Protein 8WEX (pdb70)

Secondary structure (DSSP, 8-state):
-PPPP-B-SSSS-BTT----TTS--HHHHHHHHHHHH--HHHHHHHHHHHHHHH--SSSS--EEEE--SSHHHHHHHHHHHHTT---EEEEEEPPSSB-HHHHHHHHHHHTTT--EEEEE--HHHHHHHHHHHHHHHS-TTHHHHHHHHHHHHHHHHHTT--EEEESS--SSTT--B----TTS-EETTEEHHHHHHHH---TGGGGGGSPP-HHHHHHTT-EEEEHHHHS---HHHHHHHHHHHH-----SSPPTTSS-SSSS-SBTTHHHHHHHHHHHHS--HHHHHHHHHHHHTSS-HHHHHHHHHHHTT----TTHHHHHHHT---TTT-TTGGGG-SS-S--HHHHHHHHHTT--TTTEEEETTEEEESS-----/-PPPP-B-SSSS-BTT----TTS--HHHHHHHHHHHH--HHHHHHHHHHHHHHH--SSSS--EEEE--SSHHHHHHHHHHHHTT---EEEEEEPPSSB-HHHHHHHHHHHTTT--EEEEE--HHHHHHHHHHHHHHHS-TTHHHHHHHHHHHHHHHHHTT--EEEESS--SSTT-SB---HHHHHH---SSTTSEETTEEHHHHHHHH---SGGGGGGSPP-HHHHHHTT-EEEEHHHHS---HHHHHHHHHHHH-----SSPPTTSS-SSSS-SBTTHHHHHHHHHHHHS--HHHHHHHHHHHHTSS-HHHHHHHHHHHTT----TTHHHHHHHT---TTT-TTGGGG-SS-S--HHHHHHHHHTT--TTTEE----EESS------

Organism: NCBI:txid91891

Sequence (768 aa):
LPHKVEFCKSCVISNQRPFDDEGICDACRVAERKKSTINWEERDRQLRELCDRFRSKDGSYDCVVPGSGGKDSFYAAHILKYKYGMNPLTVTWAPHMYTPWGWRNFQSWIHAGFDNHLFTPNGRVHRLLTRLAVENLFHPFQPFMIGQKAYAPKMALLHKIKLVVYGENEAEYGNPIGDDDKSKIFLGGTSVQELKSDFGLNDNDLDAYLPADPQQIEEQQVEVHYLGYYLKWHPQSCYYYSVEHGGFEASPERTPGTYSKYNSIDDKIDDFHYYTTLTKFGIGRATYDASQEIRSGDITREEGVALVKRFDQEFPERFAEEIFKYLSINLKEFPIASQMFEQPIMDRAYFMALADTFRSPHLWKKDGEQWKLRHQVTNLLPHKVEFCKSCVISNQRPFDDEGICDACRVAERKKSTINWEERDRQLRELCDRFRSKDGSYDCVVPGSGGKDSFYAAHILKYKYGMNPLTVTWAPHMYTPWGWRNFQSWIHAGFDNHLFTPNGRVHRLLTRLAVENLFHPFQPFMIGQKAYAPKMALLHKIKLVVYGENEAEYGNPIGDESAKRDWKADDKSKIFLGGTSVQELKSDFGLNDNDLDAYLPADPQQIEEQQVEVHYLGYYLKWHPQSCYYYSVEHGGFEASPERTPGTYSKYNSIDDKIDDFHYYTTLTKFGIGRATYDASQEIRSGDITREEGVALVKRFDQEFPERFAEEIFKYLSINLKEFPIASQMFEQPIMDRAYFMALADTFRSPHLWKKDGWKLRHQVTNLE

Nearest PDB structures (foldseek):
  8wex-assembly1_A  TM=1.003E+00  e=3.859E-74  Legionella pneumophila
  8wex-assembly1_B  TM=9.937E-01  e=3.799E-70  Legionella pneumophila
  6jp9-assembly1_B  TM=6.383E-01  e=6.873E-03  Methanocaldococcus jannaschii DSM 2661
  2dpl-assembly1_A  TM=6.716E-01  e=2.228E-02  Pyrococcus horikoshii OT3
  6jp9-assembly2_D  TM=5.780E-01  e=1.054E-02  Methanocaldococcus jannaschii DSM 2661

InterPro domains:
  IPR020022 N-acetyl sugar amidotransferase [TIGR03573] (42-404)

Radius of gyration: 28.48 Å; Cα contacts (8 Å, |Δi|>4): 1458; chains: 2; bounding box: 73×85×75 Å

B-factor: mean 55.78, std 18.01, range [25.62, 130.68]

Structure (mmCIF, N/CA/C/O backbone):
data_8WEX
#
_entry.id   8WEX
#
_cell.length_a   74.722
_cell.length_b   74.722
_cell.length_c   319.678
_cell.angle_alpha   90.00
_cell.angle_beta   90.00
_cell.angle_gamma   120.00
#
_symmetry.space_group_name_H-M   'P 32 1 2'
#
loop_
_entity.id
_entity.type
_entity.pdbx_description
1 polymer 'N-acetyl sugar amidotransferase'
2 non-polymer 'ZINC ION'
3 water water
#
loop_
_atom_site.group_PDB
_atom_site.id
_atom_site.type_symbol
_atom_site.label_atom_id
_atom_site.label_alt_id
_atom_site.label_comp_id
_atom_site.label_asym_id
_atom_site.label_entity_id
_atom_site.label_seq_id
_atom_site.pdbx_PDB_ins_code
_atom_site.Cartn_x
_atom_site.Cartn_y
_atom_site.Cartn_z
_atom_site.occupancy
_atom_site.B_iso_or_equiv
_atom_site.auth_seq_id
_atom_site.auth_comp_id
_atom_site.auth_asym_id
_atom_site.auth_atom_id
_atom_site.pdbx_PDB_model_num
ATOM 1 N N . LEU A 1 45 ? 10.996 39.575 -18.159 1.00 75.39 37 LEU A N 1
ATOM 2 C CA . LEU A 1 45 ? 12.107 39.105 -17.273 1.00 75.19 37 LEU A CA 1
ATOM 3 C C . LEU A 1 45 ? 11.570 38.121 -16.237 1.00 68.87 37 LEU A C 1
ATOM 4 O O . LEU A 1 45 ? 10.612 38.416 -15.525 1.00 69.52 37 LEU A O 1
ATOM 9 N N . PRO A 1 46 ? 12.177 36.921 -16.125 1.00 65.98 38 PRO A N 1
ATOM 10 C CA . PRO A 1 46 ? 11.643 35.862 -15.271 1.00 65.42 38 PRO A CA 1
ATOM 11 C C . PRO A 1 46 ? 11.968 36.084 -13.794 1.00 62.60 38 PRO A C 1
ATOM 12 O O . PRO A 1 46 ? 12.943 36.747 -13.507 1.00 64.90 38 PRO A O 1
ATOM 16 N N . HIS A 1 47 ? 11.136 35.533 -12.913 1.00 69.16 39 HIS A N 1
ATOM 17 C CA . HIS A 1 47 ? 11.305 35.619 -11.440 1.00 70.93 39 HIS A CA 1
ATOM 18 C C . HIS A 1 47 ? 12.523 34.795 -11.024 1.00 68.18 39 HIS A C 1
ATOM 19 O O . HIS A 1 47 ? 12.762 33.712 -11.617 1.00 70.01 39 HIS A O 1
ATOM 26 N N . LYS A 1 48 ? 13.251 35.285 -10.028 1.00 67.04 40 LYS A N 1
ATOM 27 C CA . LYS A 1 48 ? 14.388 34.550 -9.429 1.00 66.50 40 LYS A CA 1
ATOM 28 C C . LYS A 1 48 ? 13.831 33.342 -8.685 1.00 64.17 40 LYS A C 1
ATOM 29 O O . LYS A 1 48 ? 12.813 33.479 -7.982 1.00 67.92 40 LYS A O 1
ATOM 35 N N . VAL A 1 49 ? 14.486 32.200 -8.850 1.00 62.82 41 VAL A N 1
ATOM 36 C CA . VAL A 1 49 ? 14.003 30.907 -8.295 1.00 67.68 41 VAL A CA 1
ATOM 37 C C . VAL A 1 49 ? 14.076 30.965 -6.764 1.00 69.22 41 VAL A C 1
ATOM 38 O O . VAL A 1 49 ? 15.150 31.244 -6.219 1.00 75.63 41 VAL A O 1
ATOM 42 N N . GLU A 1 50 ? 12.936 30.744 -6.114 1.00 71.82 42 GLU A N 1
ATOM 43 C CA . GLU A 1 50 ? 12.816 30.461 -4.666 1.00 73.01 42 GLU A CA 1
ATOM 44 C C . GLU A 1 50 ? 12.148 29.086 -4.540 1.00 65.54 42 GLU A C 1
ATOM 45 O O . GLU A 1 50 ? 11.210 28.804 -5.300 1.00 63.20 42 GLU A O 1
ATOM 51 N N . PHE A 1 51 ? 12.625 28.251 -3.624 1.00 61.32 43 PHE A N 1
ATOM 52 C CA . PHE A 1 51 ? 11.984 26.963 -3.267 1.00 53.77 43 PHE A CA 1
ATOM 53 C C . PHE A 1 51 ? 11.075 27.178 -2.061 1.00 55.94 43 PHE A C 1
ATOM 54 O O . PHE A 1 51 ? 11.411 27.958 -1.143 1.00 62.10 43 PHE A O 1
ATOM 62 N N . CYS A 1 52 ? 9.943 26.484 -2.072 1.00 57.77 44 CYS A N 1
ATOM 63 C CA . CYS A 1 52 ? 8.976 26.444 -0.948 1.00 58.89 44 CYS A CA 1
ATOM 64 C C . CYS A 1 52 ? 9.648 25.763 0.247 1.00 56.08 44 CYS A C 1
ATOM 65 O O . CYS A 1 52 ? 10.443 24.850 0.019 1.00 57.30 44 CYS A O 1
ATOM 68 N N . LYS A 1 53 ? 9.347 26.211 1.468 1.00 59.90 45 LYS A N 1
ATOM 69 C CA . LYS A 1 53 ? 10.044 25.766 2.708 1.00 62.11 45 LYS A CA 1
ATOM 70 C C . LYS A 1 53 ? 9.370 24.525 3.313 1.00 59.73 45 LYS A C 1
ATOM 71 O O . LYS A 1 53 ? 9.938 23.981 4.269 1.00 62.53 45 LYS A O 1
ATOM 73 N N . SER A 1 54 ? 8.248 24.058 2.757 1.00 60.60 46 SER A N 1
ATOM 74 C CA . SER A 1 54 ? 7.555 22.813 3.189 1.00 59.30 46 SER A CA 1
ATOM 75 C C . SER A 1 54 ? 7.856 21.666 2.215 1.00 56.84 46 SER A C 1
ATOM 76 O O . SER A 1 54 ? 8.356 20.612 2.689 1.00 48.07 46 SER A O 1
ATOM 79 N N . CYS A 1 55 ? 7.533 21.842 0.923 1.00 54.58 47 CYS A N 1
ATOM 80 C CA . CYS A 1 55 ? 7.843 20.838 -0.128 1.00 51.50 47 CYS A CA 1
ATOM 81 C C . CYS A 1 55 ? 9.157 21.226 -0.801 1.00 50.08 47 CYS A C 1
ATOM 82 O O . CYS A 1 55 ? 9.928 21.979 -0.189 1.00 46.84 47 CYS A O 1
ATOM 85 N N . VAL A 1 56 ? 9.448 20.674 -1.970 1.00 48.57 48 VAL A N 1
ATOM 86 C CA . VAL A 1 56 ? 10.753 20.915 -2.644 1.00 46.90 48 VAL A CA 1
ATOM 87 C C . VAL A 1 56 ? 10.487 21.541 -4.005 1.00 46.59 48 VAL A C 1
ATOM 88 O O . VAL A 1 56 ? 11.407 21.572 -4.843 1.00 45.62 48 VAL A O 1
ATOM 92 N N . ILE A 1 57 ? 9.277 22.052 -4.210 1.00 45.21 49 ILE A N 1
ATOM 93 C CA . ILE A 1 57 ? 8.941 22.672 -5.516 1.00 49.60 49 ILE A CA 1
ATOM 94 C C . ILE A 1 57 ? 9.421 24.119 -5.500 1.00 51.04 49 ILE A C 1
ATOM 95 O O . ILE A 1 57 ? 9.601 24.685 -4.411 1.00 48.97 49 ILE A O 1
ATOM 100 N N . SER A 1 58 ? 9.582 24.686 -6.692 1.00 52.00 50 SER A N 1
ATOM 101 C CA . SER A 1 58 ? 10.045 26.074 -6.891 1.00 50.10 50 SER A CA 1
ATOM 102 C C . SER A 1 58 ? 8.877 26.904 -7.385 1.00 46.84 50 SER A C 1
ATOM 103 O O . SER A 1 58 ? 7.836 26.334 -7.716 1.00 50.00 50 SER A O 1
ATOM 106 N N . ASN A 1 59 ? 9.091 28.209 -7.429 1.00 47.77 51 ASN A N 1
ATOM 107 C CA . ASN A 1 59 ? 8.117 29.222 -7.899 1.00 49.70 51 ASN A CA 1
ATOM 108 C C . ASN A 1 59 ? 8.164 29.315 -9.426 1.00 49.35 51 ASN A C 1
ATOM 109 O O . ASN A 1 59 ? 7.524 30.230 -9.952 1.00 53.73 51 ASN A O 1
ATOM 114 N N . GLN A 1 60 ? 8.886 28.428 -10.116 1.00 48.24 52 GLN A N 1
ATOM 115 C CA . GLN A 1 60 ? 8.974 28.462 -11.604 1.00 56.52 52 GLN A CA 1
ATOM 116 C C . GLN A 1 60 ? 7.782 27.708 -12.218 1.00 66.79 52 GLN A C 1
ATOM 117 O O . GLN A 1 60 ? 7.360 28.114 -13.325 1.00 69.00 52 GLN A O 1
ATOM 123 N N . ARG A 1 61 ? 7.249 26.685 -11.527 1.00 76.16 53 ARG A N 1
ATOM 124 C CA . ARG A 1 61 ? 6.107 25.850 -11.997 1.00 86.40 53 ARG A CA 1
ATOM 125 C C . ARG A 1 61 ? 4.994 26.765 -12.509 1.00 89.80 53 ARG A C 1
ATOM 126 O O . ARG A 1 61 ? 4.603 27.707 -11.825 1.00 89.50 53 ARG A O 1
ATOM 134 N N . PRO A 1 62 ? 4.458 26.515 -13.728 1.00 94.28 54 PRO A N 1
ATOM 135 C CA . PRO A 1 62 ? 3.352 27.311 -14.268 1.00 100.67 54 PRO A CA 1
ATOM 136 C C . PRO A 1 62 ? 2.042 27.156 -13.473 1.00 97.65 54 PRO A C 1
ATOM 137 O O . PRO A 1 62 ? 1.130 27.917 -13.739 1.00 97.07 54 PRO A O 1
ATOM 141 N N . PHE A 1 81 ? 4.564 32.253 -3.471 1.00 73.07 73 PHE A N 1
ATOM 142 C CA . PHE A 1 81 ? 4.571 31.687 -2.094 1.00 74.80 73 PHE A CA 1
ATOM 143 C C . PHE A 1 81 ? 4.039 32.713 -1.098 1.00 78.03 73 PHE A C 1
ATOM 144 O O . PHE A 1 81 ? 3.996 33.909 -1.431 1.00 80.67 73 PHE A O 1
ATOM 152 N N . ASP A 1 82 ? 3.664 32.249 0.095 1.00 82.34 74 ASP A N 1
ATOM 153 C CA . ASP A 1 82 ? 3.074 33.113 1.150 1.00 88.40 74 ASP A CA 1
ATOM 154 C C . ASP A 1 82 ? 4.209 33.752 1.964 1.00 94.57 74 ASP A C 1
ATOM 155 O O . ASP A 1 82 ? 5.379 33.727 1.509 1.00 87.31 74 ASP A O 1
ATOM 160 N N . ASP A 1 83 ? 3.865 34.281 3.138 1.00 100.79 75 ASP A N 1
ATOM 161 C CA . ASP A 1 83 ? 4.737 35.133 3.982 1.00 100.60 75 ASP A CA 1
ATOM 162 C C . ASP A 1 83 ? 5.600 34.267 4.904 1.00 95.91 75 ASP A C 1
ATOM 163 O O . ASP A 1 83 ? 6.413 34.842 5.633 1.00 92.62 75 ASP A O 1
ATOM 168 N N . GLU A 1 84 ? 5.416 32.945 4.883 1.00 91.19 76 GLU A N 1
ATOM 169 C CA . GLU A 1 84 ? 6.338 31.976 5.527 1.00 86.21 76 GLU A CA 1
ATOM 170 C C . GLU A 1 84 ? 7.052 31.151 4.448 1.00 81.18 76 GLU A C 1
ATOM 171 O O . GLU A 1 84 ? 7.667 30.131 4.812 1.00 79.27 76 GLU A O 1
ATOM 177 N N . GLY A 1 85 ? 6.988 31.583 3.181 1.00 73.58 77 GLY A N 1
ATOM 178 C CA . GLY A 1 85 ? 7.633 30.907 2.036 1.00 74.19 77 GLY A CA 1
ATOM 179 C C . GLY A 1 85 ? 7.096 29.503 1.818 1.00 72.67 77 GLY A C 1
ATOM 180 O O . GLY A 1 85 ? 7.920 28.572 1.687 1.00 66.99 77 GLY A O 1
ATOM 181 N N . ILE A 1 86 ? 5.764 29.355 1.782 1.00 69.20 78 ILE A N 1
ATOM 182 C CA . ILE A 1 86 ? 5.044 28.056 1.612 1.00 65.73 78 ILE A CA 1
ATOM 183 C C . ILE A 1 86 ? 4.134 28.178 0.390 1.00 62.67 78 ILE A C 1
ATOM 184 O O . ILE A 1 86 ? 3.301 29.092 0.375 1.00 64.67 78 ILE A O 1
ATOM 189 N N . CYS A 1 87 ? 4.331 27.303 -0.602 1.00 60.92 79 CYS A N 1
ATOM 190 C CA . CYS A 1 87 ? 3.437 27.156 -1.779 1.00 64.07 79 CYS A CA 1
ATOM 191 C C . CYS A 1 87 ? 1.999 26.998 -1.283 1.00 61.05 79 CYS A C 1
ATOM 192 O O . CYS A 1 87 ? 1.789 26.426 -0.198 1.00 58.01 79 CYS A O 1
ATOM 195 N N . ASP A 1 88 ? 1.051 27.530 -2.048 1.00 62.24 80 ASP A N 1
ATOM 196 C CA . ASP A 1 88 ? -0.402 27.365 -1.794 1.00 67.08 80 ASP A CA 1
ATOM 197 C C . ASP A 1 88 ? -0.746 25.882 -1.689 1.00 65.31 80 ASP A C 1
ATOM 198 O O . ASP A 1 88 ? -1.658 25.560 -0.925 1.00 64.28 80 ASP A O 1
ATOM 203 N N . ALA A 1 89 ? -0.037 25.008 -2.408 1.00 66.58 81 ALA A N 1
ATOM 204 C CA . ALA A 1 89 ? -0.343 23.555 -2.437 1.00 61.86 81 ALA A CA 1
ATOM 205 C C . ALA A 1 89 ? -0.105 22.945 -1.051 1.00 57.84 81 ALA A C 1
ATOM 206 O O . ALA A 1 89 ? -0.918 22.123 -0.642 1.00 62.89 81 ALA A O 1
ATOM 208 N N . CYS A 1 90 ? 0.975 23.313 -0.364 1.00 57.81 82 CYS A N 1
ATOM 209 C CA . CYS A 1 90 ? 1.293 22.802 0.996 1.00 62.57 82 CYS A CA 1
ATOM 210 C C . CYS A 1 90 ? 0.248 23.318 1.992 1.00 61.30 82 CYS A C 1
ATOM 211 O O . CYS A 1 90 ? -0.166 22.542 2.869 1.00 60.38 82 CYS A O 1
ATOM 214 N N . ARG A 1 91 ? -0.178 24.571 1.849 1.00 62.53 83 ARG A N 1
ATOM 215 C CA . ARG A 1 91 ? -1.156 25.189 2.776 1.00 71.66 83 ARG A CA 1
ATOM 216 C C . ARG A 1 91 ? -2.497 24.480 2.594 1.00 72.52 83 ARG A C 1
ATOM 217 O O . ARG A 1 91 ? -3.123 24.157 3.622 1.00 74.94 83 ARG A O 1
ATOM 225 N N . VAL A 1 92 ? -2.896 24.208 1.350 1.00 72.19 84 VAL A N 1
ATOM 226 C CA . VAL A 1 92 ? -4.195 23.528 1.069 1.00 71.23 84 VAL A CA 1
ATOM 227 C C . VAL A 1 92 ? -4.136 22.089 1.608 1.00 68.93 84 VAL A C 1
ATOM 228 O O . VAL A 1 92 ? -5.143 21.632 2.169 1.00 62.89 84 VAL A O 1
ATOM 232 N N . ALA A 1 93 ? -3.010 21.388 1.484 1.00 65.23 85 ALA A N 1
ATOM 233 C CA . ALA A 1 93 ? -2.856 20.025 2.043 1.00 63.66 85 ALA A CA 1
ATOM 234 C C . ALA A 1 93 ? -2.943 20.100 3.571 1.00 69.51 85 ALA A C 1
ATOM 235 O O . ALA A 1 93 ? -3.617 19.246 4.158 1.00 69.75 85 ALA A O 1
ATOM 237 N N . GLU A 1 94 ? -2.302 21.095 4.189 1.00 77.76 86 GLU A N 1
ATOM 238 C CA . GLU A 1 94 ? -2.315 21.308 5.659 1.00 83.84 86 GLU A CA 1
ATOM 239 C C . GLU A 1 94 ? -3.752 21.582 6.116 1.00 88.41 86 GLU A C 1
ATOM 240 O O . GLU A 1 94 ? -4.175 20.979 7.118 1.00 94.66 86 GLU A O 1
ATOM 246 N N . ARG A 1 95 ? -4.466 22.452 5.399 1.00 88.28 87 ARG A N 1
ATOM 247 C CA . ARG A 1 95 ? -5.875 22.817 5.704 1.00 88.02 87 ARG A CA 1
ATOM 248 C C . ARG A 1 95 ? -6.749 21.566 5.598 1.00 85.34 87 ARG A C 1
ATOM 249 O O . ARG A 1 95 ? -7.632 21.412 6.442 1.00 89.01 87 ARG A O 1
ATOM 257 N N . LYS A 1 96 ? -6.509 20.706 4.609 1.00 85.04 88 LYS A N 1
ATOM 258 C CA . LYS A 1 96 ? -7.316 19.478 4.394 1.00 84.53 88 LYS A CA 1
ATOM 259 C C . LYS A 1 96 ? -7.071 18.490 5.535 1.00 85.03 88 LYS A C 1
ATOM 260 O O . LYS A 1 96 ? -8.056 17.870 5.979 1.00 83.48 88 LYS A O 1
ATOM 266 N N . LYS A 1 97 ? -5.832 18.352 6.012 1.00 87.69 89 LYS A N 1
ATOM 267 C CA . LYS A 1 97 ? -5.521 17.307 7.026 1.00 89.46 89 LYS A CA 1
ATOM 268 C C . LYS A 1 97 ? -5.856 17.834 8.426 1.00 86.14 89 LYS A C 1
ATOM 269 O O . LYS A 1 97 ? -5.391 17.229 9.403 1.00 82.22 89 LYS A O 1
ATOM 275 N N . SER A 1 98 ? -6.627 18.916 8.522 1.00 85.84 90 SER A N 1
ATOM 276 C CA . SER A 1 98 ? -7.158 19.443 9.804 1.00 84.68 90 SER A CA 1
ATOM 277 C C . SER A 1 98 ? -8.673 19.617 9.691 1.00 84.35 90 SER A C 1
ATOM 278 O O . SER A 1 98 ? -9.401 19.047 10.514 1.00 95.61 90 SER A O 1
ATOM 281 N N . THR A 1 99 ? -9.118 20.372 8.689 1.00 79.82 91 THR A N 1
ATOM 282 C CA . THR A 1 99 ? -10.483 20.947 8.612 1.00 81.90 91 THR A CA 1
ATOM 283 C C . THR A 1 99 ? -11.483 19.917 8.081 1.00 81.83 91 THR A C 1
ATOM 284 O O . THR A 1 99 ? -12.693 20.174 8.219 1.00 82.34 91 THR A O 1
ATOM 288 N N . ILE A 1 100 ? -11.030 18.804 7.495 1.00 77.28 92 ILE A N 1
ATOM 289 C CA . ILE A 1 100 ? -11.934 17.924 6.697 1.00 70.89 92 ILE A CA 1
ATOM 290 C C . ILE A 1 100 ? -12.472 16.803 7.584 1.00 63.43 92 ILE A C 1
ATOM 291 O O . ILE A 1 100 ? -11.671 16.032 8.127 1.00 64.53 92 ILE A O 1
ATOM 296 N N . ASN A 1 101 ? -13.795 16.708 7.672 1.00 60.03 93 ASN A N 1
ATOM 297 C CA . ASN A 1 101 ? -14.496 15.564 8.294 1.00 67.14 93 ASN A CA 1
ATOM 298 C C . ASN A 1 101 ? -14.798 14.526 7.208 1.00 63.75 93 ASN A C 1
ATOM 299 O O . ASN A 1 101 ? -15.749 14.734 6.458 1.00 63.57 93 ASN A O 1
ATOM 304 N N . TRP A 1 102 ? -14.008 13.456 7.128 1.00 65.05 94 TRP A N 1
ATOM 305 C CA . TRP A 1 102 ? -14.067 12.489 6.000 1.00 65.24 94 TRP A CA 1
ATOM 306 C C . TRP A 1 102 ? -15.318 11.621 6.093 1.00 64.78 94 TRP A C 1
ATOM 307 O O . TRP A 1 102 ? -15.752 11.117 5.048 1.00 57.30 94 TRP A O 1
ATOM 318 N N . GLU A 1 103 ? -15.874 11.466 7.292 1.00 73.68 95 GLU A N 1
ATOM 319 C CA . GLU A 1 103 ? -17.154 10.738 7.518 1.00 74.31 95 GLU A CA 1
ATOM 320 C C . GLU A 1 103 ? -18.296 11.529 6.881 1.00 63.26 95 GLU A C 1
ATOM 321 O O . GLU A 1 103 ? -19.157 10.898 6.264 1.00 60.05 95 GLU A O 1
ATOM 327 N N . GLU A 1 104 ? -18.292 12.851 7.031 1.00 58.32 96 GLU A N 1
ATOM 328 C CA . GLU A 1 104 ? -19.321 13.741 6.449 1.00 66.47 96 GLU A CA 1
ATOM 329 C C . GLU A 1 104 ? -19.103 13.833 4.938 1.00 66.81 96 GLU A C 1
ATOM 330 O O . GLU A 1 104 ? -20.095 13.979 4.207 1.00 72.17 96 GLU A O 1
ATOM 336 N N . ARG A 1 105 ? -17.857 13.738 4.475 1.00 65.93 97 ARG A N 1
ATOM 337 C CA . ARG A 1 105 ? -17.556 13.720 3.019 1.00 64.53 97 ARG A CA 1
ATOM 338 C C . ARG A 1 105 ? -18.072 12.397 2.447 1.00 58.76 97 ARG A C 1
ATOM 339 O O . ARG A 1 105 ? -18.607 12.418 1.332 1.00 58.14 97 ARG A O 1
ATOM 347 N N . ASP A 1 106 ? -17.944 11.306 3.206 1.00 55.38 98 ASP A N 1
ATOM 348 C CA . ASP A 1 106 ? -18.457 9.974 2.803 1.00 60.91 98 ASP A CA 1
ATOM 349 C C . ASP A 1 106 ? -19.983 10.018 2.676 1.00 63.70 98 ASP A C 1
ATOM 350 O O . ASP A 1 106 ? -20.515 9.427 1.725 1.00 65.86 98 ASP A O 1
ATOM 355 N N . ARG A 1 107 ? -20.661 10.695 3.599 1.00 67.03 99 ARG A N 1
ATOM 356 C CA . ARG A 1 107 ? -22.138 10.863 3.580 1.00 70.48 99 ARG A CA 1
ATOM 357 C C . ARG A 1 107 ? -22.520 11.663 2.330 1.00 59.01 99 ARG A C 1
ATOM 358 O O . ARG A 1 107 ? -23.498 11.286 1.652 1.00 57.50 99 ARG A O 1
ATOM 366 N N . GLN A 1 108 ? -21.767 12.717 2.014 1.00 59.01 100 GLN A N 1
ATOM 367 C CA . GLN A 1 108 ? -22.054 13.568 0.829 1.00 62.63 100 GLN A CA 1
ATOM 368 C C . GLN A 1 108 ? -21.906 12.720 -0.437 1.00 62.85 100 GLN A C 1
ATOM 369 O O . GLN A 1 108 ? -22.728 12.882 -1.369 1.00 57.74 100 GLN A O 1
ATOM 375 N N . LEU A 1 109 ? -20.898 11.845 -0.469 1.00 60.96 101 LEU A N 1
ATOM 376 C CA . LEU A 1 109 ? -20.694 10.916 -1.610 1.00 57.54 101 LEU A CA 1
ATOM 377 C C . LEU A 1 109 ? -21.912 9.997 -1.718 1.00 59.77 101 LEU A C 1
ATOM 378 O O . LEU A 1 109 ? -22.392 9.786 -2.853 1.00 55.28 101 LEU A O 1
ATOM 383 N N . ARG A 1 110 ? -22.401 9.466 -0.590 1.00 65.34 102 ARG A N 1
ATOM 384 C CA . ARG A 1 110 ? -23.496 8.467 -0.623 1.00 66.57 102 ARG A CA 1
ATOM 385 C C . ARG A 1 110 ? -24.757 9.110 -1.184 1.00 63.42 102 ARG A C 1
ATOM 386 O O . ARG A 1 110 ? -25.516 8.365 -1.823 1.00 58.68 102 ARG A O 1
ATOM 394 N N . GLU A 1 111 ? -24.981 10.414 -1.000 1.00 68.54 103 GLU A N 1
ATOM 395 C CA . GLU A 1 111 ? -26.220 10.992 -1.584 1.00 78.85 103 GLU A CA 1
ATOM 396 C C . GLU A 1 111 ? -25.935 11.689 -2.906 1.00 69.93 103 GLU A C 1
ATOM 397 O O . GLU A 1 111 ? -26.923 11.920 -3.617 1.00 71.25 103 GLU A O 1
ATOM 403 N N . LEU A 1 112 ? -24.673 11.874 -3.299 1.00 70.01 104 LEU A N 1
ATOM 404 C CA . LEU A 1 112 ? -24.366 12.128 -4.733 1.00 65.43 104 LEU A CA 1
ATOM 405 C C . LEU A 1 112 ? -24.743 10.859 -5.513 1.00 59.82 104 LEU A C 1
ATOM 406 O O . LEU A 1 112 ? -25.464 10.956 -6.541 1.00 53.08 104 LEU A O 1
ATOM 411 N N . CYS A 1 113 ? -24.330 9.703 -4.995 1.00 59.80 105 CYS A N 1
ATOM 412 C CA . CYS A 1 113 ? -24.608 8.380 -5.613 1.00 61.56 105 CYS A CA 1
ATOM 413 C C . CYS A 1 113 ? -26.121 8.119 -5.625 1.00 59.54 105 CYS A C 1
ATOM 414 O O . CYS A 1 113 ? -26.640 7.727 -6.691 1.00 54.75 105 CYS A O 1
ATOM 417 N N . ASP A 1 114 ? -26.807 8.353 -4.501 1.00 63.06 106 ASP A N 1
ATOM 418 C CA . ASP A 1 114 ? -28.281 8.187 -4.407 1.00 63.19 106 ASP A CA 1
ATOM 419 C C . ASP A 1 114 ? -28.927 9.049 -5.487 1.00 59.96 106 ASP A C 1
ATOM 420 O O . ASP A 1 114 ? -29.836 8.541 -6.170 1.00 62.55 106 ASP A O 1
ATOM 425 N N . ARG A 1 115 ? -28.455 10.284 -5.657 1.00 60.53 107 ARG A N 1
ATOM 426 C CA . ARG A 1 115 ? -29.029 11.230 -6.649 1.00 61.16 107 ARG A CA 1
ATOM 427 C C . ARG A 1 115 ? -28.941 10.614 -8.051 1.00 63.94 107 ARG A C 1
ATOM 428 O O . ARG A 1 115 ? -29.902 10.782 -8.817 1.00 68.69 107 ARG A O 1
ATOM 436 N N . PHE A 1 116 ? -27.840 9.935 -8.394 1.00 63.32 108 PHE A N 1
ATOM 437 C CA . PHE A 1 116 ? -27.531 9.573 -9.805 1.00 61.93 108 PHE A CA 1
ATOM 438 C C . PHE A 1 116 ? -27.692 8.077 -10.083 1.00 54.94 108 PHE A C 1
ATOM 439 O O . PHE A 1 116 ? -27.861 7.744 -11.257 1.00 54.44 108 PHE A O 1
ATOM 447 N N . ARG A 1 117 ? -27.627 7.216 -9.074 1.00 53.11 109 ARG A N 1
ATOM 448 C CA . ARG A 1 117 ? -27.648 5.748 -9.300 1.00 57.97 109 ARG A CA 1
ATOM 449 C C . ARG A 1 117 ? -28.794 5.388 -10.259 1.00 63.38 109 ARG A C 1
ATOM 450 O O . ARG A 1 117 ? -29.927 5.883 -10.086 1.00 65.00 109 ARG A O 1
ATOM 458 N N . SER A 1 118 ? -28.491 4.557 -11.252 1.00 67.95 110 SER A N 1
ATOM 459 C CA . SER A 1 118 ? -29.439 4.101 -12.298 1.00 72.47 110 SER A CA 1
ATOM 460 C C . SER A 1 118 ? -30.092 2.795 -11.840 1.00 77.79 110 SER A C 1
ATOM 461 O O . SER A 1 118 ? -29.360 1.900 -11.375 1.00 77.35 110 SER A O 1
ATOM 464 N N . LYS A 1 119 ? -31.415 2.680 -11.973 1.00 85.71 111 LYS A N 1
ATOM 465 C CA . LYS A 1 119 ? -32.133 1.418 -11.650 1.00 90.63 111 LYS A CA 1
ATOM 466 C C . LYS A 1 119 ? -32.372 0.580 -12.910 1.00 86.21 111 LYS A C 1
ATOM 467 O O . LYS A 1 119 ? -32.412 -0.657 -12.757 1.00 86.57 111 LYS A O 1
ATOM 473 N N . ASP A 1 120 ? -32.510 1.204 -14.085 1.00 88.62 112 ASP A N 1
ATOM 474 C CA . ASP A 1 120 ? -32.947 0.508 -15.333 1.00 90.24 112 ASP A CA 1
ATOM 475 C C . ASP A 1 120 ? -31.798 -0.264 -16.003 1.00 87.03 112 ASP A C 1
ATOM 476 O O . ASP A 1 120 ? -32.007 -0.726 -17.135 1.00 83.81 112 ASP A O 1
ATOM 481 N N . GLY A 1 121 ? -30.627 -0.380 -15.368 1.00 92.07 113 GLY A N 1
ATOM 482 C CA . GLY A 1 121 ? -29.463 -1.092 -15.933 1.00 87.11 113 GLY A CA 1
ATOM 483 C C . GLY A 1 121 ? -28.739 -0.286 -17.004 1.00 81.29 113 GLY A C 1
ATOM 484 O O . GLY A 1 121 ? -27.963 -0.874 -17.758 1.00 88.64 113 GLY A O 1
ATOM 485 N N . SER A 1 122 ? -28.951 1.027 -17.075 1.00 71.52 114 SER A N 1
ATOM 486 C CA . SER A 1 122 ? -28.113 1.933 -17.900 1.00 66.95 114 SER A CA 1
ATOM 487 C C . SER A 1 122 ? -26.936 2.432 -17.055 1.00 62.29 114 SER A C 1
ATOM 488 O O . SER A 1 122 ? -26.991 2.324 -15.811 1.00 57.42 114 SER A O 1
ATOM 491 N N . TYR A 1 123 ? -25.893 2.953 -17.702 1.00 58.90 115 TYR A N 1
ATOM 492 C CA . TYR A 1 123 ? -24.761 3.599 -16.999 1.00 52.55 115 TYR A CA 1
ATOM 493 C C . TYR A 1 123 ? -25.307 4.800 -16.226 1.00 54.44 115 TYR A C 1
ATOM 494 O O . TYR A 1 123 ? -26.200 5.501 -16.765 1.00 57.53 115 TYR A O 1
ATOM 503 N N . ASP A 1 124 ? -24.798 5.025 -15.015 1.00 54.27 116 ASP A N 1
ATOM 504 C CA . ASP A 1 124 ? -25.185 6.200 -14.195 1.00 53.85 116 ASP A CA 1
ATOM 505 C C . ASP A 1 124 ? -23.998 7.138 -13.973 1.00 55.59 116 ASP A C 1
ATOM 506 O O . ASP A 1 124 ? -24.199 8.138 -13.277 1.00 59.95 116 ASP A O 1
ATOM 511 N N . CYS A 1 125 ? -22.823 6.863 -14.536 1.00 51.24 117 CYS A N 1
ATOM 512 C CA . CYS A 1 125 ? -21.648 7.744 -14.340 1.00 50.94 117 CYS A CA 1
ATOM 513 C C . CYS A 1 125 ? -20.536 7.382 -15.326 1.00 50.00 117 CYS A C 1
ATOM 514 O O . CYS A 1 125 ? -20.483 6.245 -15.832 1.00 48.11 117 CYS A O 1
ATOM 517 N N . VAL A 1 126 ? -19.719 8.378 -15.645 1.00 46.72 118 VAL A N 1
ATOM 518 C CA . VAL A 1 126 ? -18.540 8.205 -16.529 1.00 46.26 118 VAL A CA 1
ATOM 519 C C . VAL A 1 126 ? -17.292 8.384 -15.678 1.00 45.30 118 VAL A C 1
ATOM 520 O O . VAL A 1 126 ? -17.174 9.415 -15.026 1.00 46.78 118 VAL A O 1
ATOM 524 N N . VAL A 1 127 ? -16.404 7.398 -15.699 1.00 42.62 119 VAL A N 1
ATOM 525 C CA . VAL A 1 127 ? -15.097 7.472 -14.998 1.00 42.45 119 VAL A CA 1
ATOM 526 C C . VAL A 1 127 ? -13.996 7.484 -16.048 1.00 44.01 119 VAL A C 1
ATOM 527 O O . VAL A 1 127 ? -13.736 6.476 -16.715 1.00 39.85 119 VAL A O 1
ATOM 531 N N . PRO A 1 128 ? -13.342 8.648 -16.249 1.00 41.43 120 PRO A N 1
ATOM 532 C CA . PRO A 1 128 ? -12.268 8.758 -17.213 1.00 40.34 120 PRO A CA 1
ATOM 533 C C . PRO A 1 128 ? -10.963 8.314 -16.555 1.00 42.98 120 PRO A C 1
ATOM 534 O O . PRO A 1 128 ? -10.816 8.411 -15.353 1.00 42.84 120 PRO A O 1
ATOM 538 N N . GLY A 1 129 ? -10.033 7.863 -17.381 1.00 44.73 121 GLY A N 1
ATOM 539 C CA . GLY A 1 129 ? -8.716 7.449 -16.896 1.00 44.59 121 GLY A CA 1
ATOM 540 C C . GLY A 1 129 ? -8.056 6.525 -17.878 1.00 40.62 121 GLY A C 1
ATOM 541 O O . GLY A 1 129 ? -8.635 6.224 -18.921 1.00 38.85 121 GLY A O 1
ATOM 542 N N . SER A 1 130 ? -6.845 6.126 -17.547 1.00 46.80 122 SER A N 1
ATOM 543 C CA . SER A 1 130 ? -5.964 5.326 -18.420 1.00 47.29 122 SER A CA 1
ATOM 544 C C . SER A 1 130 ? -5.870 3.904 -17.884 1.00 42.50 122 SER A C 1
ATOM 545 O O . SER A 1 130 ? -5.177 3.121 -18.509 1.00 45.88 122 SER A O 1
ATOM 548 N N . GLY A 1 131 ? -6.518 3.596 -16.756 1.00 46.09 123 GLY A N 1
ATOM 549 C CA . GLY A 1 131 ? -6.278 2.348 -15.999 1.00 43.30 123 GLY A CA 1
ATOM 550 C C . GLY A 1 131 ? -5.099 2.461 -15.038 1.00 43.42 123 GLY A C 1
ATOM 551 O O . GLY A 1 131 ? -4.669 1.419 -14.491 1.00 43.10 123 GLY A O 1
ATOM 552 N N . GLY A 1 132 ? -4.565 3.667 -14.829 1.00 41.48 124 GLY A N 1
ATOM 553 C CA . GLY A 1 132 ? -3.641 3.933 -13.715 1.00 40.52 124 GLY A CA 1
ATOM 554 C C . GLY A 1 132 ? -4.320 3.703 -12.373 1.00 35.31 124 GLY A C 1
ATOM 555 O O . GLY A 1 132 ? -5.551 3.585 -12.332 1.00 35.21 124 GLY A O 1
ATOM 556 N N . LYS A 1 133 ? -3.544 3.674 -11.300 1.00 36.38 125 LYS A N 1
ATOM 557 C CA . LYS A 1 133 ? -4.024 3.359 -9.933 1.00 36.70 125 LYS A CA 1
ATOM 558 C C . LYS A 1 133 ? -5.217 4.251 -9.560 1.00 37.43 125 LYS A C 1
ATOM 559 O O . LYS A 1 133 ? -6.095 3.743 -8.878 1.00 42.92 125 LYS A O 1
ATOM 565 N N . ASP A 1 134 ? -5.254 5.518 -9.975 1.00 33.66 126 ASP A N 1
ATOM 566 C CA . ASP A 1 134 ? -6.280 6.481 -9.507 1.00 35.54 126 ASP A CA 1
ATOM 567 C C . ASP A 1 134 ? -7.613 6.150 -10.165 1.00 36.63 126 ASP A C 1
ATOM 568 O O . ASP A 1 134 ? -8.623 6.097 -9.450 1.00 38.43 126 ASP A O 1
ATOM 573 N N . SER A 1 135 ? -7.619 5.978 -11.482 1.00 33.54 127 SER A N 1
ATOM 574 C CA . SER A 1 135 ? -8.845 5.715 -12.255 1.00 29.97 127 SER A CA 1
ATOM 575 C C . SER A 1 135 ? -9.360 4.322 -11.889 1.00 34.05 127 SER A C 1
ATOM 576 O O . SER A 1 135 ? -10.608 4.110 -11.829 1.00 33.74 127 SER A O 1
ATOM 579 N N . PHE A 1 136 ? -8.443 3.399 -11.627 1.00 32.90 128 PHE A N 1
ATOM 580 C CA . PHE A 1 136 ? -8.808 2.045 -11.169 1.00 35.02 128 PHE A CA 1
ATOM 581 C C . PHE A 1 136 ? -9.561 2.182 -9.855 1.00 38.44 128 PHE A C 1
ATOM 582 O O . PHE A 1 136 ? -10.670 1.628 -9.738 1.00 35.17 128 PHE A O 1
ATOM 590 N N . TYR A 1 137 ? -8.953 2.874 -8.890 1.00 37.45 129 TYR A N 1
ATOM 591 C CA . TYR A 1 137 ? -9.565 3.072 -7.565 1.00 37.70 129 TYR A CA 1
ATOM 592 C C . TYR A 1 137 ? -10.938 3.697 -7.765 1.00 37.27 129 TYR A C 1
ATOM 593 O O . TYR A 1 137 ? -11.897 3.163 -7.224 1.00 35.56 129 TYR A O 1
ATOM 602 N N . ALA A 1 138 ? -11.025 4.789 -8.524 1.00 35.23 130 ALA A N 1
ATOM 603 C CA . ALA A 1 138 ? -12.284 5.548 -8.673 1.00 37.14 130 ALA A CA 1
ATOM 604 C C . ALA A 1 138 ? -13.384 4.600 -9.152 1.00 41.99 130 ALA A C 1
ATOM 605 O O . ALA A 1 138 ? -14.433 4.504 -8.483 1.00 40.79 130 ALA A O 1
ATOM 607 N N . ALA A 1 139 ? -13.174 3.932 -10.285 1.00 39.56 131 ALA A N 1
ATOM 608 C CA . ALA A 1 139 ? -14.229 3.118 -10.906 1.00 36.52 131 ALA A CA 1
ATOM 609 C C . ALA A 1 139 ? -14.530 1.941 -9.974 1.00 36.04 131 ALA A C 1
ATOM 610 O O . ALA A 1 139 ? -15.712 1.620 -9.761 1.00 39.12 131 ALA A O 1
ATOM 612 N N . HIS A 1 140 ? -13.503 1.305 -9.427 1.00 34.14 132 HIS A N 1
ATOM 613 C CA . HIS A 1 140 ? -13.670 0.074 -8.621 1.00 36.84 132 HIS A CA 1
ATOM 614 C C . HIS A 1 140 ? -14.464 0.390 -7.362 1.00 41.49 132 HIS A C 1
ATOM 615 O O . HIS A 1 140 ? -15.385 -0.395 -7.037 1.00 40.26 132 HIS A O 1
ATOM 622 N N . ILE A 1 141 ? -14.129 1.484 -6.682 1.00 38.81 133 ILE A N 1
ATOM 623 C CA . ILE A 1 141 ? -14.812 1.820 -5.405 1.00 42.16 133 ILE A CA 1
ATOM 624 C C . ILE A 1 141 ? -16.227 2.320 -5.721 1.00 44.43 133 ILE A C 1
ATOM 625 O O . ILE A 1 141 ? -17.119 2.015 -4.928 1.00 47.53 133 ILE A O 1
ATOM 630 N N . LEU A 1 142 ? -16.447 3.011 -6.837 1.00 41.46 134 LEU A N 1
ATOM 631 C CA . LEU A 1 142 ? -17.810 3.487 -7.167 1.00 44.90 134 LEU A CA 1
ATOM 632 C C . LEU A 1 142 ? -18.702 2.279 -7.475 1.00 47.34 134 LEU A C 1
ATOM 633 O O . LEU A 1 142 ? -19.853 2.273 -7.026 1.00 46.57 134 LEU A O 1
ATOM 638 N N . LYS A 1 143 ? -18.210 1.287 -8.203 1.00 47.07 135 LYS A N 1
ATOM 639 C CA . LYS A 1 143 ? -19.052 0.130 -8.600 1.00 48.99 135 LYS A CA 1
ATOM 640 C C . LYS A 1 143 ? -19.266 -0.792 -7.393 1.00 50.66 135 LYS A C 1
ATOM 641 O O . LYS A 1 143 ? -20.436 -1.061 -7.064 1.00 53.41 135 LYS A O 1
ATOM 647 N N . TYR A 1 144 ? -18.188 -1.246 -6.755 1.00 48.73 136 TYR A N 1
ATOM 648 C CA . TYR A 1 144 ? -18.215 -2.370 -5.788 1.00 47.74 136 TYR A CA 1
ATOM 649 C C . TYR A 1 144 ? -18.443 -1.892 -4.351 1.00 51.43 136 TYR A C 1
ATOM 650 O O . TYR A 1 144 ? -18.700 -2.759 -3.507 1.00 52.96 136 TYR A O 1
ATOM 659 N N . LYS A 1 145 ? -18.379 -0.592 -4.068 1.00 49.17 137 LYS A N 1
ATOM 660 C CA . LYS A 1 145 ? -18.643 -0.100 -2.693 1.00 50.59 137 LYS A CA 1
ATOM 661 C C . LYS A 1 145 ? -19.850 0.840 -2.679 1.00 50.82 137 LYS A C 1
ATOM 662 O O . LYS A 1 145 ? -20.642 0.745 -1.738 1.00 51.10 137 LYS A O 1
ATOM 668 N N . TYR A 1 146 ? -19.988 1.718 -3.670 1.00 47.03 138 TYR A N 1
ATOM 669 C CA . TYR A 1 146 ? -21.075 2.718 -3.697 1.00 45.15 138 TYR A CA 1
ATOM 670 C C . TYR A 1 146 ? -22.185 2.293 -4.662 1.00 43.95 138 TYR A C 1
ATOM 671 O O . TYR A 1 146 ? -23.104 3.085 -4.863 1.00 43.55 138 TYR A O 1
ATOM 680 N N . GLY A 1 147 ? -22.118 1.082 -5.222 1.00 46.80 139 GLY A N 1
ATOM 681 C CA . GLY A 1 147 ? -23.214 0.492 -6.017 1.00 46.86 139 GLY A CA 1
ATOM 682 C C . GLY A 1 147 ? -23.532 1.298 -7.264 1.00 49.82 139 GLY A C 1
ATOM 683 O O . GLY A 1 147 ? -24.724 1.404 -7.623 1.00 50.27 139 GLY A O 1
ATOM 684 N N . MET A 1 148 ? -22.512 1.846 -7.922 1.00 51.53 140 MET A N 1
ATOM 685 C CA . MET A 1 148 ? -22.685 2.617 -9.176 1.00 47.42 140 MET A CA 1
ATOM 686 C C . MET A 1 148 ? -22.461 1.680 -10.357 1.00 46.24 140 MET A C 1
ATOM 687 O O . MET A 1 148 ? -22.006 0.553 -10.148 1.00 47.98 140 MET A O 1
ATOM 692 N N . ASN A 1 149 ? -22.781 2.160 -11.556 1.00 48.63 141 ASN A N 1
ATOM 693 C CA . ASN A 1 149 ? -22.616 1.429 -12.841 1.00 50.03 141 ASN A CA 1
ATOM 694 C C . ASN A 1 149 ? -21.837 2.343 -13.770 1.00 46.13 141 ASN A C 1
ATOM 695 O O . ASN A 1 149 ? -22.396 2.921 -14.698 1.00 46.77 141 ASN A O 1
ATOM 700 N N . PRO A 1 150 ? -20.531 2.559 -13.501 1.00 44.10 142 PRO A N 1
ATOM 701 C CA . PRO A 1 150 ? -19.739 3.454 -14.325 1.00 43.00 142 PRO A CA 1
ATOM 702 C C . PRO A 1 150 ? -19.416 2.833 -15.684 1.00 42.98 142 PRO A C 1
ATOM 703 O O . PRO A 1 150 ? -19.089 1.641 -15.741 1.00 48.06 142 PRO A O 1
ATOM 707 N N . LEU A 1 151 ? -19.537 3.641 -16.735 1.00 40.19 143 LEU A N 1
ATOM 708 C CA . LEU A 1 151 ? -18.787 3.417 -17.992 1.00 40.25 143 LEU A CA 1
ATOM 709 C C . LEU A 1 151 ? -17.396 4.048 -17.849 1.00 42.00 143 LEU A C 1
ATOM 710 O O . LEU A 1 151 ? -17.319 5.218 -17.489 1.00 41.97 143 LEU A O 1
ATOM 715 N N . THR A 1 152 ? -16.335 3.279 -18.073 1.00 41.83 144 THR A N 1
ATOM 716 C CA . THR A 1 152 ? -14.978 3.852 -18.077 1.00 40.74 144 THR A CA 1
ATOM 717 C C . THR A 1 152 ? -14.683 4.355 -19.483 1.00 44.13 144 THR A C 1
ATOM 718 O O . THR A 1 152 ? -15.254 3.828 -20.460 1.00 44.67 144 THR A O 1
ATOM 722 N N . VAL A 1 153 ? -13.851 5.379 -19.540 1.00 44.43 145 VAL A N 1
ATOM 723 C CA . VAL A 1 153 ? -13.651 6.193 -20.758 1.00 48.06 145 VAL A CA 1
ATOM 724 C C . VAL A 1 153 ? -12.166 6.558 -20.791 1.00 46.59 145 VAL A C 1
ATOM 725 O O . VAL A 1 153 ? -11.632 6.957 -19.743 1.00 47.97 145 VAL A O 1
ATOM 729 N N . THR A 1 154 ? -11.509 6.375 -21.929 1.00 42.63 146 THR A N 1
ATOM 730 C CA . THR A 1 154 ? -10.048 6.588 -22.040 1.00 39.02 146 THR A CA 1
ATOM 731 C C . THR A 1 154 ? -9.753 7.403 -23.287 1.00 40.37 146 THR A C 1
ATOM 732 O O . THR A 1 154 ? -10.083 6.944 -24.392 1.00 39.47 146 THR A O 1
ATOM 736 N N . TRP A 1 155 ? -9.183 8.587 -23.088 1.00 42.48 147 TRP A N 1
ATOM 737 C CA . TRP A 1 155 ? -8.456 9.326 -24.144 1.00 41.02 147 TRP A CA 1
ATOM 738 C C . TRP A 1 155 ? -7.100 8.653 -24.272 1.00 38.44 147 TRP A C 1
ATOM 739 O O . TRP A 1 155 ? -6.407 8.550 -23.258 1.00 37.04 147 TRP A O 1
ATOM 750 N N . ALA A 1 156 ? -6.783 8.127 -25.446 1.00 37.71 148 ALA A N 1
ATOM 751 C CA . ALA A 1 156 ? -5.631 7.219 -25.613 1.00 39.04 148 ALA A CA 1
ATOM 752 C C . ALA A 1 156 ? -4.340 7.979 -25.346 1.00 37.60 148 ALA A C 1
ATOM 753 O O . ALA A 1 156 ? -4.189 9.145 -25.703 1.00 36.91 148 ALA A O 1
ATOM 755 N N . PRO A 1 157 ? -3.334 7.310 -24.768 1.00 36.53 149 PRO A N 1
ATOM 756 C CA . PRO A 1 157 ? -2.011 7.899 -24.658 1.00 37.84 149 PRO A CA 1
ATOM 757 C C . PRO A 1 157 ? -1.377 8.016 -26.047 1.00 39.93 149 PRO A C 1
ATOM 758 O O . PRO A 1 157 ? -1.880 7.442 -27.006 1.00 41.02 149 PRO A O 1
ATOM 762 N N . HIS A 1 158 ? -0.310 8.799 -26.132 1.00 39.07 150 HIS A N 1
ATOM 763 C CA . HIS A 1 158 ? 0.509 8.938 -27.358 1.00 40.46 150 HIS A CA 1
ATOM 764 C C . HIS A 1 158 ? 0.998 7.549 -27.761 1.00 42.02 150 HIS A C 1
ATOM 765 O O . HIS A 1 158 ? 0.744 7.118 -28.897 1.00 44.96 150 HIS A O 1
ATOM 772 N N . MET A 1 159 ? 1.686 6.889 -26.835 1.00 43.08 151 MET A N 1
ATOM 773 C CA . MET A 1 159 ? 2.331 5.584 -27.056 1.00 40.95 151 MET A CA 1
ATOM 774 C C . MET A 1 159 ? 2.186 4.791 -25.763 1.00 44.93 151 MET A C 1
ATOM 775 O O . MET A 1 159 ? 2.675 5.252 -24.705 1.00 44.92 151 MET A O 1
ATOM 780 N N . TYR A 1 160 ? 1.509 3.648 -25.841 1.00 44.12 152 TYR A N 1
ATOM 781 C CA . TYR A 1 160 ? 1.321 2.748 -24.688 1.00 38.53 152 TYR A CA 1
ATOM 782 C C . TYR A 1 160 ? 2.683 2.187 -24.291 1.00 39.14 152 TYR A C 1
ATOM 783 O O . TYR A 1 160 ? 3.437 1.682 -25.160 1.00 39.38 152 TYR A O 1
ATOM 792 N N . THR A 1 161 ? 2.975 2.242 -22.994 1.00 30.59 153 THR A N 1
ATOM 793 C CA . THR A 1 161 ? 3.982 1.362 -22.384 1.00 32.41 153 THR A CA 1
ATOM 794 C C . THR A 1 161 ? 3.383 -0.046 -22.331 1.00 34.24 153 THR A C 1
ATOM 795 O O . THR A 1 161 ? 2.166 -0.217 -22.319 1.00 31.76 153 THR A O 1
ATOM 799 N N . PRO A 1 162 ? 4.210 -1.111 -22.280 1.00 33.58 154 PRO A N 1
ATOM 800 C CA . PRO A 1 162 ? 3.685 -2.464 -22.110 1.00 31.82 154 PRO A CA 1
ATOM 801 C C . PRO A 1 162 ? 2.867 -2.626 -20.823 1.00 34.43 154 PRO A C 1
ATOM 802 O O . PRO A 1 162 ? 1.746 -3.114 -20.887 1.00 40.51 154 PRO A O 1
ATOM 806 N N . TRP A 1 163 ? 3.423 -2.217 -19.687 1.00 34.81 155 TRP A N 1
ATOM 807 C CA . TRP A 1 163 ? 2.716 -2.289 -18.381 1.00 34.52 155 TRP A CA 1
ATOM 808 C C . TRP A 1 163 ? 1.495 -1.377 -18.436 1.00 37.16 155 TRP A C 1
ATOM 809 O O . TRP A 1 163 ? 0.451 -1.754 -17.866 1.00 34.70 155 TRP A O 1
ATOM 820 N N . GLY A 1 164 ? 1.606 -0.224 -19.102 1.00 35.86 156 GLY A N 1
ATOM 821 C CA . GLY A 1 164 ? 0.460 0.696 -19.232 1.00 35.41 156 GLY A CA 1
ATOM 822 C C . GLY A 1 164 ? -0.699 -0.001 -19.916 1.00 34.31 156 GLY A C 1
ATOM 823 O O . GLY A 1 164 ? -1.828 0.080 -19.433 1.00 33.52 156 GLY A O 1
ATOM 824 N N . TRP A 1 165 ? -0.428 -0.678 -21.026 1.00 36.19 157 TRP A N 1
ATOM 825 C CA . TRP A 1 165 ? -1.485 -1.407 -21.764 1.00 36.61 157 TRP A CA 1
ATOM 826 C C . TRP A 1 165 ? -2.020 -2.538 -20.889 1.00 34.66 157 TRP A C 1
ATOM 827 O O . TRP A 1 165 ? -3.233 -2.721 -20.846 1.00 37.15 157 TRP A O 1
ATOM 838 N N . ARG A 1 166 ? -1.149 -3.288 -20.228 1.00 35.57 158 ARG A N 1
ATOM 839 C CA . ARG A 1 166 ? -1.624 -4.391 -19.358 1.00 36.55 158 ARG A CA 1
ATOM 840 C C . ARG A 1 166 ? -2.473 -3.823 -18.220 1.00 38.20 158 ARG A C 1
ATOM 841 O O . ARG A 1 166 ? -3.458 -4.484 -17.853 1.00 41.81 158 ARG A O 1
ATOM 849 N N . ASN A 1 167 ? -2.155 -2.632 -17.710 1.00 34.86 159 ASN A N 1
ATOM 850 C CA . ASN A 1 167 ? -2.950 -2.019 -16.609 1.00 32.63 159 ASN A CA 1
ATOM 851 C C . ASN A 1 167 ? -4.316 -1.578 -17.129 1.00 32.04 159 ASN A C 1
ATOM 852 O O . ASN A 1 167 ? -5.310 -1.689 -16.387 1.00 31.87 159 ASN A O 1
ATOM 857 N N . PHE A 1 168 ? -4.366 -1.058 -18.347 1.00 31.42 160 PHE A N 1
ATOM 858 C CA . PHE A 1 168 ? -5.629 -0.651 -19.003 1.00 32.16 160 PHE A CA 1
ATOM 859 C C . PHE A 1 168 ? -6.517 -1.904 -19.127 1.00 35.38 160 PHE A C 1
ATOM 860 O O . PHE A 1 168 ? -7.734 -1.874 -18.835 1.00 28.24 160 PHE A O 1
ATOM 868 N N . GLN A 1 169 ? -5.925 -3.013 -19.568 1.00 35.95 161 GLN A N 1
ATOM 869 C CA . GLN A 1 169 ? -6.656 -4.298 -19.694 1.00 38.67 161 GLN A CA 1
ATOM 870 C C . GLN A 1 169 ? -7.111 -4.771 -18.299 1.00 39.70 161 GLN A C 1
ATOM 871 O O . GLN A 1 169 ? -8.270 -5.186 -18.189 1.00 40.63 161 GLN A O 1
ATOM 877 N N . SER A 1 170 ? -6.250 -4.706 -17.278 1.00 38.58 162 SER A N 1
ATOM 878 C CA . SER A 1 170 ? -6.593 -5.110 -15.889 1.00 37.01 162 SER A CA 1
ATOM 879 C C . SER A 1 170 ? -7.762 -4.262 -15.390 1.00 37.74 162 SER A C 1
ATOM 880 O O . SER A 1 170 ? -8.607 -4.773 -14.657 1.00 37.34 162 SER A O 1
ATOM 883 N N . TRP A 1 171 ? -7.785 -2.988 -15.756 1.00 36.01 163 TRP A N 1
ATOM 884 C CA . TRP A 1 171 ? -8.915 -2.088 -15.443 1.00 36.93 163 TRP A CA 1
ATOM 885 C C . TRP A 1 171 ? -10.189 -2.718 -16.014 1.00 35.41 163 TRP A C 1
ATOM 886 O O . TRP A 1 171 ? -11.113 -2.993 -15.270 1.00 33.85 163 TRP A O 1
ATOM 897 N N . ILE A 1 172 ? -10.202 -2.975 -17.311 1.00 35.84 164 ILE A N 1
ATOM 898 C CA . ILE A 1 172 ? -11.390 -3.534 -17.999 1.00 35.73 164 ILE A CA 1
ATOM 899 C C . ILE A 1 172 ? -11.773 -4.851 -17.322 1.00 32.73 164 ILE A C 1
ATOM 900 O O . ILE A 1 172 ? -12.952 -5.082 -17.098 1.00 28.44 164 ILE A O 1
ATOM 905 N N . HIS A 1 173 ? -10.790 -5.662 -16.964 1.00 32.47 165 HIS A N 1
ATOM 906 C CA . HIS A 1 173 ? -11.021 -7.038 -16.481 1.00 34.91 165 HIS A CA 1
ATOM 907 C C . HIS A 1 173 ? -11.298 -7.041 -14.972 1.00 38.47 165 HIS A C 1
ATOM 908 O O . HIS A 1 173 ? -11.494 -8.140 -14.418 1.00 38.82 165 HIS A O 1
ATOM 915 N N . ALA A 1 174 ? -11.315 -5.880 -14.325 1.00 39.93 166 ALA A N 1
ATOM 916 C CA . ALA A 1 174 ? -11.792 -5.759 -12.933 1.00 39.83 166 ALA A CA 1
ATOM 917 C C . ALA A 1 174 ? -13.310 -5.564 -12.940 1.00 39.98 166 ALA A C 1
ATOM 918 O O . ALA A 1 174 ? -13.897 -5.578 -11.859 1.00 37.99 166 ALA A O 1
ATOM 920 N N . GLY A 1 175 ? -13.903 -5.324 -14.112 1.00 43.32 167 GLY A N 1
ATOM 921 C CA . GLY A 1 175 ? -15.366 -5.344 -14.282 1.00 43.29 167 GLY A CA 1
ATOM 922 C C . GLY A 1 175 ? -15.897 -4.044 -14.825 1.00 41.82 167 GLY A C 1
ATOM 923 O O . GLY A 1 175 ? -16.818 -3.482 -14.205 1.00 43.39 167 GLY A O 1
ATOM 924 N N . PHE A 1 176 ? -15.369 -3.584 -15.956 1.00 39.33 168 PHE A N 1
ATOM 925 C CA . PHE A 1 176 ? -15.784 -2.279 -16.518 1.00 36.71 168 PHE A CA 1
ATOM 926 C C . PHE A 1 176 ? -15.801 -2.333 -18.029 1.00 34.90 168 PHE A C 1
ATOM 927 O O . PHE A 1 176 ? -14.797 -2.772 -18.626 1.00 38.62 168 PHE A O 1
ATOM 935 N N . ASP A 1 177 ? -16.922 -1.902 -18.606 1.00 35.20 169 ASP A N 1
ATOM 936 C CA . ASP A 1 177 ? -16.986 -1.535 -20.038 1.00 36.74 169 ASP A CA 1
ATOM 937 C C . ASP A 1 177 ? -16.081 -0.309 -20.190 1.00 40.20 169 ASP A C 1
ATOM 938 O O . ASP A 1 177 ? -16.004 0.520 -19.235 1.00 41.02 169 ASP A O 1
ATOM 943 N N . ASN A 1 178 ? -15.393 -0.209 -21.319 1.00 35.74 170 ASN A N 1
ATOM 944 C CA . ASN A 1 178 ? -14.467 0.914 -21.551 1.00 35.95 170 ASN A CA 1
ATOM 945 C C . ASN A 1 178 ? -14.655 1.396 -22.974 1.00 38.14 170 ASN A C 1
ATOM 946 O O . ASN A 1 178 ? -14.677 0.549 -23.895 1.00 39.32 170 ASN A O 1
ATOM 951 N N . HIS A 1 179 ? -14.801 2.707 -23.132 1.00 37.00 171 HIS A N 1
ATOM 952 C CA . HIS A 1 179 ? -14.787 3.336 -24.465 1.00 34.76 171 HIS A CA 1
ATOM 953 C C . HIS A 1 179 ? -13.470 4.110 -24.608 1.00 37.69 171 HIS A C 1
ATOM 954 O O . HIS A 1 179 ? -13.248 5.096 -23.877 1.00 36.58 171 HIS A O 1
ATOM 961 N N . LEU A 1 180 ? -12.577 3.589 -25.445 1.00 37.57 172 LEU A N 1
ATOM 962 C CA . LEU A 1 180 ? -11.250 4.181 -25.722 1.00 36.61 172 LEU A CA 1
ATOM 963 C C . LEU A 1 180 ? -11.329 4.947 -27.039 1.00 38.12 172 LEU A C 1
ATOM 964 O O . LEU A 1 180 ? -11.667 4.357 -28.078 1.00 38.23 172 LEU A O 1
ATOM 969 N N . PHE A 1 181 ? -11.026 6.236 -26.985 1.00 36.90 173 PHE A N 1
ATOM 970 C CA . PHE A 1 181 ? -10.877 7.070 -28.189 1.00 36.58 173 PHE A CA 1
ATOM 971 C C . PHE A 1 181 ? -9.386 7.207 -28.473 1.00 36.31 173 PHE A C 1
ATOM 972 O O . PHE A 1 181 ? -8.649 7.683 -27.615 1.00 37.13 173 PHE A O 1
ATOM 980 N N . THR A 1 182 ? -8.949 6.782 -29.653 1.00 37.06 174 THR A N 1
ATOM 981 C CA . THR A 1 182 ? -7.559 7.003 -30.111 1.00 36.25 174 THR A CA 1
ATOM 982 C C . THR A 1 182 ? -7.637 7.952 -31.288 1.00 36.30 174 THR A C 1
ATOM 983 O O . THR A 1 182 ? -8.152 7.585 -32.338 1.00 39.23 174 THR A O 1
ATOM 987 N N . PRO A 1 183 ? -7.174 9.205 -31.137 1.00 33.92 175 PRO A N 1
ATOM 988 C CA . PRO A 1 183 ? -7.276 10.166 -32.221 1.00 33.81 175 PRO A CA 1
ATOM 989 C C . PRO A 1 183 ? -6.325 9.777 -33.344 1.00 32.93 175 PRO A C 1
ATOM 990 O O . PRO A 1 183 ? -5.343 9.086 -33.096 1.00 35.07 175 PRO A O 1
ATOM 994 N N . ASN A 1 184 ? -6.658 10.242 -34.543 1.00 32.60 176 ASN A N 1
ATOM 995 C CA . ASN A 1 184 ? -5.830 10.117 -35.759 1.00 32.95 176 ASN A CA 1
ATOM 996 C C . ASN A 1 184 ? -4.351 10.236 -35.377 1.00 33.92 176 ASN A C 1
ATOM 997 O O . ASN A 1 184 ? -3.924 11.323 -34.964 1.00 29.80 176 ASN A O 1
ATOM 1002 N N . GLY A 1 185 ? -3.602 9.147 -35.547 1.00 33.79 177 GLY A N 1
ATOM 1003 C CA . GLY A 1 185 ? -2.208 9.023 -35.098 1.00 34.87 177 GLY A CA 1
ATOM 1004 C C . GLY A 1 185 ? -1.277 9.983 -35.828 1.00 38.87 177 GLY A C 1
ATOM 1005 O O . GLY A 1 185 ? -0.298 10.441 -35.205 1.00 36.26 177 GLY A O 1
ATOM 1006 N N . ARG A 1 186 ? -1.530 10.245 -37.111 1.00 39.30 178 ARG A N 1
ATOM 1007 C CA . ARG A 1 186 ? -0.714 11.186 -37.908 1.00 38.23 178 ARG A CA 1
ATOM 1008 C C . ARG A 1 186 ? -0.947 12.594 -37.368 1.00 36.58 178 ARG A C 1
ATOM 1009 O O . ARG A 1 186 ? 0.024 13.268 -37.053 1.00 37.03 178 ARG A O 1
ATOM 1017 N N . VAL A 1 187 ? -2.203 13.007 -37.259 1.00 35.65 179 VAL A N 1
ATOM 1018 C CA . VAL A 1 187 ? -2.559 14.346 -36.713 1.00 36.85 179 VAL A CA 1
ATOM 1019 C C . VAL A 1 187 ? -1.936 14.486 -35.327 1.00 36.99 179 VAL A C 1
ATOM 1020 O O . VAL A 1 187 ? -1.380 15.539 -35.025 1.00 42.40 179 VAL A O 1
ATOM 1024 N N . HIS A 1 188 ? -2.000 13.452 -34.508 1.00 40.57 180 HIS A N 1
ATOM 1025 C CA . HIS A 1 188 ? -1.514 13.542 -33.115 1.00 41.61 180 HIS A CA 1
ATOM 1026 C C . HIS A 1 188 ? 0.002 13.750 -33.151 1.00 40.49 180 HIS A C 1
ATOM 1027 O O . HIS A 1 188 ? 0.503 14.596 -32.384 1.00 41.32 180 HIS A O 1
ATOM 1034 N N . ARG A 1 189 ? 0.712 13.003 -33.990 1.00 33.85 181 ARG A N 1
ATOM 1035 C CA . ARG A 1 189 ? 2.184 13.124 -34.074 1.00 35.92 181 ARG A CA 1
ATOM 1036 C C . ARG A 1 189 ? 2.524 14.548 -34.553 1.00 39.60 181 ARG A C 1
ATOM 1037 O O . ARG A 1 189 ? 3.436 15.177 -33.986 1.00 38.47 181 ARG A O 1
ATOM 1045 N N . LEU A 1 190 ? 1.822 15.052 -35.564 1.00 38.89 182 LEU A N 1
ATOM 1046 C CA . LEU A 1 190 ? 2.152 16.371 -36.153 1.00 40.58 182 LEU A CA 1
ATOM 1047 C C . LEU A 1 190 ? 1.944 17.456 -35.092 1.00 39.21 182 LEU A C 1
ATOM 1048 O O . LEU A 1 190 ? 2.850 18.295 -34.907 1.00 37.01 182 LEU A O 1
ATOM 1053 N N . LEU A 1 191 ? 0.806 17.424 -34.406 1.00 38.42 183 LEU A N 1
ATOM 1054 C CA . LEU A 1 191 ? 0.490 18.420 -33.358 1.00 37.03 183 LEU A CA 1
ATOM 1055 C C . LEU A 1 191 ? 1.479 18.300 -32.213 1.00 38.69 183 LEU A C 1
ATOM 1056 O O . LEU A 1 191 ? 1.890 19.353 -31.688 1.00 36.08 183 LEU A O 1
ATOM 1061 N N . THR A 1 192 ? 1.872 17.081 -31.854 1.00 38.36 184 THR A N 1
ATOM 1062 C CA . THR A 1 192 ? 2.827 16.885 -30.743 1.00 36.72 184 THR A CA 1
ATOM 1063 C C . THR A 1 192 ? 4.189 17.454 -31.161 1.00 36.18 184 THR A C 1
ATOM 1064 O O . THR A 1 192 ? 4.855 18.055 -30.326 1.00 36.06 184 THR A O 1
ATOM 1068 N N . ARG A 1 193 ? 4.617 17.222 -32.393 1.00 36.20 185 ARG A N 1
ATOM 1069 C CA . ARG A 1 193 ? 5.928 17.708 -32.890 1.00 38.99 185 ARG A CA 1
ATOM 1070 C C . ARG A 1 193 ? 5.903 19.236 -32.918 1.00 41.65 185 ARG A C 1
ATOM 1071 O O . ARG A 1 193 ? 6.889 19.849 -32.514 1.00 45.82 185 ARG A O 1
ATOM 1079 N N . LEU A 1 194 ? 4.807 19.818 -33.392 1.00 44.28 186 LEU A N 1
ATOM 1080 C CA . LEU A 1 194 ? 4.624 21.286 -33.414 1.00 42.35 186 LEU A CA 1
ATOM 1081 C C . LEU A 1 194 ? 4.704 21.812 -31.978 1.00 45.16 186 LEU A C 1
ATOM 1082 O O . LEU A 1 194 ? 5.430 22.804 -31.749 1.00 46.48 186 LEU A O 1
ATOM 1087 N N . ALA A 1 195 ? 4.004 21.176 -31.036 1.00 42.04 187 ALA A N 1
ATOM 1088 C CA . ALA A 1 195 ? 3.991 21.607 -29.619 1.00 39.68 187 ALA A CA 1
ATOM 1089 C C . ALA A 1 195 ? 5.402 21.501 -29.064 1.00 38.62 187 ALA A C 1
ATOM 1090 O O . ALA A 1 195 ? 5.771 22.328 -28.219 1.00 42.44 187 ALA A O 1
ATOM 1092 N N . VAL A 1 196 ? 6.178 20.519 -29.517 1.00 40.63 188 VAL A N 1
ATOM 1093 C CA . VAL A 1 196 ? 7.588 20.378 -29.060 1.00 37.94 188 VAL A CA 1
ATOM 1094 C C . VAL A 1 196 ? 8.424 21.524 -29.644 1.00 44.20 188 VAL A C 1
ATOM 1095 O O . VAL A 1 196 ? 9.167 22.150 -28.877 1.00 43.81 188 VAL A O 1
ATOM 1099 N N . GLU A 1 197 ? 8.293 21.791 -30.947 1.00 46.20 189 GLU A N 1
ATOM 1100 C CA . GLU A 1 197 ? 9.051 22.863 -31.645 1.00 46.48 189 GLU A CA 1
ATOM 1101 C C . GLU A 1 197 ? 8.696 24.246 -31.061 1.00 42.60 189 GLU A C 1
ATOM 1102 O O . GLU A 1 197 ? 9.601 25.013 -30.767 1.00 48.54 189 GLU A O 1
ATOM 1108 N N . ASN A 1 198 ? 7.415 24.554 -30.910 1.00 40.71 190 ASN A N 1
ATOM 1109 C CA . ASN A 1 198 ? 6.937 25.929 -30.609 1.00 39.84 190 ASN A CA 1
ATOM 1110 C C . ASN A 1 198 ? 6.957 26.184 -29.093 1.00 45.30 190 ASN A C 1
ATOM 1111 O O . ASN A 1 198 ? 7.378 27.290 -28.718 1.00 46.93 190 ASN A O 1
ATOM 1116 N N . LEU A 1 199 ? 6.545 25.215 -28.258 1.00 40.97 191 LEU A N 1
ATOM 1117 C CA . LEU A 1 199 ? 6.333 25.428 -26.805 1.00 37.48 191 LEU A CA 1
ATOM 1118 C C . LEU A 1 199 ? 7.273 24.584 -25.951 1.00 38.27 191 LEU A C 1
ATOM 1119 O O . LEU A 1 199 ? 7.264 24.799 -24.717 1.00 42.77 191 LEU A O 1
ATOM 1124 N N . PHE A 1 200 ? 8.012 23.642 -26.539 1.00 41.01 192 PHE A N 1
ATOM 1125 C CA . PHE A 1 200 ? 8.685 22.532 -25.810 1.00 37.34 192 PHE A CA 1
ATOM 1126 C C . PHE A 1 200 ? 7.696 21.888 -24.829 1.00 37.39 192 PHE A C 1
ATOM 1127 O O . PHE A 1 200 ? 7.990 21.681 -23.643 1.00 35.97 192 PHE A O 1
ATOM 1135 N N . HIS A 1 201 ? 6.509 21.566 -25.329 1.00 38.43 193 HIS A N 1
ATOM 1136 C CA . HIS A 1 201 ? 5.381 21.089 -24.497 1.00 39.72 193 HIS A CA 1
ATOM 1137 C C . HIS A 1 201 ? 4.610 20.022 -25.265 1.00 38.61 193 HIS A C 1
ATOM 1138 O O . HIS A 1 201 ? 3.524 20.287 -25.789 1.00 38.01 193 HIS A O 1
ATOM 1145 N N . PRO A 1 202 ? 5.135 18.782 -25.355 1.00 38.20 194 PRO A N 1
ATOM 1146 C CA . PRO A 1 202 ? 4.540 17.772 -26.228 1.00 38.15 194 PRO A CA 1
ATOM 1147 C C . PRO A 1 202 ? 3.060 17.550 -25.923 1.00 37.63 194 PRO A C 1
ATOM 1148 O O . PRO A 1 202 ? 2.300 17.488 -26.866 1.00 42.39 194 PRO A O 1
ATOM 1152 N N . PHE A 1 203 ? 2.688 17.543 -24.643 1.00 38.96 195 PHE A N 1
ATOM 1153 C CA . PHE A 1 203 ? 1.325 17.167 -24.182 1.00 40.85 195 PHE A CA 1
ATOM 1154 C C . PHE A 1 203 ? 0.282 18.258 -24.462 1.00 42.22 195 PHE A C 1
ATOM 1155 O O . PHE A 1 203 ? -0.873 17.993 -24.153 1.00 50.05 195 PHE A O 1
ATOM 1163 N N . GLN A 1 204 ? 0.624 19.422 -24.999 1.00 39.33 196 GLN A N 1
ATOM 1164 C CA . GLN A 1 204 ? -0.332 20.567 -24.989 1.00 43.34 196 GLN A CA 1
ATOM 1165 C C . GLN A 1 204 ? -1.607 20.229 -25.762 1.00 42.64 196 GLN A C 1
ATOM 1166 O O . GLN A 1 204 ? -2.699 20.393 -25.226 1.00 44.52 196 GLN A O 1
ATOM 1172 N N . PRO A 1 205 ? -1.539 19.738 -27.020 1.00 43.03 197 PRO A N 1
ATOM 1173 C CA . PRO A 1 205 ? -2.746 19.376 -27.755 1.00 44.47 197 PRO A CA 1
ATOM 1174 C C . PRO A 1 205 ? -3.420 18.149 -27.123 1.00 41.69 197 PRO A C 1
ATOM 1175 O O . PRO A 1 205 ? -4.622 18.137 -27.017 1.00 46.58 197 PRO A O 1
ATOM 1179 N N . PHE A 1 206 ? -2.635 17.165 -26.688 1.00 40.81 198 PHE A N 1
ATOM 1180 C CA . PHE A 1 206 ? -3.153 15.988 -25.939 1.00 44.49 198 PHE A CA 1
ATOM 1181 C C . PHE A 1 206 ? -4.044 16.440 -24.769 1.00 46.21 198 PHE A C 1
ATOM 1182 O O . PHE A 1 206 ? -5.163 15.931 -24.636 1.00 44.19 198 PHE A O 1
ATOM 1190 N N . MET A 1 207 ? -3.568 17.385 -23.958 1.00 46.88 199 MET A N 1
ATOM 1191 C CA . MET A 1 207 ? -4.300 17.887 -22.767 1.00 50.95 199 MET A CA 1
ATOM 1192 C C . MET A 1 207 ? -5.597 18.589 -23.186 1.00 48.47 199 MET A C 1
ATOM 1193 O O . MET A 1 207 ? -6.614 18.388 -22.487 1.00 43.47 199 MET A O 1
ATOM 1198 N N . ILE A 1 208 ? -5.600 19.334 -24.291 1.00 50.62 200 ILE A N 1
ATOM 1199 C CA . ILE A 1 208 ? -6.857 19.959 -24.815 1.00 51.42 200 ILE A CA 1
ATOM 1200 C C . ILE A 1 208 ? -7.888 18.856 -25.106 1.00 52.13 200 ILE A C 1
ATOM 1201 O O . ILE A 1 208 ? -9.054 18.987 -24.683 1.00 53.04 200 ILE A O 1
ATOM 1206 N N . GLY A 1 209 ? -7.485 17.819 -25.831 1.00 49.56 201 GLY A N 1
ATOM 1207 C CA . GLY A 1 209 ? -8.387 16.718 -26.201 1.00 53.48 201 GLY A CA 1
ATOM 1208 C C . GLY A 1 209 ? -8.843 15.967 -24.966 1.00 50.87 201 GLY A C 1
ATOM 1209 O O . GLY A 1 209 ? -10.064 15.730 -24.826 1.00 54.16 201 GLY A O 1
ATOM 1210 N N . GLN A 1 210 ? -7.899 15.642 -24.083 1.00 48.48 202 GLN A N 1
ATOM 1211 C CA . GLN A 1 210 ? -8.179 14.873 -22.848 1.00 50.16 202 GLN A CA 1
ATOM 1212 C C . GLN A 1 210 ? -9.242 15.605 -22.021 1.00 51.99 202 GLN A C 1
ATOM 1213 O O . GLN A 1 210 ? -10.250 14.969 -21.659 1.00 55.71 202 GLN A O 1
ATOM 1219 N N . LYS A 1 211 ? -9.057 16.896 -21.771 1.00 52.55 203 LYS A N 1
ATOM 1220 C CA . LYS A 1 211 ? -9.978 17.695 -20.924 1.00 56.38 203 LYS A CA 1
ATOM 1221 C C . LYS A 1 211 ? -11.381 17.722 -21.540 1.00 53.55 203 LYS A C 1
ATOM 1222 O O . LYS A 1 211 ? -12.358 17.698 -20.773 1.00 52.92 203 LYS A O 1
ATOM 1228 N N . ALA A 1 212 ? -11.489 17.748 -22.867 1.00 52.21 204 ALA A N 1
ATOM 1229 C CA . ALA A 1 212 ? -12.791 17.780 -23.566 1.00 49.38 204 ALA A CA 1
ATOM 1230 C C . ALA A 1 212 ? -13.475 16.403 -23.500 1.00 51.14 204 ALA A C 1
ATOM 1231 O O . ALA A 1 212 ? -14.740 16.362 -23.483 1.00 48.70 204 ALA A O 1
ATOM 1233 N N . TYR A 1 213 ? -12.699 15.311 -23.444 1.00 47.35 205 TYR A N 1
ATOM 1234 C CA . TYR A 1 213 ? -13.195 13.956 -23.796 1.00 44.52 205 TYR A CA 1
ATOM 1235 C C . TYR A 1 213 ? -14.358 13.526 -22.896 1.00 44.38 205 TYR A C 1
ATOM 1236 O O . TYR A 1 213 ? -15.443 13.179 -23.405 1.00 45.20 205 TYR A O 1
ATOM 1245 N N . ALA A 1 214 ? -14.152 13.514 -21.588 1.00 44.40 206 ALA A N 1
ATOM 1246 C CA . ALA A 1 214 ? -15.116 12.904 -20.642 1.00 45.87 206 ALA A CA 1
ATOM 1247 C C . ALA A 1 214 ? -16.470 13.611 -20.726 1.00 45.37 206 ALA A C 1
ATOM 1248 O O . ALA A 1 214 ? -17.491 12.940 -20.847 1.00 43.48 206 ALA A O 1
ATOM 1250 N N . PRO A 1 215 ? -16.557 14.961 -20.680 1.00 44.61 207 PRO A N 1
ATOM 1251 C CA . PRO A 1 215 ? -17.838 15.628 -20.885 1.00 47.14 207 PRO A CA 1
ATOM 1252 C C . PRO A 1 215 ? -18.523 15.228 -22.197 1.00 44.42 207 PRO A C 1
ATOM 1253 O O . PRO A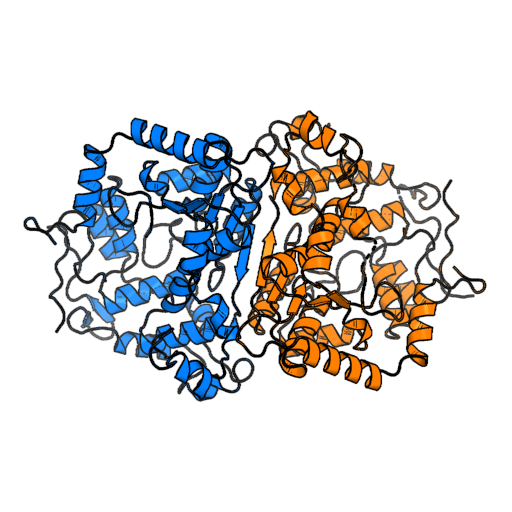 1 215 ? -19.711 14.947 -22.158 1.00 48.53 207 PRO A O 1
ATOM 1257 N N . LYS A 1 216 ? -17.775 15.193 -23.308 1.00 45.97 208 LYS A N 1
ATOM 1258 C CA . LYS A 1 216 ? -18.318 14.773 -24.629 1.00 45.69 208 LYS A CA 1
ATOM 1259 C C . LYS A 1 216 ? -18.855 13.337 -24.535 1.00 44.84 208 LYS A C 1
ATOM 1260 O O . LYS A 1 216 ? -19.935 13.095 -25.076 1.00 45.74 208 LYS A O 1
ATOM 1266 N N . MET A 1 217 ? -18.143 12.432 -23.856 1.00 47.60 209 MET A N 1
ATOM 1267 C CA . MET A 1 217 ? -18.570 11.012 -23.716 1.00 48.19 209 MET A CA 1
ATOM 1268 C C . MET A 1 217 ? -19.863 10.939 -22.893 1.00 50.64 209 MET A C 1
ATOM 1269 O O . MET A 1 217 ? -20.779 10.156 -23.263 1.00 50.61 209 MET A O 1
ATOM 1274 N N . ALA A 1 218 ? -19.957 11.724 -21.825 1.00 46.51 210 ALA A N 1
ATOM 1275 C CA . ALA A 1 218 ? -21.193 11.826 -21.022 1.00 47.44 210 ALA A CA 1
ATOM 1276 C C . ALA A 1 218 ? -22.346 12.296 -21.920 1.00 50.39 210 ALA A C 1
ATOM 1277 O O . ALA A 1 218 ? -23.462 11.755 -21.799 1.00 56.32 210 ALA A O 1
ATOM 1279 N N . LEU A 1 219 ? -22.098 13.250 -22.815 1.00 51.19 211 LEU A N 1
ATOM 1280 C CA . LEU A 1 219 ? -23.152 13.735 -23.745 1.00 51.91 211 LEU A CA 1
ATOM 1281 C C . LEU A 1 219 ? -23.542 12.616 -24.712 1.00 53.36 211 LEU A C 1
ATOM 1282 O O . LEU A 1 219 ? -24.745 12.448 -24.948 1.00 50.58 211 LEU A O 1
ATOM 1287 N N . LEU A 1 220 ? -22.566 11.877 -25.243 1.00 57.61 212 LEU A N 1
ATOM 1288 C CA . LEU A 1 220 ? -22.809 10.838 -26.279 1.00 60.35 212 LEU A CA 1
ATOM 1289 C C . LEU A 1 220 ? -23.637 9.694 -25.694 1.00 56.36 212 LEU A C 1
ATOM 1290 O O . LEU A 1 220 ? -24.632 9.305 -26.317 1.00 63.98 212 LEU A O 1
ATOM 1295 N N . HIS A 1 221 ? -23.221 9.145 -24.557 1.00 56.49 213 HIS A N 1
ATOM 1296 C CA . HIS A 1 221 ? -23.913 8.001 -23.912 1.00 56.18 213 HIS A CA 1
ATOM 1297 C C . HIS A 1 221 ? -25.092 8.491 -23.071 1.00 56.59 213 HIS A C 1
ATOM 1298 O O . HIS A 1 221 ? -25.746 7.627 -22.451 1.00 55.73 213 HIS A O 1
ATOM 1305 N N . LYS A 1 222 ? -25.365 9.801 -23.065 1.00 57.09 214 LYS A N 1
ATOM 1306 C CA . LYS A 1 222 ? -26.478 10.428 -22.296 1.00 61.59 214 LYS A CA 1
ATOM 1307 C C . LYS A 1 222 ? -26.343 10.037 -20.822 1.00 57.87 214 LYS A C 1
ATOM 1308 O O . LYS A 1 222 ? -27.320 9.543 -20.212 1.00 51.78 214 LYS A O 1
ATOM 1314 N N . ILE A 1 223 ? -25.144 10.223 -20.281 1.00 55.26 215 ILE A N 1
ATOM 1315 C CA . ILE A 1 223 ? -24.852 10.023 -18.834 1.00 52.53 215 ILE A CA 1
ATOM 1316 C C . ILE A 1 223 ? -24.660 11.406 -18.220 1.00 49.47 215 ILE A C 1
ATOM 1317 O O . ILE A 1 223 ? -24.043 12.258 -18.870 1.00 49.25 215 ILE A O 1
ATOM 1322 N N . LYS A 1 224 ? -25.162 11.612 -17.011 1.00 49.35 216 LYS A N 1
ATOM 1323 C CA . LYS A 1 224 ? -25.175 12.956 -16.398 1.00 55.68 216 LYS A CA 1
ATOM 1324 C C . LYS A 1 224 ? -23.955 13.150 -15.494 1.00 52.03 216 LYS A C 1
ATOM 1325 O O . LYS A 1 224 ? -23.474 14.281 -15.404 1.00 59.79 216 LYS A O 1
ATOM 1331 N N . LEU A 1 225 ? -23.481 12.103 -14.832 1.00 49.82 217 LEU A N 1
ATOM 1332 C CA . LEU A 1 225 ? -22.431 12.253 -13.791 1.00 53.28 217 LEU A CA 1
ATOM 1333 C C . LEU A 1 225 ? -21.067 11.860 -14.358 1.00 50.43 217 LEU A C 1
ATOM 1334 O O . LEU A 1 225 ? -20.940 10.779 -14.957 1.00 49.83 217 LEU A O 1
ATOM 1339 N N . VAL A 1 226 ? -20.089 12.741 -14.205 1.00 48.45 218 VAL A N 1
ATOM 1340 C CA . VAL A 1 226 ? -18.672 12.453 -14.542 1.00 47.45 218 VAL A CA 1
ATOM 1341 C C . VAL A 1 226 ? -17.896 12.533 -13.241 1.00 46.01 218 VAL A C 1
ATOM 1342 O O . VAL A 1 226 ? -18.000 13.573 -12.567 1.00 54.32 218 VAL A O 1
ATOM 1346 N N . VAL A 1 227 ? -17.169 11.468 -12.903 1.00 43.44 219 VAL A N 1
ATOM 1347 C CA . VAL A 1 227 ? -16.331 11.430 -11.678 1.00 43.68 219 VAL A CA 1
ATOM 1348 C C . VAL A 1 227 ? -14.874 11.258 -12.088 1.00 43.02 219 VAL A C 1
ATOM 1349 O O . VAL A 1 227 ? -14.513 10.174 -12.589 1.00 40.88 219 VAL A O 1
ATOM 1353 N N . TYR A 1 228 ? -14.065 12.290 -11.864 1.00 45.75 220 TYR A N 1
ATOM 1354 C CA . TYR A 1 228 ? -12.587 12.216 -11.992 1.00 44.59 220 TYR A CA 1
ATOM 1355 C C . TYR A 1 228 ? -12.008 11.648 -10.700 1.00 40.89 220 TYR A C 1
ATOM 1356 O O . TYR A 1 228 ? -12.363 12.109 -9.615 1.00 47.01 220 TYR A O 1
ATOM 1365 N N . GLY A 1 229 ? -11.113 10.674 -10.824 1.00 47.65 221 GLY A N 1
ATOM 1366 C CA . GLY A 1 229 ? -10.378 10.097 -9.687 1.00 49.33 221 GLY A CA 1
ATOM 1367 C C . GLY A 1 229 ? -9.209 10.977 -9.304 1.00 50.32 221 GLY A C 1
ATOM 1368 O O . GLY A 1 229 ? -8.077 10.522 -9.445 1.00 51.09 221 GLY A O 1
ATOM 1369 N N . GLU A 1 230 ? -9.476 12.197 -8.838 1.00 52.44 222 GLU A N 1
ATOM 1370 C CA . GLU A 1 230 ? -8.426 13.148 -8.389 1.00 52.78 222 GLU A CA 1
ATOM 1371 C C . GLU A 1 230 ? -9.042 14.157 -7.422 1.00 50.61 222 GLU A C 1
ATOM 1372 O O . GLU A 1 230 ? -10.293 14.214 -7.306 1.00 50.09 222 GLU A O 1
ATOM 1378 N N . ASN A 1 231 ? -8.190 14.950 -6.781 1.00 49.02 223 ASN A N 1
ATOM 1379 C CA . ASN A 1 231 ? -8.625 16.031 -5.864 1.00 51.39 223 ASN A CA 1
ATOM 1380 C C . ASN A 1 231 ? -9.323 17.119 -6.675 1.00 52.11 223 ASN A C 1
ATOM 1381 O O . ASN A 1 231 ? -9.038 17.254 -7.892 1.00 52.94 223 ASN A O 1
ATOM 1386 N N . GLU A 1 232 ? -10.194 17.876 -6.012 1.00 52.31 224 GLU A N 1
ATOM 1387 C CA . GLU A 1 232 ? -10.978 18.958 -6.665 1.00 59.95 224 GLU A CA 1
ATOM 1388 C C . GLU A 1 232 ? -10.009 20.016 -7.220 1.00 61.09 224 GLU A C 1
ATOM 1389 O O . GLU A 1 232 ? -8.912 20.193 -6.645 1.00 54.45 224 GLU A O 1
ATOM 1395 N N . ALA A 1 233 ? -10.390 20.658 -8.325 1.00 66.28 225 ALA A N 1
ATOM 1396 C CA . ALA A 1 233 ? -9.621 21.744 -8.976 1.00 77.20 225 ALA A CA 1
ATOM 1397 C C . ALA A 1 233 ? -9.639 22.993 -8.082 1.00 77.38 225 ALA A C 1
ATOM 1398 O O . ALA A 1 233 ? -8.555 23.517 -7.785 1.00 72.30 225 ALA A O 1
ATOM 1400 N N . GLU A 1 234 ? -10.831 23.463 -7.693 1.00 82.69 226 GLU A N 1
ATOM 1401 C CA . GLU A 1 234 ? -11.011 24.544 -6.687 1.00 89.38 226 GLU A CA 1
ATOM 1402 C C . GLU A 1 234 ? -11.303 23.909 -5.321 1.00 89.73 226 GLU A C 1
ATOM 1403 O O . GLU A 1 234 ? -12.375 23.287 -5.168 1.00 90.43 226 GLU A O 1
ATOM 1409 N N . TYR A 1 235 ? -10.387 24.080 -4.368 1.00 84.86 227 TYR A N 1
ATOM 1410 C CA . TYR A 1 235 ? -10.537 23.603 -2.974 1.00 85.14 227 TYR A CA 1
ATOM 1411 C C . TYR A 1 235 ? -11.929 23.956 -2.444 1.00 83.11 227 TYR A C 1
ATOM 1412 O O . TYR A 1 235 ? -12.331 25.134 -2.538 1.00 87.52 227 TYR A O 1
ATOM 1421 N N . GLY A 1 236 ? -12.644 22.958 -1.920 1.00 78.86 228 GLY A N 1
ATOM 1422 C CA . GLY A 1 236 ? -13.898 23.151 -1.169 1.00 78.66 228 GLY A CA 1
ATOM 1423 C C . GLY A 1 236 ? -15.133 22.817 -1.981 1.00 77.73 228 GLY A C 1
ATOM 1424 O O . GLY A 1 236 ? -16.169 22.543 -1.342 1.00 76.40 228 GLY A O 1
ATOM 1425 N N . ASN A 1 237 ? -15.062 22.865 -3.320 1.00 78.48 229 ASN A N 1
ATOM 1426 C CA . ASN A 1 237 ? -16.213 22.543 -4.208 1.00 83.51 229 ASN A CA 1
ATOM 1427 C C . ASN A 1 237 ? -15.849 21.330 -5.064 1.00 82.31 229 ASN A C 1
ATOM 1428 O O . ASN A 1 237 ? -14.786 21.278 -5.682 1.00 77.44 229 ASN A O 1
ATOM 1433 N N . PRO A 1 238 ? -16.729 20.302 -5.127 1.00 81.11 230 PRO A N 1
ATOM 1434 C CA . PRO A 1 238 ? -16.431 19.089 -5.880 1.00 80.84 230 PRO A CA 1
ATOM 1435 C C . PRO A 1 238 ? -16.771 19.186 -7.371 1.00 78.82 230 PRO A C 1
ATOM 1436 O O . PRO A 1 238 ? -16.561 18.225 -8.058 1.00 78.96 230 PRO A O 1
ATOM 1440 N N . ILE A 1 239 ? -17.269 20.329 -7.837 1.00 78.23 231 ILE A N 1
ATOM 1441 C CA . ILE A 1 239 ? -17.770 20.482 -9.232 1.00 79.90 231 ILE A CA 1
ATOM 1442 C C . ILE A 1 239 ? -16.741 21.259 -10.069 1.00 85.01 231 ILE A C 1
ATOM 1443 O O . ILE A 1 239 ? -15.942 22.025 -9.484 1.00 96.35 231 ILE A O 1
ATOM 1448 N N . GLY A 1 240 ? -16.724 21.015 -11.385 1.00 83.43 232 GLY A N 1
ATOM 1449 C CA . GLY A 1 240 ? -15.961 21.806 -12.370 1.00 85.65 232 GLY A CA 1
ATOM 1450 C C . GLY A 1 240 ? -16.892 22.660 -13.214 1.00 86.18 232 GLY A C 1
ATOM 1451 O O . GLY A 1 240 ? -17.916 22.117 -13.654 1.00 92.27 232 GLY A O 1
ATOM 1452 N N . ASP A 1 241 ? -16.555 23.942 -13.407 1.00 87.60 233 ASP A N 1
ATOM 1453 C CA . ASP A 1 241 ? -17.448 24.989 -13.976 1.00 86.52 233 ASP A CA 1
ATOM 1454 C C . ASP A 1 241 ? -16.681 25.799 -15.026 1.00 79.89 233 ASP A C 1
ATOM 1455 O O . ASP A 1 241 ? -16.873 25.496 -16.206 1.00 78.09 233 ASP A O 1
ATOM 1457 N N . ASP A 1 255 ? -14.665 31.784 -35.007 1.00 108.12 247 ASP A N 1
ATOM 1458 C CA . ASP A 1 255 ? -14.979 32.030 -36.442 1.00 106.11 247 ASP A CA 1
ATOM 1459 C C . ASP A 1 255 ? -13.712 32.431 -37.209 1.00 112.10 247 ASP A C 1
ATOM 1460 O O . ASP A 1 255 ? -13.637 32.077 -38.402 1.00 117.83 247 ASP A O 1
ATOM 1462 N N . ASP A 1 256 ? -12.768 33.136 -36.568 1.00 106.87 248 ASP A N 1
ATOM 1463 C CA . ASP A 1 256 ? -11.492 33.577 -37.195 1.00 106.86 248 ASP A CA 1
ATOM 1464 C C . ASP A 1 256 ? -10.401 32.574 -36.822 1.00 114.98 248 ASP A C 1
ATOM 1465 O O . ASP A 1 256 ? -9.988 32.589 -35.649 1.00 112.38 248 ASP A O 1
ATOM 1467 N N . LYS A 1 257 ? -9.979 31.750 -37.791 1.00 122.85 249 LYS A N 1
ATOM 1468 C CA . LYS A 1 257 ? -9.099 30.565 -37.598 1.00 120.73 249 LYS A CA 1
ATOM 1469 C C . LYS A 1 257 ? -7.715 30.987 -37.079 1.00 123.27 249 LYS A C 1
ATOM 1470 O O . LYS A 1 257 ? -7.059 30.119 -36.460 1.00 119.51 249 LYS A O 1
ATOM 1472 N N . SER A 1 258 ? -7.304 32.255 -37.263 1.00 116.43 250 SER A N 1
ATOM 1473 C CA . SER A 1 258 ? -6.008 32.801 -36.766 1.00 106.55 250 SER A CA 1
ATOM 1474 C C . SER A 1 258 ? -6.138 33.302 -35.319 1.00 103.73 250 SER A C 1
ATOM 1475 O O . SER A 1 258 ? -5.216 33.990 -34.876 1.00 98.44 250 SER A O 1
ATOM 1477 N N . LYS A 1 259 ? -7.239 32.969 -34.629 1.00 107.03 251 LYS A N 1
ATOM 1478 C CA . LYS A 1 259 ? -7.475 33.276 -33.194 1.00 106.83 251 LYS A CA 1
ATOM 1479 C C . LYS A 1 259 ? -7.182 32.034 -32.342 1.00 109.63 251 LYS A C 1
ATOM 1480 O O . LYS A 1 259 ? -6.703 32.227 -31.207 1.00 120.59 251 LYS A O 1
ATOM 1482 N N . ILE A 1 260 ? -7.450 30.820 -32.849 1.00 103.75 252 ILE A N 1
ATOM 1483 C CA . ILE A 1 260 ? -7.370 29.546 -32.063 1.00 95.15 252 ILE A CA 1
ATOM 1484 C C . ILE A 1 260 ? -6.042 28.851 -32.373 1.00 88.49 252 ILE A C 1
ATOM 1485 O O . ILE A 1 260 ? -5.600 28.900 -33.534 1.00 88.63 252 ILE A O 1
ATOM 1490 N N . PHE A 1 261 ? -5.442 28.240 -31.350 1.00 82.03 253 PHE A N 1
ATOM 1491 C CA . PHE A 1 261 ? -4.060 27.700 -31.379 1.00 76.42 253 PHE A CA 1
ATOM 1492 C C . PHE A 1 261 ? -4.057 26.263 -30.859 1.00 69.26 253 PHE A C 1
ATOM 1493 O O . PHE A 1 261 ? -4.886 25.901 -30.027 1.00 64.57 253 PHE A O 1
ATOM 1501 N N . LEU A 1 262 ? -3.115 25.485 -31.379 1.00 62.33 254 LEU A N 1
ATOM 1502 C CA . LEU A 1 262 ? -2.893 24.061 -31.053 1.00 55.33 254 LEU A CA 1
ATOM 1503 C C . LEU A 1 262 ? -1.439 23.733 -31.376 1.00 51.15 254 LEU A C 1
ATOM 1504 O O . LEU A 1 262 ? -1.035 23.862 -32.550 1.00 46.37 254 LEU A O 1
ATOM 1509 N N . GLY A 1 263 ? -0.678 23.340 -30.366 1.00 48.48 255 GLY A N 1
ATOM 1510 C CA . GLY A 1 263 ? 0.767 23.120 -30.501 1.00 55.00 255 GLY A CA 1
ATOM 1511 C C . GLY A 1 263 ? 1.488 24.385 -30.938 1.00 59.37 255 GLY A C 1
ATOM 1512 O O . GLY A 1 263 ? 2.482 24.258 -31.672 1.00 63.44 255 GLY A O 1
ATOM 1513 N N . GLY A 1 264 ? 1.023 25.558 -30.496 1.00 55.00 256 GLY A N 1
ATOM 1514 C CA . GLY A 1 264 ? 1.639 26.856 -30.834 1.00 59.29 256 GLY A CA 1
ATOM 1515 C C . GLY A 1 264 ? 1.421 27.231 -32.293 1.00 57.43 256 GLY A C 1
ATOM 1516 O O . GLY A 1 264 ? 2.174 28.078 -32.820 1.00 53.39 256 GLY A O 1
ATOM 1517 N N . THR A 1 265 ? 0.428 26.626 -32.934 1.00 52.04 257 THR A N 1
ATOM 1518 C CA . THR A 1 265 ? 0.116 26.863 -34.358 1.00 52.11 257 THR A CA 1
ATOM 1519 C C . THR A 1 265 ? -1.376 27.125 -34.476 1.00 51.45 257 THR A C 1
ATOM 1520 O O . THR A 1 265 ? -2.165 26.392 -33.866 1.00 47.49 257 THR A O 1
ATOM 1524 N N . SER A 1 266 ? -1.741 28.145 -35.240 1.00 58.87 258 SER A N 1
ATOM 1525 C CA . SER A 1 266 ? -3.154 28.532 -35.443 1.00 58.54 258 SER A CA 1
ATOM 1526 C C . SER A 1 266 ? -3.824 27.460 -36.298 1.00 59.64 258 SER A C 1
ATOM 1527 O O . SER A 1 266 ? -3.139 26.827 -37.123 1.00 55.93 258 SER A O 1
ATOM 1530 N N . VAL A 1 267 ? -5.120 27.267 -36.087 1.00 63.17 259 VAL A N 1
ATOM 1531 C CA . VAL A 1 267 ? -5.955 26.372 -36.926 1.00 65.82 259 VAL A CA 1
ATOM 1532 C C . VAL A 1 267 ? -5.783 26.815 -38.380 1.00 72.14 259 VAL A C 1
ATOM 1533 O O . VAL A 1 267 ? -5.606 25.930 -39.244 1.00 75.17 259 VAL A O 1
ATOM 1537 N N . GLN A 1 268 ? -5.807 28.129 -38.628 1.00 75.16 260 GLN A N 1
ATOM 1538 C CA . GLN A 1 268 ? -5.676 28.713 -39.990 1.00 74.91 260 GLN A CA 1
ATOM 1539 C C . GLN A 1 268 ? -4.412 28.156 -40.653 1.00 73.20 260 GLN A C 1
ATOM 1540 O O . GLN A 1 268 ? -4.534 27.670 -41.796 1.00 68.00 260 GLN A O 1
ATOM 1546 N N . GLU A 1 269 ? -3.270 28.196 -39.954 1.00 68.16 261 GLU A N 1
ATOM 1547 C CA . GLU A 1 269 ? -1.962 27.750 -40.501 1.00 64.62 261 GLU A CA 1
ATOM 1548 C C . GLU A 1 269 ? -1.899 26.212 -40.527 1.00 61.14 261 GLU A C 1
ATOM 1549 O O . GLU A 1 269 ? -1.231 25.658 -41.418 1.00 53.26 261 GLU A O 1
ATOM 1555 N N . LEU A 1 270 ? -2.559 25.524 -39.593 1.00 56.23 262 LEU A N 1
ATOM 1556 C CA . LEU A 1 270 ? -2.612 24.042 -39.623 1.00 56.16 262 LEU A CA 1
ATOM 1557 C C . LEU A 1 270 ? -3.232 23.600 -40.954 1.00 56.76 262 LEU A C 1
ATOM 1558 O O . LEU A 1 270 ? -2.639 22.747 -41.645 1.00 48.44 262 LEU A O 1
ATOM 1563 N N . LYS A 1 271 ? -4.360 24.206 -41.324 1.00 59.71 263 LYS A N 1
ATOM 1564 C CA . LYS A 1 271 ? -5.093 23.862 -42.566 1.00 62.55 263 LYS A CA 1
ATOM 1565 C C . LYS A 1 271 ? -4.341 24.413 -43.782 1.00 64.67 263 LYS A C 1
ATOM 1566 O O . LYS A 1 271 ? -4.069 23.633 -44.731 1.00 65.01 263 LYS A O 1
ATOM 1572 N N . SER A 1 272 ? -4.016 25.704 -43.750 1.00 67.19 264 SER A N 1
ATOM 1573 C CA . SER A 1 272 ? -3.282 26.419 -44.823 1.00 66.79 264 SER A CA 1
ATOM 1574 C C . SER A 1 272 ? -2.005 25.656 -45.205 1.00 62.60 264 SER A C 1
ATOM 1575 O O . SER A 1 272 ? -1.840 25.372 -46.391 1.00 65.31 264 SER A O 1
ATOM 1578 N N . ASP A 1 273 ? -1.130 25.351 -44.245 1.00 59.92 265 ASP A N 1
ATOM 1579 C CA . ASP A 1 273 ? 0.285 25.007 -44.543 1.00 64.88 265 ASP A CA 1
ATOM 1580 C C . ASP A 1 273 ? 0.645 23.579 -44.129 1.00 61.22 265 ASP A C 1
ATOM 1581 O O . ASP A 1 273 ? 1.684 23.109 -44.607 1.00 59.97 265 ASP A O 1
ATOM 1586 N N . PHE A 1 274 ? -0.131 22.920 -43.266 1.00 54.82 266 PHE A N 1
ATOM 1587 C CA . PHE A 1 274 ? 0.244 21.590 -42.711 1.00 54.21 266 PHE A CA 1
ATOM 1588 C C . PHE A 1 274 ? -0.699 20.490 -43.207 1.00 55.62 266 PHE A C 1
ATOM 1589 O O . PHE A 1 274 ? -0.496 19.348 -42.825 1.00 56.60 266 PHE A O 1
ATOM 1597 N N . GLY A 1 275 ? -1.679 20.809 -44.050 1.00 64.37 267 GLY A N 1
ATOM 1598 C CA . GLY A 1 275 ? -2.470 19.790 -44.766 1.00 65.49 267 GLY A CA 1
ATOM 1599 C C . GLY A 1 275 ? -3.552 19.188 -43.889 1.00 66.82 267 GLY A C 1
ATOM 1600 O O . GLY A 1 275 ? -3.939 18.035 -44.144 1.00 68.51 267 GLY A O 1
ATOM 1601 N N . LEU A 1 276 ? -4.032 19.933 -42.895 1.00 64.86 268 LEU A N 1
ATOM 1602 C CA . LEU A 1 276 ? -5.134 19.473 -42.014 1.00 62.55 268 LEU A CA 1
ATOM 1603 C C . LEU A 1 276 ? -6.450 20.074 -42.495 1.00 63.58 268 LEU A C 1
ATOM 1604 O O . LEU A 1 276 ? -6.425 21.121 -43.160 1.00 68.21 268 LEU A O 1
ATOM 1609 N N . ASN A 1 277 ? -7.550 19.408 -42.154 1.00 60.01 269 ASN A N 1
ATOM 1610 C CA . ASN A 1 277 ? -8.929 19.891 -42.397 1.00 57.97 269 ASN A CA 1
ATOM 1611 C C . ASN A 1 277 ? -9.627 19.965 -41.044 1.00 54.46 269 ASN A C 1
ATOM 1612 O O . ASN A 1 277 ? -8.994 19.617 -40.033 1.00 49.32 269 ASN A O 1
ATOM 1617 N N . ASP A 1 278 ? -10.882 20.402 -41.039 1.00 59.03 270 ASP A N 1
ATOM 1618 C CA . ASP A 1 278 ? -11.663 20.626 -39.797 1.00 56.09 270 ASP A CA 1
ATOM 1619 C C . ASP A 1 278 ? -11.942 19.284 -39.128 1.00 54.93 270 ASP A C 1
ATOM 1620 O O . ASP A 1 278 ? -11.992 19.261 -37.889 1.00 53.86 270 ASP A O 1
ATOM 1625 N N . ASN A 1 279 ? -12.122 18.220 -39.915 1.00 53.59 271 ASN A N 1
ATOM 1626 C CA . ASN A 1 279 ? -12.410 16.862 -39.386 1.00 56.87 271 ASN A CA 1
ATOM 1627 C C . ASN A 1 279 ? -11.203 16.383 -38.570 1.00 54.28 271 ASN A C 1
ATOM 1628 O O . ASN A 1 279 ? -11.436 15.837 -37.474 1.00 56.23 271 ASN A O 1
ATOM 1633 N N . ASP A 1 280 ? -9.974 16.601 -39.058 1.00 50.09 272 ASP A N 1
ATOM 1634 C CA . ASP A 1 280 ? -8.729 16.196 -38.352 1.00 51.51 272 ASP A CA 1
ATOM 1635 C C . ASP A 1 280 ? -8.687 16.804 -36.938 1.00 50.19 272 ASP A C 1
ATOM 1636 O O . ASP A 1 280 ? -8.041 16.206 -36.040 1.00 51.29 272 ASP A O 1
ATOM 1641 N N . LEU A 1 281 ? -9.346 17.944 -36.716 1.00 48.16 273 LEU A N 1
ATOM 1642 C CA . LEU A 1 281 ? -9.242 18.670 -35.420 1.00 51.52 273 LEU A CA 1
ATOM 1643 C C . LEU A 1 281 ? -10.540 18.540 -34.621 1.00 51.14 273 LEU A C 1
ATOM 1644 O O . LEU A 1 281 ? -10.602 19.069 -33.498 1.00 52.77 273 LEU A O 1
ATOM 1649 N N . ASP A 1 282 ? -11.531 17.835 -35.164 1.00 51.03 274 ASP A N 1
ATOM 1650 C CA . ASP A 1 282 ? -12.869 17.718 -34.537 1.00 51.10 274 ASP A CA 1
ATOM 1651 C C . ASP A 1 282 ? -12.700 17.088 -33.159 1.00 51.44 274 ASP A C 1
ATOM 1652 O O . ASP A 1 282 ? -13.404 17.498 -32.232 1.00 49.80 274 ASP A O 1
ATOM 1657 N N . ALA A 1 283 ? -11.790 16.125 -33.028 1.00 53.18 275 ALA A N 1
ATOM 1658 C CA . ALA A 1 283 ? -11.624 15.327 -31.795 1.00 56.55 275 ALA A CA 1
ATOM 1659 C C . ALA A 1 283 ? -11.139 16.223 -30.648 1.00 53.23 275 ALA A C 1
ATOM 1660 O O . ALA A 1 283 ? -11.348 15.839 -29.487 1.00 49.42 275 ALA A O 1
ATOM 1662 N N . TYR A 1 284 ? -10.518 17.365 -30.955 1.00 52.60 276 TYR A N 1
ATOM 1663 C CA . TYR A 1 284 ? -9.904 18.263 -29.944 1.00 52.25 276 TYR A CA 1
ATOM 1664 C C . TYR A 1 284 ? -10.857 19.374 -29.509 1.00 56.92 276 TYR A C 1
ATOM 1665 O O . TYR A 1 284 ? -10.508 20.065 -28.536 1.00 59.84 276 TYR A O 1
ATOM 1674 N N . LEU A 1 285 ? -12.013 19.516 -30.161 1.00 59.78 277 LEU A N 1
ATOM 1675 C CA . LEU A 1 285 ? -12.982 20.590 -29.839 1.00 61.62 277 LEU A CA 1
ATOM 1676 C C . LEU A 1 285 ? -13.567 20.345 -28.455 1.00 60.58 277 LEU A C 1
ATOM 1677 O O . LEU A 1 285 ? -13.768 19.206 -28.051 1.00 57.79 277 LEU A O 1
ATOM 1682 N N . PRO A 1 286 ? -13.859 21.419 -27.693 1.00 58.97 278 PRO A N 1
ATOM 1683 C CA . PRO A 1 286 ? -14.438 21.271 -26.364 1.00 54.03 278 PRO A CA 1
ATOM 1684 C C . PRO A 1 286 ? -15.882 20.772 -26.469 1.00 48.64 278 PRO A C 1
ATOM 1685 O O . PRO A 1 286 ? -16.463 20.819 -27.548 1.00 44.47 278 PRO A O 1
ATOM 1689 N N . ALA A 1 287 ? -16.408 20.280 -25.350 1.00 48.52 279 ALA A N 1
ATOM 1690 C CA . ALA A 1 287 ? -17.826 19.910 -25.219 1.00 51.29 279 ALA A CA 1
ATOM 1691 C C . ALA A 1 287 ? -18.674 21.167 -25.440 1.00 56.78 279 ALA A C 1
ATOM 1692 O O . ALA A 1 287 ? -18.269 22.258 -24.974 1.00 54.37 279 ALA A O 1
ATOM 1694 N N . ASP A 1 288 ? -19.778 21.021 -26.166 1.00 59.38 280 ASP A N 1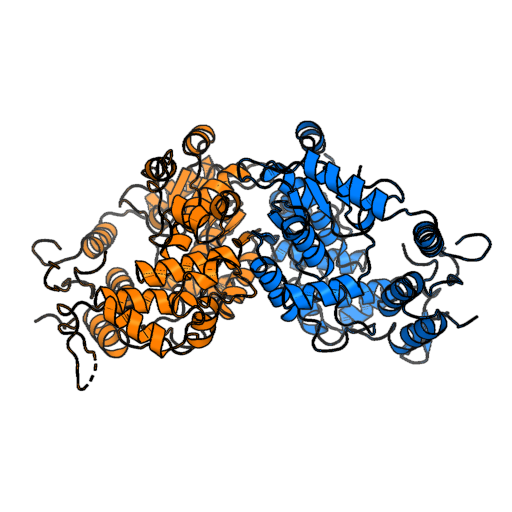
ATOM 1695 C CA . ASP A 1 288 ? -20.740 22.117 -26.430 1.00 66.92 280 ASP A CA 1
ATOM 1696 C C . ASP A 1 288 ? -21.392 22.543 -25.113 1.00 69.40 280 ASP A C 1
ATOM 1697 O O . ASP A 1 288 ? -22.189 21.798 -24.544 1.00 67.96 280 ASP A O 1
ATOM 1702 N N . PRO A 1 289 ? -21.095 23.757 -24.591 1.00 72.19 281 PRO A N 1
ATOM 1703 C CA . PRO A 1 289 ? -21.588 24.159 -23.273 1.00 75.29 281 PRO A CA 1
ATOM 1704 C C . PRO A 1 289 ? -23.122 24.222 -23.196 1.00 75.96 281 PRO A C 1
ATOM 1705 O O . PRO A 1 289 ? -23.652 23.943 -22.133 1.00 72.41 281 PRO A O 1
ATOM 1709 N N . GLN A 1 290 ? -23.791 24.571 -24.302 1.00 78.53 282 GLN A N 1
ATOM 1710 C CA . GLN A 1 290 ? -25.278 24.608 -24.360 1.00 81.91 282 GLN A CA 1
ATOM 1711 C C . GLN A 1 290 ? -25.802 23.186 -24.112 1.00 74.78 282 GLN A C 1
ATOM 1712 O O . GLN A 1 290 ? -26.718 23.032 -23.286 1.00 72.01 282 GLN A O 1
ATOM 1718 N N . GLN A 1 291 ? -25.200 22.181 -24.752 1.00 74.51 283 GLN A N 1
ATOM 1719 C CA . GLN A 1 291 ? -25.611 20.757 -24.622 1.00 69.27 283 GLN A CA 1
ATOM 1720 C C . GLN A 1 291 ? -25.315 20.272 -23.200 1.00 61.00 283 GLN A C 1
ATOM 1721 O O . GLN A 1 291 ? -26.131 19.506 -22.653 1.00 56.14 283 GLN A O 1
ATOM 1727 N N . ILE A 1 292 ? -24.194 20.700 -22.623 1.00 59.36 284 ILE A N 1
ATOM 1728 C CA . ILE A 1 292 ? -23.798 20.290 -21.245 1.00 66.73 284 ILE A CA 1
ATOM 1729 C C . ILE A 1 292 ? -24.858 20.796 -20.263 1.00 75.32 284 ILE A C 1
ATOM 1730 O O . ILE A 1 292 ? -25.341 19.980 -19.444 1.00 71.32 284 ILE A O 1
ATOM 1735 N N . GLU A 1 293 ? -25.184 22.089 -20.336 1.00 78.29 285 GLU A N 1
ATOM 1736 C CA . GLU A 1 293 ? -26.207 22.734 -19.479 1.00 76.11 285 GLU A CA 1
ATOM 1737 C C . GLU A 1 293 ? -27.557 22.044 -19.706 1.00 70.71 285 GLU A C 1
ATOM 1738 O O . GLU A 1 293 ? -28.203 21.691 -18.706 1.00 68.66 285 GLU A O 1
ATOM 1744 N N . GLU A 1 294 ? -27.944 21.836 -20.968 1.00 72.12 286 GLU A N 1
ATOM 1745 C CA . GLU A 1 294 ? -29.256 21.232 -21.340 1.00 75.14 286 GLU A CA 1
ATOM 1746 C C . GLU A 1 294 ? -29.382 19.817 -20.755 1.00 75.14 286 GLU A C 1
ATOM 1747 O O . GLU A 1 294 ? -30.500 19.466 -20.321 1.00 74.06 286 GLU A O 1
ATOM 1753 N N . GLN A 1 295 ? -28.293 19.032 -20.740 1.00 71.03 287 GLN A N 1
ATOM 1754 C CA . GLN A 1 295 ? -28.330 17.602 -20.333 1.00 67.20 287 GLN A CA 1
ATOM 1755 C C . GLN A 1 295 ? -27.899 17.445 -18.876 1.00 67.10 287 GLN A C 1
ATOM 1756 O O . GLN A 1 295 ? -27.827 16.293 -18.430 1.00 69.54 287 GLN A O 1
ATOM 1762 N N . GLN A 1 296 ? -27.645 18.550 -18.167 1.00 73.26 288 GLN A N 1
ATOM 1763 C CA . GLN A 1 296 ? -27.363 18.572 -16.702 1.00 73.37 288 GLN A CA 1
ATOM 1764 C C . GLN A 1 296 ? -26.154 17.680 -16.401 1.00 66.73 288 GLN A C 1
ATOM 1765 O O . GLN A 1 296 ? -26.188 16.913 -15.408 1.00 64.82 288 GLN A O 1
ATOM 1771 N N . VAL A 1 297 ? -25.120 17.770 -17.232 1.00 67.26 289 VAL A N 1
ATOM 1772 C CA . VAL A 1 297 ? -23.864 16.994 -17.040 1.00 61.47 289 VAL A CA 1
ATOM 1773 C C . VAL A 1 297 ? -23.084 17.658 -15.910 1.00 59.03 289 VAL A C 1
ATOM 1774 O O . VAL A 1 297 ? -22.785 18.865 -16.010 1.00 62.52 289 VAL A O 1
ATOM 1778 N N . GLU A 1 298 ? -22.787 16.894 -14.867 1.00 58.43 290 GLU A N 1
ATOM 1779 C CA . GLU A 1 298 ? -22.052 17.390 -13.683 1.00 59.92 290 GLU A CA 1
ATOM 1780 C C . GLU A 1 298 ? -20.722 16.666 -13.621 1.00 54.22 290 GLU A C 1
ATOM 1781 O O . GLU A 1 298 ? -20.732 15.429 -13.636 1.00 58.64 290 GLU A O 1
ATOM 1787 N N . VAL A 1 299 ? -19.637 17.424 -13.535 1.00 54.79 291 VAL A N 1
ATOM 1788 C CA . VAL A 1 299 ? -18.285 16.870 -13.266 1.00 49.98 291 VAL A CA 1
ATOM 1789 C C . VAL A 1 299 ? -18.033 16.960 -11.769 1.00 51.93 291 VAL A C 1
ATOM 1790 O O . VAL A 1 299 ? -18.076 18.087 -11.240 1.00 55.36 291 VAL A O 1
ATOM 1794 N N . HIS A 1 300 ? -17.807 15.813 -11.129 1.00 50.95 292 HIS A N 1
ATOM 1795 C CA . HIS A 1 300 ? -17.421 15.716 -9.704 1.00 49.61 292 HIS A CA 1
ATOM 1796 C C . HIS A 1 300 ? -16.003 15.163 -9.593 1.00 51.61 292 HIS A C 1
ATOM 1797 O O . HIS A 1 300 ? -15.572 14.397 -10.468 1.00 57.53 292 HIS A O 1
ATOM 1804 N N . TYR A 1 301 ? -15.301 15.560 -8.542 1.00 48.07 293 TYR A N 1
ATOM 1805 C CA . TYR A 1 301 ? -13.936 15.082 -8.236 1.00 49.19 293 TYR A CA 1
ATOM 1806 C C . TYR A 1 301 ? -13.980 14.204 -6.994 1.00 47.89 293 TYR A C 1
ATOM 1807 O O . TYR A 1 301 ? -14.386 14.676 -5.932 1.00 47.65 293 TYR A O 1
ATOM 1816 N N . LEU A 1 302 ? -13.567 12.950 -7.136 1.00 45.72 294 LEU A N 1
ATOM 1817 C CA . LEU A 1 302 ? -13.763 11.948 -6.070 1.00 44.39 294 LEU A CA 1
ATOM 1818 C C . LEU A 1 302 ? -12.874 12.280 -4.868 1.00 43.33 294 LEU A C 1
ATOM 1819 O O . LEU A 1 302 ? -13.203 11.841 -3.761 1.00 42.12 294 LEU A O 1
ATOM 1824 N N . GLY A 1 303 ? -11.780 13.013 -5.086 1.00 44.42 295 GLY A N 1
ATOM 1825 C CA . GLY A 1 303 ? -10.851 13.442 -4.022 1.00 44.11 295 GLY A CA 1
ATOM 1826 C C . GLY A 1 303 ? -11.506 14.392 -3.041 1.00 43.44 295 GLY A C 1
ATOM 1827 O O . GLY A 1 303 ? -11.087 14.432 -1.873 1.00 45.87 295 GLY A O 1
ATOM 1828 N N . TYR A 1 304 ? -12.527 15.117 -3.476 1.00 47.96 296 TYR A N 1
ATOM 1829 C CA . TYR A 1 304 ? -13.358 15.917 -2.553 1.00 53.76 296 TYR A CA 1
ATOM 1830 C C . TYR A 1 304 ? -14.011 14.986 -1.528 1.00 54.01 296 TYR A C 1
ATOM 1831 O O . TYR A 1 304 ? -14.039 15.326 -0.339 1.00 55.66 296 TYR A O 1
ATOM 1840 N N . TYR A 1 305 ? -14.524 13.840 -1.973 1.00 51.70 297 TYR A N 1
ATOM 1841 C CA . TYR A 1 305 ? -15.376 12.955 -1.141 1.00 48.69 297 TYR A CA 1
ATOM 1842 C C . TYR A 1 305 ? -14.544 11.927 -0.383 1.00 49.33 297 TYR A C 1
ATOM 1843 O O . TYR A 1 305 ? -15.007 11.495 0.692 1.00 52.08 297 TYR A O 1
ATOM 1852 N N . LEU A 1 306 ? -13.400 11.522 -0.932 1.00 47.63 298 LEU A N 1
ATOM 1853 C CA . LEU A 1 306 ? -12.548 10.465 -0.329 1.00 47.90 298 LEU A CA 1
ATOM 1854 C C . LEU A 1 306 ? -11.132 10.987 -0.191 1.00 47.42 298 LEU A C 1
ATOM 1855 O O . LEU A 1 306 ? -10.696 11.698 -1.101 1.00 48.94 298 LEU A O 1
ATOM 1860 N N . LYS A 1 307 ? -10.475 10.626 0.910 1.00 53.80 299 LYS A N 1
ATOM 1861 C CA . LYS A 1 307 ? -9.072 10.988 1.203 1.00 55.62 299 LYS A CA 1
ATOM 1862 C C . LYS A 1 307 ? -8.176 10.332 0.147 1.00 57.27 299 LYS A C 1
ATOM 1863 O O . LYS A 1 307 ? -7.984 9.104 0.189 1.00 56.07 299 LYS A O 1
ATOM 1869 N N . TRP A 1 308 ? -7.665 11.131 -0.783 1.00 50.18 300 TRP A N 1
ATOM 1870 C CA . TRP A 1 308 ? -6.911 10.622 -1.949 1.00 50.61 300 TRP A CA 1
ATOM 1871 C C . TRP A 1 308 ? -5.442 10.478 -1.576 1.00 46.94 300 TRP A C 1
ATOM 1872 O O . TRP A 1 308 ? -4.808 11.489 -1.275 1.00 56.49 300 TRP A O 1
ATOM 1883 N N . HIS A 1 309 ? -4.940 9.254 -1.584 1.00 44.40 301 HIS A N 1
ATOM 1884 C CA . HIS A 1 309 ? -3.553 8.907 -1.184 1.00 42.81 301 HIS A CA 1
ATOM 1885 C C . HIS A 1 309 ? -2.953 8.017 -2.262 1.00 43.40 301 HIS A C 1
ATOM 1886 O O . HIS A 1 309 ? -3.303 6.846 -2.384 1.00 44.56 301 HIS A O 1
ATOM 1893 N N . PRO A 1 310 ? -2.042 8.540 -3.105 1.00 50.85 302 PRO A N 1
ATOM 1894 C CA . PRO A 1 310 ? -1.606 7.783 -4.279 1.00 49.58 302 PRO A CA 1
ATOM 1895 C C . PRO A 1 310 ? -1.178 6.344 -3.937 1.00 49.30 302 PRO A C 1
ATOM 1896 O O . PRO A 1 310 ? -1.509 5.415 -4.656 1.00 50.45 302 PRO A O 1
ATOM 1900 N N . GLN A 1 311 ? -0.424 6.169 -2.857 1.00 47.16 303 GLN A N 1
ATOM 1901 C CA . GLN A 1 311 ? 0.169 4.852 -2.548 1.00 47.85 303 GLN A CA 1
ATOM 1902 C C . GLN A 1 311 ? -0.949 3.892 -2.135 1.00 44.70 303 GLN A C 1
ATOM 1903 O O . GLN A 1 311 ? -0.866 2.702 -2.499 1.00 42.69 303 GLN A O 1
ATOM 1909 N N . SER A 1 312 ? -1.976 4.396 -1.451 1.00 37.88 304 SER A N 1
ATOM 1910 C CA . SER A 1 312 ? -3.194 3.614 -1.113 1.00 40.01 304 SER A CA 1
ATOM 1911 C C . SER A 1 312 ? -3.842 3.100 -2.406 1.00 37.66 304 SER A C 1
ATOM 1912 O O . SER A 1 312 ? -4.141 1.886 -2.511 1.00 36.20 304 SER A O 1
ATOM 1915 N N . CYS A 1 313 ? -4.014 3.978 -3.386 1.00 38.58 305 CYS A N 1
ATOM 1916 C CA . CYS A 1 313 ? -4.625 3.607 -4.683 1.00 37.43 305 CYS A CA 1
ATOM 1917 C C . CYS A 1 313 ? -3.794 2.519 -5.358 1.00 36.59 305 CYS A C 1
ATOM 1918 O O . CYS A 1 313 ? -4.385 1.564 -5.887 1.00 36.88 305 CYS A O 1
ATOM 1921 N N . TYR A 1 314 ? -2.471 2.630 -5.296 1.00 37.47 306 TYR A N 1
ATOM 1922 C CA . TYR A 1 314 ? -1.570 1.604 -5.860 1.00 36.75 306 TYR A CA 1
ATOM 1923 C C . TYR A 1 314 ? -1.876 0.251 -5.230 1.00 35.48 306 TYR A C 1
ATOM 1924 O O . TYR A 1 314 ? -2.110 -0.711 -5.970 1.00 38.24 306 TYR A O 1
ATOM 1933 N N . TYR A 1 315 ? -1.791 0.141 -3.910 1.00 37.88 307 TYR A N 1
ATOM 1934 C CA . TYR A 1 315 ? -1.885 -1.189 -3.243 1.00 39.88 307 TYR A CA 1
ATOM 1935 C C . TYR A 1 315 ? -3.311 -1.736 -3.389 1.00 37.50 307 TYR A C 1
ATOM 1936 O O . TYR A 1 315 ? -3.444 -2.950 -3.551 1.00 35.78 307 TYR A O 1
ATOM 1945 N N . TYR A 1 316 ? -4.315 -0.857 -3.404 1.00 33.00 308 TYR A N 1
ATOM 1946 C CA . TYR A 1 316 ? -5.722 -1.229 -3.661 1.00 34.81 308 TYR A CA 1
ATOM 1947 C C . TYR A 1 316 ? -5.826 -1.823 -5.071 1.00 36.95 308 TYR A C 1
ATOM 1948 O O . TYR A 1 316 ? -6.470 -2.869 -5.237 1.00 34.52 308 TYR A O 1
ATOM 1957 N N . SER A 1 317 ? -5.214 -1.170 -6.062 1.00 38.28 309 SER A N 1
ATOM 1958 C CA . SER A 1 317 ? -5.290 -1.579 -7.485 1.00 34.50 309 SER A CA 1
ATOM 1959 C C . SER A 1 317 ? -4.520 -2.880 -7.671 1.00 34.98 309 SER A C 1
ATOM 1960 O O . SER A 1 317 ? -4.928 -3.689 -8.488 1.00 37.37 309 SER A O 1
ATOM 1963 N N . VAL A 1 318 ? -3.450 -3.089 -6.919 1.00 35.76 310 VAL A N 1
ATOM 1964 C CA . VAL A 1 318 ? -2.712 -4.378 -6.987 1.00 36.61 310 VAL A CA 1
ATOM 1965 C C . VAL A 1 318 ? -3.626 -5.469 -6.434 1.00 38.73 310 VAL A C 1
ATOM 1966 O O . VAL A 1 318 ? -3.730 -6.521 -7.059 1.00 43.03 310 VAL A O 1
ATOM 1970 N N . GLU A 1 319 ? -4.294 -5.202 -5.320 1.00 44.30 311 GLU A N 1
ATOM 1971 C CA . GLU A 1 319 ? -5.092 -6.227 -4.608 1.00 48.24 311 GLU A CA 1
ATOM 1972 C C . GLU A 1 319 ? -6.288 -6.607 -5.484 1.00 44.98 311 GLU A C 1
ATOM 1973 O O . GLU A 1 319 ? -6.517 -7.794 -5.679 1.00 41.47 311 GLU A O 1
ATOM 1979 N N . HIS A 1 320 ? -7.029 -5.624 -5.983 1.00 44.20 312 HIS A N 1
ATOM 1980 C CA . HIS A 1 320 ? -8.354 -5.855 -6.614 1.00 44.09 312 HIS A CA 1
ATOM 1981 C C . HIS A 1 320 ? -8.253 -5.981 -8.135 1.00 41.47 312 HIS A C 1
ATOM 1982 O O . HIS A 1 320 ? -9.274 -6.327 -8.721 1.00 40.05 312 HIS A O 1
ATOM 1989 N N . GLY A 1 321 ? -7.117 -5.646 -8.765 1.00 45.98 313 GLY A N 1
ATOM 1990 C CA . GLY A 1 321 ? -7.029 -5.563 -10.242 1.00 42.19 313 GLY A CA 1
ATOM 1991 C C . GLY A 1 321 ? -5.813 -6.254 -10.830 1.00 42.65 313 GLY A C 1
ATOM 1992 O O . GLY A 1 321 ? -5.802 -6.481 -12.059 1.00 50.54 313 GLY A O 1
ATOM 1993 N N . GLY A 1 322 ? -4.810 -6.576 -10.020 1.00 39.52 314 GLY A N 1
ATOM 1994 C CA . GLY A 1 322 ? -3.498 -6.997 -10.540 1.00 38.43 314 GLY A CA 1
ATOM 1995 C C . GLY A 1 322 ? -2.756 -5.855 -11.225 1.00 39.21 314 GLY A C 1
ATOM 1996 O O . GLY A 1 322 ? -2.030 -6.120 -12.201 1.00 40.67 314 GLY A O 1
ATOM 1997 N N . PHE A 1 323 ? -2.905 -4.622 -10.737 1.00 36.85 315 PHE A N 1
ATOM 1998 C CA . PHE A 1 323 ? -2.142 -3.452 -11.234 1.00 36.35 315 PHE A CA 1
ATOM 1999 C C . PHE A 1 323 ? -0.638 -3.757 -11.196 1.00 37.94 315 PHE A C 1
ATOM 2000 O O . PHE A 1 323 ? -0.104 -4.246 -10.174 1.00 32.10 315 PHE A O 1
ATOM 2008 N N . GLU A 1 324 ? 0.041 -3.425 -12.287 1.00 37.30 316 GLU A N 1
ATOM 2009 C CA . GLU A 1 324 ? 1.476 -3.714 -12.490 1.00 37.42 316 GLU A CA 1
ATOM 2010 C C . GLU A 1 324 ? 2.242 -2.394 -12.488 1.00 41.97 316 GLU A C 1
ATOM 2011 O O . GLU A 1 324 ? 1.999 -1.529 -13.382 1.00 40.80 316 GLU A O 1
ATOM 2017 N N . ALA A 1 325 ? 3.125 -2.234 -11.512 1.00 42.32 317 ALA A N 1
ATOM 2018 C CA . ALA A 1 325 ? 4.080 -1.109 -11.458 1.00 42.43 317 ALA A CA 1
ATOM 2019 C C . ALA A 1 325 ? 5.057 -1.249 -12.625 1.00 42.35 317 ALA A C 1
ATOM 2020 O O . ALA A 1 325 ? 5.242 -2.385 -13.119 1.00 43.07 317 ALA A O 1
ATOM 2022 N N . SER A 1 326 ? 5.658 -0.132 -13.030 1.00 40.97 318 SER A N 1
ATOM 2023 C CA . SER A 1 326 ? 6.855 -0.137 -13.907 1.00 43.52 318 SER A CA 1
ATOM 2024 C C . SER A 1 326 ? 7.830 -1.187 -13.387 1.00 38.63 318 SER A C 1
ATOM 2025 O O . SER A 1 326 ? 8.114 -1.249 -12.205 1.00 41.47 318 SER A O 1
ATOM 2028 N N . PRO A 1 327 ? 8.378 -2.051 -14.249 1.00 40.97 319 PRO A N 1
ATOM 2029 C CA . PRO A 1 327 ? 9.359 -3.042 -13.813 1.00 49.04 319 PRO A CA 1
ATOM 2030 C C . PRO A 1 327 ? 10.668 -2.403 -13.329 1.00 46.84 319 PRO A C 1
ATOM 2031 O O . PRO A 1 327 ? 11.326 -2.968 -12.504 1.00 53.32 319 PRO A O 1
ATOM 2035 N N . GLU A 1 328 ? 11.006 -1.239 -13.867 1.00 52.75 320 GLU A N 1
ATOM 2036 C CA . GLU A 1 328 ? 12.231 -0.483 -13.501 1.00 55.15 320 GLU A CA 1
ATOM 2037 C C . GLU A 1 328 ? 11.814 0.886 -12.972 1.00 49.90 320 GLU A C 1
ATOM 2038 O O . GLU A 1 328 ? 10.669 1.324 -13.231 1.00 45.78 320 GLU A O 1
ATOM 2044 N N . ARG A 1 329 ? 12.727 1.539 -12.274 1.00 48.24 321 ARG A N 1
ATOM 2045 C CA . ARG A 1 329 ? 12.510 2.904 -11.763 1.00 43.31 321 ARG A CA 1
ATOM 2046 C C . ARG A 1 329 ? 12.203 3.818 -12.941 1.00 42.02 321 ARG A C 1
ATOM 2047 O O . ARG A 1 329 ? 12.912 3.742 -13.941 1.00 43.48 321 ARG A O 1
ATOM 2055 N N . THR A 1 330 ? 11.173 4.649 -12.817 1.00 42.17 322 THR A N 1
ATOM 2056 C CA . THR A 1 330 ? 10.804 5.663 -13.826 1.00 40.75 322 THR A CA 1
ATOM 2057 C C . THR A 1 330 ? 11.931 6.691 -13.940 1.00 46.21 322 THR A C 1
ATOM 2058 O O . THR A 1 330 ? 12.340 7.289 -12.940 1.00 49.69 322 THR A O 1
ATOM 2062 N N . PRO A 1 331 ? 12.459 6.955 -15.159 1.00 47.37 323 PRO A N 1
ATOM 2063 C CA . PRO A 1 331 ? 13.553 7.914 -15.319 1.00 44.01 323 PRO A CA 1
ATOM 2064 C C . PRO A 1 331 ? 13.168 9.283 -14.752 1.00 42.95 323 PRO A C 1
ATOM 2065 O O . PRO A 1 331 ? 11.998 9.664 -14.843 1.00 40.53 323 PRO A O 1
ATOM 2069 N N . GLY A 1 332 ? 14.147 9.979 -14.179 1.00 43.87 324 GLY A N 1
ATOM 2070 C CA . GLY A 1 332 ? 13.957 11.361 -13.704 1.00 45.17 324 GLY A CA 1
ATOM 2071 C C . GLY A 1 332 ? 13.343 11.395 -12.316 1.00 45.23 324 GLY A C 1
ATOM 2072 O O . GLY A 1 332 ? 13.140 12.513 -11.754 1.00 43.28 324 GLY A O 1
ATOM 2073 N N . THR A 1 333 ? 13.055 10.226 -11.750 1.00 41.73 325 THR A N 1
ATOM 2074 C CA . THR A 1 333 ? 12.401 10.158 -10.425 1.00 42.02 325 THR A CA 1
ATOM 2075 C C . THR A 1 333 ? 12.754 8.842 -9.746 1.00 39.75 325 THR A C 1
ATOM 2076 O O . THR A 1 333 ? 13.617 8.109 -10.261 1.00 38.88 325 THR A O 1
ATOM 2080 N N . TYR A 1 334 ? 12.107 8.585 -8.617 1.00 39.04 326 TYR A N 1
ATOM 2081 C CA . TYR A 1 334 ? 12.326 7.370 -7.794 1.00 44.24 326 TYR A CA 1
ATOM 2082 C C . TYR A 1 334 ? 11.087 6.465 -7.824 1.00 43.35 326 TYR A C 1
ATOM 2083 O O . TYR A 1 334 ? 11.199 5.309 -7.399 1.00 42.01 326 TYR A O 1
ATOM 2092 N N . SER A 1 335 ? 9.935 6.980 -8.252 1.00 46.20 327 SER A N 1
ATOM 2093 C CA . SER A 1 335 ? 8.640 6.251 -8.208 1.00 50.05 327 SER A CA 1
ATOM 2094 C C . SER A 1 335 ? 8.576 5.183 -9.311 1.00 51.49 327 SER A C 1
ATOM 2095 O O . SER A 1 335 ? 9.419 5.195 -10.262 1.00 49.67 327 SER A O 1
ATOM 2098 N N . LYS A 1 336 ? 7.578 4.308 -9.206 1.00 52.90 328 LYS A N 1
ATOM 2099 C CA . LYS A 1 336 ? 7.383 3.182 -10.154 1.00 46.33 328 LYS A CA 1
ATOM 2100 C C . LYS A 1 336 ? 5.923 3.041 -10.600 1.00 43.34 328 LYS A C 1
ATOM 2101 O O . LYS A 1 336 ? 5.687 2.238 -11.517 1.00 37.86 328 LYS A O 1
ATOM 2107 N N . TYR A 1 337 ? 4.977 3.799 -10.034 1.00 43.59 329 TYR A N 1
ATOM 2108 C CA . TYR A 1 337 ? 3.536 3.622 -10.348 1.00 42.75 329 TYR A CA 1
ATOM 2109 C C . TYR A 1 337 ? 2.801 4.948 -10.481 1.00 42.91 329 TYR A C 1
ATOM 2110 O O . TYR A 1 337 ? 1.533 4.940 -10.451 1.00 44.89 329 TYR A O 1
ATOM 2119 N N . ASN A 1 338 ? 3.522 6.051 -10.678 1.00 42.19 330 ASN A N 1
ATOM 2120 C CA . ASN A 1 338 ? 2.871 7.346 -11.006 1.00 47.65 330 ASN A CA 1
ATOM 2121 C C . ASN A 1 338 ? 2.972 7.581 -12.516 1.00 49.90 330 ASN A C 1
ATOM 2122 O O . ASN A 1 338 ? 4.112 7.715 -13.016 1.00 46.14 330 ASN A O 1
ATOM 2127 N N . SER A 1 339 ? 1.821 7.619 -13.199 1.00 48.10 331 SER A N 1
ATOM 2128 C CA . SER A 1 339 ? 1.687 7.999 -14.628 1.00 46.50 331 SER A CA 1
ATOM 2129 C C . SER A 1 339 ? 2.681 7.167 -15.454 1.00 47.34 331 SER A C 1
ATOM 2130 O O . SER A 1 339 ? 3.760 7.684 -15.843 1.00 42.92 331 SER A O 1
ATOM 2133 N N . ILE A 1 340 ? 2.361 5.889 -15.665 1.00 46.15 332 ILE A N 1
ATOM 2134 C CA . ILE A 1 340 ? 3.315 4.904 -16.252 1.00 41.57 332 ILE A CA 1
ATOM 2135 C C . ILE A 1 340 ? 2.728 4.311 -17.535 1.00 39.97 332 ILE A C 1
ATOM 2136 O O . ILE A 1 340 ? 3.231 3.258 -17.961 1.00 38.30 332 ILE A O 1
ATOM 2141 N N . ASP A 1 341 ? 1.737 4.968 -18.137 1.00 37.31 333 ASP A N 1
ATOM 2142 C CA . ASP A 1 341 ? 1.006 4.382 -19.287 1.00 43.62 333 ASP A CA 1
ATOM 2143 C C . ASP A 1 341 ? 1.479 4.952 -20.624 1.00 41.27 333 ASP A C 1
ATOM 2144 O O . ASP A 1 341 ? 1.249 4.277 -21.642 1.00 40.70 333 ASP A O 1
ATOM 2149 N N . ASP A 1 342 ? 2.060 6.153 -20.631 1.00 40.58 334 ASP A N 1
ATOM 2150 C CA . ASP A 1 342 ? 2.456 6.894 -21.856 1.00 39.06 334 ASP A CA 1
ATOM 2151 C C . ASP A 1 342 ? 3.979 7.063 -21.896 1.00 40.70 334 ASP A C 1
ATOM 2152 O O . ASP A 1 342 ? 4.550 7.592 -20.945 1.00 40.55 334 ASP A O 1
ATOM 2157 N N . LYS A 1 343 ? 4.623 6.625 -22.972 1.00 37.17 335 LYS A N 1
ATOM 2158 C CA . LYS A 1 343 ? 6.092 6.736 -23.105 1.00 41.42 335 LYS A CA 1
ATOM 2159 C C . LYS A 1 343 ? 6.494 8.208 -23.167 1.00 39.65 335 LYS A C 1
ATOM 2160 O O . LYS A 1 343 ? 7.537 8.544 -22.639 1.00 44.15 335 LYS A O 1
ATOM 2166 N N . ILE A 1 344 ? 5.664 9.039 -23.778 1.00 41.79 336 ILE A N 1
ATOM 2167 C CA . ILE A 1 344 ? 5.939 10.489 -23.940 1.00 44.33 336 ILE A CA 1
ATOM 2168 C C . ILE A 1 344 ? 5.943 11.177 -22.567 1.00 44.66 336 ILE A C 1
ATOM 2169 O O . ILE A 1 344 ? 6.508 12.268 -22.484 1.00 40.25 336 ILE A O 1
ATOM 2174 N N . ASP A 1 345 ? 5.361 10.573 -21.527 1.00 46.51 337 ASP A N 1
ATOM 2175 C CA . ASP A 1 345 ? 5.435 11.094 -20.131 1.00 46.90 337 ASP A CA 1
ATOM 2176 C C . ASP A 1 345 ? 6.900 11.422 -19.804 1.00 45.57 337 ASP A C 1
ATOM 2177 O O . ASP A 1 345 ? 7.154 12.471 -19.208 1.00 44.71 337 ASP A O 1
ATOM 2182 N N . ASP A 1 346 ? 7.831 10.547 -20.176 1.00 41.67 338 ASP A N 1
ATOM 2183 C CA . ASP A 1 346 ? 9.285 10.783 -20.006 1.00 45.77 338 ASP A CA 1
ATOM 2184 C C . ASP A 1 346 ? 9.656 12.180 -20.522 1.00 44.08 338 ASP A C 1
ATOM 2185 O O . ASP A 1 346 ? 10.184 12.990 -19.759 1.00 43.03 338 ASP A O 1
ATOM 2190 N N . PHE A 1 347 ? 9.351 12.470 -21.777 1.00 44.74 339 PHE A N 1
ATOM 2191 C CA . PHE A 1 347 ? 9.770 13.739 -22.418 1.00 42.30 339 PHE A CA 1
ATOM 2192 C C . PHE A 1 347 ? 8.998 14.908 -21.826 1.00 41.49 339 PHE A C 1
ATOM 2193 O O . PHE A 1 347 ? 9.534 16.013 -21.807 1.00 42.06 339 PHE A O 1
ATOM 2201 N N . HIS A 1 348 ? 7.782 14.678 -21.347 1.00 38.47 340 HIS A N 1
ATOM 2202 C CA . HIS A 1 348 ? 7.017 15.749 -20.665 1.00 39.61 340 HIS A CA 1
ATOM 2203 C C . HIS A 1 348 ? 7.829 16.269 -19.483 1.00 38.33 340 HIS A C 1
ATOM 2204 O O . HIS A 1 348 ? 8.008 17.493 -19.383 1.00 35.73 340 HIS A O 1
ATOM 2211 N N . TYR A 1 349 ? 8.319 15.376 -18.629 1.00 37.77 341 TYR A N 1
ATOM 2212 C CA . TYR A 1 349 ? 9.042 15.800 -17.410 1.00 44.09 341 TYR A CA 1
ATOM 2213 C C . TYR A 1 349 ? 10.413 16.364 -17.789 1.00 47.75 341 TYR A C 1
ATOM 2214 O O . TYR A 1 349 ? 10.957 17.196 -17.018 1.00 50.54 341 TYR A O 1
ATOM 2223 N N . TYR A 1 350 ? 10.967 15.959 -18.927 1.00 43.96 342 TYR A N 1
ATOM 2224 C CA . TYR A 1 350 ? 12.256 16.530 -19.374 1.00 48.35 342 TYR A CA 1
ATOM 2225 C C . TYR A 1 350 ? 12.036 17.988 -19.782 1.00 44.41 342 TYR A C 1
ATOM 2226 O O . TYR A 1 350 ? 12.843 18.844 -19.433 1.00 46.13 342 TYR A O 1
ATOM 2235 N N . THR A 1 351 ? 10.938 18.272 -20.465 1.00 43.51 343 THR A N 1
ATOM 2236 C CA . THR A 1 351 ? 10.665 19.634 -20.964 1.00 45.35 343 THR A CA 1
ATOM 2237 C C . THR A 1 351 ? 10.450 20.570 -19.776 1.00 47.56 343 THR A C 1
ATOM 2238 O O . THR A 1 351 ? 11.095 21.641 -19.756 1.00 52.37 343 THR A O 1
ATOM 2242 N N . THR A 1 352 ? 9.608 20.189 -18.813 1.00 46.12 344 THR A N 1
ATOM 2243 C CA . THR A 1 352 ? 9.372 20.993 -17.573 1.00 47.50 344 THR A CA 1
ATOM 2244 C C . THR A 1 352 ? 10.708 21.236 -16.858 1.00 39.69 344 THR A C 1
ATOM 2245 O O . THR A 1 352 ? 10.955 22.349 -16.431 1.00 40.83 344 THR A O 1
ATOM 2249 N N . LEU A 1 353 ? 11.560 20.229 -16.744 1.00 40.12 345 LEU A N 1
ATOM 2250 C CA . LEU A 1 353 ? 12.894 20.414 -16.128 1.00 42.73 345 LEU A CA 1
ATOM 2251 C C . LEU A 1 353 ? 13.660 21.471 -16.936 1.00 47.90 345 LEU A C 1
ATOM 2252 O O . LEU A 1 353 ? 14.057 22.500 -16.327 1.00 49.42 345 LEU A O 1
ATOM 2257 N N . THR A 1 354 ? 13.790 21.271 -18.252 1.00 44.15 346 THR A N 1
ATOM 2258 C CA . THR A 1 354 ? 14.501 22.197 -19.162 1.00 43.43 346 THR A CA 1
ATOM 2259 C C . THR A 1 354 ? 13.960 23.620 -18.989 1.00 43.30 346 THR A C 1
ATOM 2260 O O . THR A 1 354 ? 14.789 24.545 -18.935 1.00 42.21 346 THR A O 1
ATOM 2264 N N . LYS A 1 355 ? 12.643 23.793 -18.905 1.00 43.19 347 LYS A N 1
ATOM 2265 C CA . LYS A 1 355 ? 12.049 25.152 -18.925 1.00 45.02 347 LYS A CA 1
ATOM 2266 C C . LYS A 1 355 ? 12.008 25.756 -17.523 1.00 44.68 347 LYS A C 1
ATOM 2267 O O . LYS A 1 355 ? 12.020 26.997 -17.460 1.00 50.77 347 LYS A O 1
ATOM 2273 N N . PHE A 1 356 ? 11.914 24.947 -16.460 1.00 43.60 348 PHE A N 1
ATOM 2274 C CA . PHE A 1 356 ? 11.570 25.442 -15.097 1.00 40.74 348 PHE A CA 1
ATOM 2275 C C . PHE A 1 356 ? 12.497 24.900 -14.017 1.00 38.15 348 PHE A C 1
ATOM 2276 O O . PHE A 1 356 ? 12.259 25.232 -12.856 1.00 45.57 348 PHE A O 1
ATOM 2284 N N . GLY A 1 357 ? 13.502 24.110 -14.368 1.00 40.16 349 GLY A N 1
ATOM 2285 C CA . GLY A 1 357 ? 14.510 23.643 -13.406 1.00 43.56 349 GLY A CA 1
ATOM 2286 C C . GLY A 1 357 ? 13.978 22.573 -12.473 1.00 49.06 349 GLY A C 1
ATOM 2287 O O . GLY A 1 357 ? 14.767 22.101 -11.639 1.00 61.02 349 GLY A O 1
ATOM 2288 N N . ILE A 1 358 ? 12.717 22.172 -12.611 1.00 51.57 350 ILE A N 1
ATOM 2289 C CA . ILE A 1 358 ? 12.090 21.141 -11.735 1.00 56.58 350 ILE A CA 1
ATOM 2290 C C . ILE A 1 358 ? 11.631 19.978 -12.612 1.00 54.15 350 ILE A C 1
ATOM 2291 O O . ILE A 1 358 ? 10.824 20.188 -13.548 1.00 56.15 350 ILE A O 1
ATOM 2296 N N . GLY A 1 359 ? 12.164 18.797 -12.323 1.00 49.48 351 GLY A N 1
ATOM 2297 C CA . GLY A 1 359 ? 11.802 17.561 -13.027 1.00 50.39 351 GLY A CA 1
ATOM 2298 C C . GLY A 1 359 ? 10.796 16.740 -12.242 1.00 48.89 351 GLY A C 1
ATOM 2299 O O . GLY A 1 359 ? 10.088 17.280 -11.356 1.00 44.64 351 GLY A O 1
ATOM 2300 N N . ARG A 1 360 ? 10.768 15.448 -12.543 1.00 48.90 352 ARG A N 1
ATOM 2301 C CA . ARG A 1 360 ? 9.706 14.523 -12.100 1.00 47.88 352 ARG A CA 1
ATOM 2302 C C . ARG A 1 360 ? 9.877 14.227 -10.607 1.00 44.16 352 ARG A C 1
ATOM 2303 O O . ARG A 1 360 ? 8.875 14.175 -9.893 1.00 47.14 352 ARG A O 1
ATOM 2311 N N . ALA A 1 361 ? 11.105 14.000 -10.159 1.00 40.99 353 ALA A N 1
ATOM 2312 C CA . ALA A 1 361 ? 11.381 13.717 -8.738 1.00 38.28 353 ALA A CA 1
ATOM 2313 C C . ALA A 1 361 ? 10.880 14.883 -7.884 1.00 39.26 353 ALA A C 1
ATOM 2314 O O . ALA A 1 361 ? 10.381 14.628 -6.793 1.00 37.52 353 ALA A O 1
ATOM 2316 N N . THR A 1 362 ? 10.958 16.119 -8.362 1.00 41.08 354 THR A N 1
ATOM 2317 C CA . THR A 1 362 ? 10.445 17.278 -7.590 1.00 40.09 354 THR A CA 1
ATOM 2318 C C . THR A 1 362 ? 8.941 17.119 -7.359 1.00 38.26 354 THR A C 1
ATOM 2319 O O . THR A 1 362 ? 8.484 17.292 -6.216 1.00 39.01 354 THR A O 1
ATOM 2323 N N . TYR A 1 363 ? 8.177 16.829 -8.400 1.00 40.93 355 TYR A N 1
ATOM 2324 C CA . TYR A 1 363 ? 6.702 16.681 -8.276 1.00 45.79 355 TYR A CA 1
ATOM 2325 C C . TYR A 1 363 ? 6.340 15.488 -7.391 1.00 42.50 355 TYR A C 1
ATOM 2326 O O . TYR A 1 363 ? 5.463 15.647 -6.521 1.00 41.31 355 TYR A O 1
ATOM 2335 N N . ASP A 1 364 ? 7.020 14.357 -7.589 1.00 41.88 356 ASP A N 1
ATOM 2336 C CA . ASP A 1 364 ? 6.755 13.114 -6.822 1.00 43.32 356 ASP A CA 1
ATOM 2337 C C . ASP A 1 364 ? 7.073 13.351 -5.345 1.00 42.79 356 ASP A C 1
ATOM 2338 O O . ASP A 1 364 ? 6.214 13.052 -4.491 1.00 44.72 356 ASP A O 1
ATOM 2343 N N . ALA A 1 365 ? 8.261 13.875 -5.061 1.00 41.77 357 ALA A N 1
ATOM 2344 C CA . ALA A 1 365 ? 8.732 14.115 -3.679 1.00 42.09 357 ALA A CA 1
ATOM 2345 C C . ALA A 1 365 ? 7.838 15.160 -2.998 1.00 42.37 357 ALA A C 1
ATOM 2346 O O . ALA A 1 365 ? 7.512 14.973 -1.821 1.00 40.15 357 ALA A O 1
ATOM 2348 N N . SER A 1 366 ? 7.444 16.223 -3.699 1.00 44.18 358 SER A N 1
ATOM 2349 C CA . SER A 1 366 ? 6.558 17.265 -3.123 1.00 48.57 358 SER A CA 1
ATOM 2350 C C . SER A 1 366 ? 5.213 16.643 -2.713 1.00 54.04 358 SER A C 1
ATOM 2351 O O . SER A 1 366 ? 4.719 16.939 -1.617 1.00 53.20 358 SER A O 1
ATOM 2354 N N . GLN A 1 367 ? 4.637 15.802 -3.567 1.00 61.26 359 GLN A N 1
ATOM 2355 C CA . GLN A 1 367 ? 3.360 15.101 -3.268 1.00 61.49 359 GLN A CA 1
ATOM 2356 C C . GLN A 1 367 ? 3.557 14.238 -2.015 1.00 57.59 359 GLN A C 1
ATOM 2357 O O . GLN A 1 367 ? 2.708 14.311 -1.098 1.00 57.81 359 GLN A O 1
ATOM 2363 N N . GLU A 1 368 ? 4.653 13.483 -1.953 1.00 53.41 360 GLU A N 1
ATOM 2364 C CA . GLU A 1 368 ? 4.915 12.545 -0.830 1.00 55.99 360 GLU A CA 1
ATOM 2365 C C . GLU A 1 368 ? 5.218 13.313 0.463 1.00 60.90 360 GLU A C 1
ATOM 2366 O O . GLU A 1 368 ? 4.954 12.749 1.537 1.00 68.55 360 GLU A O 1
ATOM 2372 N N . ILE A 1 369 ? 5.750 14.538 0.374 1.00 60.39 361 ILE A N 1
ATOM 2373 C CA . ILE A 1 369 ? 6.041 15.382 1.567 1.00 54.82 361 ILE A CA 1
ATOM 2374 C C . ILE A 1 369 ? 4.703 15.843 2.150 1.00 59.94 361 ILE A C 1
ATOM 2375 O O . ILE A 1 369 ? 4.528 15.758 3.376 1.00 58.73 361 ILE A O 1
ATOM 2380 N N . ARG A 1 370 ? 3.789 16.314 1.306 1.00 56.07 362 ARG A N 1
ATOM 2381 C CA . ARG A 1 370 ? 2.468 16.788 1.781 1.00 58.07 362 ARG A CA 1
ATOM 2382 C C . ARG A 1 370 ? 1.684 15.621 2.392 1.00 61.08 362 ARG A C 1
ATOM 2383 O O . ARG A 1 370 ? 1.038 15.823 3.437 1.00 60.13 362 ARG A O 1
ATOM 2391 N N . SER A 1 371 ? 1.736 14.439 1.773 1.00 61.83 363 SER A N 1
ATOM 2392 C CA . SER A 1 371 ? 1.017 13.236 2.265 1.00 62.88 363 SER A CA 1
ATOM 2393 C C . SER A 1 371 ? 1.579 12.804 3.631 1.00 57.46 363 SER A C 1
ATOM 2394 O O . SER A 1 371 ? 0.875 12.097 4.353 1.00 59.35 363 SER A O 1
ATOM 2397 N N . GLY A 1 372 ? 2.804 13.202 3.964 1.00 53.01 364 GLY A N 1
ATOM 2398 C CA . GLY A 1 372 ? 3.478 12.839 5.223 1.00 50.22 364 GLY A CA 1
ATOM 2399 C C . GLY A 1 372 ? 4.351 11.605 5.092 1.00 47.99 364 GLY A C 1
ATOM 2400 O O . GLY A 1 372 ? 4.851 11.135 6.133 1.00 48.89 364 GLY A O 1
ATOM 2401 N N . ASP A 1 373 ? 4.585 11.102 3.879 1.00 47.78 365 ASP A N 1
ATOM 2402 C CA . ASP A 1 373 ? 5.271 9.795 3.687 1.00 53.32 365 ASP A CA 1
ATOM 2403 C C . ASP A 1 373 ? 6.786 9.996 3.726 1.00 49.84 365 ASP A C 1
ATOM 2404 O O . ASP A 1 373 ? 7.493 9.055 4.099 1.00 55.95 365 ASP A O 1
ATOM 2409 N N . ILE A 1 374 ? 7.268 11.176 3.340 1.00 49.19 366 ILE A N 1
ATOM 2410 C CA . ILE A 1 374 ? 8.716 11.525 3.413 1.00 48.06 366 ILE A CA 1
ATOM 2411 C C . ILE A 1 374 ? 8.825 12.918 4.021 1.00 47.32 366 ILE A C 1
ATOM 2412 O O . ILE A 1 374 ? 7.852 13.685 3.984 1.00 55.53 366 ILE A O 1
ATOM 2417 N N . THR A 1 375 ? 9.987 13.207 4.575 1.00 50.74 367 THR A N 1
ATOM 2418 C CA . THR A 1 375 ? 10.360 14.548 5.062 1.00 50.70 367 THR A CA 1
ATOM 2419 C C . THR A 1 375 ? 10.964 15.342 3.908 1.00 53.44 367 THR A C 1
ATOM 2420 O O . THR A 1 375 ? 11.414 14.733 2.911 1.00 53.54 367 THR A O 1
ATOM 2424 N N . ARG A 1 376 ? 10.971 16.662 4.062 1.00 54.90 368 ARG A N 1
ATOM 2425 C CA . ARG A 1 376 ? 11.546 17.600 3.075 1.00 48.83 368 ARG A CA 1
ATOM 2426 C C . ARG A 1 376 ? 12.984 17.182 2.767 1.00 50.41 368 ARG A C 1
ATOM 2427 O O . ARG A 1 376 ? 13.395 17.314 1.619 1.00 48.70 368 ARG A O 1
ATOM 2435 N N . GLU A 1 377 ? 13.703 16.649 3.747 1.00 52.14 369 GLU A N 1
ATOM 2436 C CA . GLU A 1 377 ? 15.139 16.307 3.600 1.00 55.01 369 GLU A CA 1
ATOM 2437 C C . GLU A 1 377 ? 15.282 15.092 2.688 1.00 56.27 369 GLU A C 1
ATOM 2438 O O . GLU A 1 377 ? 16.232 15.090 1.880 1.00 56.94 369 GLU A O 1
ATOM 2444 N N . GLU A 1 378 ? 14.407 14.088 2.819 1.00 51.45 370 GLU A N 1
ATOM 2445 C CA . GLU A 1 378 ? 14.407 12.914 1.906 1.00 51.15 370 GLU A CA 1
ATOM 2446 C C . GLU A 1 378 ? 14.031 13.411 0.506 1.00 43.27 370 GLU A C 1
ATOM 2447 O O . GLU A 1 378 ? 14.663 12.968 -0.457 1.00 47.21 370 GLU A O 1
ATOM 2453 N N . GLY A 1 379 ? 13.055 14.311 0.421 1.00 40.99 371 GLY A N 1
ATOM 2454 C CA . GLY A 1 379 ? 12.661 14.961 -0.841 1.00 48.06 371 GLY A CA 1
ATOM 2455 C C . GLY A 1 379 ? 13.860 15.603 -1.533 1.00 49.00 371 GLY A C 1
ATOM 2456 O O . GLY A 1 379 ? 14.081 15.311 -2.732 1.00 40.92 371 GLY A O 1
ATOM 2457 N N . VAL A 1 380 ? 14.620 16.415 -0.789 1.00 50.00 372 VAL A N 1
ATOM 2458 C CA . VAL A 1 380 ? 15.827 17.151 -1.275 1.00 46.69 372 VAL A CA 1
ATOM 2459 C C . VAL A 1 380 ? 16.841 16.144 -1.807 1.00 47.26 372 VAL A C 1
ATOM 2460 O O . VAL A 1 380 ? 17.393 16.401 -2.889 1.00 49.21 372 VAL A O 1
ATOM 2464 N N . ALA A 1 381 ? 17.083 15.053 -1.080 1.00 46.65 373 ALA A N 1
ATOM 2465 C CA . ALA A 1 381 ? 18.049 14.008 -1.492 1.00 45.75 373 ALA A CA 1
ATOM 2466 C C . ALA A 1 381 ? 17.584 13.358 -2.798 1.00 49.06 373 ALA A C 1
ATOM 2467 O O . ALA A 1 381 ? 18.439 13.076 -3.678 1.00 46.00 373 ALA A O 1
ATOM 2469 N N . LEU A 1 382 ? 16.278 13.103 -2.925 1.00 48.21 374 LEU A N 1
ATOM 2470 C CA . LEU A 1 382 ? 15.726 12.401 -4.111 1.00 45.76 374 LEU A CA 1
ATOM 2471 C C . LEU A 1 382 ? 15.815 13.355 -5.315 1.00 45.48 374 LEU A C 1
ATOM 2472 O O . LEU A 1 382 ? 16.238 12.907 -6.402 1.00 44.56 374 LEU A O 1
ATOM 2477 N N . VAL A 1 383 ? 15.427 14.616 -5.138 1.00 44.74 375 VAL A N 1
ATOM 2478 C CA . VAL A 1 383 ? 15.518 15.649 -6.211 1.00 42.99 375 VAL A CA 1
ATOM 2479 C C . VAL A 1 383 ? 16.980 15.742 -6.658 1.00 47.50 375 VAL A C 1
ATOM 2480 O O . VAL A 1 383 ? 17.243 15.727 -7.875 1.00 49.44 375 VAL A O 1
ATOM 2484 N N . LYS A 1 384 ? 17.917 15.772 -5.719 1.00 50.60 376 LYS A N 1
ATOM 2485 C CA . LYS A 1 384 ? 19.343 15.966 -6.067 1.00 54.56 376 LYS A CA 1
ATOM 2486 C C . LYS A 1 384 ? 19.822 14.769 -6.887 1.00 53.37 376 LYS A C 1
ATOM 2487 O O . LYS A 1 384 ? 20.602 14.983 -7.848 1.00 51.20 376 LYS A O 1
ATOM 2493 N N . ARG A 1 385 ? 19.386 13.560 -6.539 1.00 45.68 377 ARG A N 1
ATOM 2494 C CA . ARG A 1 385 ? 19.918 12.366 -7.231 1.00 43.37 377 ARG A CA 1
ATOM 2495 C C . ARG A 1 385 ? 19.188 12.129 -8.557 1.00 41.79 377 ARG A C 1
ATOM 2496 O O . ARG A 1 385 ? 19.837 11.624 -9.465 1.00 45.82 377 ARG A O 1
ATOM 2504 N N . PHE A 1 386 ? 17.899 12.450 -8.693 1.00 43.74 378 PHE A N 1
ATOM 2505 C CA . PHE A 1 386 ? 17.099 11.926 -9.837 1.00 43.33 378 PHE A CA 1
ATOM 2506 C C . PHE A 1 386 ? 16.613 13.016 -10.792 1.00 43.72 378 PHE A C 1
ATOM 2507 O O . PHE A 1 386 ? 16.367 12.685 -11.965 1.00 46.98 378 PHE A O 1
ATOM 2515 N N . ASP A 1 387 ? 16.441 14.250 -10.337 1.00 44.77 379 ASP A N 1
ATOM 2516 C CA . ASP A 1 387 ? 15.626 15.239 -11.093 1.00 47.39 379 ASP A CA 1
ATOM 2517 C C . ASP A 1 387 ? 16.214 15.449 -12.498 1.00 49.40 379 ASP A C 1
ATOM 2518 O O . ASP A 1 387 ? 15.419 15.665 -13.438 1.00 48.82 379 ASP A O 1
ATOM 2523 N N . GLN A 1 388 ? 17.543 15.388 -12.646 1.00 52.60 380 GLN A N 1
ATOM 2524 C CA . GLN A 1 388 ? 18.247 15.848 -13.873 1.00 55.35 380 GLN A CA 1
ATOM 2525 C C . GLN A 1 388 ? 18.579 14.672 -14.787 1.00 56.64 380 GLN A C 1
ATOM 2526 O O . GLN A 1 388 ? 19.299 14.885 -15.786 1.00 58.51 380 GLN A O 1
ATOM 2532 N N . GLU A 1 389 ? 18.059 13.490 -14.474 1.00 55.50 381 GLU A N 1
ATOM 2533 C CA . GLU A 1 389 ? 18.250 12.295 -15.316 1.00 53.68 381 GLU A CA 1
ATOM 2534 C C . GLU A 1 389 ? 17.518 12.520 -16.641 1.00 52.94 381 GLU A C 1
ATOM 2535 O O . GLU A 1 389 ? 16.353 12.968 -16.614 1.00 47.77 381 GLU A O 1
ATOM 2541 N N . PHE A 1 390 ? 18.189 12.251 -17.759 1.00 50.06 382 PHE A N 1
ATOM 2542 C CA . PHE A 1 390 ? 17.556 12.220 -19.097 1.00 52.21 382 PHE A CA 1
ATOM 2543 C C . PHE A 1 390 ? 16.901 10.856 -19.309 1.00 46.89 382 PHE A C 1
ATOM 2544 O O . PHE A 1 390 ? 17.507 9.825 -19.020 1.00 49.01 382 PHE A O 1
ATOM 2552 N N . PRO A 1 391 ? 15.653 10.808 -19.829 1.00 46.01 383 PRO A N 1
ATOM 2553 C CA . PRO A 1 391 ? 14.953 9.534 -20.058 1.00 47.59 383 PRO A CA 1
ATOM 2554 C C . PRO A 1 391 ? 15.334 8.796 -21.355 1.00 46.21 383 PRO A C 1
ATOM 2555 O O . PRO A 1 391 ? 14.700 9.013 -22.370 1.00 47.12 383 PRO A O 1
ATOM 2559 N N . GLU A 1 392 ? 16.322 7.903 -21.267 1.00 43.58 384 GLU A N 1
ATOM 2560 C CA . GLU A 1 392 ? 16.949 7.221 -22.425 1.00 43.24 384 GLU A CA 1
ATOM 2561 C C . GLU A 1 392 ? 16.094 6.059 -22.940 1.00 43.71 384 GLU A C 1
ATOM 2562 O O . GL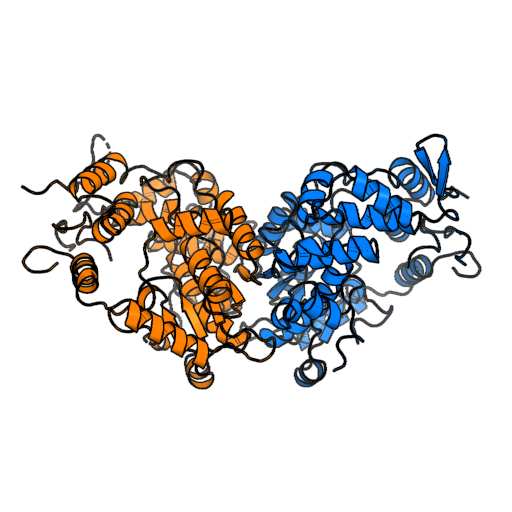U A 1 392 ? 16.204 5.746 -24.140 1.00 41.44 384 GLU A O 1
ATOM 2568 N N . ARG A 1 393 ? 15.293 5.416 -22.089 1.00 44.86 385 ARG A N 1
ATOM 2569 C CA . ARG A 1 393 ? 14.645 4.118 -22.445 1.00 45.84 385 ARG A CA 1
ATOM 2570 C C . ARG A 1 393 ? 13.827 4.254 -23.744 1.00 40.80 385 ARG A C 1
ATOM 2571 O O . ARG A 1 393 ? 13.952 3.376 -24.582 1.00 40.00 385 ARG A O 1
ATOM 2579 N N . PHE A 1 394 ? 13.045 5.318 -23.910 1.00 41.78 386 PHE A N 1
ATOM 2580 C CA . PHE A 1 394 ? 12.100 5.482 -25.042 1.00 44.85 386 PHE A CA 1
ATOM 2581 C C . PHE A 1 394 ? 12.529 6.594 -26.004 1.00 43.66 386 PHE A C 1
ATOM 2582 O O . PHE A 1 394 ? 11.789 6.842 -26.988 1.00 39.79 386 PHE A O 1
ATOM 2590 N N . ALA A 1 395 ? 13.680 7.221 -25.764 1.00 43.25 387 ALA A N 1
ATOM 2591 C CA . ALA A 1 395 ? 14.146 8.394 -26.531 1.00 41.25 387 ALA A CA 1
ATOM 2592 C C . ALA A 1 395 ? 14.023 8.124 -28.038 1.00 41.43 387 ALA A C 1
ATOM 2593 O O . ALA A 1 395 ? 13.428 8.968 -28.755 1.00 45.98 387 ALA A O 1
ATOM 2595 N N . GLU A 1 396 ? 14.537 6.997 -28.518 1.00 41.95 388 GLU A N 1
ATOM 2596 C CA . GLU A 1 396 ? 14.625 6.725 -29.976 1.00 44.11 388 GLU A CA 1
ATOM 2597 C C . GLU A 1 396 ? 13.219 6.519 -30.549 1.00 46.77 388 GLU A C 1
ATOM 2598 O O . GLU A 1 396 ? 12.943 7.071 -31.624 1.00 46.69 388 GLU A O 1
ATOM 2604 N N . GLU A 1 397 ? 12.362 5.755 -29.874 1.00 48.46 389 GLU A N 1
ATOM 2605 C CA . GLU A 1 397 ? 10.956 5.549 -30.322 1.00 49.18 389 GLU A CA 1
ATOM 2606 C C . GLU A 1 397 ? 10.258 6.908 -30.384 1.00 41.21 389 GLU A C 1
ATOM 2607 O O . GLU A 1 397 ? 9.477 7.143 -31.314 1.00 39.90 389 GLU A O 1
ATOM 2613 N N . ILE A 1 398 ? 10.504 7.763 -29.399 1.00 38.06 390 ILE A N 1
ATOM 2614 C CA . ILE A 1 398 ? 9.839 9.088 -29.335 1.00 37.04 390 ILE A CA 1
ATOM 2615 C C . ILE A 1 398 ? 10.333 9.962 -30.489 1.00 37.32 390 ILE A C 1
ATOM 2616 O O . ILE A 1 398 ? 9.511 10.624 -31.112 1.00 40.98 390 ILE A O 1
ATOM 2621 N N . PHE A 1 399 ? 11.634 9.974 -30.769 1.00 41.75 391 PHE A N 1
ATOM 2622 C CA . PHE A 1 399 ? 12.210 10.732 -31.913 1.00 38.73 391 PHE A CA 1
ATOM 2623 C C . PHE A 1 399 ? 11.524 10.287 -33.204 1.00 40.40 391 PHE A C 1
ATOM 2624 O O . PHE A 1 399 ? 11.172 11.155 -34.017 1.00 33.73 391 PHE A O 1
ATOM 2632 N N . LYS A 1 400 ? 11.308 8.978 -33.368 1.00 41.08 392 LYS A N 1
ATOM 2633 C CA . LYS A 1 400 ? 10.603 8.441 -34.555 1.00 42.14 392 LYS A CA 1
ATOM 2634 C C . LYS A 1 400 ? 9.152 8.929 -34.529 1.00 40.63 392 LYS A C 1
ATOM 2635 O O . LYS A 1 400 ? 8.614 9.291 -35.591 1.00 36.74 392 LYS A O 1
ATOM 2641 N N . TYR A 1 401 ? 8.527 8.934 -33.358 1.00 36.80 393 TYR A N 1
ATOM 2642 C CA . TYR A 1 401 ? 7.122 9.365 -33.192 1.00 35.68 393 TYR A CA 1
ATOM 2643 C C . TYR A 1 401 ? 7.007 10.828 -33.615 1.00 37.67 393 TYR A C 1
ATOM 2644 O O . TYR A 1 401 ? 5.999 11.205 -34.221 1.00 40.44 393 TYR A O 1
ATOM 2653 N N . LEU A 1 402 ? 8.003 11.645 -33.269 1.00 38.21 394 LEU A N 1
ATOM 2654 C CA . LEU A 1 402 ? 7.985 13.100 -33.570 1.00 39.06 394 LEU A CA 1
ATOM 2655 C C . LEU A 1 402 ? 8.417 13.359 -35.018 1.00 37.95 394 LEU A C 1
ATOM 2656 O O . LEU A 1 402 ? 8.313 14.515 -35.456 1.00 40.60 394 LEU A O 1
ATOM 2661 N N . SER A 1 403 ? 8.886 12.343 -35.731 1.00 35.99 395 SER A N 1
ATOM 2662 C CA . SER A 1 403 ? 9.441 12.499 -37.094 1.00 38.69 395 SER A CA 1
ATOM 2663 C C . SER A 1 403 ? 8.299 12.607 -38.088 1.00 40.78 395 SER A C 1
ATOM 2664 O O . SER A 1 403 ? 7.393 11.789 -38.038 1.00 46.24 395 SER A O 1
ATOM 2667 N N . ILE A 1 404 ? 8.342 13.634 -38.922 1.00 41.97 396 ILE A N 1
ATOM 2668 C CA . ILE A 1 404 ? 7.257 13.947 -39.892 1.00 42.31 396 ILE A CA 1
ATOM 2669 C C . ILE A 1 404 ? 7.770 13.608 -41.288 1.00 39.66 396 ILE A C 1
ATOM 2670 O O . ILE A 1 404 ? 8.261 14.515 -41.983 1.00 37.54 396 ILE A O 1
ATOM 2675 N N . ASN A 1 405 ? 7.670 12.334 -41.662 1.00 40.77 397 ASN A N 1
ATOM 2676 C CA . ASN A 1 405 ? 8.230 11.806 -42.934 1.00 39.28 397 ASN A CA 1
ATOM 2677 C C . ASN A 1 405 ? 7.312 12.174 -44.102 1.00 37.45 397 ASN A C 1
ATOM 2678 O O . ASN A 1 405 ? 6.122 12.517 -43.887 1.00 41.77 397 ASN A O 1
ATOM 2683 N N . LEU A 1 406 ? 7.846 12.101 -45.314 1.00 39.91 398 LEU A N 1
ATOM 2684 C CA . LEU A 1 406 ? 7.120 12.501 -46.556 1.00 44.07 398 LEU A CA 1
ATOM 2685 C C . LEU A 1 406 ? 6.002 11.514 -46.887 1.00 41.38 398 LEU A C 1
ATOM 2686 O O . LEU A 1 406 ? 4.961 11.953 -47.401 1.00 38.65 398 LEU A O 1
ATOM 2691 N N . LYS A 1 407 ? 6.214 10.227 -46.619 1.00 46.75 399 LYS A N 1
ATOM 2692 C CA . LYS A 1 407 ? 5.185 9.186 -46.875 1.00 46.89 399 LYS A CA 1
ATOM 2693 C C . LYS A 1 407 ? 3.893 9.538 -46.126 1.00 45.30 399 LYS A C 1
ATOM 2694 O O . LYS A 1 407 ? 2.828 9.555 -46.762 1.00 42.04 399 LYS A O 1
ATOM 2700 N N . GLU A 1 408 ? 3.976 9.827 -44.824 1.00 42.57 400 GLU A N 1
ATOM 2701 C CA . GLU A 1 408 ? 2.763 9.959 -43.983 1.00 43.75 400 GLU A CA 1
ATOM 2702 C C . GLU A 1 408 ? 2.245 11.396 -44.025 1.00 41.82 400 GLU A C 1
ATOM 2703 O O . GLU A 1 408 ? 1.019 11.600 -43.832 1.00 45.75 400 GLU A O 1
ATOM 2709 N N . PHE A 1 409 ? 3.127 12.358 -44.271 1.00 41.52 401 PHE A N 1
ATOM 2710 C CA . PHE A 1 409 ? 2.778 13.800 -44.265 1.00 42.67 401 PHE A CA 1
ATOM 2711 C C . PHE A 1 409 ? 3.303 14.462 -45.536 1.00 45.50 401 PHE A C 1
ATOM 2712 O O . PHE A 1 409 ? 4.236 15.252 -45.475 1.00 50.22 401 PHE A O 1
ATOM 2720 N N . PRO A 1 410 ? 2.735 14.176 -46.726 1.00 45.12 402 PRO A N 1
ATOM 2721 C CA . PRO A 1 410 ? 3.272 14.713 -47.974 1.00 47.93 402 PRO A CA 1
ATOM 2722 C C . PRO A 1 410 ? 3.374 16.242 -47.952 1.00 46.13 402 PRO A C 1
ATOM 2723 O O . PRO A 1 410 ? 4.360 16.756 -48.464 1.00 44.24 402 PRO A O 1
ATOM 2727 N N . ILE A 1 411 ? 2.398 16.920 -47.334 1.00 50.11 403 ILE A N 1
ATOM 2728 C CA . ILE A 1 411 ? 2.399 18.411 -47.208 1.00 51.88 403 ILE A CA 1
ATOM 2729 C C . ILE A 1 411 ? 3.242 18.838 -45.992 1.00 50.02 403 ILE A C 1
ATOM 2730 O O . ILE A 1 411 ? 4.241 19.542 -46.178 1.00 41.35 403 ILE A O 1
ATOM 2735 N N . ALA A 1 412 ? 2.870 18.409 -44.785 1.00 47.23 404 ALA A N 1
ATOM 2736 C CA . ALA A 1 412 ? 3.431 18.966 -43.534 1.00 43.52 404 ALA A CA 1
ATOM 2737 C C . ALA A 1 412 ? 4.935 18.715 -43.463 1.00 45.27 404 ALA A C 1
ATOM 2738 O O . ALA A 1 412 ? 5.629 19.534 -42.850 1.00 47.74 404 ALA A O 1
ATOM 2740 N N . SER A 1 413 ? 5.435 17.622 -44.038 1.00 42.93 405 SER A N 1
ATOM 2741 C CA . SER A 1 413 ? 6.861 17.243 -43.903 1.00 41.37 405 SER A CA 1
ATOM 2742 C C . SER A 1 413 ? 7.754 18.377 -44.419 1.00 45.15 405 SER A C 1
ATOM 2743 O O . SER A 1 413 ? 8.821 18.619 -43.834 1.00 46.92 405 SER A O 1
ATOM 2746 N N . GLN A 1 414 ? 7.338 19.039 -45.492 1.00 48.59 406 GLN A N 1
ATOM 2747 C CA . GLN A 1 414 ? 8.152 20.078 -46.171 1.00 52.47 406 GLN A CA 1
ATOM 2748 C C . GLN A 1 414 ? 8.274 21.331 -45.294 1.00 45.98 406 GLN A C 1
ATOM 2749 O O . GLN A 1 414 ? 9.241 22.063 -45.490 1.00 50.79 406 GLN A O 1
ATOM 2755 N N . MET A 1 415 ? 7.355 21.551 -44.358 1.00 43.56 407 MET A N 1
ATOM 2756 C CA . MET A 1 415 ? 7.378 22.725 -43.444 1.00 46.36 407 MET A CA 1
ATOM 2757 C C . MET A 1 415 ? 8.541 22.632 -42.446 1.00 44.75 407 MET A C 1
ATOM 2758 O O . MET A 1 415 ? 8.879 23.671 -41.877 1.00 52.92 407 MET A O 1
ATOM 2763 N N . PHE A 1 416 ? 9.129 21.459 -42.218 1.00 41.95 408 PHE A N 1
ATOM 2764 C CA . PHE A 1 416 ? 10.166 21.266 -41.178 1.00 42.13 408 PHE A CA 1
ATOM 2765 C C . PHE A 1 416 ? 11.547 21.242 -41.818 1.00 42.89 408 PHE A C 1
ATOM 2766 O O . PHE A 1 416 ? 11.762 20.527 -42.805 1.00 45.94 408 PHE A O 1
ATOM 2774 N N . GLU A 1 417 ? 12.475 21.980 -41.221 1.00 46.45 409 GLU A N 1
ATOM 2775 C CA . GLU A 1 417 ? 13.880 22.057 -41.688 1.00 43.65 409 GLU A CA 1
ATOM 2776 C C . GLU A 1 417 ? 14.514 20.672 -41.537 1.00 43.13 409 GLU A C 1
ATOM 2777 O O . GLU A 1 417 ? 15.259 20.256 -42.452 1.00 41.41 409 GLU A O 1
ATOM 2783 N N . GLN A 1 418 ? 14.275 20.007 -40.403 1.00 42.93 410 GLN A N 1
ATOM 2784 C CA . GLN A 1 418 ? 14.690 18.595 -40.181 1.00 41.80 410 GLN A CA 1
ATOM 2785 C C . GLN A 1 418 ? 13.451 17.774 -39.846 1.00 43.41 410 GLN A C 1
ATOM 2786 O O . GLN A 1 418 ? 13.095 17.622 -38.686 1.00 40.31 410 GLN A O 1
ATOM 2792 N N . PRO A 1 419 ? 12.745 17.220 -40.852 1.00 44.11 411 PRO A N 1
ATOM 2793 C CA . PRO A 1 419 ? 11.465 16.567 -40.594 1.00 42.98 411 PRO A CA 1
ATOM 2794 C C . PRO A 1 419 ? 11.664 15.337 -39.690 1.00 40.39 411 PRO A C 1
ATOM 2795 O O . PRO A 1 419 ? 10.828 15.083 -38.878 1.00 33.03 411 PRO A O 1
ATOM 2799 N N . ILE A 1 420 ? 12.763 14.606 -39.888 1.00 42.99 412 ILE A N 1
ATOM 2800 C CA . ILE A 1 420 ? 13.086 13.365 -39.142 1.00 41.83 412 ILE A CA 1
ATOM 2801 C C . ILE A 1 420 ? 13.917 13.772 -37.941 1.00 46.81 412 ILE A C 1
ATOM 2802 O O . ILE A 1 420 ? 15.070 14.190 -38.133 1.00 42.79 412 ILE A O 1
ATOM 2807 N N . MET A 1 421 ? 13.356 13.614 -36.744 1.00 48.82 413 MET A N 1
ATOM 2808 C CA . MET A 1 421 ? 14.055 14.003 -35.510 1.00 47.21 413 MET A CA 1
ATOM 2809 C C . MET A 1 421 ? 15.096 12.946 -35.138 1.00 49.03 413 MET A C 1
ATOM 2810 O O . MET A 1 421 ? 14.852 11.752 -35.341 1.00 54.46 413 MET A O 1
ATOM 2815 N N . ASP A 1 422 ? 16.233 13.408 -34.637 1.00 45.39 414 ASP A N 1
ATOM 2816 C CA . ASP A 1 422 ? 17.284 12.568 -34.026 1.00 48.11 414 ASP A CA 1
ATOM 2817 C C . ASP A 1 422 ? 17.620 13.178 -32.669 1.00 46.06 414 ASP A C 1
ATOM 2818 O O . ASP A 1 422 ? 16.986 14.172 -32.279 1.00 46.30 414 ASP A O 1
ATOM 2823 N N . ARG A 1 423 ? 18.617 12.623 -31.993 1.00 48.47 415 ARG A N 1
ATOM 2824 C CA . ARG A 1 423 ? 19.007 13.087 -30.643 1.00 51.79 415 ARG A CA 1
ATOM 2825 C C . ARG A 1 423 ? 19.593 14.504 -30.717 1.00 51.74 415 ARG A C 1
ATOM 2826 O O . ARG A 1 423 ? 19.201 15.364 -29.894 1.00 50.73 415 ARG A O 1
ATOM 2834 N N . ALA A 1 424 ? 20.501 14.751 -31.660 1.00 46.54 416 ALA A N 1
ATOM 2835 C CA . ALA A 1 424 ? 21.233 16.037 -31.741 1.00 49.78 416 ALA A CA 1
ATOM 2836 C C . ALA A 1 424 ? 20.234 17.180 -31.927 1.00 45.88 416 ALA A C 1
ATOM 2837 O O . ALA A 1 424 ? 20.394 18.225 -31.281 1.00 54.32 416 ALA A O 1
ATOM 2839 N N . TYR A 1 425 ? 19.226 16.986 -32.768 1.00 48.64 417 TYR A N 1
ATOM 2840 C CA . TYR A 1 425 ? 18.223 18.039 -33.066 1.00 46.86 417 TYR A CA 1
ATOM 2841 C C . TYR A 1 425 ? 17.384 18.293 -31.818 1.00 48.89 417 TYR A C 1
ATOM 2842 O O . TYR A 1 425 ? 17.092 19.474 -31.532 1.00 47.49 417 TYR A O 1
ATOM 2851 N N . PHE A 1 426 ? 17.013 17.230 -31.100 1.00 47.79 418 PHE A N 1
ATOM 2852 C CA . PHE A 1 426 ? 16.197 17.342 -29.865 1.00 46.98 418 PHE A CA 1
ATOM 2853 C C . PHE A 1 426 ? 16.990 18.107 -28.797 1.00 47.46 418 PHE A C 1
ATOM 2854 O O . PHE A 1 426 ? 16.435 19.015 -28.169 1.00 40.60 418 PHE A O 1
ATOM 2862 N N . MET A 1 427 ? 18.260 17.752 -28.604 1.00 48.29 419 MET A N 1
ATOM 2863 C CA . MET A 1 427 ? 19.136 18.423 -27.612 1.00 52.14 419 MET A CA 1
ATOM 2864 C C . MET A 1 427 ? 19.315 19.904 -27.989 1.00 52.68 419 MET A C 1
ATOM 2865 O O . MET A 1 427 ? 19.214 20.739 -27.074 1.00 50.21 419 MET A O 1
ATOM 2870 N N . ALA A 1 428 ? 19.536 20.225 -29.272 1.00 47.80 420 ALA A N 1
ATOM 2871 C CA . ALA A 1 428 ? 19.681 21.619 -29.751 1.00 48.75 420 ALA A CA 1
ATOM 2872 C C . ALA A 1 428 ? 18.383 22.379 -29.476 1.00 48.91 420 ALA A C 1
ATOM 2873 O O . ALA A 1 428 ? 18.464 23.500 -28.951 1.00 49.63 420 ALA A O 1
ATOM 2875 N N . LEU A 1 429 ? 17.235 21.781 -29.798 1.00 51.72 421 LEU A N 1
ATOM 2876 C CA . LEU A 1 429 ? 15.912 22.412 -29.561 1.00 52.23 421 LEU A CA 1
ATOM 2877 C C . LEU A 1 429 ? 15.738 22.651 -28.059 1.00 53.48 421 LEU A C 1
ATOM 2878 O O . LEU A 1 429 ? 15.223 23.712 -27.693 1.00 55.70 421 LEU A O 1
ATOM 2883 N N . ALA A 1 430 ? 16.159 21.707 -27.219 1.00 54.03 422 ALA A N 1
ATOM 2884 C CA . ALA A 1 430 ? 16.067 21.826 -25.750 1.00 51.64 422 ALA A CA 1
ATOM 2885 C C . ALA A 1 430 ? 16.887 23.043 -25.315 1.00 51.59 422 ALA A C 1
ATOM 2886 O O . ALA A 1 430 ? 16.360 23.872 -24.575 1.00 50.19 422 ALA A O 1
ATOM 2888 N N . ASP A 1 431 ? 18.120 23.161 -25.797 1.00 53.32 423 ASP A N 1
ATOM 2889 C CA . ASP A 1 431 ? 19.009 24.313 -25.489 1.00 57.60 423 ASP A CA 1
ATOM 2890 C C . ASP A 1 431 ? 18.261 25.624 -25.735 1.00 52.50 423 ASP A C 1
ATOM 2891 O O . ASP A 1 431 ? 18.377 26.531 -24.882 1.00 57.67 423 ASP A O 1
ATOM 2896 N N . THR A 1 432 ? 17.473 25.714 -26.803 1.00 52.87 424 THR A N 1
ATOM 2897 C CA . THR A 1 432 ? 16.765 26.968 -27.175 1.00 50.94 424 THR A CA 1
ATOM 2898 C C . THR A 1 432 ? 15.672 27.295 -26.156 1.00 48.29 424 THR A C 1
ATOM 2899 O O . THR A 1 432 ? 15.074 28.369 -26.283 1.00 54.29 424 THR A O 1
ATOM 2903 N N . PHE A 1 433 ? 15.365 26.386 -25.230 1.00 49.20 425 PHE A N 1
ATOM 2904 C CA . PHE A 1 433 ? 14.344 26.598 -24.175 1.00 49.46 425 PHE A CA 1
ATOM 2905 C C . PHE A 1 433 ? 14.990 26.658 -22.786 1.00 50.70 425 PHE A C 1
ATOM 2906 O O . PHE A 1 433 ? 14.270 26.953 -21.813 1.00 49.01 425 PHE A O 1
ATOM 2914 N N . ARG A 1 434 ? 16.293 26.384 -22.700 1.00 55.00 426 ARG A N 1
ATOM 2915 C CA . ARG A 1 434 ? 17.058 26.372 -21.428 1.00 58.20 426 ARG A CA 1
ATOM 2916 C C . ARG A 1 434 ? 17.430 27.813 -21.050 1.00 63.25 426 ARG A C 1
ATOM 2917 O O . ARG A 1 434 ? 18.444 28.322 -21.578 1.00 70.71 426 ARG A O 1
ATOM 2925 N N . SER A 1 435 ? 16.672 28.454 -20.160 1.00 62.80 427 SER A N 1
ATOM 2926 C CA . SER A 1 435 ? 16.885 29.885 -19.817 1.00 60.84 427 SER A CA 1
ATOM 2927 C C . SER A 1 435 ? 18.101 30.020 -18.907 1.00 55.52 427 SER A C 1
ATOM 2928 O O . SER A 1 435 ? 18.270 29.240 -17.973 1.00 52.88 427 SER A O 1
ATOM 2931 N N . PRO A 1 436 ? 18.963 31.040 -19.135 1.00 52.90 428 PRO A N 1
ATOM 2932 C CA . PRO A 1 436 ? 20.188 31.203 -18.360 1.00 50.82 428 PRO A CA 1
ATOM 2933 C C . PRO A 1 436 ? 19.946 31.688 -16.928 1.00 46.34 428 PRO A C 1
ATOM 2934 O O . PRO A 1 436 ? 20.897 31.736 -16.191 1.00 48.54 428 PRO A O 1
ATOM 2938 N N . HIS A 1 437 ? 18.708 32.021 -16.555 1.00 46.98 429 HIS A N 1
ATOM 2939 C CA . HIS A 1 437 ? 18.378 32.335 -15.140 1.00 48.31 429 HIS A CA 1
ATOM 2940 C C . HIS A 1 437 ? 18.163 31.046 -14.337 1.00 46.86 429 HIS A C 1
ATOM 2941 O O . HIS A 1 437 ? 18.022 31.157 -13.105 1.00 49.37 429 HIS A O 1
ATOM 2948 N N . LEU A 1 438 ? 18.178 29.873 -14.983 1.00 47.35 430 LEU A N 1
ATOM 2949 C CA . LEU A 1 438 ? 18.035 28.557 -14.292 1.00 45.99 430 LEU A CA 1
ATOM 2950 C C . LEU A 1 438 ? 19.201 27.618 -14.574 1.00 44.39 430 LEU A C 1
ATOM 2951 O O . LEU A 1 438 ? 19.416 26.725 -13.742 1.00 47.53 430 LEU A O 1
ATOM 2956 N N . TRP A 1 439 ? 19.916 27.790 -15.682 1.00 47.38 431 TRP A N 1
ATOM 2957 C CA . TRP A 1 439 ? 20.980 26.845 -16.112 1.00 49.91 431 TRP A CA 1
ATOM 2958 C C . TRP A 1 439 ? 22.306 27.569 -16.357 1.00 51.55 431 TRP A C 1
ATOM 2959 O O . TRP A 1 439 ? 22.293 28.636 -16.988 1.00 53.50 431 TRP A O 1
ATOM 2970 N N . LYS A 1 440 ? 23.398 26.990 -15.872 1.00 53.69 432 LYS A N 1
ATOM 2971 C CA . LYS A 1 440 ? 24.789 27.447 -16.114 1.00 55.99 432 LYS A CA 1
ATOM 2972 C C . LYS A 1 440 ? 25.560 26.261 -16.688 1.00 63.04 432 LYS A C 1
ATOM 2973 O O . LYS A 1 440 ? 25.310 25.123 -16.240 1.00 68.46 432 LYS A O 1
ATOM 2975 N N . LYS A 1 441 ? 26.451 26.503 -17.646 1.00 64.36 433 LYS A N 1
ATOM 2976 C CA . LYS A 1 441 ? 27.296 25.421 -18.216 1.00 67.62 433 LYS A CA 1
ATOM 2977 C C . LYS A 1 441 ? 28.485 25.178 -17.271 1.00 72.65 433 LYS A C 1
ATOM 2978 O O . LYS A 1 441 ? 28.877 26.096 -16.524 1.00 65.40 433 LYS A O 1
ATOM 2980 N N . ASP A 1 442 ? 28.978 23.940 -17.274 1.00 86.72 434 ASP A N 1
ATOM 2981 C CA . ASP A 1 442 ? 30.205 23.468 -16.579 1.00 88.69 434 ASP A CA 1
ATOM 2982 C C . ASP A 1 442 ? 30.916 22.524 -17.551 1.00 91.73 434 ASP A C 1
ATOM 2983 O O . ASP A 1 442 ? 30.623 21.309 -17.512 1.00 94.93 434 ASP A O 1
ATOM 2985 N N . GLY A 1 443 ? 31.762 23.076 -18.429 1.00 93.87 435 GLY A N 1
ATOM 2986 C CA . GLY A 1 443 ? 32.340 22.346 -19.572 1.00 91.99 435 GLY A CA 1
ATOM 2987 C C . GLY A 1 443 ? 31.251 22.041 -20.582 1.00 94.67 435 GLY A C 1
ATOM 2988 O O . GLY A 1 443 ? 30.623 23.001 -21.049 1.00 109.39 435 GLY A O 1
ATOM 2989 N N . GLU A 1 444 ? 30.969 20.761 -20.840 1.00 97.76 436 GLU A N 1
ATOM 2990 C CA . GLU A 1 444 ? 29.901 20.327 -21.784 1.00 105.85 436 GLU A CA 1
ATOM 2991 C C . GLU A 1 444 ? 28.665 19.835 -21.015 1.00 107.69 436 GLU A C 1
ATOM 2992 O O . GLU A 1 444 ? 27.742 19.320 -21.683 1.00 110.98 436 GLU A O 1
ATOM 2994 N N . GLN A 1 445 ? 28.620 20.007 -19.686 1.00 104.22 437 GLN A N 1
ATOM 2995 C CA . GLN A 1 445 ? 27.496 19.539 -18.828 1.00 99.17 437 GLN A CA 1
ATOM 2996 C C . GLN A 1 445 ? 26.730 20.754 -18.304 1.00 92.35 437 GLN A C 1
ATOM 2997 O O . GLN A 1 445 ? 27.337 21.550 -17.572 1.00 88.22 437 GLN A O 1
ATOM 2999 N N . TRP A 1 446 ? 25.450 20.884 -18.661 1.00 87.73 438 TRP A N 1
ATOM 3000 C CA . TRP A 1 446 ? 24.552 21.884 -18.030 1.00 82.81 438 TRP A CA 1
ATOM 3001 C C . TRP A 1 446 ? 24.332 21.496 -16.570 1.00 82.12 438 TRP A C 1
ATOM 3002 O O . TRP A 1 446 ? 24.134 20.295 -16.311 1.00 96.41 438 TRP A O 1
ATOM 3013 N N . LYS A 1 447 ? 24.382 22.474 -15.661 1.00 74.76 439 LYS A N 1
ATOM 3014 C CA . LYS A 1 447 ? 23.997 22.298 -14.242 1.00 68.09 439 LYS A CA 1
ATOM 3015 C C . LYS A 1 447 ? 22.978 23.373 -13.857 1.00 63.63 439 LYS A C 1
ATOM 3016 O O . LYS A 1 447 ? 22.997 24.460 -14.442 1.00 52.30 439 LYS A O 1
ATOM 3022 N N . LEU A 1 448 ? 22.114 23.063 -12.899 1.00 65.23 440 LEU A N 1
ATOM 3023 C CA . LEU A 1 448 ? 21.120 24.037 -12.397 1.00 64.23 440 LEU A CA 1
ATOM 3024 C C . LEU A 1 448 ? 21.877 25.099 -11.619 1.00 63.32 440 LEU A C 1
ATOM 3025 O O . LEU A 1 448 ? 22.745 24.732 -10.817 1.00 61.90 440 LEU A O 1
ATOM 3030 N N . ARG A 1 449 ? 21.556 26.359 -11.878 1.00 55.66 441 ARG A N 1
ATOM 3031 C CA . ARG A 1 449 ? 22.087 27.490 -11.086 1.00 57.04 441 ARG A CA 1
ATOM 3032 C C . ARG A 1 449 ? 21.677 27.299 -9.627 1.00 61.50 441 ARG A C 1
ATOM 3033 O O . ARG A 1 449 ? 22.525 27.503 -8.742 1.00 63.71 441 ARG A O 1
ATOM 3041 N N . HIS A 1 450 ? 20.420 26.923 -9.400 1.00 64.90 442 HIS A N 1
ATOM 3042 C CA . HIS A 1 450 ? 19.823 26.796 -8.049 1.00 64.72 442 HIS A CA 1
ATOM 3043 C C . HIS A 1 450 ? 19.077 25.467 -7.949 1.00 60.32 442 HIS A C 1
ATOM 3044 O O . HIS A 1 450 ? 18.029 25.291 -8.617 1.00 63.14 442 HIS A O 1
ATOM 3051 N N . GLN A 1 451 ? 19.625 24.566 -7.145 1.00 54.60 443 GLN A N 1
ATOM 3052 C CA . GLN A 1 451 ? 18.960 23.311 -6.736 1.00 53.94 443 GLN A CA 1
ATOM 3053 C C . GLN A 1 451 ? 18.305 23.535 -5.377 1.00 51.13 443 GLN A C 1
ATOM 3054 O O . GLN A 1 451 ? 18.822 24.335 -4.582 1.00 50.95 443 GLN A O 1
ATOM 3060 N N . VAL A 1 452 ? 17.220 22.824 -5.109 1.00 50.24 444 VAL A N 1
ATOM 3061 C CA . VAL A 1 452 ? 16.588 22.845 -3.764 1.00 48.63 444 VAL A CA 1
ATOM 3062 C C . VAL A 1 452 ? 17.657 22.431 -2.744 1.00 46.71 444 VAL A C 1
ATOM 3063 O O . VAL A 1 452 ? 18.584 21.678 -3.109 1.00 44.52 444 VAL A O 1
ATOM 3067 N N . THR A 1 453 ? 17.560 22.982 -1.537 1.00 48.60 445 THR A N 1
ATOM 3068 C CA . THR A 1 453 ? 18.523 22.770 -0.426 1.00 54.16 445 THR A CA 1
ATOM 3069 C C . THR A 1 453 ? 17.743 22.537 0.865 1.00 54.37 445 THR A C 1
ATOM 3070 O O . THR A 1 453 ? 16.594 23.017 0.965 1.00 54.49 445 THR A O 1
ATOM 3074 N N . ASN A 1 454 ? 18.375 21.864 1.821 1.00 59.85 446 ASN A N 1
ATOM 3075 C CA . ASN A 1 454 ? 17.713 21.353 3.050 1.00 66.90 446 ASN A CA 1
ATOM 3076 C C . ASN A 1 454 ? 17.151 22.485 3.919 1.00 75.06 446 ASN A C 1
ATOM 3077 O O . ASN A 1 454 ? 16.073 22.263 4.535 1.00 83.30 446 ASN A O 1
ATOM 3082 N N . LEU A 1 455 ? 17.812 23.644 3.969 1.00 69.84 447 LEU A N 1
ATOM 3083 C CA . LEU A 1 455 ? 17.323 24.829 4.732 1.00 78.82 447 LEU A CA 1
ATOM 3084 C C . LEU A 1 455 ? 17.148 24.465 6.215 1.00 68.94 447 LEU A C 1
ATOM 3085 O O . LEU A 1 455 ? 18.124 24.102 6.852 1.00 63.43 447 LEU A O 1
ATOM 3090 N N . LEU B 1 45 ? -31.128 -36.385 -36.200 1.00 64.63 37 LEU B N 1
ATOM 3091 C CA . LEU B 1 45 ? -30.099 -37.157 -36.969 1.00 71.61 37 LEU B CA 1
ATOM 3092 C C . LEU B 1 45 ? -29.414 -36.246 -37.986 1.00 64.86 37 LEU B C 1
ATOM 3093 O O . LEU B 1 45 ? -30.062 -35.601 -38.806 1.00 72.52 37 LEU B O 1
ATOM 3098 N N . PRO B 1 46 ? -28.066 -36.203 -37.985 1.00 65.87 38 PRO B N 1
ATOM 3099 C CA . PRO B 1 46 ? -27.327 -35.309 -38.870 1.00 66.96 38 PRO B CA 1
ATOM 3100 C C . PRO B 1 46 ? -27.233 -35.830 -40.306 1.00 64.52 38 PRO B C 1
ATOM 3101 O O . PRO B 1 46 ? -27.329 -37.018 -40.512 1.00 69.10 38 PRO B O 1
ATOM 3105 N N . HIS B 1 47 ? -27.043 -34.916 -41.252 1.00 66.96 39 HIS B N 1
ATOM 3106 C CA . HIS B 1 47 ? -26.866 -35.230 -42.692 1.00 64.82 39 HIS B CA 1
ATOM 3107 C C . HIS B 1 47 ? -25.505 -35.884 -42.897 1.00 60.34 39 HIS B C 1
ATOM 3108 O O . HIS B 1 47 ? -24.548 -35.481 -42.211 1.00 51.80 39 HIS B O 1
ATOM 3115 N N . LYS B 1 48 ? -25.440 -36.844 -43.815 1.00 57.79 40 LYS B N 1
ATOM 3116 C CA . LYS B 1 48 ? -24.176 -37.499 -44.218 1.00 62.01 40 LYS B CA 1
ATOM 3117 C C . LYS B 1 48 ? -23.297 -36.469 -44.920 1.00 54.07 40 LYS B C 1
ATOM 3118 O O . LYS B 1 48 ? -23.811 -35.738 -45.768 1.00 52.04 40 LYS B O 1
ATOM 3124 N N . VAL B 1 49 ? -22.015 -36.444 -44.562 1.00 57.15 41 VAL B N 1
ATOM 3125 C CA . VAL B 1 49 ? -21.041 -35.428 -45.045 1.00 56.75 41 VAL B CA 1
ATOM 3126 C C . VAL B 1 49 ? -20.856 -35.595 -46.556 1.00 57.50 41 VAL B C 1
ATOM 3127 O O . VAL B 1 49 ? -20.501 -36.695 -46.998 1.00 61.44 41 VAL B O 1
ATOM 3131 N N . GLU B 1 50 ? -21.116 -34.529 -47.306 1.00 60.81 42 GLU B N 1
ATOM 3132 C CA . GLU B 1 50 ? -20.794 -34.419 -48.747 1.00 62.93 42 GLU B CA 1
ATOM 3133 C C . GLU B 1 50 ? -19.933 -33.167 -48.928 1.00 63.77 42 GLU B C 1
ATOM 3134 O O . GLU B 1 50 ? -20.218 -32.154 -48.269 1.00 59.03 42 GLU B O 1
ATOM 3140 N N . PHE B 1 51 ? -18.888 -33.250 -49.745 1.00 62.77 43 PHE B N 1
ATOM 3141 C CA . PHE B 1 51 ? -18.024 -32.100 -50.089 1.00 55.50 43 PHE B CA 1
ATOM 3142 C C . PHE B 1 51 ? -18.486 -31.481 -51.406 1.00 60.01 43 PHE B C 1
ATOM 3143 O O . PHE B 1 51 ? -18.867 -32.208 -52.346 1.00 69.15 43 PHE B O 1
ATOM 3151 N N . CYS B 1 52 ? -18.452 -30.154 -51.458 1.00 61.80 44 CYS B N 1
ATOM 3152 C CA . CYS B 1 52 ? -18.721 -29.348 -52.671 1.00 62.09 44 CYS B CA 1
ATOM 3153 C C . CYS B 1 52 ? -17.617 -29.647 -53.685 1.00 61.33 44 CYS B C 1
ATOM 3154 O O . CYS B 1 52 ? -16.464 -29.830 -53.265 1.00 62.47 44 CYS B O 1
ATOM 3157 N N . LYS B 1 53 ? -17.975 -29.708 -54.970 1.00 65.72 45 LYS B N 1
ATOM 3158 C CA . LYS B 1 53 ? -17.069 -30.188 -56.049 1.00 72.13 45 LYS B CA 1
ATOM 3159 C C . LYS B 1 53 ? -16.295 -29.021 -56.676 1.00 67.32 45 LYS B C 1
ATOM 3160 O O . LYS B 1 53 ? -15.454 -29.289 -57.545 1.00 69.48 45 LYS B O 1
ATOM 3166 N N . SER B 1 54 ? -16.523 -27.785 -56.234 1.00 61.60 46 SER B N 1
ATOM 3167 C CA . SER B 1 54 ? -15.770 -26.584 -56.690 1.00 63.45 46 SER B CA 1
ATOM 3168 C C . SER B 1 54 ? -14.762 -26.145 -55.618 1.00 59.80 46 SER B C 1
ATOM 3169 O O . SER B 1 54 ? -13.569 -26.007 -55.963 1.00 56.08 46 SER B O 1
ATOM 3172 N N . CYS B 1 55 ? -15.224 -25.896 -54.384 1.00 58.33 47 CYS B N 1
ATOM 3173 C CA . CYS B 1 55 ? -14.351 -25.559 -53.226 1.00 54.62 47 CYS B CA 1
ATOM 3174 C C . CYS B 1 55 ? -14.080 -26.815 -52.402 1.00 53.20 47 CYS B C 1
ATOM 3175 O O . CYS B 1 55 ? -14.257 -27.916 -52.940 1.00 63.96 47 CYS B O 1
ATOM 3178 N N . VAL B 1 56 ? -13.653 -26.668 -51.154 1.00 50.09 48 VAL B N 1
ATOM 3179 C CA . VAL B 1 56 ? -13.291 -27.828 -50.295 1.00 48.06 48 VAL B CA 1
ATOM 3180 C C . VAL B 1 56 ? -14.194 -27.844 -49.066 1.00 51.32 48 VAL B C 1
ATOM 3181 O O . VAL B 1 56 ? -13.884 -28.579 -48.105 1.00 53.26 48 VAL B O 1
ATOM 3185 N N . ILE B 1 57 ? -15.298 -27.111 -49.112 1.00 49.33 49 ILE B N 1
ATOM 3186 C CA . ILE B 1 57 ? -16.230 -27.040 -47.959 1.00 53.07 49 ILE B CA 1
ATOM 3187 C C . ILE B 1 57 ? -17.141 -28.263 -47.965 1.00 56.21 49 ILE B C 1
ATOM 3188 O O . ILE B 1 57 ? -17.340 -28.862 -49.037 1.00 61.96 49 ILE B O 1
ATOM 3193 N N . SER B 1 58 ? -17.708 -28.575 -46.804 1.00 54.22 50 SER B N 1
ATOM 3194 C CA . SER B 1 58 ? -18.674 -29.676 -46.617 1.00 51.20 50 SER B CA 1
ATOM 3195 C C . SER B 1 58 ? -20.044 -29.074 -46.353 1.00 52.96 50 SER B C 1
ATOM 3196 O O . SER B 1 58 ? -20.137 -27.864 -46.157 1.00 48.32 50 SER B O 1
ATOM 3199 N N . ASN B 1 59 ? -21.056 -29.932 -46.345 1.00 55.28 51 ASN B N 1
ATOM 3200 C CA . ASN B 1 59 ? -22.468 -29.567 -46.093 1.00 55.08 51 ASN B CA 1
ATOM 3201 C C . ASN B 1 59 ? -22.723 -29.526 -44.584 1.00 56.31 51 ASN B C 1
ATOM 3202 O O . ASN B 1 59 ? -23.903 -29.424 -44.219 1.00 60.50 51 ASN B O 1
ATOM 3207 N N . GLN B 1 60 ? -21.694 -29.628 -43.734 1.00 53.55 52 GLN B N 1
ATOM 3208 C CA . GLN B 1 60 ? -21.910 -29.648 -42.256 1.00 59.75 52 GLN B CA 1
ATOM 3209 C C . GLN B 1 60 ? -22.007 -28.218 -41.704 1.00 67.07 52 GLN B C 1
ATOM 3210 O O . GLN B 1 60 ? -22.748 -28.013 -40.716 1.00 67.77 52 GLN B O 1
ATOM 3216 N N . ARG B 1 61 ? -21.282 -27.282 -42.321 1.00 78.16 53 ARG B N 1
ATOM 3217 C CA . ARG B 1 61 ? -21.186 -25.852 -41.922 1.00 88.67 53 ARG B CA 1
ATOM 3218 C C . ARG B 1 61 ? -22.575 -25.297 -41.598 1.00 90.50 53 ARG B C 1
ATOM 3219 O O . ARG B 1 61 ? -23.509 -25.456 -42.381 1.00 86.87 53 ARG B O 1
ATOM 3227 N N . PRO B 1 62 ? -22.747 -24.645 -40.424 1.00 97.58 54 PRO B N 1
ATOM 3228 C CA . PRO B 1 62 ? -24.049 -24.121 -39.985 1.00 98.75 54 PRO B CA 1
ATOM 3229 C C . PRO B 1 62 ? -24.614 -22.972 -40.839 1.00 90.66 54 PRO B C 1
ATOM 3230 O O . PRO B 1 62 ? -23.829 -22.168 -41.303 1.00 89.61 54 PRO B O 1
ATOM 3234 N N . PHE B 1 81 ? -26.313 -28.103 -51.227 1.00 80.46 73 PHE B N 1
ATOM 3235 C CA . PHE B 1 81 ? -25.638 -28.045 -52.553 1.00 82.96 73 PHE B CA 1
ATOM 3236 C C . PHE B 1 81 ? -26.670 -28.229 -53.672 1.00 88.54 73 PHE B C 1
ATOM 3237 O O . PHE B 1 81 ? -27.773 -28.748 -53.415 1.00 93.27 73 PHE B O 1
ATOM 3245 N N . ASP B 1 82 ? -26.307 -27.817 -54.888 1.00 89.43 74 ASP B N 1
ATOM 3246 C CA . ASP B 1 82 ? -27.180 -27.911 -56.086 1.00 85.41 74 ASP B CA 1
ATOM 3247 C C . ASP B 1 82 ? -27.006 -29.303 -56.711 1.00 88.11 74 ASP B C 1
ATOM 3248 O O . ASP B 1 82 ? -2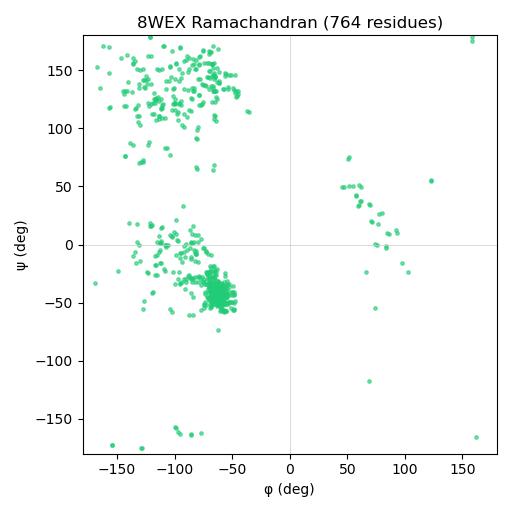6.467 -30.204 -56.033 1.00 82.30 74 ASP B O 1
ATOM 3253 N N . ASP B 1 83 ? -27.432 -29.467 -57.966 1.00 92.57 75 ASP B N 1
ATOM 3254 C CA . ASP B 1 83 ? -27.546 -30.789 -58.638 1.00 94.52 75 ASP B CA 1
ATOM 3255 C C . ASP B 1 83 ? -26.239 -31.134 -59.352 1.00 92.71 75 ASP B C 1
ATOM 3256 O O . ASP B 1 83 ? -26.184 -32.215 -59.957 1.00 100.76 75 ASP B O 1
ATOM 3261 N N . GLU B 1 84 ? -25.230 -30.264 -59.278 1.00 90.67 76 GLU B N 1
ATOM 3262 C CA . GLU B 1 84 ? -23.833 -30.614 -59.642 1.00 89.70 76 GLU B CA 1
ATOM 3263 C C . GLU B 1 84 ? -22.954 -30.630 -58.387 1.00 89.16 76 GLU B C 1
ATOM 3264 O O . GLU B 1 84 ? -21.712 -30.651 -58.553 1.00 84.02 76 GLU B O 1
ATOM 3270 N N . GLY B 1 85 ? -23.569 -30.647 -57.194 1.00 89.19 77 GLY B N 1
ATOM 3271 C CA . GLY B 1 85 ? -22.867 -30.678 -55.895 1.00 90.92 77 GLY B CA 1
ATOM 3272 C C . GLY B 1 85 ? -21.973 -29.463 -55.699 1.00 87.96 77 GLY B C 1
ATOM 3273 O O . GLY B 1 85 ? -20.772 -29.673 -55.388 1.00 82.45 77 GLY B O 1
ATOM 3274 N N . ILE B 1 86 ? -22.531 -28.257 -55.892 1.00 83.35 78 ILE B N 1
ATOM 3275 C CA . ILE B 1 86 ? -21.821 -26.951 -55.720 1.00 76.61 78 ILE B CA 1
ATOM 3276 C C . ILE B 1 86 ? -22.578 -26.115 -54.687 1.00 74.05 78 ILE B C 1
ATOM 3277 O O . ILE B 1 86 ? -23.778 -25.835 -54.918 1.00 68.03 78 ILE B O 1
ATOM 3282 N N . CYS B 1 87 ? -21.894 -25.780 -53.585 1.00 69.15 79 CYS B N 1
ATOM 3283 C CA . CYS B 1 87 ? -22.343 -24.793 -52.568 1.00 67.79 79 CYS B CA 1
ATOM 3284 C C . CYS B 1 87 ? -22.817 -23.513 -53.268 1.00 64.83 79 CYS B C 1
ATOM 3285 O O . CYS B 1 87 ? -22.269 -23.145 -54.333 1.00 57.38 79 CYS B O 1
ATOM 3288 N N . ASP B 1 88 ? -23.823 -22.878 -52.678 1.00 64.34 80 ASP B N 1
ATOM 3289 C CA . ASP B 1 88 ? -24.306 -21.523 -53.049 1.00 70.75 80 ASP B CA 1
ATOM 3290 C C . ASP B 1 88 ? -23.131 -20.543 -53.149 1.00 65.93 80 ASP B C 1
ATOM 3291 O O . ASP B 1 88 ? -23.192 -19.644 -54.000 1.00 63.87 80 ASP B O 1
ATOM 3296 N N . ALA B 1 89 ? -22.115 -20.686 -52.297 1.00 66.97 81 ALA B N 1
ATOM 3297 C CA . ALA B 1 89 ? -20.992 -19.726 -52.218 1.00 65.38 81 ALA B CA 1
ATOM 3298 C C . ALA B 1 89 ? -20.198 -19.751 -53.528 1.00 65.51 81 ALA B C 1
ATOM 3299 O O . ALA B 1 89 ? -19.824 -18.661 -53.989 1.00 72.34 81 ALA B O 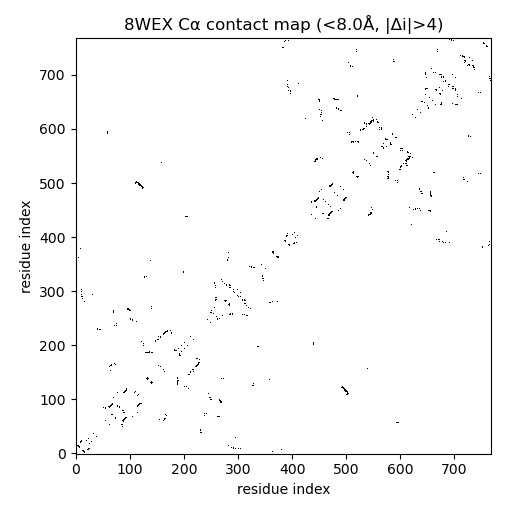1
ATOM 3301 N N . CYS B 1 90 ? -19.926 -20.932 -54.091 1.00 65.59 82 CYS B N 1
ATOM 3302 C CA . CYS B 1 90 ? -19.170 -21.063 -55.367 1.00 66.03 82 CYS B CA 1
ATOM 3303 C C . CYS B 1 90 ? -20.003 -20.481 -56.516 1.00 67.78 82 CYS B C 1
ATOM 3304 O O . CYS B 1 90 ? -19.419 -19.800 -57.390 1.00 73.38 82 CYS B O 1
ATOM 3307 N N . ARG B 1 91 ? -21.317 -20.707 -56.495 1.00 69.00 83 ARG B N 1
ATOM 3308 C CA . ARG B 1 91 ? -22.232 -20.227 -57.560 1.00 74.15 83 ARG B CA 1
ATOM 3309 C C . ARG B 1 91 ? -22.249 -18.697 -57.520 1.00 76.96 83 ARG B C 1
ATOM 3310 O O . ARG B 1 91 ? -22.119 -18.089 -58.609 1.00 76.87 83 ARG B O 1
ATOM 3318 N N . VAL B 1 92 ? -22.348 -18.101 -56.324 1.00 75.25 84 VAL B N 1
ATOM 3319 C CA . VAL B 1 92 ? -22.381 -16.612 -56.178 1.00 73.35 84 VAL B CA 1
ATOM 3320 C C . VAL B 1 92 ? -21.050 -16.041 -56.686 1.00 68.55 84 VAL B C 1
ATOM 3321 O O . VAL B 1 92 ? -21.099 -15.053 -57.442 1.00 61.28 84 VAL B O 1
ATOM 3325 N N . ALA B 1 93 ? -19.914 -16.645 -56.328 1.00 67.39 85 ALA B N 1
ATOM 3326 C CA . ALA B 1 93 ? -18.586 -16.138 -56.741 1.00 72.10 85 ALA B CA 1
ATOM 3327 C C . ALA B 1 93 ? -18.477 -16.220 -58.268 1.00 76.32 85 ALA B C 1
ATOM 3328 O O . ALA B 1 93 ? -18.057 -15.223 -58.889 1.00 82.96 85 ALA B O 1
ATOM 3330 N N . GLU B 1 94 ? -18.859 -17.357 -58.850 1.00 86.33 86 GLU B N 1
ATOM 3331 C CA . GLU B 1 94 ? -18.694 -17.580 -60.309 1.00 92.90 86 GLU B CA 1
ATOM 3332 C C . GLU B 1 94 ? -19.653 -16.646 -61.054 1.00 92.12 86 GLU B C 1
ATOM 3333 O O . GLU B 1 94 ? -19.220 -16.049 -62.065 1.00 96.08 86 GLU B O 1
ATOM 3339 N N . ARG B 1 95 ? -20.883 -16.491 -60.554 1.00 83.79 87 ARG B N 1
ATOM 3340 C CA . ARG B 1 95 ? -21.905 -15.610 -61.169 1.00 86.40 87 ARG B CA 1
ATOM 3341 C C . ARG B 1 95 ? -21.413 -14.158 -61.137 1.00 88.72 87 ARG B C 1
ATOM 3342 O O . ARG B 1 95 ? -21.620 -13.422 -62.125 1.00 86.79 87 ARG B O 1
ATOM 3350 N N . LYS B 1 96 ? -20.772 -13.761 -60.039 1.00 88.71 88 LYS B N 1
ATOM 3351 C CA . LYS B 1 96 ? -20.278 -12.373 -59.863 1.00 84.92 88 LYS B CA 1
ATOM 3352 C C . LYS B 1 96 ? -19.114 -12.135 -60.821 1.00 85.34 88 LYS B C 1
ATOM 3353 O O . LYS B 1 96 ? -18.987 -11.005 -61.289 1.00 84.43 88 LYS B O 1
ATOM 3359 N N . LYS B 1 97 ? -18.321 -13.167 -61.121 1.00 85.13 89 LYS B N 1
ATOM 3360 C CA . LYS B 1 97 ? -17.114 -13.037 -61.977 1.00 89.84 89 LYS B CA 1
ATOM 3361 C C . LYS B 1 97 ? -17.496 -12.935 -63.459 1.00 84.19 89 LYS B C 1
ATOM 3362 O O . LYS B 1 97 ? -16.581 -12.905 -64.290 1.00 82.80 89 LYS B O 1
ATOM 3368 N N . SER B 1 98 ? -18.790 -12.868 -63.782 1.00 86.07 90 SER B N 1
ATOM 3369 C CA . SER B 1 98 ? -19.284 -12.642 -65.163 1.00 87.69 90 SER B CA 1
ATOM 3370 C C . SER B 1 98 ? -20.247 -11.458 -65.186 1.00 87.44 90 SER B C 1
ATOM 3371 O O . SER B 1 98 ? -20.043 -10.567 -66.025 1.00 99.39 90 SER B O 1
ATOM 3374 N N . THR B 1 99 ? -21.222 -11.437 -64.277 1.00 81.29 91 THR B N 1
ATOM 3375 C CA . THR B 1 99 ? -22.391 -10.528 -64.341 1.00 85.33 91 THR B CA 1
ATOM 3376 C C . THR B 1 99 ? -22.047 -9.112 -63.855 1.00 82.53 91 THR B C 1
ATOM 3377 O O . THR B 1 99 ? -22.850 -8.202 -64.121 1.00 90.45 91 THR B O 1
ATOM 3381 N N . ILE B 1 100 ? -20.922 -8.911 -63.169 1.00 73.29 92 ILE B N 1
ATOM 3382 C CA . ILE B 1 100 ? -20.673 -7.638 -62.432 1.00 74.00 92 ILE B CA 1
ATOM 3383 C C . ILE B 1 100 ? -19.843 -6.697 -63.305 1.00 67.51 92 ILE B C 1
ATOM 3384 O O . ILE B 1 100 ? -18.716 -7.061 -63.678 1.00 61.43 92 ILE B O 1
ATOM 3389 N N . ASN B 1 101 ? -20.379 -5.509 -63.571 1.00 67.51 93 ASN B N 1
ATOM 3390 C CA . ASN B 1 101 ? -19.618 -4.394 -64.190 1.00 72.79 93 ASN B CA 1
ATOM 3391 C C . ASN B 1 101 ? -19.056 -3.517 -63.064 1.00 69.15 93 ASN B C 1
ATOM 3392 O O . ASN B 1 101 ? -19.820 -2.720 -62.483 1.00 66.43 93 ASN B O 1
ATOM 3397 N N . TRP B 1 102 ? -17.762 -3.654 -62.771 1.00 63.01 94 TRP B N 1
ATOM 3398 C CA . TRP B 1 102 ? -17.121 -3.001 -61.601 1.00 61.86 94 TRP B CA 1
ATOM 3399 C C . TRP B 1 102 ? -16.994 -1.501 -61.836 1.00 60.36 94 TRP B C 1
ATOM 3400 O O . TRP B 1 102 ? -16.906 -0.790 -60.834 1.00 55.37 94 TRP B O 1
ATOM 3411 N N . GLU B 1 103 ? -16.985 -1.053 -63.096 1.00 65.87 95 GLU B N 1
ATOM 3412 C CA . GLU B 1 103 ? -16.906 0.388 -63.445 1.00 66.32 95 GLU B CA 1
ATOM 3413 C C . GLU B 1 103 ? -18.202 1.090 -63.025 1.00 63.09 95 GLU B C 1
ATOM 3414 O O . GLU B 1 103 ? -18.109 2.202 -62.478 1.00 62.72 95 GLU B O 1
ATOM 3420 N N . GLU B 1 104 ? -19.358 0.474 -63.287 1.00 65.99 96 GLU B N 1
ATOM 3421 C CA . GLU B 1 104 ? -20.683 1.066 -62.949 1.00 72.13 96 GLU B CA 1
ATOM 3422 C C . GLU B 1 104 ? -20.882 0.902 -61.429 1.00 65.68 96 GLU B C 1
ATOM 3423 O O . GLU B 1 104 ? -21.547 1.767 -60.816 1.00 62.60 96 GLU B O 1
ATOM 3429 N N . ARG B 1 105 ? -20.278 -0.115 -60.807 1.00 61.12 97 ARG B N 1
ATOM 3430 C CA . ARG B 1 105 ? -20.327 -0.242 -59.327 1.00 59.98 97 ARG B CA 1
ATOM 3431 C C . ARG B 1 105 ? -19.448 0.844 -58.704 1.00 57.93 97 ARG B C 1
ATOM 3432 O O . ARG B 1 105 ? -19.826 1.374 -57.651 1.00 57.67 97 ARG B O 1
ATOM 3440 N N . ASP B 1 106 ? -18.337 1.186 -59.348 1.00 55.92 98 ASP B N 1
ATOM 3441 C CA . ASP B 1 106 ? -17.440 2.279 -58.897 1.00 57.92 98 ASP B CA 1
ATOM 3442 C C . ASP B 1 106 ? -18.205 3.604 -58.944 1.00 59.61 98 ASP B C 1
ATOM 3443 O O . ASP B 1 106 ? -18.038 4.411 -58.006 1.00 52.10 98 ASP B O 1
ATOM 3448 N N . ARG B 1 107 ? -18.998 3.831 -59.999 1.00 63.27 99 ARG B N 1
ATOM 3449 C CA . ARG B 1 107 ? -19.789 5.082 -60.130 1.00 67.14 99 ARG B CA 1
ATOM 3450 C C . ARG B 1 107 ? -20.857 5.100 -59.027 1.00 60.12 99 ARG B C 1
ATOM 3451 O O . ARG B 1 107 ? -21.087 6.177 -58.454 1.00 60.98 99 ARG B O 1
ATOM 3459 N N . GLN B 1 108 ? -21.464 3.959 -58.708 1.00 55.40 100 GLN B N 1
ATOM 3460 C CA . GLN B 1 108 ? -22.476 3.879 -57.620 1.00 54.56 100 GLN B CA 1
ATOM 3461 C C . GLN B 1 108 ? -21.822 4.235 -56.284 1.00 53.91 100 GLN B C 1
ATOM 3462 O O . GLN B 1 108 ? -22.452 4.926 -55.476 1.00 48.24 100 GLN B O 1
ATOM 3468 N N . LEU B 1 109 ? -20.588 3.791 -56.061 1.00 59.14 101 LEU B N 1
ATOM 3469 C CA . LEU B 1 109 ? -19.834 4.169 -54.837 1.00 55.45 101 LEU B CA 1
ATOM 3470 C C . LEU B 1 109 ? -19.600 5.688 -54.845 1.00 57.40 101 LEU B C 1
ATOM 3471 O O . LEU B 1 109 ? -19.803 6.325 -53.801 1.00 56.32 101 LEU B O 1
ATOM 3476 N N . ARG B 1 110 ? -19.214 6.264 -55.981 1.00 59.50 102 ARG B N 1
ATOM 3477 C CA . ARG B 1 110 ? -18.876 7.712 -56.043 1.00 58.12 102 ARG B CA 1
ATOM 3478 C C . ARG B 1 110 ? -20.136 8.529 -55.775 1.00 56.23 102 ARG B C 1
ATOM 3479 O O . ARG B 1 110 ? -20.017 9.600 -55.168 1.00 61.18 102 ARG B O 1
ATOM 3487 N N . GLU B 1 111 ? -21.302 8.021 -56.170 1.00 59.94 103 GLU B N 1
ATOM 3488 C CA . GLU B 1 111 ? -22.590 8.735 -55.986 1.00 61.22 103 GLU B CA 1
ATOM 3489 C C . GLU B 1 111 ? -23.062 8.545 -54.547 1.00 60.13 103 GLU B C 1
ATOM 3490 O O . GLU B 1 111 ? -23.761 9.426 -54.037 1.00 70.19 103 GLU B O 1
ATOM 3496 N N . LEU B 1 112 ? -22.762 7.402 -53.937 1.00 61.24 104 LEU B N 1
ATOM 3497 C CA . LEU B 1 112 ? -23.101 7.184 -52.512 1.00 57.90 104 LEU B CA 1
ATOM 3498 C C . LEU B 1 112 ? -22.240 8.117 -51.667 1.00 57.38 104 LEU B C 1
ATOM 3499 O O . LEU B 1 112 ? -22.770 8.725 -50.725 1.00 53.62 104 LEU B O 1
ATOM 3504 N N . CYS B 1 113 ? -20.955 8.240 -51.993 1.00 57.00 105 CYS B N 1
ATOM 3505 C CA . CYS B 1 113 ? -20.015 9.135 -51.267 1.00 58.44 105 CYS B CA 1
ATOM 3506 C C . CYS B 1 113 ? -20.470 10.589 -51.436 1.00 62.85 105 CYS B C 1
ATOM 3507 O O . CYS B 1 113 ? -20.545 11.299 -50.409 1.00 59.63 105 CYS B O 1
ATOM 3510 N N . ASP B 1 114 ? -20.794 11.013 -52.664 1.00 66.69 106 ASP B N 1
ATOM 3511 C CA . ASP B 1 114 ? -21.341 12.374 -52.928 1.00 64.16 106 ASP B CA 1
ATOM 3512 C C . ASP B 1 114 ? -22.578 12.576 -52.038 1.00 62.17 106 ASP B C 1
ATOM 3513 O O . ASP B 1 114 ? -22.713 13.649 -51.431 1.00 66.90 106 ASP B O 1
ATOM 3518 N N . ARG B 1 115 ? -23.434 11.564 -51.931 1.00 55.25 107 ARG B N 1
ATOM 3519 C CA . ARG B 1 115 ? -24.680 11.643 -51.128 1.00 62.29 107 ARG B CA 1
ATOM 3520 C C . ARG B 1 115 ? -24.346 11.949 -49.660 1.00 62.37 107 ARG B C 1
ATOM 3521 O O . ARG B 1 115 ? -25.094 12.716 -49.054 1.00 65.79 107 ARG B O 1
ATOM 3529 N N . PHE B 1 116 ? -23.287 11.363 -49.098 1.00 60.64 108 PHE B N 1
ATOM 3530 C CA . PHE B 1 116 ? -23.048 11.364 -47.627 1.00 57.83 108 PHE B CA 1
ATOM 3531 C C . PHE B 1 116 ? -21.864 12.253 -47.233 1.00 59.41 108 PHE B C 1
ATOM 3532 O O . PHE B 1 116 ? -21.795 12.645 -46.055 1.00 56.76 108 PHE B O 1
ATOM 3540 N N . ARG B 1 117 ? -20.950 12.559 -48.153 1.00 60.79 109 ARG B N 1
ATOM 3541 C CA . ARG B 1 117 ? -19.723 13.320 -47.810 1.00 61.92 109 ARG B CA 1
ATOM 3542 C C . ARG B 1 117 ? -20.115 14.559 -46.999 1.00 61.47 109 ARG B C 1
ATOM 3543 O O . ARG B 1 117 ? -21.086 15.246 -47.377 1.00 65.42 109 ARG B O 1
ATOM 3551 N N . SER B 1 118 ? -19.380 14.821 -45.920 1.00 61.65 110 SER B N 1
ATOM 3552 C CA . SER B 1 118 ? -19.597 15.948 -44.983 1.00 63.81 110 SER B CA 1
ATOM 3553 C C . SER B 1 118 ? -18.838 17.178 -45.488 1.00 69.30 110 SER B C 1
ATOM 3554 O O . SER B 1 118 ? -17.644 17.046 -45.837 1.00 75.20 110 SER B O 1
ATOM 3557 N N . LYS B 1 119 ? -19.504 18.332 -45.513 1.00 75.00 111 LYS B N 1
ATOM 3558 C CA . LYS B 1 119 ? -18.913 19.608 -46.000 1.00 80.19 111 LYS B CA 1
ATOM 3559 C C . LYS B 1 119 ? -18.255 20.350 -44.834 1.00 78.88 111 LYS B C 1
ATOM 3560 O O . LYS B 1 119 ? -17.264 21.044 -45.066 1.00 80.08 111 LYS B O 1
ATOM 3566 N N . ASP B 1 120 ? -18.801 20.199 -43.625 1.00 79.61 112 ASP B N 1
ATOM 3567 C CA . ASP B 1 120 ? -18.231 20.702 -42.350 1.00 79.66 112 ASP B CA 1
ATOM 3568 C C . ASP B 1 120 ? -17.084 19.774 -41.935 1.00 87.15 112 ASP B C 1
ATOM 3569 O O . ASP B 1 120 ? -16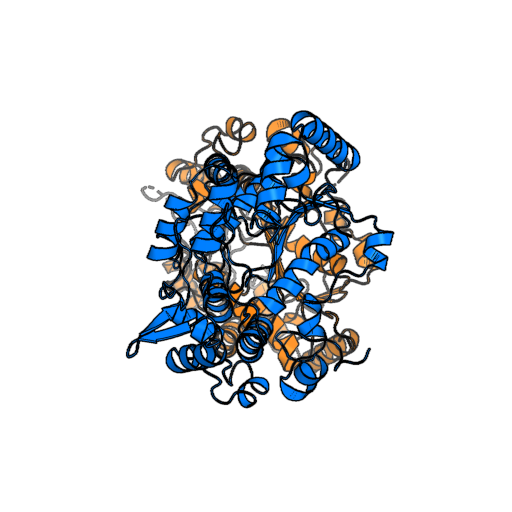.581 19.023 -42.804 1.00 96.85 112 ASP B O 1
ATOM 3574 N N . GLY B 1 121 ? -16.677 19.824 -40.664 1.00 80.72 113 GLY B N 1
ATOM 3575 C CA . GLY B 1 121 ? -15.571 19.003 -40.138 1.00 73.98 113 GLY B CA 1
ATOM 3576 C C . GLY B 1 121 ? -16.072 17.768 -39.419 1.00 69.86 113 GLY B C 1
ATOM 3577 O O . GLY B 1 121 ? -15.319 17.240 -38.572 1.00 71.62 113 GLY B O 1
ATOM 3578 N N . SER B 1 122 ? -17.298 17.325 -39.696 1.00 60.10 114 SER B N 1
ATOM 3579 C CA . SER B 1 122 ? -17.892 16.165 -38.984 1.00 60.00 114 SER B CA 1
ATOM 3580 C C . SER B 1 122 ? -17.595 14.874 -39.756 1.00 47.83 114 SER B C 1
ATOM 3581 O O . SER B 1 122 ? -17.301 14.920 -40.965 1.00 40.51 114 SER B O 1
ATOM 3584 N N . TYR B 1 123 ? -17.658 13.753 -39.055 1.00 45.67 115 TYR B N 1
ATOM 3585 C CA . TYR B 1 123 ? -17.561 12.409 -39.671 1.00 47.71 115 TYR B CA 1
ATOM 3586 C C . TYR B 1 123 ? -18.747 12.247 -40.603 1.00 49.93 115 TYR B C 1
ATOM 3587 O O . TYR B 1 123 ? -19.852 12.660 -40.229 1.00 59.57 115 TYR B O 1
ATOM 3596 N N . ASP B 1 124 ? -18.521 11.647 -41.766 1.00 51.87 116 ASP B N 1
ATOM 3597 C CA . ASP B 1 124 ? -19.602 11.325 -42.734 1.00 52.16 116 ASP B CA 1
ATOM 3598 C C . ASP B 1 124 ? -19.762 9.804 -42.869 1.00 46.77 116 ASP B C 1
ATOM 3599 O O . ASP B 1 124 ? -20.519 9.353 -43.726 1.00 45.60 116 ASP B O 1
ATOM 3604 N N . CYS B 1 125 ? -19.080 9.018 -42.054 1.00 47.19 117 CYS B N 1
ATOM 3605 C CA . CYS B 1 125 ? -18.839 7.588 -42.370 1.00 52.81 117 CYS B CA 1
ATOM 3606 C C . CYS B 1 125 ? -18.377 6.845 -41.108 1.00 47.17 117 CYS B C 1
ATOM 3607 O O . CYS B 1 125 ? -17.545 7.391 -40.373 1.00 48.12 117 CYS B O 1
ATOM 3610 N N . VAL B 1 126 ? -18.924 5.665 -40.840 1.00 43.27 118 VAL B N 1
ATOM 3611 C CA . VAL B 1 126 ? -18.416 4.785 -39.757 1.00 43.44 118 VAL B CA 1
ATOM 3612 C C . VAL B 1 126 ? -17.841 3.536 -40.411 1.00 41.99 118 VAL B C 1
ATOM 3613 O O . VAL B 1 126 ? -18.584 2.861 -41.131 1.00 40.37 118 VAL B O 1
ATOM 3617 N N . VAL B 1 127 ? -16.576 3.240 -40.150 1.00 41.92 119 VAL B N 1
ATOM 3618 C CA . VAL B 1 127 ? -15.916 2.010 -40.673 1.00 42.31 119 VAL B CA 1
ATOM 3619 C C . VAL B 1 127 ? -15.549 1.143 -39.485 1.00 42.54 119 VAL B C 1
ATOM 3620 O O . VAL B 1 127 ? -14.634 1.462 -38.728 1.00 40.60 119 VAL B O 1
ATOM 3624 N N . PRO B 1 128 ? -16.278 0.023 -39.284 1.00 43.92 120 PRO B N 1
ATOM 3625 C CA . PRO B 1 128 ? -15.973 -0.902 -38.209 1.00 41.85 120 PRO B CA 1
ATOM 3626 C C . PRO B 1 128 ? -14.862 -1.841 -38.660 1.00 39.12 120 PRO B C 1
ATOM 3627 O O . PRO B 1 128 ? -14.667 -2.018 -39.819 1.00 36.86 120 PRO B O 1
ATOM 3631 N N . GLY B 1 129 ? -14.134 -2.377 -37.697 1.00 37.70 121 GLY B N 1
ATOM 3632 C CA . GLY B 1 129 ? -13.038 -3.294 -37.997 1.00 35.78 121 GLY B CA 1
ATOM 3633 C C . GLY B 1 129 ? -12.050 -3.353 -36.864 1.00 35.50 121 GLY B C 1
ATOM 3634 O O . GLY B 1 129 ? -12.210 -2.624 -35.897 1.00 36.43 121 GLY B O 1
ATOM 3635 N N . SER B 1 130 ? -11.069 -4.235 -36.993 1.00 37.02 122 SER B N 1
ATOM 3636 C CA . SER B 1 130 ? -10.069 -4.515 -35.950 1.00 39.18 122 SER B CA 1
ATOM 3637 C C . SER B 1 130 ? -8.716 -3.938 -36.359 1.00 37.44 122 SER B C 1
ATOM 3638 O O . SER B 1 130 ? -7.765 -4.130 -35.606 1.00 42.19 122 SER B O 1
ATOM 3641 N N . GLY B 1 131 ? -8.632 -3.312 -37.534 1.00 37.17 123 GLY B N 1
ATOM 3642 C CA . GLY B 1 131 ? -7.352 -2.949 -38.164 1.00 36.55 123 GLY B CA 1
ATOM 3643 C C . GLY B 1 131 ? -6.763 -4.068 -38.997 1.00 34.12 123 GLY B C 1
ATOM 3644 O O . GLY B 1 131 ? -5.610 -3.935 -39.416 1.00 35.05 123 GLY B O 1
ATOM 3645 N N . GLY B 1 132 ? -7.512 -5.141 -39.230 1.00 31.93 124 GLY B N 1
ATOM 3646 C CA . GLY B 1 132 ? -7.085 -6.182 -40.179 1.00 33.02 124 GLY B CA 1
ATOM 3647 C C . GLY B 1 132 ? -7.067 -5.627 -41.594 1.00 32.62 124 GLY B C 1
ATOM 3648 O O . GLY B 1 132 ? -7.570 -4.508 -41.809 1.00 32.68 124 GLY B O 1
ATOM 3649 N N . LYS B 1 133 ? -6.522 -6.388 -42.530 1.00 33.90 125 LYS B N 1
ATOM 3650 C CA . LYS B 1 133 ? -6.279 -5.936 -43.927 1.00 38.43 125 LYS B CA 1
ATOM 3651 C C . LYS B 1 133 ? -7.573 -5.399 -44.560 1.00 37.83 125 LYS B C 1
ATOM 3652 O O . LYS B 1 133 ? -7.475 -4.452 -45.343 1.00 35.49 125 LYS B O 1
ATOM 3658 N N . ASP B 1 134 ? -8.732 -5.978 -44.240 1.00 35.76 126 ASP B N 1
ATOM 3659 C CA . ASP B 1 134 ? -10.009 -5.617 -44.905 1.00 36.71 126 ASP B CA 1
ATOM 3660 C C . ASP B 1 134 ? -10.448 -4.236 -44.422 1.00 33.30 126 ASP B C 1
ATOM 3661 O O . ASP B 1 134 ? -10.744 -3.378 -45.266 1.00 35.59 126 ASP B O 1
ATOM 3666 N N . SER B 1 135 ? -10.512 -4.042 -43.107 1.00 32.35 127 SER B N 1
ATOM 3667 C CA . SER B 1 135 ? -10.995 -2.774 -42.506 1.00 31.78 127 SER B CA 1
ATOM 3668 C C . SER B 1 135 ? -9.993 -1.660 -42.838 1.00 32.25 127 SER B C 1
ATOM 3669 O O . SER B 1 135 ? -10.409 -0.504 -43.046 1.00 35.81 127 SER B O 1
ATOM 3672 N N . PHE B 1 136 ? -8.713 -2.014 -42.928 1.00 32.27 128 PHE B N 1
ATOM 3673 C CA . PHE B 1 136 ? -7.659 -1.060 -43.312 1.00 31.94 128 PHE B CA 1
ATOM 3674 C C . PHE B 1 136 ? -7.947 -0.588 -44.731 1.00 35.45 128 PHE B C 1
ATOM 3675 O O . PHE B 1 136 ? -7.983 0.636 -44.959 1.00 31.74 128 PHE B O 1
ATOM 3683 N N . TYR B 1 137 ? -8.117 -1.525 -45.661 1.00 36.53 129 TYR B N 1
ATOM 3684 C CA . TYR B 1 137 ? -8.406 -1.168 -47.068 1.00 38.84 129 TYR B CA 1
ATOM 3685 C C . TYR B 1 137 ? -9.665 -0.290 -47.095 1.00 38.96 129 TYR B C 1
ATOM 3686 O O . TYR B 1 137 ? -9.626 0.780 -47.716 1.00 37.91 129 TYR B O 1
ATOM 3695 N N . ALA B 1 138 ? -10.737 -0.707 -46.425 1.00 36.31 130 ALA B N 1
ATOM 3696 C CA . ALA B 1 138 ? -12.021 0.024 -46.483 1.00 42.64 130 ALA B CA 1
ATOM 3697 C C . ALA B 1 138 ? -11.793 1.489 -46.065 1.00 43.65 130 ALA B C 1
ATOM 3698 O O . ALA B 1 138 ? -12.124 2.401 -46.829 1.00 44.33 130 ALA B O 1
ATOM 3700 N N . ALA B 1 139 ? -11.261 1.712 -44.873 1.00 41.33 131 ALA B N 1
ATOM 3701 C CA . ALA B 1 139 ? -11.129 3.072 -44.325 1.00 42.55 131 ALA B CA 1
ATOM 3702 C C . ALA B 1 139 ? -10.132 3.860 -45.182 1.00 40.66 131 ALA B C 1
ATOM 3703 O O . ALA B 1 139 ? -10.412 5.017 -45.524 1.00 39.44 131 ALA B O 1
ATOM 3705 N N . HIS B 1 140 ? -9.002 3.252 -45.528 1.00 35.12 132 HIS B N 1
ATOM 3706 C CA . HIS B 1 140 ? -7.928 3.948 -46.277 1.00 36.88 132 HIS B CA 1
ATOM 3707 C C . HIS B 1 140 ? -8.432 4.377 -47.660 1.00 42.11 132 HIS B C 1
ATOM 3708 O O . HIS B 1 140 ? -8.136 5.536 -48.059 1.00 37.64 132 HIS B O 1
ATOM 3715 N N . ILE B 1 141 ? -9.154 3.498 -48.373 1.00 38.03 133 ILE B N 1
ATOM 3716 C CA . ILE B 1 141 ? -9.622 3.843 -49.743 1.00 40.22 133 ILE B CA 1
ATOM 3717 C C . ILE B 1 141 ? -10.767 4.855 -49.632 1.00 38.86 133 ILE B C 1
ATOM 3718 O O . ILE B 1 141 ? -10.852 5.727 -50.490 1.00 38.20 133 ILE B O 1
ATOM 3723 N N . LEU B 1 142 ? -11.596 4.780 -48.601 1.00 41.20 134 LEU B N 1
ATOM 3724 C CA . LEU B 1 142 ? -12.731 5.735 -48.480 1.00 45.12 134 LEU B CA 1
ATOM 3725 C C . LEU B 1 142 ? -12.179 7.133 -48.181 1.00 45.21 134 LEU B C 1
ATOM 3726 O O . LEU B 1 142 ? -12.691 8.101 -48.749 1.00 44.62 134 LEU B O 1
ATOM 3731 N N . LYS B 1 143 ? -11.134 7.234 -47.361 1.00 44.70 135 LYS B N 1
ATOM 3732 C CA . LYS B 1 143 ? -10.589 8.553 -46.977 1.00 43.20 135 LYS B CA 1
ATOM 3733 C C . LYS B 1 143 ? -9.757 9.109 -48.138 1.00 45.68 135 LYS B C 1
ATOM 3734 O O . LYS B 1 143 ? -10.050 10.236 -48.577 1.00 47.58 135 LYS B O 1
ATOM 3740 N N . TYR B 1 144 ? -8.747 8.369 -48.592 1.00 38.83 136 TYR B N 1
ATOM 3741 C CA . TYR B 1 144 ? -7.670 8.893 -49.468 1.00 41.12 136 TYR B CA 1
ATOM 3742 C C . TYR B 1 144 ? -7.999 8.717 -50.953 1.00 42.05 136 TYR B C 1
ATOM 3743 O O . TYR B 1 144 ? -7.208 9.196 -51.765 1.00 44.10 136 TYR B O 1
ATOM 3752 N N . LYS B 1 145 ? -9.086 8.038 -51.312 1.00 45.12 137 LYS B N 1
ATOM 3753 C CA . LYS B 1 145 ? -9.490 7.923 -52.734 1.00 46.98 137 LYS B CA 1
ATOM 3754 C C . LYS B 1 145 ? -10.876 8.524 -52.938 1.00 46.54 137 LYS B C 1
ATOM 3755 O O . LYS B 1 145 ? -11.052 9.204 -53.946 1.00 47.47 137 LYS B O 1
ATOM 3761 N N . TYR B 1 146 ? -11.825 8.292 -52.038 1.00 44.83 138 TYR B N 1
ATOM 3762 C CA . TYR B 1 146 ? -13.219 8.769 -52.220 1.00 45.45 138 TYR B CA 1
ATOM 3763 C C . TYR B 1 146 ? -13.501 10.006 -51.371 1.00 43.04 138 TYR B C 1
ATOM 3764 O O . TYR B 1 146 ? -14.648 10.435 -51.359 1.00 43.00 138 TYR B O 1
ATOM 3773 N N . GLY B 1 147 ? -12.483 10.575 -50.723 1.00 47.44 139 GLY B N 1
ATOM 3774 C CA . GLY B 1 147 ? -12.596 11.863 -50.008 1.00 49.68 139 GLY B CA 1
ATOM 3775 C C . GLY B 1 147 ? -13.605 11.823 -48.878 1.00 47.86 139 GLY B C 1
ATOM 3776 O O . GLY B 1 147 ? -14.297 12.830 -48.666 1.00 49.87 139 GLY B O 1
ATOM 3777 N N . MET B 1 148 ? -13.681 10.706 -48.157 1.00 49.30 140 MET B N 1
ATOM 3778 C CA . MET B 1 148 ? -14.608 10.556 -47.013 1.00 49.33 140 MET B CA 1
ATOM 3779 C C . MET B 1 148 ? -13.845 10.883 -45.736 1.00 45.01 140 MET B C 1
ATOM 3780 O O . MET B 1 148 ? -12.616 11.022 -45.795 1.00 46.81 140 MET B O 1
ATOM 3785 N N . ASN B 1 149 ? -14.579 11.012 -44.637 1.00 47.24 141 ASN B N 1
ATOM 3786 C CA . ASN B 1 149 ? -14.046 11.312 -43.286 1.00 49.82 141 ASN B CA 1
ATOM 3787 C C . ASN B 1 149 ? -14.590 10.247 -42.348 1.00 48.33 141 ASN B C 1
ATOM 3788 O O . ASN B 1 149 ? -15.512 10.495 -41.573 1.00 57.24 141 ASN B O 1
ATOM 3793 N N . PRO B 1 150 ? -14.078 9.006 -42.436 1.00 46.78 142 PRO B N 1
ATOM 3794 C CA . PRO B 1 150 ? -14.568 7.942 -41.570 1.00 42.85 142 PRO B CA 1
ATOM 3795 C C . PRO B 1 150 ? -14.038 8.097 -40.142 1.00 43.75 142 PRO B C 1
ATOM 3796 O O . PRO B 1 150 ? -12.872 8.429 -39.940 1.00 48.93 142 PRO B O 1
ATOM 3800 N N . LEU B 1 151 ? -14.924 7.875 -39.185 1.00 40.28 143 LEU B N 1
ATOM 3801 C CA . LEU B 1 151 ? -14.549 7.428 -37.826 1.00 39.59 143 LEU B CA 1
ATOM 3802 C C . LEU B 1 151 ? -14.452 5.903 -37.857 1.00 36.68 143 LEU B C 1
ATOM 3803 O O . LEU B 1 151 ? -15.383 5.253 -38.313 1.00 34.00 143 LEU B O 1
ATOM 3808 N N . THR B 1 152 ? -13.328 5.348 -37.434 1.00 36.63 144 THR B N 1
ATOM 3809 C CA . THR B 1 152 ? -13.206 3.885 -37.316 1.00 33.82 144 THR B CA 1
ATOM 3810 C C . THR B 1 152 ? -13.681 3.508 -35.925 1.00 35.78 144 THR B C 1
ATOM 3811 O O . THR B 1 152 ? -13.598 4.342 -34.998 1.00 35.16 144 THR B O 1
ATOM 3815 N N . VAL B 1 153 ? -14.246 2.320 -35.822 1.00 34.69 145 VAL B N 1
ATOM 3816 C CA . VAL B 1 153 ? -14.839 1.824 -34.555 1.00 33.55 145 VAL B CA 1
ATOM 3817 C C . VAL B 1 153 ? -14.486 0.348 -34.453 1.00 33.84 145 VAL B C 1
ATOM 3818 O O . VAL B 1 153 ? -14.464 -0.356 -35.483 1.00 33.33 145 VAL B O 1
ATOM 3822 N N . THR B 1 154 ? -14.142 -0.078 -33.251 1.00 32.76 146 THR B N 1
ATOM 3823 C CA . THR B 1 154 ? -13.660 -1.445 -32.992 1.00 32.46 146 THR B CA 1
ATOM 3824 C C . THR B 1 154 ? -14.414 -2.011 -31.794 1.00 35.06 146 THR B C 1
ATOM 3825 O O . THR B 1 154 ? -14.356 -1.419 -30.691 1.00 37.84 146 THR B O 1
ATOM 3829 N N . TRP B 1 155 ? -15.119 -3.116 -32.025 1.00 38.49 147 TRP B N 1
ATOM 3830 C CA . TRP B 1 155 ? -15.564 -4.020 -30.946 1.00 39.07 147 TRP B CA 1
ATOM 3831 C C . TRP B 1 155 ? -14.340 -4.854 -30.589 1.00 35.21 147 TRP B C 1
ATOM 3832 O O . TRP B 1 155 ? -13.789 -5.478 -31.477 1.00 34.69 147 TRP B O 1
ATOM 3843 N N . ALA B 1 156 ? -13.895 -4.790 -29.348 1.00 34.25 148 ALA B N 1
ATOM 3844 C CA . ALA B 1 156 ? -12.571 -5.289 -28.943 1.00 36.30 148 ALA B CA 1
ATOM 3845 C C . ALA B 1 156 ? -12.537 -6.800 -29.099 1.00 37.76 148 ALA B C 1
ATOM 3846 O O . ALA B 1 156 ? -13.507 -7.500 -28.840 1.00 36.72 148 ALA B O 1
ATOM 3848 N N . PRO B 1 157 ? -11.373 -7.358 -29.461 1.00 39.39 149 PRO B N 1
ATOM 3849 C CA . PRO B 1 157 ? -11.213 -8.803 -29.431 1.00 39.69 149 PRO B CA 1
ATOM 3850 C C . PRO B 1 157 ? -11.205 -9.290 -27.973 1.00 40.96 149 PRO B C 1
ATOM 3851 O O . PRO B 1 157 ? -11.093 -8.501 -27.051 1.00 39.58 149 PRO B O 1
ATOM 3855 N N . HIS B 1 158 ? -11.366 -10.593 -27.799 1.00 44.30 150 HIS B N 1
ATOM 3856 C CA . HIS B 1 158 ? -11.258 -11.264 -26.487 1.00 43.01 150 HIS B CA 1
ATOM 3857 C C . HIS B 1 158 ? -9.867 -10.966 -25.936 1.00 44.13 150 HIS B C 1
ATOM 3858 O O . HIS B 1 158 ? -9.765 -10.416 -24.822 1.00 43.85 150 HIS B O 1
ATOM 3865 N N . MET B 1 159 ? -8.844 -11.323 -26.706 1.00 41.59 151 MET B N 1
ATOM 3866 C CA . MET B 1 159 ? -7.431 -11.184 -26.305 1.00 43.19 151 MET B CA 1
ATOM 3867 C C . MET B 1 159 ? -6.637 -10.763 -27.545 1.00 44.53 151 MET B C 1
ATOM 3868 O O . MET B 1 159 ? -6.657 -11.488 -28.543 1.00 43.98 151 MET B O 1
ATOM 3873 N N . TYR B 1 160 ? -6.011 -9.593 -27.488 1.00 38.73 152 TYR B N 1
ATOM 3874 C CA . TYR B 1 160 ? -5.169 -9.069 -28.578 1.00 32.00 152 TYR B CA 1
ATOM 3875 C C . TYR B 1 160 ? -3.957 -9.982 -28.731 1.00 32.52 152 TYR B C 1
ATOM 3876 O O . TYR B 1 160 ? -3.254 -10.309 -27.736 1.00 31.62 152 TYR B O 1
ATOM 3885 N N . THR B 1 161 ? -3.686 -10.346 -29.979 1.00 31.39 153 THR B N 1
ATOM 3886 C CA . THR B 1 161 ? -2.364 -10.847 -30.390 1.00 31.06 153 THR B CA 1
ATOM 3887 C C . THR B 1 161 ? -1.426 -9.650 -30.449 1.00 33.06 153 THR B C 1
ATOM 3888 O O . THR B 1 161 ? -1.872 -8.518 -30.594 1.00 35.47 153 THR B O 1
ATOM 3892 N N . PRO B 1 162 ? -0.098 -9.846 -30.313 1.00 37.90 154 PRO B N 1
ATOM 3893 C CA . PRO B 1 162 ? 0.853 -8.745 -30.468 1.00 36.33 154 PRO B CA 1
ATOM 3894 C C . PRO B 1 162 ? 0.760 -8.063 -31.838 1.00 34.90 154 PRO B C 1
ATOM 3895 O O . PRO B 1 162 ? 0.624 -6.849 -31.900 1.00 40.27 154 PRO B O 1
ATOM 3899 N N . TRP B 1 163 ? 0.793 -8.845 -32.906 1.00 32.35 155 TRP B N 1
ATOM 3900 C CA . TRP B 1 163 ? 0.638 -8.313 -34.280 1.00 33.56 155 TRP B CA 1
ATOM 3901 C C . TRP B 1 163 ? -0.746 -7.673 -34.441 1.00 34.57 155 TRP B C 1
ATOM 3902 O O . TRP B 1 163 ? -0.852 -6.643 -35.122 1.00 37.74 155 TRP B O 1
ATOM 3913 N N . GLY B 1 164 ? -1.779 -8.264 -33.850 1.00 35.24 156 GLY B N 1
ATOM 3914 C CA . GLY B 1 164 ? -3.142 -7.708 -33.925 1.00 35.79 156 GLY B CA 1
ATOM 3915 C C . GLY B 1 164 ? -3.160 -6.304 -33.345 1.00 37.03 156 GLY B C 1
ATOM 3916 O O . GLY B 1 164 ? -3.716 -5.399 -33.965 1.00 33.72 156 GLY B O 1
ATOM 3917 N N . TRP B 1 165 ? -2.565 -6.125 -32.169 1.00 37.11 157 TRP B N 1
ATOM 3918 C CA . TRP B 1 165 ? -2.498 -4.792 -31.534 1.00 35.93 157 TRP B CA 1
ATOM 3919 C C . TRP B 1 165 ? -1.676 -3.835 -32.404 1.00 30.31 157 TRP B C 1
ATOM 3920 O O . TRP B 1 165 ? -2.103 -2.705 -32.597 1.00 27.78 157 TRP B O 1
ATOM 3931 N N . ARG B 1 166 ? -0.527 -4.271 -32.896 1.00 29.45 158 ARG B N 1
ATOM 3932 C CA . ARG B 1 166 ? 0.296 -3.427 -33.796 1.00 32.60 158 ARG B CA 1
ATOM 3933 C C . ARG B 1 166 ? -0.517 -3.063 -35.045 1.00 33.47 158 ARG B C 1
ATOM 3934 O O . ARG B 1 166 ? -0.401 -1.929 -35.491 1.00 34.32 158 ARG B O 1
ATOM 3942 N N . ASN B 1 167 ? -1.345 -3.969 -35.575 1.00 31.41 159 ASN B N 1
ATOM 3943 C CA . ASN B 1 167 ? -2.137 -3.657 -36.794 1.00 32.55 159 ASN B CA 1
ATOM 3944 C C . ASN B 1 167 ? -3.240 -2.633 -36.476 1.00 31.22 159 ASN B C 1
ATOM 3945 O O . ASN B 1 167 ? -3.524 -1.748 -37.321 1.00 25.62 159 ASN B O 1
ATOM 3950 N N . PHE B 1 168 ? -3.841 -2.737 -35.307 1.00 32.02 160 PHE B N 1
ATOM 3951 C CA . PHE B 1 168 ? -4.856 -1.772 -34.825 1.00 35.23 160 PHE B CA 1
ATOM 3952 C C . PHE B 1 168 ? -4.209 -0.380 -34.737 1.00 33.40 160 PHE B C 1
ATOM 3953 O O . PHE B 1 168 ? -4.778 0.602 -35.222 1.00 32.92 160 PHE B O 1
ATOM 3961 N N . GLN B 1 169 ? -3.021 -0.310 -34.158 1.00 34.53 161 GLN B N 1
ATOM 3962 C CA . GLN B 1 169 ? -2.239 0.949 -34.079 1.00 40.40 161 GLN B CA 1
ATOM 3963 C C . GLN B 1 169 ? -1.876 1.449 -35.486 1.00 39.42 161 GLN B C 1
ATOM 3964 O O . GLN B 1 169 ? -2.076 2.640 -35.732 1.00 42.07 161 GLN B O 1
ATOM 3970 N N . SER B 1 170 ? -1.414 0.585 -36.389 1.00 34.89 162 SER B N 1
ATOM 3971 C CA . SER B 1 170 ? -1.040 0.972 -37.771 1.00 31.73 162 SER B CA 1
ATOM 3972 C C . SER B 1 170 ? -2.269 1.530 -38.480 1.00 34.03 162 SER B C 1
ATOM 3973 O O . SER B 1 170 ? -2.133 2.463 -39.269 1.00 39.89 162 SER B O 1
ATOM 3976 N N . TRP B 1 171 ? -3.436 0.962 -38.206 1.00 37.91 163 TRP B N 1
ATOM 3977 C CA . TRP B 1 171 ? -4.721 1.474 -38.738 1.00 35.19 163 TRP B CA 1
ATOM 3978 C C . TRP B 1 171 ? -4.870 2.921 -38.284 1.00 36.26 163 TRP B C 1
ATOM 3979 O O . TRP B 1 171 ? -4.989 3.820 -39.122 1.00 41.65 163 TRP B O 1
ATOM 3990 N N . ILE B 1 172 ? -4.835 3.139 -36.979 1.00 34.19 164 ILE B N 1
ATOM 3991 C CA . ILE B 1 172 ? -5.030 4.495 -36.405 1.00 35.49 164 ILE B CA 1
ATOM 3992 C C . ILE B 1 172 ? -3.965 5.435 -36.995 1.00 34.65 164 ILE B C 1
ATOM 3993 O O . ILE B 1 172 ? -4.291 6.570 -37.323 1.00 32.46 164 ILE B O 1
ATOM 3998 N N . HIS B 1 173 ? -2.737 4.958 -37.153 1.00 30.93 165 HIS B N 1
ATOM 3999 C CA . HIS B 1 173 ? -1.598 5.806 -37.561 1.00 33.07 165 HIS B CA 1
ATOM 4000 C C . HIS B 1 173 ? -1.528 5.926 -39.087 1.00 34.33 165 HIS B C 1
ATOM 4001 O O . HIS B 1 173 ? -0.591 6.575 -39.589 1.00 35.81 165 HIS B O 1
ATOM 4008 N N . ALA B 1 174 ? -2.468 5.335 -39.814 1.00 34.72 166 ALA B N 1
ATOM 4009 C CA . ALA B 1 174 ? -2.621 5.594 -41.262 1.00 31.77 166 ALA B CA 1
ATOM 4010 C C . ALA B 1 174 ? -3.489 6.836 -41.461 1.00 31.17 166 ALA B C 1
ATOM 4011 O O . ALA B 1 174 ? -3.545 7.322 -42.604 1.00 32.13 166 ALA B O 1
ATOM 4013 N N . GLY B 1 175 ? -4.145 7.309 -40.399 1.00 29.42 167 GLY B N 1
ATOM 4014 C CA . GLY B 1 175 ? -4.859 8.592 -40.404 1.00 34.44 167 GLY B CA 1
ATOM 4015 C C . GLY B 1 175 ? -6.310 8.431 -40.042 1.00 34.58 167 GLY B C 1
ATOM 4016 O O . GLY B 1 175 ? -7.173 8.914 -40.802 1.00 36.69 167 GLY B O 1
ATOM 4017 N N . PHE B 1 176 ? -6.594 7.833 -38.892 1.00 36.95 168 PHE B N 1
ATOM 4018 C CA . PHE B 1 176 ? -7.996 7.582 -38.490 1.00 36.47 168 PHE B CA 1
ATOM 4019 C C . PHE B 1 176 ? -8.159 7.731 -36.992 1.00 36.75 168 PHE B C 1
ATOM 4020 O O . PHE B 1 176 ? -7.374 7.165 -36.230 1.00 37.23 168 PHE B O 1
ATOM 4028 N N . ASP B 1 177 ? -9.198 8.473 -36.618 1.00 38.97 169 ASP B N 1
ATOM 4029 C CA . ASP B 1 177 ? -9.770 8.427 -35.261 1.00 36.36 169 ASP B CA 1
ATOM 4030 C C . ASP B 1 177 ? -10.369 7.029 -35.090 1.00 38.31 169 ASP B C 1
ATOM 4031 O O . ASP B 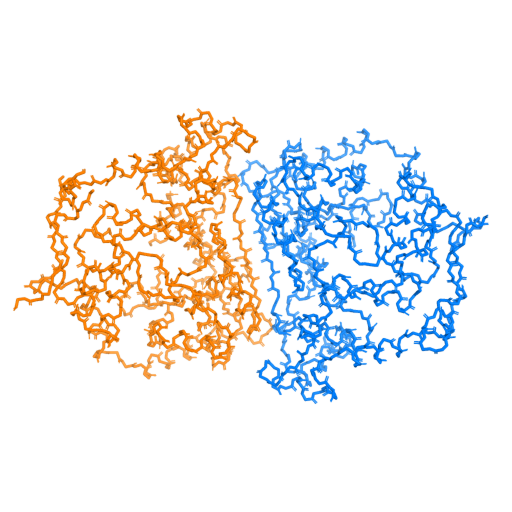1 177 ? -10.839 6.430 -36.079 1.00 36.52 169 ASP B O 1
ATOM 4036 N N . ASN B 1 178 ? -10.338 6.514 -33.874 1.00 37.07 170 ASN B N 1
ATOM 4037 C CA . ASN B 1 178 ? -10.883 5.177 -33.580 1.00 32.85 170 ASN B CA 1
ATOM 4038 C C . ASN B 1 178 ? -11.568 5.197 -32.234 1.00 33.85 170 ASN B C 1
ATOM 4039 O O . ASN B 1 178 ? -10.968 5.699 -31.268 1.00 35.94 170 ASN B O 1
ATOM 4044 N N . HIS B 1 179 ? -12.777 4.654 -32.183 1.00 38.48 171 HIS B N 1
ATOM 4045 C CA . HIS B 1 179 ? -13.508 4.449 -30.921 1.00 40.11 171 HIS B CA 1
ATOM 4046 C C . HIS B 1 179 ? -13.556 2.945 -30.681 1.00 40.71 171 HIS B C 1
ATOM 4047 O O . HIS B 1 179 ? -14.259 2.239 -31.430 1.00 44.79 171 HIS B O 1
ATOM 4054 N N . LEU B 1 180 ? -12.797 2.486 -29.689 1.00 38.99 172 LEU B N 1
ATOM 4055 C CA . LEU B 1 180 ? -12.714 1.065 -29.298 1.00 36.09 172 LEU B CA 1
ATOM 4056 C C . LEU B 1 180 ? -13.591 0.856 -28.062 1.00 39.28 172 LEU B C 1
ATOM 4057 O O . LEU B 1 180 ? -13.344 1.494 -27.013 1.00 36.91 172 LEU B O 1
ATOM 4062 N N . PHE B 1 181 ? -14.567 -0.035 -28.177 1.00 36.92 173 PHE B N 1
ATOM 4063 C CA . PHE B 1 181 ? -15.384 -0.467 -27.029 1.00 35.48 173 PHE B CA 1
ATOM 4064 C C . PHE B 1 181 ? -14.867 -1.822 -26.572 1.00 35.98 173 PHE B C 1
ATOM 4065 O O . PHE B 1 181 ? -14.836 -2.781 -27.378 1.00 33.48 173 PHE B O 1
ATOM 4073 N N . THR B 1 182 ? -14.443 -1.896 -25.314 1.00 34.03 174 THR B N 1
ATOM 4074 C CA . THR B 1 182 ? -14.019 -3.172 -24.704 1.00 36.21 174 THR B CA 1
ATOM 4075 C C . THR B 1 182 ? -15.035 -3.483 -23.624 1.00 37.14 174 THR B C 1
ATOM 4076 O O . THR B 1 182 ? -15.102 -2.789 -22.608 1.00 34.56 174 THR B O 1
ATOM 4080 N N . PRO B 1 183 ? -15.866 -4.525 -23.813 1.00 38.73 175 PRO B N 1
ATOM 4081 C CA . PRO B 1 183 ? -16.881 -4.850 -22.823 1.00 37.17 175 PRO B CA 1
ATOM 4082 C C . PRO B 1 183 ? -16.210 -5.347 -21.546 1.00 34.33 175 PRO B C 1
ATOM 4083 O O . PRO B 1 183 ? -15.091 -5.817 -21.584 1.00 33.70 175 PRO B O 1
ATOM 4087 N N . ASN B 1 184 ? -16.933 -5.190 -20.449 1.00 34.41 176 ASN B N 1
ATOM 4088 C CA . ASN B 1 184 ? -16.568 -5.682 -19.104 1.00 33.91 176 ASN B CA 1
ATOM 4089 C C . ASN B 1 184 ? -15.891 -7.041 -19.250 1.00 34.21 176 ASN B C 1
ATOM 4090 O O . ASN B 1 184 ? -16.563 -7.983 -19.656 1.00 38.03 176 ASN B O 1
ATOM 4095 N N . GLY B 1 185 ? -14.612 -7.127 -18.897 1.00 36.92 177 GLY B N 1
ATOM 4096 C CA . GLY B 1 185 ? -13.766 -8.313 -19.113 1.00 39.60 177 GLY B CA 1
ATOM 4097 C C . GLY B 1 185 ? -14.245 -9.523 -18.326 1.00 42.45 177 GLY B C 1
ATOM 4098 O O . GLY B 1 185 ? -14.101 -10.643 -18.827 1.00 40.00 177 GLY B O 1
ATOM 4099 N N . ARG B 1 186 ? -14.773 -9.319 -17.117 1.00 44.01 178 ARG B N 1
ATOM 4100 C CA . ARG B 1 186 ? -15.299 -10.434 -16.286 1.00 44.34 178 ARG B CA 1
ATOM 4101 C C . ARG B 1 186 ? -16.560 -10.985 -16.940 1.00 37.44 178 ARG B C 1
ATOM 4102 O O . ARG B 1 186 ? -16.619 -12.191 -17.178 1.00 41.97 178 ARG B O 1
ATOM 4110 N N . VAL B 1 187 ? -17.498 -10.113 -17.261 1.00 36.63 179 VAL B N 1
ATOM 4111 C CA . VAL B 1 187 ? -18.758 -10.536 -17.925 1.00 42.31 179 VAL B CA 1
ATOM 4112 C C . VAL B 1 187 ? -18.413 -11.248 -19.234 1.00 44.07 179 VAL B C 1
ATOM 4113 O O . VAL B 1 187 ? -19.003 -12.289 -19.526 1.00 48.19 179 VAL B O 1
ATOM 4117 N N . HIS B 1 188 ? -17.470 -10.718 -19.989 1.00 46.83 180 HIS B N 1
ATOM 4118 C CA . HIS B 1 188 ? -17.110 -11.281 -21.310 1.00 46.45 180 HIS B CA 1
ATOM 4119 C C . HIS B 1 188 ? -16.548 -12.686 -21.105 1.00 41.04 180 HIS B C 1
ATOM 4120 O O . HIS B 1 188 ? -16.907 -13.593 -21.887 1.00 38.71 180 HIS B O 1
ATOM 4127 N N . ARG B 1 189 ? -15.681 -12.864 -20.113 1.00 36.22 181 ARG B N 1
ATOM 4128 C CA . ARG B 1 189 ? -15.055 -14.186 -19.882 1.00 41.26 181 ARG B CA 1
ATOM 4129 C C . ARG B 1 189 ? -16.141 -15.177 -19.459 1.00 43.01 181 ARG B C 1
ATOM 4130 O O . ARG B 1 189 ? -16.133 -16.333 -19.954 1.00 46.85 181 ARG B O 1
ATOM 4138 N N . LEU B 1 190 ? -17.051 -14.754 -18.587 1.00 38.92 182 LEU B N 1
ATOM 4139 C CA . LEU B 1 190 ? -18.103 -15.666 -18.088 1.00 37.56 182 LEU B CA 1
ATOM 4140 C C . LEU B 1 190 ? -18.985 -16.104 -19.257 1.00 36.24 182 LEU B C 1
ATOM 4141 O O . LEU B 1 190 ? -19.220 -17.316 -19.393 1.00 38.24 182 LEU B O 1
ATOM 4146 N N . LEU B 1 191 ? -19.438 -15.159 -20.078 1.00 35.25 183 LEU B N 1
ATOM 4147 C CA . LEU B 1 191 ? -20.297 -15.465 -21.239 1.00 39.20 183 LEU B CA 1
ATOM 4148 C C . LEU B 1 191 ? -19.536 -16.348 -22.227 1.00 41.75 183 LEU B C 1
ATOM 4149 O O . LEU B 1 191 ? -20.168 -17.270 -22.793 1.00 44.55 183 LEU B O 1
ATOM 4154 N N . THR B 1 192 ? -18.236 -16.116 -22.416 1.00 40.73 184 THR B N 1
ATOM 4155 C CA . THR B 1 192 ? -17.443 -16.952 -23.345 1.00 40.05 184 THR B CA 1
ATOM 4156 C C . THR B 1 192 ? -17.351 -18.385 -22.794 1.00 39.91 184 THR B C 1
ATOM 4157 O O . THR B 1 192 ? -17.468 -19.332 -23.575 1.00 39.18 184 THR B O 1
ATOM 4161 N N . ARG B 1 193 ? -17.103 -18.537 -21.501 1.00 38.20 185 ARG B N 1
ATOM 4162 C CA . ARG B 1 193 ? -16.971 -19.870 -20.865 1.00 36.80 185 ARG B CA 1
ATOM 4163 C C . ARG B 1 193 ? -18.321 -20.596 -20.976 1.00 38.45 185 ARG B C 1
ATOM 4164 O O . ARG B 1 193 ? -18.337 -21.780 -21.259 1.00 41.17 185 ARG B O 1
ATOM 4172 N N . LEU B 1 194 ? -19.411 -19.890 -20.732 1.00 39.56 186 LEU B N 1
ATOM 4173 C CA . LEU B 1 194 ? -20.771 -20.451 -20.829 1.00 40.39 186 LEU B CA 1
ATOM 4174 C C . LEU B 1 194 ? -21.011 -20.900 -22.270 1.00 43.16 186 LEU B C 1
ATOM 4175 O O . LEU B 1 194 ? -21.511 -22.033 -22.465 1.00 38.80 186 LEU B O 1
ATOM 4180 N N . ALA B 1 195 ? -20.675 -20.058 -23.248 1.00 43.21 187 ALA B N 1
ATOM 4181 C CA . ALA B 1 195 ? -20.872 -20.396 -24.675 1.00 42.99 187 ALA B CA 1
ATOM 4182 C C . ALA B 1 195 ? -20.011 -21.614 -25.018 1.00 41.11 187 ALA B C 1
ATOM 4183 O O . ALA B 1 195 ? -20.431 -22.418 -25.869 1.00 43.63 187 ALA B O 1
ATOM 4185 N N . VAL B 1 196 ? -18.856 -21.764 -24.383 1.00 38.81 188 VAL B N 1
ATOM 4186 C CA . VAL B 1 196 ? -17.994 -22.954 -24.623 1.00 42.72 188 VAL B CA 1
ATOM 4187 C C . VAL B 1 196 ? -18.674 -24.184 -24.020 1.00 43.93 188 VAL B C 1
ATOM 4188 O O . VAL B 1 196 ? -18.752 -25.207 -24.719 1.00 45.13 188 VAL B O 1
ATOM 4192 N N . GLU B 1 197 ? -19.155 -24.079 -22.777 1.00 46.70 189 GLU B N 1
ATOM 4193 C CA . GLU B 1 197 ? -19.816 -25.197 -22.050 1.00 48.19 189 GLU B CA 1
ATOM 4194 C C . GLU B 1 197 ? -21.107 -25.624 -22.779 1.00 44.37 189 GLU B C 1
ATOM 4195 O O . GLU B 1 197 ? -21.287 -26.811 -23.016 1.00 42.93 189 GLU B O 1
ATOM 4201 N N . ASN B 1 198 ? -21.963 -24.681 -23.149 1.00 44.11 190 ASN B N 1
ATOM 4202 C CA . ASN B 1 198 ? -23.323 -24.972 -23.660 1.00 47.17 190 ASN B CA 1
ATOM 4203 C C . ASN B 1 198 ? -23.294 -25.279 -25.157 1.00 51.59 190 ASN B C 1
ATOM 4204 O O . ASN B 1 198 ? -23.973 -26.245 -25.554 1.00 62.94 190 ASN B O 1
ATOM 4209 N N . LEU B 1 199 ? -22.575 -24.485 -25.959 1.00 46.52 191 LEU B N 1
ATOM 4210 C CA . LEU B 1 199 ? -22.682 -24.537 -27.441 1.00 42.54 191 LEU B CA 1
ATOM 4211 C C . LEU B 1 199 ? -21.381 -25.002 -28.088 1.00 41.31 191 LEU B C 1
ATOM 4212 O O . LEU B 1 199 ? -21.416 -25.239 -29.312 1.00 39.90 191 LEU B O 1
ATOM 4217 N N . PHE B 1 200 ? -20.289 -25.129 -27.328 1.00 43.47 192 PHE B N 1
ATOM 4218 C CA . PHE B 1 200 ? -18.901 -25.212 -27.864 1.00 43.08 192 PHE B CA 1
ATOM 4219 C C . PHE B 1 200 ? -18.696 -24.134 -28.937 1.00 43.81 192 PHE B C 1
ATOM 4220 O O . PHE B 1 200 ? -18.227 -24.388 -30.065 1.00 43.63 192 PHE B O 1
ATOM 4228 N N . HIS B 1 201 ? -19.065 -22.913 -28.586 1.00 46.94 193 HIS B N 1
ATOM 4229 C CA . HIS B 1 201 ? -19.079 -21.777 -29.533 1.00 44.37 193 HIS B CA 1
ATOM 4230 C C . HIS B 1 201 ? -18.635 -20.529 -28.785 1.00 38.32 193 HIS B C 1
ATOM 4231 O O . HIS B 1 201 ? -19.461 -19.696 -28.444 1.00 35.45 193 HIS B O 1
ATOM 4238 N N . PRO B 1 202 ? -17.326 -20.363 -28.503 1.00 39.68 194 PRO B N 1
ATOM 4239 C CA . PRO B 1 202 ? -16.860 -19.277 -27.636 1.00 41.24 194 PRO B CA 1
ATOM 4240 C C . PRO B 1 202 ? -17.358 -17.905 -28.106 1.00 38.17 194 PRO B C 1
ATOM 4241 O O . PRO B 1 202 ? -17.811 -17.146 -27.277 1.00 41.09 194 PRO B O 1
ATOM 4245 N N . PHE B 1 203 ? -17.372 -17.685 -29.421 1.00 38.82 195 PHE B N 1
ATOM 4246 C CA . PHE B 1 203 ? -17.639 -16.368 -30.059 1.00 43.78 195 PHE B CA 1
ATOM 4247 C C . PHE B 1 203 ? -19.125 -15.992 -30.031 1.00 45.01 195 PHE B C 1
ATOM 4248 O O . PHE B 1 203 ? -19.441 -14.885 -30.479 1.00 45.54 195 PHE B O 1
ATOM 4256 N N . GLN B 1 204 ? -20.013 -16.852 -29.527 1.00 47.31 196 GLN B N 1
ATOM 4257 C CA . GLN B 1 204 ? -21.470 -16.644 -29.689 1.00 45.18 196 GLN B CA 1
ATOM 4258 C C . GLN B 1 204 ? -21.878 -15.313 -29.060 1.00 43.34 196 GLN B C 1
ATOM 4259 O O . GLN B 1 204 ? -22.538 -14.517 -29.723 1.00 41.37 196 GLN B O 1
ATOM 4265 N N . PRO B 1 205 ? -21.533 -15.009 -27.785 1.00 43.36 197 PRO B N 1
ATOM 4266 C CA . PRO B 1 205 ? -21.917 -13.724 -27.200 1.00 44.09 197 PRO B CA 1
ATOM 4267 C C . PRO B 1 205 ? -21.197 -12.554 -27.890 1.00 41.28 197 PRO B C 1
ATOM 4268 O O . PRO B 1 205 ? -21.816 -11.550 -28.189 1.00 38.71 197 PRO B O 1
ATOM 4272 N N . PHE B 1 206 ? -19.903 -12.721 -28.142 1.00 42.98 198 PHE B N 1
ATOM 4273 C CA . PHE B 1 206 ? -19.043 -11.709 -28.806 1.00 45.73 198 PHE B CA 1
ATOM 4274 C C . PHE B 1 206 ? -19.699 -11.234 -30.111 1.00 48.48 198 PHE B C 1
ATOM 4275 O O . PHE B 1 206 ? -19.812 -10.008 -30.314 1.00 49.61 198 PHE B O 1
ATOM 4283 N N . MET B 1 207 ? -20.141 -12.165 -30.965 1.00 45.58 199 MET B N 1
ATOM 4284 C CA . MET B 1 207 ? -20.720 -11.824 -32.290 1.00 50.59 199 MET B CA 1
ATOM 4285 C C . MET B 1 207 ? -22.039 -11.059 -32.135 1.00 50.41 199 MET B C 1
ATOM 4286 O O . MET B 1 207 ? -22.303 -10.149 -32.959 1.00 51.58 199 MET B O 1
ATOM 4291 N N . ILE B 1 208 ? -22.829 -11.366 -31.111 1.00 49.31 200 ILE B N 1
ATOM 4292 C CA . ILE B 1 208 ? -24.063 -10.579 -30.809 1.00 54.71 200 ILE B CA 1
ATOM 4293 C C . ILE B 1 208 ? -23.679 -9.113 -30.577 1.00 52.13 200 ILE B C 1
ATOM 4294 O O . ILE B 1 208 ? -24.324 -8.228 -31.168 1.00 55.28 200 ILE B O 1
ATOM 4299 N N . GLY B 1 209 ? -22.674 -8.860 -29.736 1.00 50.67 201 GLY B N 1
ATOM 4300 C CA . GLY B 1 209 ? -22.209 -7.490 -29.465 1.00 50.05 201 GLY B CA 1
ATOM 4301 C C . GLY B 1 209 ? -21.619 -6.867 -30.710 1.00 47.90 201 GLY B C 1
ATOM 4302 O O . GLY B 1 209 ? -21.962 -5.727 -31.013 1.00 47.79 201 GLY B O 1
ATOM 4303 N N . GLN B 1 210 ? -20.781 -7.613 -31.428 1.00 51.79 202 GLN B N 1
ATOM 4304 C CA . GLN B 1 210 ? -20.047 -7.111 -32.616 1.00 52.59 202 GLN B CA 1
ATOM 4305 C C . GLN B 1 210 ? -21.058 -6.589 -33.639 1.00 51.94 202 GLN B C 1
ATOM 4306 O O . GLN B 1 210 ? -20.912 -5.426 -34.080 1.00 52.78 202 GLN B O 1
ATOM 4312 N N . LYS B 1 211 ? -22.060 -7.397 -33.981 1.00 56.33 203 LYS B N 1
ATOM 4313 C CA . LYS B 1 211 ? -23.009 -7.029 -35.060 1.00 60.25 203 LYS B CA 1
ATOM 4314 C C . LYS B 1 211 ? -23.855 -5.831 -34.631 1.00 53.65 203 LYS B C 1
ATOM 4315 O O . LYS B 1 211 ? -24.235 -5.055 -35.515 1.00 46.81 203 LYS B O 1
ATOM 4321 N N . ALA B 1 212 ? -24.093 -5.652 -33.335 1.00 54.40 204 ALA B N 1
ATOM 4322 C CA . ALA B 1 212 ? -24.827 -4.478 -32.817 1.00 53.29 204 ALA B CA 1
ATOM 4323 C C . ALA B 1 212 ? -23.941 -3.223 -32.844 1.00 55.64 204 ALA B C 1
ATOM 4324 O O . ALA B 1 212 ? -24.502 -2.124 -33.043 1.00 57.07 204 ALA B O 1
ATOM 4326 N N . TYR B 1 213 ? -22.621 -3.353 -32.660 1.00 51.12 205 TYR B N 1
ATOM 4327 C CA . TYR B 1 213 ? -21.745 -2.223 -32.244 1.00 48.19 205 TYR B CA 1
ATOM 4328 C C . TYR B 1 213 ? -21.805 -1.079 -33.269 1.00 47.87 205 TYR B C 1
ATOM 4329 O O . TYR B 1 213 ? -22.139 0.059 -32.887 1.00 46.71 205 TYR B O 1
ATOM 4338 N N . ALA B 1 214 ? -21.508 -1.356 -34.538 1.00 43.89 206 ALA B N 1
ATOM 4339 C CA . ALA B 1 214 ? -21.325 -0.298 -35.548 1.00 47.67 206 ALA B CA 1
ATOM 4340 C C . ALA B 1 214 ? -22.607 0.519 -35.714 1.00 49.26 206 ALA B C 1
ATOM 4341 O O . ALA B 1 214 ? -22.553 1.752 -35.677 1.00 41.69 206 ALA B O 1
ATOM 4343 N N . PRO B 1 215 ? -23.801 -0.096 -35.898 1.00 50.96 207 PRO B N 1
ATOM 4344 C CA . PRO B 1 215 ? -25.035 0.687 -35.953 1.00 52.41 207 PRO B CA 1
ATOM 4345 C C . PRO B 1 215 ? -25.239 1.566 -34.711 1.00 50.63 207 PRO B C 1
ATOM 4346 O O . PRO B 1 215 ? -25.576 2.719 -34.884 1.00 51.61 207 PRO B O 1
ATOM 4350 N N . LYS B 1 216 ? -25.038 1.015 -33.509 1.00 49.73 208 LYS B N 1
ATOM 4351 C CA . LYS B 1 216 ? -25.169 1.786 -32.244 1.00 49.42 208 LYS B CA 1
ATOM 4352 C C . LYS B 1 216 ? -24.172 2.954 -32.251 1.00 50.69 208 LYS B C 1
ATOM 4353 O O . LYS B 1 216 ? -24.547 4.050 -31.798 1.00 47.72 208 LYS B O 1
ATOM 4359 N N . MET B 1 217 ? -22.956 2.752 -32.769 1.00 47.52 209 MET B N 1
ATOM 4360 C CA . MET B 1 217 ? -21.935 3.825 -32.815 1.00 45.34 209 MET B CA 1
ATOM 4361 C C . MET B 1 217 ? -22.382 4.923 -33.785 1.00 50.23 209 MET B C 1
ATOM 4362 O O . MET B 1 217 ? -22.210 6.127 -33.470 1.00 50.88 209 MET B O 1
ATOM 4367 N N . ALA B 1 218 ? -22.957 4.536 -34.921 1.00 49.39 210 ALA B N 1
ATOM 4368 C CA . ALA B 1 218 ? -23.535 5.496 -35.883 1.00 45.93 210 ALA B CA 1
ATOM 4369 C C . ALA B 1 218 ? -24.644 6.293 -35.185 1.00 46.90 210 ALA B C 1
ATOM 4370 O O . ALA B 1 218 ? -24.727 7.509 -35.399 1.00 46.98 210 ALA B O 1
ATOM 4372 N N . LEU B 1 219 ? -25.448 5.653 -34.342 1.00 48.12 211 LEU B N 1
ATOM 4373 C CA . LEU B 1 219 ? -26.519 6.355 -33.587 1.00 48.50 211 LEU B CA 1
ATOM 4374 C C . LEU B 1 219 ? -25.883 7.351 -32.619 1.00 51.16 211 LEU B C 1
ATOM 4375 O O . LEU B 1 219 ? -26.378 8.489 -32.560 1.00 54.79 211 LEU B O 1
ATOM 4380 N N . LEU B 1 220 ? -24.827 6.954 -31.899 1.00 49.95 212 LEU B N 1
ATOM 4381 C CA . LEU B 1 220 ? -24.221 7.818 -30.847 1.00 52.15 212 LEU B CA 1
ATOM 4382 C C . LEU B 1 220 ? -23.562 9.049 -31.469 1.00 51.26 212 LEU B C 1
ATOM 4383 O O . LEU B 1 220 ? -23.851 10.180 -31.010 1.00 55.51 212 LEU B O 1
ATOM 4388 N N . HIS B 1 221 ? -22.699 8.846 -32.463 1.00 47.19 213 HIS B N 1
ATOM 4389 C CA . HIS B 1 221 ? -21.975 9.961 -33.126 1.00 46.71 213 HIS B CA 1
ATOM 4390 C C . HIS B 1 221 ? -22.872 10.661 -34.152 1.00 48.44 213 HIS B C 1
ATOM 4391 O O . HIS B 1 221 ? -22.372 11.595 -34.799 1.00 44.87 213 HIS B O 1
ATOM 4398 N N . LYS B 1 222 ? -24.138 10.235 -34.272 1.00 53.60 214 LYS B N 1
ATOM 4399 C CA . LYS B 1 222 ? -25.136 10.767 -35.236 1.00 58.79 214 LYS B CA 1
ATOM 4400 C C . LYS B 1 222 ? -24.519 10.761 -36.635 1.00 50.83 214 LYS B C 1
ATOM 4401 O O . LYS B 1 222 ? -24.567 11.783 -37.338 1.00 44.32 214 LYS B O 1
ATOM 4407 N N . ILE B 1 223 ? -23.969 9.615 -37.014 1.00 50.04 215 ILE B N 1
ATOM 4408 C CA . ILE B 1 223 ? -23.471 9.361 -38.392 1.00 51.01 215 ILE B CA 1
ATOM 4409 C C . ILE B 1 223 ? -24.491 8.453 -39.066 1.00 48.28 215 ILE B C 1
ATOM 4410 O O . ILE B 1 223 ? -25.019 7.580 -38.399 1.00 44.75 215 ILE B O 1
ATOM 4415 N N . LYS B 1 224 ? -24.773 8.689 -40.339 1.00 49.03 216 LYS B N 1
ATOM 4416 C CA . LYS B 1 224 ? -25.851 7.967 -41.049 1.00 53.17 216 LYS B CA 1
ATOM 4417 C C . LYS B 1 224 ? -25.277 6.771 -41.803 1.00 53.27 216 LYS B C 1
ATOM 4418 O O . LYS B 1 224 ? -25.985 5.762 -41.899 1.00 61.70 216 LYS B O 1
ATOM 4424 N N . LEU B 1 225 ? -24.053 6.870 -42.314 1.00 50.61 217 LEU B N 1
ATOM 4425 C CA . LEU B 1 225 ? -23.488 5.838 -43.217 1.00 47.82 217 LEU B CA 1
ATOM 4426 C C . LEU B 1 225 ? -22.551 4.901 -42.445 1.00 46.38 217 LEU B C 1
ATOM 4427 O O . LEU B 1 225 ? -21.609 5.385 -41.794 1.00 45.32 217 LEU B O 1
ATOM 4432 N N . VAL B 1 226 ? -22.819 3.603 -42.524 1.00 42.29 218 VAL B N 1
ATOM 4433 C CA . VAL B 1 226 ? -21.911 2.554 -42.000 1.00 43.57 218 VAL B CA 1
ATOM 4434 C C . VAL B 1 226 ? -21.441 1.727 -43.196 1.00 43.64 218 VAL B C 1
ATOM 4435 O O . VAL B 1 226 ? -22.282 1.259 -43.965 1.00 43.54 218 VAL B O 1
ATOM 4439 N N . VAL B 1 227 ? -20.131 1.591 -43.355 1.00 43.94 219 VAL B N 1
ATOM 4440 C CA . VAL B 1 227 ? -19.522 0.816 -44.460 1.00 44.11 219 VAL B CA 1
ATOM 4441 C C . VAL B 1 227 ? -18.701 -0.318 -43.854 1.00 45.22 219 VAL B C 1
ATOM 4442 O O . VAL B 1 227 ? -17.668 -0.051 -43.223 1.00 50.14 219 VAL B O 1
ATOM 4446 N N . TYR B 1 228 ? -19.157 -1.546 -44.067 1.00 44.29 220 TYR B N 1
ATOM 4447 C CA . TYR B 1 228 ? -18.392 -2.779 -43.756 1.00 44.47 220 TYR B CA 1
ATOM 4448 C C . TYR B 1 228 ? -17.446 -3.098 -44.912 1.00 42.08 220 TYR B C 1
ATOM 4449 O O . TYR B 1 228 ? -17.849 -3.094 -46.072 1.00 43.20 220 TYR B O 1
ATOM 4458 N N . GLY B 1 229 ? -16.193 -3.379 -44.586 1.00 44.34 221 GLY B N 1
ATOM 4459 C CA . GLY B 1 229 ? -15.173 -3.805 -45.558 1.00 44.86 221 GLY B CA 1
ATOM 4460 C C . GLY B 1 229 ? -15.291 -5.285 -45.850 1.00 46.88 221 GLY B C 1
ATOM 4461 O O . GLY B 1 229 ? -14.371 -6.026 -45.489 1.00 50.21 221 GLY B O 1
ATOM 4462 N N . GLU B 1 230 ? -16.383 -5.700 -46.487 1.00 51.26 222 GLU B N 1
ATOM 4463 C CA . GLU B 1 230 ? -16.608 -7.112 -46.885 1.00 53.24 222 GLU B CA 1
ATOM 4464 C C . GLU B 1 230 ? -17.703 -7.165 -47.949 1.00 51.34 222 GLU B C 1
ATOM 4465 O O . GLU B 1 230 ? -18.354 -6.140 -48.210 1.00 53.47 222 GLU B O 1
ATOM 4471 N N . ASN B 1 231 ? -17.882 -8.337 -48.543 1.00 53.02 223 ASN B N 1
ATOM 4472 C CA . ASN B 1 231 ? -18.935 -8.584 -49.554 1.00 56.13 223 ASN B CA 1
ATOM 4473 C C . ASN B 1 231 ? -20.308 -8.515 -48.891 1.00 57.58 223 ASN B C 1
ATOM 4474 O O . ASN B 1 231 ? -20.411 -8.728 -47.667 1.00 54.08 223 ASN B O 1
ATOM 4479 N N . GLU B 1 232 ? -21.315 -8.215 -49.705 1.00 66.09 224 GLU B N 1
ATOM 4480 C CA . GLU B 1 232 ? -22.727 -8.073 -49.269 1.00 71.15 224 GLU B CA 1
ATOM 4481 C C . GLU B 1 232 ? -23.247 -9.420 -48.730 1.00 73.13 224 GLU B C 1
ATOM 4482 O O . GLU B 1 232 ? -22.753 -10.479 -49.167 1.00 67.70 224 GLU B O 1
ATOM 4488 N N . ALA B 1 233 ? -24.208 -9.372 -47.802 1.00 77.13 225 ALA B N 1
ATOM 4489 C CA . ALA B 1 233 ? -24.947 -10.550 -47.281 1.00 79.15 225 ALA B CA 1
ATOM 4490 C C . ALA B 1 233 ? -25.840 -11.136 -48.382 1.00 80.79 225 ALA B C 1
ATOM 4491 O O . ALA B 1 233 ? -25.736 -12.352 -48.628 1.00 78.11 225 ALA B O 1
ATOM 4493 N N . GLU B 1 234 ? -26.699 -10.310 -48.992 1.00 86.14 226 GLU B N 1
ATOM 4494 C CA . GLU B 1 234 ? -27.537 -10.701 -50.158 1.00 89.86 226 GLU B CA 1
ATOM 4495 C C . GLU B 1 234 ? -26.868 -10.234 -51.446 1.00 84.80 226 GLU B C 1
ATOM 4496 O O . GLU B 1 234 ? -26.812 -9.006 -51.651 1.00 81.67 226 GLU B O 1
ATOM 4502 N N . TYR B 1 235 ? -26.402 -11.168 -52.280 1.00 85.67 227 TYR B N 1
ATOM 4503 C CA . TYR B 1 235 ? -25.801 -10.864 -53.605 1.00 90.72 227 TYR B CA 1
ATOM 4504 C C . TYR B 1 235 ? -26.710 -9.869 -54.338 1.00 87.05 227 TYR B C 1
ATOM 4505 O O . TYR B 1 235 ? -27.920 -10.142 -54.454 1.00 85.62 227 TYR B O 1
ATOM 4514 N N . GLY B 1 236 ? -26.147 -8.750 -54.802 1.00 84.98 228 GLY B N 1
ATOM 4515 C CA . GLY B 1 236 ? -26.868 -7.745 -55.606 1.00 93.41 228 GLY B CA 1
ATOM 4516 C C . GLY B 1 236 ? -27.376 -6.558 -54.794 1.00 94.29 228 GLY B C 1
ATOM 4517 O O . GLY B 1 236 ? -27.729 -5.544 -55.427 1.00 96.64 228 GLY B O 1
ATOM 4518 N N . ASN B 1 237 ? -27.435 -6.665 -53.462 1.00 92.78 229 ASN B N 1
ATOM 4519 C CA . ASN B 1 237 ? -27.974 -5.598 -52.569 1.00 88.64 229 ASN B CA 1
ATOM 4520 C C . ASN B 1 237 ? -26.862 -5.091 -51.658 1.00 87.19 229 ASN B C 1
ATOM 4521 O O . ASN B 1 237 ? -26.266 -5.884 -50.935 1.00 86.40 229 ASN B O 1
ATOM 4526 N N . PRO B 1 238 ? -26.529 -3.780 -51.671 1.00 86.39 230 PRO B N 1
ATOM 4527 C CA . PRO B 1 238 ? -25.466 -3.268 -50.812 1.00 86.11 230 PRO B CA 1
ATOM 4528 C C . PRO B 1 238 ? -25.906 -2.972 -49.373 1.00 81.09 230 PRO B C 1
ATOM 4529 O O . PRO B 1 238 ? -25.031 -2.670 -48.582 1.00 68.63 230 PRO B O 1
ATOM 4533 N N . ILE B 1 239 ? -27.209 -3.065 -49.077 1.00 85.77 231 ILE B N 1
ATOM 4534 C CA . ILE B 1 239 ? -27.769 -2.785 -47.722 1.00 92.97 231 ILE B CA 1
ATOM 4535 C C . ILE B 1 239 ? -28.268 -4.096 -47.096 1.00 99.38 231 ILE B C 1
ATOM 4536 O O . ILE B 1 239 ? -28.692 -4.993 -47.842 1.00 109.02 231 ILE B O 1
ATOM 4541 N N . GLY B 1 240 ? -28.241 -4.168 -45.757 1.00 105.13 232 GLY B N 1
ATOM 4542 C CA . GLY B 1 240 ? -28.848 -5.213 -44.903 1.00 109.05 232 GLY B CA 1
ATOM 4543 C C . GLY B 1 240 ? -29.788 -4.503 -43.934 1.00 114.50 232 GLY B C 1
ATOM 4544 O O . GLY B 1 240 ? -29.429 -3.377 -43.552 1.00 126.51 232 GLY B O 1
ATOM 4545 N N . ASP B 1 241 ? -30.966 -5.044 -43.578 1.00 119.76 233 ASP B N 1
ATOM 4546 C CA . ASP B 1 241 ? -31.812 -4.197 -42.683 1.00 121.61 233 ASP B CA 1
ATOM 4547 C C . ASP B 1 241 ? -32.732 -4.922 -41.684 1.00 124.45 233 ASP B C 1
ATOM 4548 O O . ASP B 1 241 ? -32.441 -4.879 -40.481 1.00 120.42 233 ASP B O 1
ATOM 4550 N N . GLU B 1 243 ? -34.719 -7.721 -40.337 1.00 123.87 235 GLU B N 1
ATOM 4551 C CA . GLU B 1 243 ? -33.896 -8.847 -39.824 1.00 120.07 235 GLU B CA 1
ATOM 4552 C C . GLU B 1 243 ? -33.276 -8.427 -38.490 1.00 122.40 235 GLU B C 1
ATOM 4553 O O . GLU B 1 243 ? -33.484 -9.133 -37.493 1.00 127.68 235 GLU B O 1
ATOM 4555 N N . SER B 1 244 ? -32.566 -7.296 -38.478 1.00 125.17 236 SER B N 1
ATOM 4556 C CA . SER B 1 244 ? -31.957 -6.757 -37.233 1.00 119.20 236 SER B CA 1
ATOM 4557 C C . SER B 1 244 ? -33.079 -6.407 -36.248 1.00 124.15 236 SER B C 1
ATOM 4558 O O . SER B 1 244 ? -32.889 -6.613 -35.036 1.00 124.01 236 SER B O 1
ATOM 4560 N N . ALA B 1 245 ? -34.185 -5.855 -36.757 1.00 119.66 237 ALA B N 1
ATOM 4561 C CA . ALA B 1 245 ? -35.359 -5.534 -35.919 1.00 112.90 237 ALA B CA 1
ATOM 4562 C C . ALA B 1 245 ? -35.801 -6.795 -35.166 1.00 111.41 237 ALA B C 1
ATOM 4563 O O . ALA B 1 245 ? -36.267 -6.657 -34.025 1.00 97.40 237 ALA B O 1
ATOM 4565 N N . LYS B 1 246 ? -35.656 -7.980 -35.773 1.00 115.71 238 LYS B N 1
ATOM 4566 C CA . LYS B 1 246 ? -36.069 -9.217 -35.049 1.00 108.16 238 LYS B CA 1
ATOM 4567 C C . LYS B 1 246 ? -35.162 -9.431 -33.829 1.00 106.99 238 LYS B C 1
ATOM 4568 O O . LYS B 1 246 ? -35.651 -10.015 -32.846 1.00 105.34 238 LYS B O 1
ATOM 4570 N N . ARG B 1 247 ? -33.904 -8.970 -33.885 1.00 104.97 239 ARG B N 1
ATOM 4571 C CA . ARG B 1 247 ? -32.921 -9.081 -32.772 1.00 100.71 239 ARG B CA 1
ATOM 4572 C C . ARG B 1 247 ? -33.364 -8.195 -31.589 1.00 100.20 239 ARG B C 1
ATOM 4573 O O . ARG B 1 247 ? -33.206 -8.668 -30.436 1.00 89.65 239 ARG B O 1
ATOM 4575 N N . ASP B 1 248 ? -33.922 -6.993 -31.837 1.00 96.92 240 ASP B N 1
ATOM 4576 C CA . ASP B 1 248 ? -34.371 -6.047 -30.768 1.00 95.52 240 ASP B CA 1
ATOM 4577 C C . ASP B 1 248 ? -35.501 -6.682 -29.943 1.00 94.46 240 ASP B C 1
ATOM 4578 O O . ASP B 1 248 ? -35.499 -6.489 -28.704 1.00 87.71 240 ASP B O 1
ATOM 4583 N N . TRP B 1 249 ? -36.420 -7.410 -30.595 1.00 97.07 241 TRP B N 1
ATOM 4584 C CA . TRP B 1 249 ? -37.574 -8.090 -29.940 1.00 97.72 241 TRP B CA 1
ATOM 4585 C C . TRP B 1 249 ? -37.087 -9.266 -29.073 1.00 99.36 241 TRP B C 1
ATOM 4586 O O . TRP B 1 249 ? -37.728 -9.524 -28.034 1.00 102.36 241 TRP B O 1
ATOM 4588 N N . LYS B 1 250 ? -35.994 -9.934 -29.467 1.00 99.39 242 LYS B N 1
ATOM 4589 C CA . LYS B 1 250 ? -35.399 -11.092 -28.743 1.00 94.59 242 LYS B CA 1
ATOM 4590 C C . LYS B 1 250 ? -34.133 -10.643 -27.997 1.00 92.91 242 LYS B C 1
ATOM 4591 O O . LYS B 1 250 ? -34.177 -9.549 -27.394 1.00 85.74 242 LYS B O 1
ATOM 4597 N N . ALA B 1 254 ? -36.431 -8.757 -24.829 1.00 108.85 246 ALA B N 1
ATOM 4598 C CA . ALA B 1 254 ? -37.849 -9.184 -24.865 1.00 113.03 246 ALA B CA 1
ATOM 4599 C C . ALA B 1 254 ? -38.516 -8.879 -23.520 1.00 116.33 246 ALA B C 1
ATOM 4600 O O . ALA B 1 254 ? -37.938 -8.108 -22.726 1.00 111.59 246 ALA B O 1
ATOM 4602 N N . ASP B 1 255 ? -39.695 -9.467 -23.294 1.00 123.91 247 ASP B N 1
ATOM 4603 C CA . ASP B 1 255 ? -40.551 -9.244 -22.099 1.00 124.75 247 ASP B CA 1
ATOM 4604 C C . ASP B 1 255 ? -40.262 -10.302 -21.025 1.00 123.82 247 ASP B C 1
ATOM 4605 O O . ASP B 1 255 ? -40.384 -9.956 -19.834 1.00 116.40 247 ASP B O 1
ATOM 4610 N N . ASP B 1 256 ? -39.905 -11.531 -21.421 1.00 125.20 248 ASP B N 1
ATOM 4611 C CA . ASP B 1 256 ? -39.900 -12.709 -20.512 1.00 125.90 248 ASP B CA 1
ATOM 4612 C C . ASP B 1 256 ? -38.478 -13.047 -20.050 1.00 122.31 248 ASP B C 1
ATOM 4613 O O . ASP B 1 256 ? -37.488 -12.538 -20.613 1.00 114.20 248 ASP B O 1
ATOM 4618 N N . LYS B 1 257 ? -38.426 -13.903 -19.028 1.00 129.20 249 LYS B N 1
ATOM 4619 C CA . LYS B 1 257 ? -37.211 -14.409 -18.339 1.00 124.27 249 LYS B CA 1
ATOM 4620 C C . LYS B 1 257 ? -36.347 -15.188 -19.337 1.00 117.68 249 LYS B C 1
ATOM 4621 O O . LYS B 1 257 ? -35.272 -14.676 -19.746 1.00 101.78 249 LYS B O 1
ATOM 4627 N N . SER B 1 258 ? -36.804 -16.395 -19.681 1.00 112.21 250 SER B N 1
ATOM 4628 C CA . SER B 1 258 ? -36.079 -17.382 -20.520 1.00 112.24 250 SER B CA 1
ATOM 4629 C C . SER B 1 258 ? -36.478 -17.214 -21.991 1.00 120.13 250 SER B C 1
ATOM 4630 O O . SER B 1 258 ? -36.505 -18.238 -22.719 1.00 130.68 250 SER B O 1
ATOM 4633 N N . LYS B 1 259 ? -36.774 -15.986 -22.434 1.00 125.13 251 LYS B N 1
ATOM 4634 C CA . LYS B 1 259 ? -37.079 -15.693 -23.865 1.00 117.65 251 LYS B CA 1
ATOM 4635 C C . LYS B 1 259 ? -35.787 -15.323 -24.602 1.00 114.97 251 LYS B C 1
ATOM 4636 O O . LYS B 1 259 ? -35.651 -15.752 -25.761 1.00 116.53 251 LYS B O 1
ATOM 4638 N N . ILE B 1 260 ? -34.884 -14.576 -23.951 1.00 111.52 252 ILE B N 1
ATOM 4639 C CA . ILE B 1 260 ? -33.595 -14.110 -24.550 1.00 108.67 252 ILE B CA 1
ATOM 4640 C C . ILE B 1 260 ? -32.465 -14.983 -24.002 1.00 95.49 252 ILE B C 1
ATOM 4641 O O . ILE B 1 260 ? -32.514 -15.345 -22.803 1.00 79.43 252 ILE B O 1
ATOM 4646 N N . PHE B 1 261 ? -31.471 -15.266 -24.847 1.00 86.05 253 PHE B N 1
ATOM 4647 C CA . PHE B 1 261 ? -30.364 -16.211 -24.572 1.00 79.91 253 PHE B CA 1
ATOM 4648 C C . PHE B 1 261 ? -29.033 -15.565 -24.940 1.00 78.87 253 PHE B C 1
ATOM 4649 O O . PHE B 1 261 ? -28.973 -14.728 -25.872 1.00 78.33 253 PHE B O 1
ATOM 4657 N N . LEU B 1 262 ? -27.988 -15.987 -24.227 1.00 67.34 254 LEU B N 1
ATOM 4658 C CA . LEU B 1 262 ? -26.613 -15.465 -24.370 1.00 58.53 254 LEU B CA 1
ATOM 4659 C C . LEU B 1 262 ? -25.656 -16.531 -23.845 1.00 56.05 254 LEU B C 1
ATOM 4660 O O . LEU B 1 262 ? -25.758 -16.890 -22.662 1.00 61.43 254 LEU B O 1
ATOM 4665 N N . GLY B 1 263 ? -24.789 -17.047 -24.710 1.00 54.97 255 GLY B N 1
ATOM 4666 C CA . GLY B 1 263 ? -23.894 -18.169 -24.378 1.00 55.15 255 GLY B CA 1
ATOM 4667 C C . GLY B 1 263 ? -24.680 -19.409 -23.972 1.00 58.13 255 GLY B C 1
ATOM 4668 O O . GLY B 1 263 ? -24.185 -20.161 -23.102 1.00 56.48 255 GLY B O 1
ATOM 4669 N N . GLY B 1 264 ? -25.862 -19.615 -24.569 1.00 62.60 256 GLY B N 1
ATOM 4670 C CA . GLY B 1 264 ? -26.722 -20.786 -24.313 1.00 67.11 256 GLY B CA 1
ATOM 4671 C C . GLY B 1 264 ? -27.362 -20.734 -22.937 1.00 67.20 256 GLY B C 1
ATOM 4672 O O . GLY B 1 264 ? -27.816 -21.786 -22.456 1.00 73.78 256 GLY B O 1
ATOM 4673 N N . THR B 1 265 ? -27.417 -19.553 -22.325 1.00 59.93 257 THR B N 1
ATOM 4674 C CA . THR B 1 265 ? -27.985 -19.359 -20.975 1.00 55.22 257 THR B CA 1
ATOM 4675 C C . THR B 1 265 ? -28.947 -18.189 -21.052 1.00 54.04 257 THR B C 1
ATOM 4676 O O . THR B 1 265 ? -28.622 -17.188 -21.712 1.00 61.65 257 THR B O 1
ATOM 4680 N N . SER B 1 266 ? -30.093 -18.317 -20.401 1.00 57.69 258 SER B N 1
ATOM 4681 C CA . SER B 1 266 ? -31.126 -17.258 -20.385 1.00 59.28 258 SER B CA 1
ATOM 4682 C C . SER B 1 266 ? -30.616 -16.066 -19.576 1.00 60.82 258 SER B C 1
ATOM 4683 O O . SER B 1 266 ? -29.836 -16.263 -18.613 1.00 55.58 258 SER B O 1
ATOM 4686 N N . VAL B 1 267 ? -31.056 -14.873 -19.958 1.00 59.25 259 VAL B N 1
ATOM 4687 C CA . VAL B 1 267 ? -30.803 -13.631 -19.180 1.00 60.74 259 VAL B CA 1
ATOM 4688 C C . VAL B 1 267 ? -31.307 -13.857 -17.748 1.00 64.63 259 VAL B C 1
ATOM 4689 O O . VAL B 1 267 ? -30.581 -13.484 -16.793 1.00 65.00 259 VAL B O 1
ATOM 4693 N N . GLN B 1 268 ? -32.488 -14.474 -17.612 1.00 62.14 260 GLN B N 1
ATOM 4694 C CA . GLN B 1 268 ? -33.118 -14.770 -16.300 1.00 60.25 260 GLN B CA 1
ATOM 4695 C C . GLN B 1 268 ? -32.112 -15.519 -15.427 1.00 57.52 260 GLN B C 1
ATOM 4696 O O . GLN B 1 268 ? -31.934 -15.101 -14.270 1.00 53.81 260 GLN B O 1
ATOM 4698 N N . GLU B 1 269 ? -31.487 -16.580 -15.952 1.00 59.88 261 GLU B N 1
ATOM 4699 C CA . GLU B 1 269 ? -30.555 -17.447 -15.171 1.00 68.88 261 GLU B CA 1
ATOM 4700 C C . GLU B 1 269 ? -29.183 -16.772 -15.053 1.00 62.74 261 GLU B C 1
ATOM 4701 O O . GLU B 1 269 ? -28.492 -17.035 -14.057 1.00 50.99 261 GLU B O 1
ATOM 4707 N N . LEU B 1 270 ? -28.800 -15.914 -16.002 1.00 63.94 262 LEU B N 1
ATOM 4708 C CA . LEU B 1 270 ? -27.554 -15.116 -15.853 1.00 57.40 262 LEU B CA 1
ATOM 4709 C C . LEU B 1 270 ? -27.679 -14.273 -14.580 1.00 54.72 262 LEU B C 1
ATOM 4710 O O . LEU B 1 270 ? -26.754 -14.297 -13.756 1.00 51.28 262 LEU B O 1
ATOM 4715 N N . LYS B 1 271 ? -28.804 -13.590 -14.401 1.00 60.16 263 LYS B N 1
ATOM 4716 C CA . LYS B 1 271 ? -29.028 -12.718 -13.219 1.00 63.35 263 LYS B CA 1
ATOM 4717 C C . LYS B 1 271 ? -29.306 -13.575 -11.977 1.00 68.46 263 LYS B C 1
ATOM 4718 O O . LYS B 1 271 ? -28.645 -13.359 -10.943 1.00 73.62 263 LYS B O 1
ATOM 4724 N N . SER B 1 272 ? -30.248 -14.512 -12.091 1.00 68.59 264 SER B N 1
ATOM 4725 C CA . SER B 1 272 ? -30.650 -15.463 -11.026 1.00 65.84 264 SER B CA 1
ATOM 4726 C C . SER B 1 272 ? -29.418 -16.146 -10.417 1.00 61.20 264 SER B C 1
ATOM 4727 O O . SER B 1 272 ? -29.264 -16.065 -9.199 1.00 62.30 264 SER B O 1
ATOM 4730 N N . ASP B 1 273 ? -28.584 -16.805 -11.223 1.00 57.71 265 ASP B N 1
ATOM 4731 C CA . ASP B 1 273 ? -27.607 -17.805 -10.713 1.00 58.38 265 ASP B CA 1
ATOM 4732 C C . ASP B 1 273 ? -26.155 -17.388 -10.948 1.00 54.12 265 ASP B C 1
ATOM 4733 O O . ASP B 1 273 ? -25.292 -17.992 -10.302 1.00 53.55 265 ASP B O 1
ATOM 4738 N N . PHE B 1 274 ? -25.877 -16.440 -11.845 1.00 56.82 266 PHE B N 1
ATOM 4739 C CA . PHE B 1 274 ? -24.484 -16.105 -12.249 1.00 57.93 266 PHE B CA 1
ATOM 4740 C C . PHE B 1 274 ? -24.064 -14.704 -11.794 1.00 53.37 266 PHE B C 1
ATOM 4741 O O . PHE B 1 274 ? -22.927 -14.344 -12.061 1.00 54.29 266 PHE B O 1
ATOM 4749 N N . GLY B 1 275 ? -24.928 -13.971 -11.102 1.00 58.40 267 GLY B N 1
ATOM 4750 C CA . GLY B 1 275 ? -24.553 -12.708 -10.443 1.00 61.10 267 GLY B CA 1
ATOM 4751 C C . GLY B 1 275 ? -24.448 -11.552 -11.415 1.00 56.64 267 GLY B C 1
ATOM 4752 O O . GLY B 1 275 ? -23.715 -10.606 -11.103 1.00 57.06 267 GLY B O 1
ATOM 4753 N N . LEU B 1 276 ? -25.167 -11.603 -12.535 1.00 54.39 268 LEU B N 1
ATOM 4754 C CA . LEU B 1 276 ? -25.170 -10.503 -13.529 1.00 54.20 268 LEU B CA 1
ATOM 4755 C C . LEU B 1 276 ? -26.405 -9.636 -13.313 1.00 52.38 268 LEU B C 1
ATOM 4756 O O . LEU B 1 276 ? -27.382 -10.125 -12.740 1.00 59.55 268 LEU B O 1
ATOM 4761 N N . ASN B 1 277 ? -26.323 -8.381 -13.742 1.00 57.39 269 ASN B N 1
ATOM 4762 C CA . ASN B 1 277 ? -27.455 -7.419 -13.749 1.00 60.22 269 ASN B CA 1
ATOM 4763 C C . ASN B 1 277 ? -27.667 -6.944 -15.187 1.00 59.65 269 ASN B C 1
ATOM 4764 O O . ASN B 1 277 ? -26.910 -7.375 -16.082 1.00 61.19 269 ASN B O 1
ATOM 4769 N N . ASP B 1 278 ? -28.672 -6.098 -15.396 1.00 57.10 270 ASP B N 1
ATOM 4770 C CA . ASP B 1 278 ? -29.051 -5.624 -16.747 1.00 61.30 270 ASP B CA 1
ATOM 4771 C C . ASP B 1 278 ? -27.944 -4.724 -17.310 1.00 61.37 270 ASP B C 1
ATOM 4772 O O . ASP B 1 278 ? -27.802 -4.688 -18.545 1.00 57.31 270 ASP B O 1
ATOM 4777 N N . ASN B 1 279 ? -27.197 -4.016 -16.457 1.00 60.57 271 ASN B N 1
ATOM 4778 C CA . ASN B 1 279 ? -26.098 -3.122 -16.909 1.00 61.21 271 ASN B CA 1
ATOM 4779 C C . ASN B 1 279 ? -24.995 -3.958 -17.574 1.00 56.59 271 ASN B C 1
ATOM 4780 O O . ASN B 1 279 ? -24.510 -3.546 -18.643 1.00 50.62 271 ASN B O 1
ATOM 4785 N N . ASP B 1 280 ? -24.651 -5.104 -16.986 1.00 52.82 272 ASP B N 1
ATOM 4786 C CA . ASP B 1 280 ? -23.640 -6.049 -17.533 1.00 51.34 272 ASP B CA 1
ATOM 4787 C C . ASP B 1 280 ? -24.011 -6.480 -18.964 1.00 47.94 272 ASP B C 1
ATOM 4788 O O . ASP B 1 280 ? -23.087 -6.855 -19.718 1.00 50.42 272 ASP B O 1
ATOM 4793 N N . LEU B 1 281 ? -25.286 -6.427 -19.350 1.00 44.53 273 LEU B N 1
ATOM 4794 C CA . LEU B 1 281 ? -25.739 -6.907 -20.682 1.00 49.74 273 LEU B CA 1
ATOM 4795 C C . LEU B 1 281 ? -26.053 -5.745 -21.619 1.00 47.78 273 LEU B C 1
ATOM 4796 O O . LEU B 1 281 ? -26.373 -6.031 -22.787 1.00 48.11 273 LEU B O 1
ATOM 4801 N N . ASP B 1 282 ? -25.912 -4.504 -21.162 1.00 48.01 274 ASP B N 1
ATOM 4802 C CA . ASP B 1 282 ? -26.298 -3.339 -21.987 1.00 52.94 274 ASP B CA 1
ATOM 4803 C C . ASP B 1 282 ? -25.463 -3.350 -23.267 1.00 51.78 274 ASP B C 1
ATOM 4804 O O . ASP B 1 282 ? -26.023 -3.041 -24.340 1.00 51.74 274 ASP B O 1
ATOM 4809 N N . ALA B 1 283 ? -24.184 -3.716 -23.169 1.00 50.66 275 ALA B N 1
ATOM 4810 C CA . ALA B 1 283 ? -23.230 -3.621 -24.298 1.00 49.40 275 ALA B CA 1
ATOM 4811 C C . ALA B 1 283 ? -23.643 -4.588 -25.413 1.00 52.47 275 ALA B C 1
ATOM 4812 O O . ALA B 1 283 ? -23.270 -4.348 -26.570 1.00 57.86 275 ALA B O 1
ATOM 4814 N N . TYR B 1 284 ? -24.394 -5.643 -25.084 1.00 56.94 276 TYR B N 1
ATOM 4815 C CA . TYR B 1 284 ? -24.749 -6.726 -26.036 1.00 53.13 276 TYR B CA 1
ATOM 4816 C C . TYR B 1 284 ? -26.117 -6.484 -26.683 1.00 54.86 276 TYR B C 1
ATOM 4817 O O . TYR B 1 284 ? -26.465 -7.238 -27.597 1.00 60.72 276 TYR B O 1
ATOM 4826 N N . LEU B 1 285 ? -26.872 -5.481 -26.235 1.00 57.18 277 LEU B N 1
ATOM 4827 C CA . LEU B 1 285 ? -28.235 -5.242 -26.766 1.00 59.98 277 LEU B CA 1
ATOM 4828 C C . LEU B 1 285 ? -28.124 -4.700 -28.181 1.00 62.18 277 LEU B C 1
ATOM 4829 O O . LEU B 1 285 ? -27.187 -3.975 -28.504 1.00 61.82 277 LEU B O 1
ATOM 4834 N N . PRO B 1 286 ? -29.058 -5.076 -29.082 1.00 61.63 278 PRO B N 1
ATOM 4835 C CA . PRO B 1 286 ? -29.019 -4.609 -30.463 1.00 60.31 278 PRO B CA 1
ATOM 4836 C C . PRO B 1 286 ? -29.363 -3.123 -30.536 1.00 55.32 278 PRO B C 1
ATOM 4837 O O . PRO B 1 286 ? -29.835 -2.578 -29.565 1.00 55.25 278 PRO B O 1
ATOM 4841 N N . ALA B 1 287 ? -29.085 -2.518 -31.686 1.00 52.54 279 ALA B N 1
ATOM 4842 C CA . ALA B 1 287 ? -29.470 -1.131 -31.997 1.00 52.71 279 ALA B CA 1
ATOM 4843 C C . ALA B 1 287 ? -30.997 -1.041 -31.953 1.00 59.27 279 ALA B C 1
ATOM 4844 O O . ALA B 1 287 ? -31.670 -1.989 -32.411 1.00 68.57 279 ALA B O 1
ATOM 4846 N N . ASP B 1 288 ? -31.522 0.042 -31.388 1.00 62.18 280 ASP B N 1
ATOM 4847 C CA . ASP B 1 288 ? -32.975 0.333 -31.371 1.00 65.00 280 ASP B CA 1
ATOM 4848 C C . ASP B 1 288 ? -33.446 0.571 -32.805 1.00 71.02 280 ASP B C 1
ATOM 4849 O O . ASP B 1 288 ? -33.086 1.576 -33.415 1.00 70.43 280 ASP B O 1
ATOM 4854 N N . PRO B 1 289 ? -34.268 -0.326 -33.399 1.00 71.31 281 PRO B N 1
ATOM 4855 C CA . PRO B 1 289 ? -34.646 -0.201 -34.808 1.00 73.25 281 PRO B CA 1
ATOM 4856 C C . PRO B 1 289 ? -35.421 1.090 -35.106 1.00 70.26 281 PRO B C 1
ATOM 4857 O O . PRO B 1 289 ? -35.285 1.602 -36.194 1.00 71.53 281 PRO B O 1
ATOM 4861 N N . GLN B 1 290 ? -36.215 1.573 -34.147 1.00 77.15 282 GLN B N 1
ATOM 4862 C CA . GLN B 1 290 ? -36.970 2.848 -34.266 1.00 81.06 282 GLN B CA 1
ATOM 4863 C C . GLN B 1 290 ? -35.950 3.977 -34.459 1.00 75.67 282 GLN B C 1
ATOM 4864 O O . GLN B 1 290 ? -36.138 4.780 -35.388 1.00 71.15 282 GLN B O 1
ATOM 4870 N N . GLN B 1 291 ? -34.895 4.004 -33.640 1.00 71.96 283 GLN B N 1
ATOM 4871 C CA . GLN B 1 291 ? -33.820 5.030 -33.699 1.00 69.57 283 GLN B CA 1
ATOM 4872 C C . GLN B 1 291 ? -33.057 4.897 -35.023 1.00 60.53 283 GLN B C 1
ATOM 4873 O O . GLN B 1 291 ? -32.695 5.920 -35.587 1.00 49.05 283 GLN B O 1
ATOM 4879 N N . ILE B 1 292 ? -32.810 3.676 -35.496 1.00 60.86 284 ILE B N 1
ATOM 4880 C CA . ILE B 1 292 ? -32.055 3.439 -36.764 1.00 60.80 284 ILE B CA 1
ATOM 4881 C C . ILE B 1 292 ? -32.844 4.046 -37.922 1.00 61.35 284 ILE B C 1
ATOM 4882 O O . ILE B 1 292 ? -32.253 4.815 -38.698 1.00 54.88 284 ILE B O 1
ATOM 4887 N N . GLU B 1 293 ? -34.127 3.691 -38.027 1.00 72.92 285 GLU B N 1
ATOM 4888 C CA . GLU B 1 293 ? -35.049 4.187 -39.080 1.00 78.04 285 GLU B CA 1
ATOM 4889 C C . GLU B 1 293 ? -35.159 5.711 -38.961 1.00 75.40 285 GLU B C 1
ATOM 4890 O O . GLU B 1 293 ? -35.055 6.403 -39.980 1.00 76.29 285 GLU B O 1
ATOM 4896 N N . GLU B 1 294 ? -35.351 6.207 -37.743 1.00 73.36 286 GLU B N 1
ATOM 4897 C CA . GLU B 1 294 ? -35.529 7.646 -37.417 1.00 79.65 286 GLU B CA 1
ATOM 4898 C C . GLU B 1 294 ? -34.298 8.446 -37.867 1.00 76.96 286 GLU B C 1
ATOM 4899 O O . GLU B 1 294 ? -34.493 9.563 -38.355 1.00 76.52 286 GLU B O 1
ATOM 4905 N N . GLN B 1 295 ? -33.086 7.900 -37.716 1.00 83.07 287 GLN B N 1
ATOM 4906 C CA . GLN B 1 295 ? -31.809 8.623 -37.986 1.00 80.33 287 GLN B CA 1
ATOM 4907 C C . GLN B 1 295 ? -31.291 8.287 -39.388 1.00 80.80 287 GLN B C 1
ATOM 4908 O O . GLN B 1 295 ? -30.195 8.763 -39.718 1.00 83.47 287 GLN B O 1
ATOM 4914 N N . GLN B 1 296 ? -32.034 7.490 -40.162 1.00 75.30 288 GLN B N 1
ATOM 4915 C CA . GLN B 1 296 ? -31.714 7.138 -41.572 1.00 72.59 288 GLN B CA 1
ATOM 4916 C C . GLN B 1 296 ? -30.332 6.480 -41.633 1.00 68.73 288 GLN B C 1
ATOM 4917 O O . GLN B 1 296 ? -29.560 6.790 -42.569 1.00 64.69 288 GLN B O 1
ATOM 4923 N N . VAL B 1 297 ? -30.044 5.598 -40.677 1.00 62.12 289 VAL B N 1
ATOM 4924 C CA . VAL B 1 297 ? -28.752 4.867 -40.609 1.00 62.01 289 VAL B CA 1
ATOM 4925 C C . VAL B 1 297 ? -28.782 3.768 -41.667 1.00 60.65 289 VAL B C 1
ATOM 4926 O O . VAL B 1 297 ? -29.696 2.921 -41.635 1.00 62.41 289 VAL B O 1
ATOM 4930 N N . GLU B 1 298 ? -27.824 3.816 -42.585 1.00 60.42 290 GLU B N 1
ATOM 4931 C CA . GLU B 1 298 ? -27.724 2.867 -43.712 1.00 60.93 290 GLU B CA 1
ATOM 4932 C C . GLU B 1 298 ? -26.417 2.106 -43.565 1.00 55.94 290 GLU B C 1
ATOM 4933 O O . GLU B 1 298 ? -25.350 2.761 -43.483 1.00 49.69 290 GLU B O 1
ATOM 4939 N N . VAL B 1 299 ? -26.513 0.781 -43.544 1.00 50.48 291 VAL B N 1
ATOM 4940 C CA . VAL B 1 299 ? -25.330 -0.115 -43.534 1.00 48.17 291 VAL B CA 1
ATOM 4941 C C . VAL B 1 299 ? -25.066 -0.536 -44.974 1.00 52.23 291 VAL B C 1
ATOM 4942 O O . VAL B 1 299 ? -25.978 -1.114 -45.592 1.00 55.14 291 VAL B O 1
ATOM 4946 N N . HIS B 1 300 ? -23.875 -0.229 -45.482 1.00 47.99 292 HIS B N 1
ATOM 4947 C CA . HIS B 1 300 ? -23.438 -0.600 -46.850 1.00 51.18 292 HIS B CA 1
ATOM 4948 C C . HIS B 1 300 ? -22.256 -1.563 -46.748 1.00 51.37 292 HIS B C 1
ATOM 4949 O O . HIS B 1 300 ? -21.496 -1.495 -45.765 1.00 53.21 292 HIS B O 1
ATOM 4956 N N . TYR B 1 301 ? -22.123 -2.429 -47.744 1.00 47.50 293 TYR B N 1
ATOM 4957 C CA . TYR B 1 301 ? -20.999 -3.381 -47.853 1.00 50.91 293 TYR B CA 1
ATOM 4958 C C . TYR B 1 301 ? -20.104 -2.963 -49.015 1.00 45.89 293 TYR B C 1
ATOM 4959 O O . TYR B 1 301 ? -20.566 -2.910 -50.153 1.00 45.05 293 TYR B O 1
ATOM 4968 N N . LEU B 1 302 ? -18.838 -2.686 -48.730 1.00 42.69 294 LEU B N 1
ATOM 4969 C CA . LEU B 1 302 ? -17.935 -2.083 -49.731 1.00 44.16 294 LEU B CA 1
ATOM 4970 C C . LEU B 1 302 ? -17.615 -3.116 -50.820 1.00 46.22 294 LEU B C 1
ATOM 4971 O O . LEU B 1 302 ? -17.272 -2.690 -51.920 1.00 45.98 294 LEU B O 1
ATOM 4976 N N . GLY B 1 303 ? -17.726 -4.413 -50.521 1.00 47.28 295 GLY B N 1
ATOM 4977 C CA . GLY B 1 303 ? -17.506 -5.496 -51.496 1.00 48.54 295 GLY B CA 1
ATOM 4978 C C . GLY B 1 303 ? -18.534 -5.468 -52.621 1.00 50.76 295 GLY B C 1
ATOM 4979 O O . GLY B 1 303 ? -18.235 -5.945 -53.725 1.00 45.33 295 GLY B O 1
ATOM 4980 N N . TYR B 1 304 ? -19.717 -4.920 -52.369 1.00 50.17 296 TYR B N 1
ATOM 4981 C CA . TYR B 1 304 ? -20.706 -4.672 -53.438 1.00 50.95 296 TYR B CA 1
ATOM 4982 C C . TYR B 1 304 ? -20.091 -3.716 -54.453 1.00 49.14 296 TYR B C 1
ATOM 4983 O O . TYR B 1 304 ? -20.251 -3.949 -55.653 1.00 52.31 296 TYR B O 1
ATOM 4992 N N . TYR B 1 305 ? -19.413 -2.666 -53.989 1.00 51.38 297 TYR B N 1
ATOM 4993 C CA . TYR B 1 305 ? -18.998 -1.532 -54.854 1.00 47.19 297 TYR B CA 1
ATOM 4994 C C . TYR B 1 305 ? -17.604 -1.768 -55.414 1.00 47.00 297 TYR B C 1
ATOM 4995 O O . TYR B 1 305 ? -17.341 -1.251 -56.523 1.00 52.41 297 TYR B O 1
ATOM 5004 N N . LEU B 1 306 ? -16.756 -2.495 -54.685 1.00 43.27 298 LEU B N 1
ATOM 5005 C CA . LEU B 1 306 ? -15.352 -2.749 -55.079 1.00 43.54 298 LEU B CA 1
ATOM 5006 C C . LEU B 1 306 ? -15.107 -4.249 -55.066 1.00 44.31 298 LEU B C 1
ATOM 5007 O O . LEU B 1 306 ? -15.610 -4.915 -54.149 1.00 47.22 298 LEU B O 1
ATOM 5012 N N . LYS B 1 307 ? -14.333 -4.726 -56.040 1.00 48.78 299 LYS B N 1
ATOM 5013 C CA . LYS B 1 307 ? -13.939 -6.144 -56.164 1.00 53.13 299 LYS B CA 1
ATOM 5014 C C . LYS B 1 307 ? -13.059 -6.487 -54.967 1.00 50.06 299 LYS B C 1
ATOM 5015 O O . LYS B 1 307 ? -11.901 -6.005 -54.897 1.00 46.97 299 LYS B O 1
ATOM 5021 N N . TRP B 1 308 ? -13.610 -7.269 -54.042 1.00 46.48 300 TRP B N 1
ATOM 5022 C CA . TRP B 1 308 ? -12.917 -7.596 -52.776 1.00 47.51 300 TRP B CA 1
ATOM 5023 C C . TRP B 1 308 ? -12.010 -8.800 -52.986 1.00 41.82 300 TRP B C 1
ATOM 5024 O O . TRP B 1 308 ? -12.528 -9.890 -53.276 1.00 43.96 300 TRP B O 1
ATOM 5035 N N . HIS B 1 309 ? -10.706 -8.587 -52.863 1.00 40.88 301 HIS B N 1
ATOM 5036 C CA . HIS B 1 309 ? -9.667 -9.620 -53.077 1.00 42.94 301 HIS B CA 1
ATOM 5037 C C . HIS B 1 309 ? -8.726 -9.621 -51.885 1.00 41.49 301 HIS B C 1
ATOM 5038 O O . HIS B 1 309 ? -7.869 -8.756 -51.770 1.00 44.55 301 HIS B O 1
ATOM 5045 N N . PRO B 1 310 ? -8.846 -10.589 -50.959 1.00 46.50 302 PRO B N 1
ATOM 5046 C CA . PRO B 1 310 ? -8.098 -10.520 -49.704 1.00 45.02 302 PRO B CA 1
ATOM 5047 C C . PRO B 1 310 ? -6.605 -10.256 -49.924 1.00 42.14 302 PRO B C 1
ATOM 5048 O O . PRO B 1 310 ? -6.054 -9.495 -49.185 1.00 45.23 302 PRO B O 1
ATOM 5052 N N . GLN B 1 311 ? -5.990 -10.884 -50.925 1.00 41.74 303 GLN B N 1
ATOM 5053 C CA . GLN B 1 311 ? -4.519 -10.817 -51.094 1.00 43.12 303 GLN B CA 1
ATOM 5054 C C . GLN B 1 311 ? -4.155 -9.386 -51.507 1.00 43.74 303 GLN B C 1
ATOM 5055 O O . GLN B 1 311 ? -3.130 -8.871 -51.022 1.00 47.97 303 GLN B O 1
ATOM 5061 N N . SER B 1 312 ? -4.990 -8.764 -52.335 1.00 41.33 304 SER B N 1
ATOM 5062 C CA . SER B 1 312 ? -4.835 -7.350 -52.750 1.00 43.83 304 SER B CA 1
ATOM 5063 C C . SER B 1 312 ? -4.911 -6.469 -51.494 1.00 41.03 304 SER B C 1
ATOM 5064 O O . SER B 1 312 ? -4.043 -5.612 -51.314 1.00 37.19 304 SER B O 1
ATOM 5067 N N . CYS B 1 313 ? -5.900 -6.694 -50.633 1.00 40.70 305 CYS B N 1
ATOM 5068 C CA . CYS B 1 313 ? -6.067 -5.893 -49.385 1.00 41.59 305 CYS B CA 1
ATOM 5069 C C . CYS B 1 313 ? -4.832 -6.052 -48.498 1.00 38.00 305 CYS B C 1
ATOM 5070 O O . CYS B 1 313 ? -4.373 -5.048 -47.948 1.00 31.85 305 CYS B O 1
ATOM 5073 N N . TYR B 1 314 ? -4.271 -7.257 -48.423 1.00 33.91 306 TYR B N 1
ATOM 5074 C CA . TYR B 1 314 ? -3.022 -7.494 -47.670 1.00 31.56 306 TYR B CA 1
ATOM 5075 C C . TYR B 1 314 ? -1.903 -6.607 -48.213 1.00 30.58 306 TYR B C 1
ATOM 5076 O O . TYR B 1 314 ? -1.282 -5.894 -47.428 1.00 32.66 306 TYR B O 1
ATOM 5085 N N . TYR B 1 315 ? -1.593 -6.683 -49.500 1.00 32.07 307 TYR B N 1
ATOM 5086 C CA . TYR B 1 315 ? -0.407 -5.984 -50.050 1.00 32.86 307 TYR B CA 1
ATOM 5087 C C . TYR B 1 315 ? -0.640 -4.476 -50.009 1.00 32.54 307 TYR B C 1
ATOM 5088 O O . TYR B 1 315 ? 0.320 -3.748 -49.717 1.00 32.66 307 TYR B O 1
ATOM 5097 N N . TYR B 1 316 ? -1.887 -4.046 -50.186 1.00 33.27 308 TYR B N 1
ATOM 5098 C CA . TYR B 1 316 ? -2.287 -2.629 -50.064 1.00 33.03 308 TYR B CA 1
ATOM 5099 C C . TYR B 1 316 ? -2.015 -2.173 -48.629 1.00 35.03 308 TYR B C 1
ATOM 5100 O O . TYR B 1 316 ? -1.445 -1.085 -48.432 1.00 34.21 308 TYR B O 1
ATOM 5109 N N . SER B 1 317 ? -2.425 -2.979 -47.643 1.00 36.79 309 SER B N 1
ATOM 5110 C CA . SER B 1 317 ? -2.324 -2.624 -46.205 1.00 36.97 309 SER B CA 1
ATOM 5111 C C . SER B 1 317 ? -0.858 -2.625 -45.782 1.00 36.18 309 SER B C 1
ATOM 5112 O O . SER B 1 317 ? -0.487 -1.814 -44.931 1.00 39.58 309 SER B O 1
ATOM 5115 N N . VAL B 1 318 ? -0.049 -3.495 -46.373 1.00 39.58 310 VAL B N 1
ATOM 5116 C CA . VAL B 1 318 ? 1.404 -3.503 -46.070 1.00 40.03 310 VAL B CA 1
ATOM 5117 C C . VAL B 1 318 ? 1.993 -2.206 -46.621 1.00 39.62 310 VAL B C 1
ATOM 5118 O O . VAL B 1 318 ? 2.773 -1.559 -45.918 1.00 42.79 310 VAL B O 1
ATOM 5122 N N . GLU B 1 319 ? 1.608 -1.836 -47.834 1.00 39.62 311 GLU B N 1
ATOM 5123 C CA . GLU B 1 319 ? 2.236 -0.699 -48.533 1.00 41.29 311 GLU B CA 1
ATOM 5124 C C . GLU B 1 319 ? 1.861 0.595 -47.804 1.00 41.62 311 GLU B C 1
ATOM 5125 O O . GLU B 1 319 ? 2.769 1.400 -47.521 1.00 39.08 311 GLU B O 1
ATOM 5131 N N . HIS B 1 320 ? 0.577 0.794 -47.519 1.00 36.87 312 HIS B N 1
ATOM 5132 C CA . HIS B 1 320 ? 0.070 2.100 -47.049 1.00 37.18 312 HIS B CA 1
ATOM 5133 C C . HIS B 1 320 ? 0.023 2.191 -45.518 1.00 39.22 312 HIS B C 1
ATOM 5134 O O . HIS B 1 320 ? -0.164 3.324 -45.051 1.00 36.24 312 HIS B O 1
ATOM 5141 N N . GLY B 1 321 ? 0.130 1.070 -44.779 1.00 34.12 313 GLY B N 1
ATOM 5142 C CA . GLY B 1 321 ? -0.094 1.094 -43.323 1.00 33.56 313 GLY B CA 1
ATOM 5143 C C . GLY B 1 321 ? 1.011 0.438 -42.525 1.00 31.40 313 GLY B C 1
ATOM 5144 O O . GLY B 1 321 ? 1.047 0.642 -41.315 1.00 36.76 313 GLY B O 1
ATOM 5145 N N . GLY B 1 322 ? 1.884 -0.323 -43.163 1.00 34.77 314 GLY B N 1
ATOM 5146 C CA . GLY B 1 322 ? 2.848 -1.193 -42.461 1.00 36.57 314 GLY B CA 1
ATOM 5147 C C . GLY B 1 322 ? 2.146 -2.364 -41.789 1.00 37.50 314 GLY B C 1
ATOM 5148 O O . GLY B 1 322 ? 2.598 -2.804 -40.703 1.00 41.44 314 GLY B O 1
ATOM 5149 N N . PHE B 1 323 ? 1.076 -2.873 -42.394 1.00 36.92 315 PHE B N 1
ATOM 5150 C CA . PHE B 1 323 ? 0.347 -4.063 -41.885 1.00 34.54 315 PHE B CA 1
ATOM 5151 C C . PHE B 1 323 ? 1.336 -5.208 -41.703 1.00 36.65 315 PHE B C 1
ATOM 5152 O O . PHE B 1 323 ? 2.157 -5.486 -42.588 1.00 39.54 315 PHE B O 1
ATOM 5160 N N . GLU B 1 324 ? 1.215 -5.883 -40.567 1.00 38.77 316 GLU B N 1
ATOM 5161 C CA . GLU B 1 324 ? 2.111 -6.988 -40.184 1.00 39.81 316 GLU B CA 1
ATOM 5162 C C . GLU B 1 324 ? 1.300 -8.288 -40.220 1.00 41.24 316 GLU B C 1
ATOM 5163 O O . GLU B 1 324 ? 0.306 -8.423 -39.446 1.00 35.99 316 GLU B O 1
ATOM 5169 N N . ALA B 1 325 ? 1.704 -9.206 -41.092 1.00 38.41 317 ALA B N 1
ATOM 5170 C CA . ALA B 1 325 ? 1.174 -10.584 -41.117 1.00 39.98 317 ALA B CA 1
ATOM 5171 C C . ALA B 1 325 ? 1.643 -11.281 -39.847 1.00 41.16 317 ALA B C 1
ATOM 5172 O O . ALA B 1 325 ? 2.666 -10.842 -39.270 1.00 41.63 317 ALA B O 1
ATOM 5174 N N . SER B 1 326 ? 0.904 -12.304 -39.426 1.00 40.75 318 SER B N 1
ATOM 5175 C CA . SER B 1 326 ? 1.335 -13.230 -38.354 1.00 41.41 318 SER B CA 1
ATOM 5176 C C . SER B 1 326 ? 2.776 -13.625 -38.644 1.00 39.47 318 SER B C 1
ATOM 5177 O O . SER B 1 326 ? 3.115 -13.967 -39.768 1.00 44.93 318 SER B O 1
ATOM 5180 N N . PRO B 1 327 ? 3.683 -13.568 -37.657 1.00 41.30 319 PRO B N 1
ATOM 5181 C CA . PRO B 1 327 ? 5.079 -13.921 -37.895 1.00 44.39 319 PRO B CA 1
ATOM 5182 C C . PRO B 1 327 ? 5.233 -15.410 -38.229 1.00 47.56 319 PRO B C 1
ATOM 5183 O O . PRO B 1 327 ? 6.175 -15.756 -38.910 1.00 46.05 319 PRO B O 1
ATOM 5187 N N . GLU B 1 328 ? 4.313 -16.243 -37.736 1.00 49.52 320 GLU B N 1
ATOM 5188 C CA . GLU B 1 328 ? 4.296 -17.702 -38.007 1.00 49.27 320 GLU B CA 1
ATOM 5189 C C . GLU B 1 328 ? 2.949 -18.060 -38.627 1.00 54.23 320 GLU B C 1
ATOM 5190 O O . GLU B 1 328 ? 1.977 -17.294 -38.480 1.00 51.42 320 GLU B O 1
ATOM 5192 N N . ARG B 1 329 ? 2.898 -19.225 -39.267 1.00 56.10 321 ARG B N 1
ATOM 5193 C CA . ARG B 1 329 ? 1.667 -19.758 -39.881 1.00 48.39 321 ARG B CA 1
ATOM 5194 C C . ARG B 1 329 ? 0.596 -19.857 -38.800 1.00 47.93 321 ARG B C 1
ATOM 5195 O O . ARG B 1 329 ? 0.899 -20.358 -37.710 1.00 49.60 321 ARG B O 1
ATOM 5203 N N . THR B 1 330 ? -0.609 -19.391 -39.102 1.00 47.78 322 THR B N 1
ATOM 5204 C CA . THR B 1 330 ? -1.785 -19.523 -38.209 1.00 43.34 322 THR B CA 1
ATOM 5205 C C . THR B 1 330 ? -2.112 -21.005 -38.023 1.00 45.95 322 THR B C 1
ATOM 5206 O O . THR B 1 330 ? -2.318 -21.738 -38.990 1.00 46.93 322 THR B O 1
ATOM 5210 N N . PRO B 1 331 ? -2.188 -21.506 -36.772 1.00 45.86 323 PRO B N 1
ATOM 5211 C CA . PRO B 1 331 ? -2.528 -22.901 -36.529 1.00 45.47 323 PRO B CA 1
ATOM 5212 C C . PRO B 1 331 ? -3.857 -23.261 -37.189 1.00 46.53 323 PRO B C 1
ATOM 5213 O O . PRO B 1 331 ? -4.729 -22.430 -37.268 1.00 42.05 323 PRO B O 1
ATOM 5217 N N . GLY B 1 332 ? -3.957 -24.511 -37.643 1.00 49.64 324 GLY B N 1
ATOM 5218 C CA . GLY B 1 332 ? -5.195 -25.065 -38.214 1.00 48.80 324 GLY B CA 1
ATOM 5219 C C . GLY B 1 332 ? -5.327 -24.700 -39.675 1.00 50.36 324 GLY B C 1
ATOM 5220 O O . GLY B 1 332 ? -6.307 -25.138 -40.304 1.00 50.96 324 GLY B O 1
ATOM 5221 N N . THR B 1 333 ? -4.390 -23.913 -40.211 1.00 48.80 325 THR B N 1
ATOM 5222 C CA . THR B 1 333 ? -4.489 -23.407 -41.600 1.00 47.85 325 THR B CA 1
ATOM 5223 C C . THR B 1 333 ? -3.100 -23.111 -42.150 1.00 46.74 325 THR B C 1
ATOM 5224 O O . THR B 1 333 ? -2.101 -23.429 -41.476 1.00 49.27 325 THR B O 1
ATOM 5228 N N . TYR B 1 334 ? -3.058 -22.508 -43.332 1.00 43.55 326 TYR B N 1
ATOM 5229 C CA . TYR B 1 334 ? -1.794 -22.150 -44.024 1.00 43.40 326 TYR B CA 1
ATOM 5230 C C . TYR B 1 334 ? -1.615 -20.623 -44.079 1.00 40.97 326 TYR B C 1
ATOM 5231 O O . TYR B 1 334 ? -0.511 -20.179 -44.391 1.00 44.07 326 TYR B O 1
ATOM 5240 N N . SER B 1 335 ? -2.675 -19.851 -43.837 1.00 40.63 327 SER B N 1
ATOM 5241 C CA . SER B 1 335 ? -2.688 -18.380 -44.022 1.00 37.94 327 SER B CA 1
ATOM 5242 C C . SER B 1 335 ? -1.934 -17.693 -42.882 1.00 43.21 327 SER B C 1
ATOM 5243 O O . SER B 1 335 ? -1.632 -18.338 -41.846 1.00 46.67 327 SER B O 1
ATOM 5246 N N . LYS B 1 336 ? -1.640 -16.411 -43.076 1.00 44.88 328 LYS B N 1
ATOM 5247 C CA . LYS B 1 336 ? -0.853 -15.592 -42.131 1.00 40.93 328 LYS B CA 1
ATOM 5248 C C . LYS B 1 336 ? -1.495 -14.212 -41.947 1.00 41.94 328 LYS B C 1
ATOM 5249 O O . LYS B 1 336 ? -1.069 -13.521 -41.008 1.00 40.79 328 LYS B O 1
ATOM 5251 N N . TYR B 1 337 ? -2.491 -13.824 -42.748 1.00 39.75 329 TYR B N 1
ATOM 5252 C CA . TYR B 1 337 ? -3.090 -12.474 -42.656 1.00 40.07 329 TYR B CA 1
ATOM 5253 C C . TYR B 1 337 ? -4.623 -12.498 -42.653 1.00 39.06 329 TYR B C 1
ATOM 5254 O O . TYR B 1 337 ? -5.232 -11.455 -42.884 1.00 40.69 329 TYR B O 1
ATOM 5263 N N . ASN B 1 338 ? -5.234 -13.639 -42.366 1.00 41.80 330 ASN B N 1
ATOM 5264 C CA . ASN B 1 338 ? -6.707 -13.730 -42.184 1.00 42.70 330 ASN B CA 1
ATOM 5265 C C . ASN B 1 338 ? -7.033 -13.799 -40.687 1.00 44.17 330 ASN B C 1
ATOM 5266 O O . ASN B 1 338 ? -6.597 -14.778 -40.018 1.00 38.92 330 ASN B O 1
ATOM 5271 N N . SER B 1 339 ? -7.736 -12.777 -40.187 1.00 42.59 331 SER B N 1
ATOM 5272 C CA . SER B 1 339 ? -8.324 -12.734 -38.821 1.00 42.93 331 SER B CA 1
ATOM 5273 C C . SER B 1 339 ? -7.250 -13.111 -37.784 1.00 40.52 331 SER B C 1
ATOM 5274 O O . SER B 1 339 ? -7.267 -14.231 -37.277 1.00 41.92 331 SER B O 1
ATOM 5277 N N . ILE B 1 340 ? -6.305 -12.212 -37.523 1.00 37.76 332 ILE B N 1
ATOM 5278 C CA . ILE B 1 340 ? -5.077 -12.535 -36.753 1.00 37.95 332 ILE B CA 1
ATOM 5279 C C . ILE B 1 340 ? -4.991 -11.640 -35.520 1.00 37.59 332 ILE B C 1
ATOM 5280 O O . ILE B 1 340 ? -3.914 -11.566 -34.929 1.00 40.46 332 ILE B O 1
ATOM 5285 N N . ASP B 1 341 ? -6.081 -10.995 -35.139 1.00 40.11 333 ASP B N 1
ATOM 5286 C CA . ASP B 1 341 ? -6.082 -9.984 -34.061 1.00 42.79 333 ASP B CA 1
ATOM 5287 C C . ASP B 1 341 ? -6.501 -10.597 -32.719 1.00 43.93 333 ASP B C 1
ATOM 5288 O O . ASP B 1 341 ? -6.130 -9.987 -31.692 1.00 47.32 333 ASP B O 1
ATOM 5293 N N . ASP B 1 342 ? -7.248 -11.712 -32.723 1.00 39.48 334 ASP B N 1
ATOM 5294 C CA . ASP B 1 342 ? -7.860 -12.325 -31.512 1.00 37.48 334 ASP B CA 1
ATOM 5295 C C . ASP B 1 342 ? -7.268 -13.715 -31.285 1.00 34.53 334 ASP B C 1
ATOM 5296 O O . ASP B 1 342 ? -7.340 -14.539 -32.186 1.00 38.29 334 ASP B O 1
ATOM 5301 N N . LYS B 1 343 ? -6.720 -13.973 -30.107 1.00 35.33 335 LYS B N 1
ATOM 5302 C CA . LYS B 1 343 ? -6.103 -15.282 -29.782 1.00 34.92 335 LYS B CA 1
ATOM 5303 C C . LYS B 1 343 ? -7.187 -16.352 -29.749 1.00 38.07 335 LYS B C 1
ATOM 5304 O O . LYS B 1 343 ? -6.911 -17.466 -30.150 1.00 42.27 335 LYS B O 1
ATOM 5310 N N . ILE B 1 344 ? -8.382 -16.005 -29.282 1.00 41.01 336 ILE B N 1
ATOM 5311 C CA . ILE B 1 344 ? -9.510 -16.965 -29.157 1.00 40.12 336 ILE B CA 1
ATOM 5312 C C . ILE B 1 344 ? -9.960 -17.409 -30.555 1.00 43.20 336 ILE B C 1
ATOM 5313 O O . ILE B 1 344 ? -10.612 -18.456 -30.634 1.00 42.47 336 ILE B O 1
ATOM 5318 N N . ASP B 1 345 ? -9.614 -16.672 -31.626 1.00 46.65 337 ASP B N 1
ATOM 5319 C CA . ASP B 1 345 ? -9.876 -17.117 -33.022 1.00 44.07 337 ASP B CA 1
ATOM 5320 C C . ASP B 1 345 ? -9.403 -18.567 -33.190 1.00 44.31 337 ASP B C 1
ATOM 5321 O O . ASP B 1 345 ? -10.102 -19.347 -33.825 1.00 42.22 337 ASP B O 1
ATOM 5326 N N . ASP B 1 346 ? -8.234 -18.909 -32.655 1.00 49.69 338 ASP B N 1
ATOM 5327 C CA . ASP B 1 346 ? -7.695 -20.295 -32.677 1.00 49.75 338 ASP B CA 1
ATOM 5328 C C . ASP B 1 346 ? -8.779 -21.277 -32.214 1.00 50.67 338 ASP B C 1
ATOM 5329 O O . ASP B 1 346 ? -9.119 -22.187 -32.966 1.00 52.30 338 ASP B O 1
ATOM 5334 N N . PHE B 1 347 ? -9.344 -21.070 -31.030 1.00 49.40 339 PHE B N 1
ATOM 5335 C CA . PHE B 1 347 ? -10.315 -22.018 -30.440 1.00 47.72 339 PHE B CA 1
ATOM 5336 C C . PHE B 1 347 ? -11.621 -21.980 -31.209 1.00 50.11 339 PHE B C 1
ATOM 5337 O O . PHE B 1 347 ? -12.304 -23.010 -31.248 1.00 46.16 339 PHE B O 1
ATOM 5345 N N . HIS B 1 348 ? -11.970 -20.843 -31.803 1.00 47.86 340 HIS B N 1
ATOM 5346 C CA . HIS B 1 348 ? -13.181 -20.782 -32.652 1.00 45.02 340 HIS B CA 1
ATOM 5347 C C . HIS B 1 348 ? -13.077 -21.833 -33.758 1.00 47.80 340 HIS B C 1
ATOM 5348 O O . HIS B 1 348 ? -14.022 -22.626 -33.934 1.00 50.09 340 HIS B O 1
ATOM 5355 N N . TYR B 1 349 ? -11.962 -21.859 -34.479 1.00 42.20 341 TYR B N 1
ATOM 5356 C CA . TYR B 1 349 ? -11.812 -22.799 -35.617 1.00 46.23 341 TYR B CA 1
ATOM 5357 C C . TYR B 1 349 ? -11.650 -24.233 -35.102 1.00 45.41 341 TYR B C 1
ATOM 5358 O O . TYR B 1 349 ? -11.978 -25.174 -35.839 1.00 41.82 341 TYR B O 1
ATOM 5367 N N . TYR B 1 350 ? -11.160 -24.422 -33.884 1.00 43.37 342 TYR B N 1
ATOM 5368 C CA . TYR B 1 350 ? -11.068 -25.789 -33.319 1.00 45.04 342 TYR B CA 1
ATOM 5369 C C . TYR B 1 350 ? -12.482 -26.299 -33.035 1.00 45.01 342 TYR B C 1
ATOM 5370 O O . TYR B 1 350 ? -12.764 -27.465 -33.338 1.00 46.30 342 TYR B O 1
ATOM 5379 N N . THR B 1 351 ? -13.366 -25.445 -32.534 1.00 42.70 343 THR B N 1
ATOM 5380 C CA . THR B 1 351 ? -14.739 -25.860 -32.185 1.00 45.96 343 THR B CA 1
ATOM 5381 C C . THR B 1 351 ? -15.486 -26.262 -33.455 1.00 48.50 343 THR B C 1
ATOM 5382 O O . THR B 1 351 ? -16.086 -27.363 -33.462 1.00 54.73 343 THR B O 1
ATOM 5386 N N . THR B 1 352 ? -15.447 -25.427 -34.490 1.00 47.52 344 THR B N 1
ATOM 5387 C CA . THR B 1 352 ? -16.089 -25.747 -35.793 1.00 52.80 344 THR B CA 1
ATOM 5388 C C . THR B 1 352 ? -15.524 -27.056 -36.352 1.00 52.57 344 THR B C 1
ATOM 5389 O O . THR B 1 352 ? -16.316 -27.878 -36.844 1.00 53.95 344 THR B O 1
ATOM 5393 N N . LEU B 1 353 ? -14.213 -27.262 -36.259 1.00 45.84 345 LEU B N 1
ATOM 5394 C CA . LEU B 1 353 ? -13.596 -28.531 -36.703 1.00 45.64 345 LEU B CA 1
ATOM 5395 C C . LEU B 1 353 ? -14.236 -29.675 -35.914 1.00 49.06 345 LEU B C 1
ATOM 5396 O O . LEU B 1 353 ? -14.722 -30.624 -36.540 1.00 44.53 345 LEU B O 1
ATOM 5401 N N . THR B 1 354 ? -14.235 -29.578 -34.583 1.00 51.40 346 THR B N 1
ATOM 5402 C CA . THR B 1 354 ? -14.796 -30.609 -33.680 1.00 46.86 346 THR B CA 1
ATOM 5403 C C . THR B 1 354 ? -16.261 -30.873 -34.027 1.00 46.52 346 THR B C 1
ATOM 5404 O O . THR B 1 354 ? -16.642 -32.044 -34.077 1.00 42.03 346 THR B O 1
ATOM 5408 N N . LYS B 1 355 ? -17.053 -29.835 -34.278 1.00 44.78 347 LYS B N 1
ATOM 5409 C CA . LYS B 1 355 ? -18.522 -30.001 -34.436 1.00 44.24 347 LYS B CA 1
ATOM 5410 C C . LYS B 1 355 ? -18.905 -30.366 -35.870 1.00 48.36 347 LYS B C 1
ATOM 5411 O O . LYS B 1 355 ? -19.961 -31.022 -36.015 1.00 48.82 347 LYS B O 1
ATOM 5417 N N . PHE B 1 356 ? -18.129 -29.951 -36.881 1.00 44.04 348 PHE B N 1
ATOM 5418 C CA . PHE B 1 356 ? -18.558 -30.026 -38.304 1.00 45.83 348 PHE B CA 1
ATOM 5419 C C . PHE B 1 356 ? -17.498 -30.670 -39.200 1.00 43.99 348 PHE B C 1
ATOM 5420 O O . PHE B 1 356 ? -17.752 -30.764 -40.397 1.00 48.22 348 PHE B O 1
ATOM 5428 N N . GLY B 1 357 ? -16.356 -31.080 -38.656 1.00 46.88 349 GLY B N 1
ATOM 5429 C CA . GLY B 1 357 ? -15.313 -31.792 -39.416 1.00 45.92 349 GLY B CA 1
ATOM 5430 C C . GLY B 1 357 ? -14.511 -30.873 -40.315 1.00 50.87 349 GLY B C 1
ATOM 5431 O O . GLY B 1 357 ? -13.575 -31.364 -40.952 1.00 55.94 349 GLY B O 1
ATOM 5432 N N . ILE B 1 358 ? -14.821 -29.576 -40.341 1.00 54.98 350 ILE B N 1
ATOM 5433 C CA . ILE B 1 358 ? -14.102 -28.590 -41.201 1.00 59.52 350 ILE B CA 1
ATOM 5434 C C . ILE B 1 358 ? -13.453 -27.536 -40.306 1.00 52.11 350 ILE B C 1
ATOM 5435 O O . ILE B 1 358 ? -14.157 -26.893 -39.517 1.00 54.14 350 ILE B O 1
ATOM 5440 N N . GLY B 1 359 ? -12.139 -27.407 -40.425 1.00 44.39 351 GLY B N 1
ATOM 5441 C CA . GLY B 1 359 ? -11.360 -26.419 -39.671 1.00 43.32 351 GLY B CA 1
ATOM 5442 C C . GLY B 1 359 ? -11.069 -25.178 -40.499 1.00 42.97 351 GLY B C 1
ATOM 5443 O O . GLY B 1 359 ? -11.757 -24.905 -41.514 1.00 41.48 351 GLY B O 1
ATOM 5444 N N . ARG B 1 360 ? -10.032 -24.465 -40.100 1.00 45.31 352 ARG B N 1
ATOM 5445 C CA . ARG B 1 360 ? -9.708 -23.122 -40.634 1.00 44.66 352 ARG B CA 1
ATOM 5446 C C . ARG B 1 360 ? -9.150 -23.247 -42.052 1.00 39.45 352 ARG B C 1
ATOM 5447 O O . ARG B 1 360 ? -9.499 -22.432 -42.888 1.00 39.52 352 ARG B O 1
ATOM 5455 N N . ALA B 1 361 ? -8.308 -24.236 -42.314 1.00 39.48 353 ALA B N 1
ATOM 5456 C CA . ALA B 1 361 ? -7.730 -24.451 -43.658 1.00 38.17 353 ALA B CA 1
ATOM 5457 C C . ALA B 1 361 ? -8.859 -24.632 -44.671 1.00 39.41 353 ALA B C 1
ATOM 5458 O O . ALA B 1 361 ? -8.742 -24.128 -45.791 1.00 45.44 353 ALA B O 1
ATOM 5460 N N . THR B 1 362 ? -9.949 -25.286 -44.286 1.00 39.83 354 THR B N 1
ATOM 5461 C CA . THR B 1 362 ? -11.093 -25.495 -45.202 1.00 39.76 354 THR B CA 1
ATOM 5462 C C . THR B 1 362 ? -11.685 -24.141 -45.607 1.00 41.91 354 THR B C 1
ATOM 5463 O O . THR B 1 362 ? -11.941 -23.919 -46.806 1.00 45.22 354 THR B O 1
ATOM 5467 N N . TYR B 1 363 ? -11.946 -23.269 -44.641 1.00 43.92 355 TYR B N 1
ATOM 5468 C CA . TYR B 1 363 ? -12.554 -21.946 -44.925 1.00 46.68 355 TYR B CA 1
ATOM 5469 C C . TYR B 1 363 ? -11.593 -21.072 -45.731 1.00 45.74 355 TYR B C 1
ATOM 5470 O O . TYR B 1 363 ? -12.060 -20.413 -46.684 1.00 46.82 355 TYR B O 1
ATOM 5479 N N . ASP B 1 364 ? -10.305 -21.081 -45.378 1.00 41.19 356 ASP B N 1
ATOM 5480 C CA . ASP B 1 364 ? -9.286 -20.238 -46.050 1.00 43.80 356 ASP B CA 1
ATOM 5481 C C . ASP B 1 364 ? -9.145 -20.711 -47.493 1.00 46.08 356 ASP B C 1
ATOM 5482 O O . ASP B 1 364 ? -9.189 -19.858 -48.392 1.00 42.13 356 ASP B O 1
ATOM 5487 N N . ALA B 1 365 ? -8.990 -22.021 -47.701 1.00 47.11 357 ALA B N 1
ATOM 5488 C CA . ALA B 1 365 ? -8.804 -22.617 -49.036 1.00 45.60 357 ALA B CA 1
ATOM 5489 C C . ALA B 1 365 ? -10.065 -22.397 -49.876 1.00 48.43 357 ALA B C 1
ATOM 5490 O O . ALA B 1 365 ? -9.912 -22.086 -51.061 1.00 52.98 357 ALA B O 1
ATOM 5492 N N . SER B 1 366 ? -11.260 -22.522 -49.301 1.00 47.51 358 SER B N 1
ATOM 5493 C CA . SER B 1 366 ? -12.524 -22.293 -50.043 1.00 51.74 358 SER B CA 1
ATOM 5494 C C . SER B 1 366 ? -12.563 -20.844 -50.550 1.00 52.25 358 SER B C 1
ATOM 5495 O O . SER B 1 366 ? -12.914 -20.639 -51.722 1.00 50.20 358 SER B O 1
ATOM 5498 N N . GLN B 1 367 ? -12.214 -19.872 -49.700 1.00 58.12 359 GLN B N 1
ATOM 5499 C CA . GLN B 1 367 ? -12.157 -18.431 -50.085 1.00 54.63 359 GLN B CA 1
ATOM 5500 C C . GLN B 1 367 ? -11.164 -18.277 -51.244 1.00 52.69 359 GLN B C 1
ATOM 5501 O O . GLN B 1 367 ? -11.526 -17.657 -52.253 1.00 43.78 359 GLN B O 1
ATOM 5507 N N . GLU B 1 368 ? -9.973 -18.866 -51.115 1.00 52.19 360 GLU B N 1
ATOM 5508 C CA . GLU B 1 368 ? -8.881 -18.693 -52.101 1.00 51.20 360 GLU B CA 1
ATOM 5509 C C . GLU B 1 368 ? -9.227 -19.418 -53.402 1.00 54.69 360 GLU B C 1
ATOM 5510 O O . GLU B 1 368 ? -8.730 -18.968 -54.444 1.00 52.90 360 GLU B O 1
ATOM 5516 N N . ILE B 1 369 ? -10.026 -20.496 -53.363 1.00 55.80 361 ILE B N 1
ATOM 5517 C CA . ILE B 1 369 ? -10.426 -21.230 -54.599 1.00 52.05 361 ILE B CA 1
ATOM 5518 C C . ILE B 1 369 ? -11.414 -20.356 -55.363 1.00 51.70 361 ILE B C 1
ATOM 5519 O O . ILE B 1 369 ? -11.240 -20.212 -56.582 1.00 52.37 361 ILE B O 1
ATOM 5524 N N . ARG B 1 370 ? -12.391 -19.779 -54.674 1.00 51.84 362 ARG B N 1
ATOM 5525 C CA . ARG B 1 370 ? -13.393 -18.893 -55.321 1.00 54.12 362 ARG B CA 1
ATOM 5526 C C . ARG B 1 370 ? -12.688 -17.657 -55.907 1.00 56.10 362 ARG B C 1
ATOM 5527 O O . ARG B 1 370 ? -13.038 -17.256 -57.035 1.00 56.08 362 ARG B O 1
ATOM 5535 N N . SER B 1 371 ? -11.739 -17.061 -55.179 1.00 58.78 363 SER B N 1
ATOM 5536 C CA . SER B 1 371 ? -10.991 -15.850 -55.627 1.00 59.52 363 SER B CA 1
ATOM 5537 C C . SER B 1 371 ? -10.166 -16.181 -56.880 1.00 58.87 363 SER B C 1
ATOM 5538 O O . SER B 1 371 ? -9.832 -15.247 -57.611 1.00 62.26 363 SER B O 1
ATOM 5541 N N . GLY B 1 372 ? -9.820 -17.452 -57.098 1.00 61.21 364 GLY B N 1
ATOM 5542 C CA . GLY B 1 372 ? -8.954 -17.898 -58.208 1.00 55.98 364 GLY B CA 1
ATOM 5543 C C . GLY B 1 372 ? -7.478 -17.954 -57.829 1.00 52.21 364 GLY B C 1
ATOM 5544 O O . GLY B 1 372 ? -6.652 -18.107 -58.728 1.00 51.51 364 GLY B O 1
ATOM 5545 N N . ASP B 1 373 ? -7.126 -17.865 -56.549 1.00 51.33 365 ASP B N 1
ATOM 5546 C CA . ASP B 1 373 ? -5.701 -17.814 -56.118 1.00 53.76 365 ASP B CA 1
ATOM 5547 C C . ASP B 1 373 ? -5.111 -19.230 -56.053 1.00 51.43 365 ASP B C 1
ATOM 5548 O O . ASP B 1 373 ? -3.886 -19.356 -56.207 1.00 48.21 365 ASP B O 1
ATOM 5553 N N . ILE B 1 374 ? -5.936 -20.247 -55.802 1.00 54.28 366 ILE B N 1
ATOM 5554 C CA . ILE B 1 374 ? -5.488 -21.669 -55.777 1.00 51.59 366 ILE B CA 1
ATOM 5555 C C . ILE B 1 374 ? -6.521 -22.509 -56.515 1.00 55.30 366 ILE B C 1
ATOM 5556 O O . ILE B 1 374 ? -7.688 -22.076 -56.658 1.00 54.26 366 ILE B O 1
ATOM 5561 N N . THR B 1 375 ? -6.086 -23.692 -56.925 1.00 60.98 367 THR B N 1
ATOM 5562 C CA . THR B 1 375 ? -6.947 -24.730 -57.527 1.00 64.70 367 THR B CA 1
ATOM 5563 C C . THR B 1 375 ? -7.487 -25.619 -56.408 1.00 63.23 367 THR B C 1
ATOM 5564 O O . THR B 1 375 ? -6.879 -25.661 -55.314 1.00 60.53 367 THR B O 1
ATOM 5568 N N . ARG B 1 376 ? -8.591 -26.304 -56.686 1.00 60.85 368 ARG B N 1
ATOM 5569 C CA . ARG B 1 376 ? -9.243 -27.197 -55.708 1.00 59.75 368 ARG B CA 1
ATOM 5570 C C . ARG B 1 376 ? -8.228 -28.246 -55.252 1.00 61.15 368 ARG B C 1
ATOM 5571 O O . ARG B 1 376 ? -8.281 -28.636 -54.074 1.00 66.53 368 ARG B O 1
ATOM 5579 N N . GLU B 1 377 ? -7.305 -28.645 -56.123 1.00 60.91 369 GLU B N 1
ATOM 5580 C CA . GLU B 1 377 ? -6.307 -29.701 -55.802 1.00 69.59 369 GLU B CA 1
ATOM 5581 C C . GLU B 1 377 ? -5.354 -29.204 -54.707 1.00 67.16 369 GLU B C 1
ATOM 5582 O O . GLU B 1 377 ? -5.056 -29.990 -53.774 1.00 63.46 369 GLU B O 1
ATOM 5588 N N . GLU B 1 378 ? -4.874 -27.963 -54.842 1.00 65.50 370 GLU B N 1
ATOM 5589 C CA . GLU B 1 378 ? -3.981 -27.333 -53.837 1.00 63.44 370 GLU B CA 1
ATOM 5590 C C . GLU B 1 378 ? -4.781 -27.157 -52.546 1.00 56.46 370 GLU B C 1
ATOM 5591 O O . GLU B 1 378 ? -4.217 -27.402 -51.481 1.00 55.23 370 GLU B O 1
ATOM 5597 N N . GLY B 1 379 ? -6.051 -26.761 -52.659 1.00 49.24 371 GLY B N 1
ATOM 5598 C CA . GLY B 1 379 ? -6.968 -26.642 -51.513 1.00 50.53 371 GLY B CA 1
ATOM 5599 C C . GLY B 1 379 ? -7.043 -27.939 -50.730 1.00 48.51 371 GLY B C 1
ATOM 5600 O O . GLY B 1 379 ? -6.878 -27.902 -49.489 1.00 44.77 371 GLY B O 1
ATOM 5601 N N . VAL B 1 380 ? -7.273 -29.051 -51.433 1.00 49.30 372 VAL B N 1
ATOM 5602 C CA . VAL B 1 380 ? -7.406 -30.408 -50.829 1.00 46.98 372 VAL B CA 1
ATOM 5603 C C . VAL B 1 380 ? -6.105 -30.754 -50.099 1.00 48.10 372 VAL B C 1
ATOM 5604 O O . VAL B 1 380 ? -6.178 -31.276 -48.962 1.00 49.83 372 VAL B O 1
ATOM 5608 N N . ALA B 1 381 ? -4.956 -30.467 -50.707 1.00 43.81 373 ALA B N 1
ATOM 5609 C CA . ALA B 1 381 ? -3.634 -30.740 -50.100 1.00 46.75 373 ALA B CA 1
ATOM 5610 C C . ALA B 1 381 ? -3.467 -29.922 -48.811 1.00 48.65 373 ALA B C 1
ATOM 5611 O O . ALA B 1 381 ? -2.928 -30.463 -47.823 1.00 50.20 373 ALA B O 1
ATOM 5613 N N . LEU B 1 382 ? -3.882 -28.653 -48.829 1.00 51.54 374 LEU B N 1
ATOM 5614 C CA . LEU B 1 382 ? -3.734 -27.734 -47.671 1.00 48.96 374 LEU B CA 1
ATOM 5615 C C . LEU B 1 382 ? -4.653 -28.200 -46.536 1.00 47.08 374 LEU B C 1
ATOM 5616 O O . LEU B 1 382 ? -4.183 -28.266 -45.367 1.00 43.10 374 LEU B O 1
ATOM 5621 N N . VAL B 1 383 ? -5.917 -28.489 -46.862 1.00 46.47 375 VAL B N 1
ATOM 5622 C CA . VAL B 1 383 ? -6.894 -29.028 -45.875 1.00 47.76 375 VAL B CA 1
ATOM 5623 C C . VAL B 1 383 ? -6.300 -30.299 -45.251 1.00 53.44 375 VAL B C 1
ATOM 5624 O O . VAL B 1 383 ? -6.337 -30.441 -44.013 1.00 53.13 375 VAL B O 1
ATOM 5628 N N . LYS B 1 384 ? -5.732 -31.189 -46.058 1.00 52.92 376 LYS B N 1
ATOM 5629 C CA . LYS B 1 384 ? -5.257 -32.489 -45.525 1.00 60.52 376 LYS B CA 1
ATOM 5630 C C . LYS B 1 384 ? -4.082 -32.254 -44.586 1.00 56.08 376 LYS B C 1
ATOM 5631 O O . LYS B 1 384 ? -4.016 -32.927 -43.538 1.00 59.31 376 LYS B O 1
ATOM 5637 N N . ARG B 1 385 ? -3.208 -31.311 -44.908 1.00 55.90 377 ARG B N 1
ATOM 5638 C CA . ARG B 1 385 ? -2.014 -31.094 -44.064 1.00 55.38 377 ARG B CA 1
ATOM 5639 C C . ARG B 1 385 ? -2.382 -30.331 -42.783 1.00 55.95 377 ARG B C 1
ATOM 5640 O O . ARG B 1 385 ? -1.751 -30.608 -41.759 1.00 58.85 377 ARG B O 1
ATOM 5648 N N . PHE B 1 386 ? -3.336 -29.394 -42.810 1.00 56.93 378 PHE B N 1
ATOM 5649 C CA . PHE B 1 386 ? -3.442 -28.381 -41.730 1.00 52.94 378 PHE B CA 1
ATOM 5650 C C . PHE B 1 386 ? -4.747 -28.450 -40.939 1.00 49.55 378 PHE B C 1
ATOM 5651 O O . PHE B 1 386 ? -4.731 -27.983 -39.785 1.00 41.58 378 PHE B O 1
ATOM 5659 N N . ASP B 1 387 ? -5.837 -28.954 -41.513 1.00 50.33 379 ASP B N 1
ATOM 5660 C CA . ASP B 1 387 ? -7.193 -28.698 -40.955 1.00 54.00 379 ASP B CA 1
ATOM 5661 C C . ASP B 1 387 ? -7.277 -29.211 -39.508 1.00 54.15 379 ASP B C 1
ATOM 5662 O O . ASP B 1 387 ? -7.987 -28.565 -38.702 1.00 46.98 379 ASP B O 1
ATOM 5667 N N . GLN B 1 388 ? -6.588 -30.309 -39.174 1.00 54.64 380 GLN B N 1
ATOM 5668 C CA . GLN B 1 388 ? -6.789 -31.018 -37.876 1.00 61.20 380 GLN B CA 1
ATOM 5669 C C . GLN B 1 388 ? -5.691 -30.662 -36.877 1.00 63.26 380 GLN B C 1
ATOM 5670 O O . GLN B 1 388 ? -5.610 -31.311 -35.818 1.00 69.16 380 GLN B O 1
ATOM 5676 N N . GLU B 1 389 ? -4.885 -29.658 -37.187 1.00 65.18 381 GLU B N 1
ATOM 5677 C CA . GLU B 1 389 ? -3.854 -29.141 -36.259 1.00 66.93 381 GLU B CA 1
ATOM 5678 C C . GLU B 1 389 ? -4.570 -28.517 -35.052 1.00 67.45 381 GLU B C 1
ATOM 5679 O O . GLU B 1 389 ? -5.555 -27.765 -35.245 1.00 62.00 381 GLU B O 1
ATOM 5685 N N . PHE B 1 390 ? -4.132 -28.854 -33.843 1.00 63.07 382 PHE B N 1
ATOM 5686 C CA . PHE B 1 390 ? -4.613 -28.191 -32.608 1.00 63.47 382 PHE B CA 1
ATOM 5687 C C . PHE B 1 390 ? -3.792 -26.928 -32.371 1.00 61.09 382 PHE B C 1
ATOM 5688 O O . PHE B 1 390 ? -2.566 -26.965 -32.478 1.00 63.21 382 PHE B O 1
ATOM 5696 N N . PRO B 1 391 ? -4.436 -25.786 -32.028 1.00 56.81 383 PRO B N 1
ATOM 5697 C CA . PRO B 1 391 ? -3.721 -24.534 -31.761 1.00 53.03 383 PRO B CA 1
ATOM 5698 C C . PRO B 1 391 ? -3.096 -24.403 -30.368 1.00 49.27 383 PRO B C 1
ATOM 5699 O O . PRO B 1 391 ? -3.747 -23.882 -29.493 1.00 52.31 383 PRO B O 1
ATOM 5703 N N . GLU B 1 392 ? -1.835 -24.819 -30.222 1.00 52.66 384 GLU B N 1
ATOM 5704 C CA . GLU B 1 392 ? -1.122 -24.912 -28.919 1.00 52.91 384 GLU B CA 1
ATOM 5705 C C . GLU B 1 392 ? -0.629 -23.541 -28.430 1.00 50.77 384 GLU B C 1
ATOM 5706 O O . GLU B 1 392 ? -0.478 -23.374 -27.205 1.00 48.77 384 GLU B O 1
ATOM 5712 N N . ARG B 1 393 ? -0.330 -22.605 -29.328 1.00 48.65 385 ARG B N 1
ATOM 5713 C CA . ARG B 1 393 ? 0.431 -21.375 -28.968 1.00 49.16 385 ARG B CA 1
ATOM 5714 C C . ARG B 1 393 ? -0.269 -20.616 -27.825 1.00 48.26 385 ARG B C 1
ATOM 5715 O O . ARG B 1 393 ? 0.427 -20.207 -26.910 1.00 48.52 385 ARG B O 1
ATOM 5723 N N . PHE B 1 394 ? -1.595 -20.461 -27.858 1.00 49.45 386 PHE B N 1
ATOM 5724 C CA . PHE B 1 394 ? -2.351 -19.637 -26.881 1.00 48.52 386 PHE B CA 1
ATOM 5725 C C . PHE B 1 394 ? -3.239 -20.489 -25.975 1.00 48.63 386 PHE B C 1
ATOM 5726 O O . PHE B 1 394 ? -3.955 -19.902 -25.129 1.00 54.34 386 PHE B O 1
ATOM 5734 N N . ALA B 1 395 ? -3.218 -21.807 -26.135 1.00 44.16 387 ALA B N 1
ATOM 5735 C CA . ALA B 1 395 ? -4.108 -22.733 -25.396 1.00 45.67 387 ALA B CA 1
ATOM 5736 C C . ALA B 1 395 ? -4.108 -22.397 -23.897 1.00 42.71 387 ALA B C 1
ATOM 5737 O O . ALA B 1 395 ? -5.201 -22.264 -23.319 1.00 47.26 387 ALA B O 1
ATOM 5739 N N . GLU B 1 396 ? -2.939 -22.224 -23.284 1.00 45.69 388 GLU B N 1
ATOM 5740 C CA . GLU B 1 396 ? -2.832 -22.034 -21.812 1.00 49.60 388 GLU B CA 1
ATOM 5741 C C . GLU B 1 396 ? -3.439 -20.687 -21.412 1.00 49.67 388 GLU B C 1
ATOM 5742 O O . GLU B 1 396 ? -4.199 -20.669 -20.418 1.00 53.63 388 GLU B O 1
ATOM 5748 N N . GLU B 1 397 ? -3.119 -19.597 -22.124 1.00 50.85 389 GLU B N 1
ATOM 5749 C CA . GLU B 1 397 ? -3.732 -18.277 -21.817 1.00 51.67 389 GLU B CA 1
ATOM 5750 C C . GLU B 1 397 ? -5.247 -18.392 -21.955 1.00 43.73 389 GLU B C 1
ATOM 5751 O O . GLU B 1 397 ? -5.961 -17.788 -21.136 1.00 45.61 389 GLU B O 1
ATOM 5757 N N . ILE B 1 398 ? -5.714 -19.094 -22.989 1.00 37.81 390 ILE B N 1
ATOM 5758 C CA . ILE B 1 398 ? -7.170 -19.210 -23.262 1.00 40.75 390 ILE B CA 1
ATOM 5759 C C . ILE B 1 398 ? -7.837 -19.967 -22.111 1.00 38.29 390 ILE B C 1
ATOM 5760 O O . ILE B 1 398 ? -8.882 -19.496 -21.649 1.00 37.10 390 ILE B O 1
ATOM 5765 N N . PHE B 1 399 ? -7.235 -21.067 -21.650 1.00 39.66 391 PHE B N 1
ATOM 5766 C CA . PHE B 1 399 ? -7.752 -21.854 -20.504 1.00 39.57 391 PHE B CA 1
ATOM 5767 C C . PHE B 1 399 ? -7.889 -20.940 -19.296 1.00 39.52 391 PHE B C 1
ATOM 5768 O O . PHE B 1 399 ? -8.921 -21.020 -18.619 1.00 37.81 391 PHE B O 1
ATOM 5776 N N . LYS B 1 400 ? -6.892 -20.093 -19.044 1.00 40.70 392 LYS B N 1
ATOM 5777 C CA . LYS B 1 400 ? -6.959 -19.133 -17.910 1.00 44.28 392 LYS B CA 1
ATOM 5778 C C . LYS B 1 400 ? -8.081 -18.120 -18.164 1.00 38.11 392 LYS B C 1
ATOM 5779 O O . LYS B 1 400 ? -8.799 -17.771 -17.225 1.00 37.20 392 LYS B O 1
ATOM 5785 N N . TYR B 1 401 ? -8.227 -17.663 -19.401 1.00 33.96 393 TYR B N 1
ATOM 5786 C CA . TYR B 1 401 ? -9.269 -16.680 -19.773 1.00 35.85 393 TYR B CA 1
ATOM 5787 C C . TYR B 1 401 ? -10.641 -17.297 -19.503 1.00 39.12 393 TYR B C 1
ATOM 5788 O O . TYR B 1 401 ? -11.559 -16.579 -19.073 1.00 44.59 393 TYR B O 1
ATOM 5797 N N . LEU B 1 402 ? -10.786 -18.594 -19.779 1.00 39.27 394 LEU B N 1
ATOM 5798 C CA . LEU B 1 402 ? -12.082 -19.301 -19.623 1.00 41.90 394 LEU B CA 1
ATOM 5799 C C . LEU B 1 402 ? -12.302 -19.693 -18.162 1.00 43.14 394 LEU B C 1
ATOM 5800 O O . LEU B 1 402 ? -13.417 -20.133 -17.840 1.00 47.69 394 LEU B O 1
ATOM 5805 N N . SER B 1 403 ? -11.301 -19.520 -17.303 1.00 40.04 395 SER B N 1
ATOM 5806 C CA . SER B 1 403 ? -11.357 -19.969 -15.893 1.00 38.83 395 SER B CA 1
ATOM 5807 C C . SER B 1 403 ? -12.162 -18.967 -15.083 1.00 39.64 395 SER B C 1
ATOM 5808 O O . SER B 1 403 ? -11.907 -17.774 -15.189 1.00 50.47 395 SER B O 1
ATOM 5811 N N . ILE B 1 404 ? -13.141 -19.458 -14.338 1.00 44.24 396 ILE B N 1
ATOM 5812 C CA . ILE B 1 404 ? -14.049 -18.609 -13.519 1.00 43.22 396 ILE B CA 1
ATOM 5813 C C . ILE B 1 404 ? -13.660 -18.793 -12.050 1.00 45.93 396 ILE B C 1
ATOM 5814 O O . ILE B 1 404 ? -14.292 -19.614 -11.364 1.00 45.92 396 ILE B O 1
ATOM 5819 N N . ASN B 1 405 ? -12.636 -18.063 -11.599 1.00 47.95 397 ASN B N 1
ATOM 5820 C CA . ASN B 1 405 ? -12.052 -18.202 -10.238 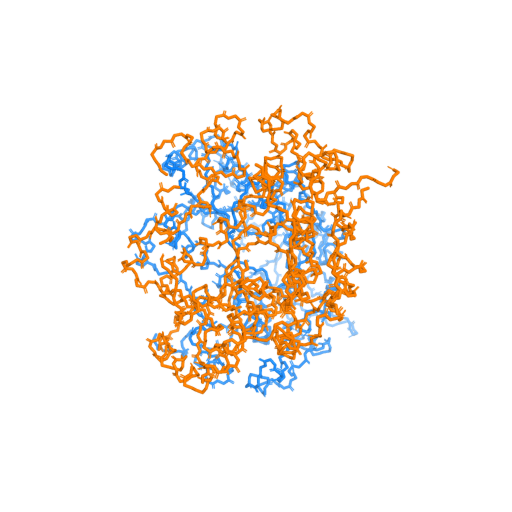1.00 43.59 397 ASN B CA 1
ATOM 5821 C C . ASN B 1 405 ? -12.949 -17.488 -9.231 1.00 41.89 397 ASN B C 1
ATOM 5822 O O . ASN B 1 405 ? -13.761 -16.630 -9.632 1.00 46.74 397 ASN B O 1
ATOM 5827 N N . LEU B 1 406 ? -12.800 -17.822 -7.951 1.00 45.15 398 LEU B N 1
ATOM 5828 C CA . LEU B 1 406 ? -13.671 -17.280 -6.866 1.00 50.15 398 LEU B CA 1
ATOM 5829 C C . LEU B 1 406 ? -13.387 -15.798 -6.616 1.00 49.38 398 LEU B C 1
ATOM 5830 O O . LEU B 1 406 ? -14.338 -15.056 -6.300 1.00 46.68 398 LEU B O 1
ATOM 5835 N N . LYS B 1 407 ? -12.132 -15.379 -6.754 1.00 55.58 399 LYS B N 1
ATOM 5836 C CA . LYS B 1 407 ? -11.727 -13.970 -6.525 1.00 52.98 399 LYS B CA 1
ATOM 5837 C C . LYS B 1 407 ? -12.528 -13.047 -7.447 1.00 49.99 399 LYS B C 1
ATOM 5838 O O . LYS B 1 407 ? -13.137 -12.095 -6.943 1.00 48.54 399 LYS B O 1
ATOM 5844 N N . GLU B 1 408 ? -12.567 -13.327 -8.748 1.00 49.38 400 GLU B N 1
ATOM 5845 C CA . GLU B 1 408 ? -13.201 -12.399 -9.726 1.00 47.92 400 GLU B CA 1
ATOM 5846 C C . GLU B 1 408 ? -14.693 -12.687 -9.844 1.00 45.37 400 GLU B C 1
ATOM 5847 O O . GLU B 1 408 ? -15.438 -11.756 -10.214 1.00 48.76 400 GLU B O 1
ATOM 5853 N N . PHE B 1 409 ? -15.113 -13.917 -9.563 1.00 45.37 401 PHE B N 1
ATOM 5854 C CA . PHE B 1 409 ? -16.514 -14.368 -9.740 1.00 48.02 401 PHE B CA 1
ATOM 5855 C C . PHE B 1 409 ? -17.027 -15.044 -8.472 1.00 52.41 401 PHE B C 1
ATOM 5856 O O . PHE B 1 409 ? -17.242 -16.256 -8.449 1.00 49.46 401 PHE B O 1
ATOM 5864 N N . PRO B 1 410 ? -17.278 -14.282 -7.382 1.00 56.23 402 PRO B N 1
ATOM 5865 C CA . PRO B 1 410 ? -17.651 -14.893 -6.107 1.00 57.51 402 PRO B CA 1
ATOM 5866 C C . PRO B 1 410 ? -18.895 -15.786 -6.252 1.00 57.67 402 PRO B C 1
ATOM 5867 O O . PRO B 1 410 ? -18.926 -16.820 -5.633 1.00 55.96 402 PRO B O 1
ATOM 5871 N N . ILE B 1 411 ? -19.862 -15.368 -7.079 1.00 56.82 403 ILE B N 1
ATOM 5872 C CA . ILE B 1 411 ? -21.137 -16.108 -7.314 1.00 58.57 403 ILE B CA 1
ATOM 5873 C C . ILE B 1 411 ? -20.932 -17.128 -8.433 1.00 53.97 403 ILE B C 1
ATOM 5874 O O . ILE B 1 411 ? -21.106 -18.318 -8.177 1.00 56.67 403 ILE B O 1
ATOM 5879 N N . ALA B 1 412 ? -20.585 -16.674 -9.635 1.00 55.13 404 ALA B N 1
ATOM 5880 C CA . ALA B 1 412 ? -20.598 -17.502 -10.860 1.00 52.23 404 ALA B CA 1
ATOM 5881 C C . ALA B 1 412 ? -19.664 -18.700 -10.691 1.00 50.87 404 ALA B C 1
ATOM 5882 O O . ALA B 1 412 ? -19.964 -19.752 -11.256 1.00 47.26 404 ALA B O 1
ATOM 5884 N N . SER B 1 413 ? -18.560 -18.553 -9.960 1.00 48.39 405 SER B N 1
ATOM 5885 C CA . SER B 1 413 ? -17.536 -19.622 -9.854 1.00 47.24 405 SER B CA 1
ATOM 5886 C C . SER B 1 413 ? -18.163 -20.908 -9.314 1.00 47.89 405 SER B C 1
ATOM 5887 O O . SER B 1 413 ? -17.791 -21.989 -9.784 1.00 53.34 405 SER B O 1
ATOM 5890 N N . GLN B 1 414 ? -19.080 -20.787 -8.365 1.00 48.47 406 GLN B N 1
ATOM 5891 C CA . GLN B 1 414 ? -19.667 -21.946 -7.647 1.00 55.04 406 GLN B CA 1
ATOM 5892 C C . GLN B 1 414 ? -20.562 -22.756 -8.596 1.00 55.09 406 GLN B C 1
ATOM 5893 O O . GLN B 1 414 ? -20.739 -23.954 -8.332 1.00 51.97 406 GLN B O 1
ATOM 5899 N N . MET B 1 415 ? -21.088 -22.134 -9.657 1.00 51.58 407 MET B N 1
ATOM 5900 C CA . MET B 1 415 ? -21.964 -22.802 -10.647 1.00 48.58 407 MET B CA 1
ATOM 5901 C C . MET B 1 415 ? -21.195 -23.833 -11.491 1.00 50.33 407 MET B C 1
ATOM 5902 O O . MET B 1 415 ? -21.853 -24.691 -12.069 1.00 49.87 407 MET B O 1
ATOM 5907 N N . PHE B 1 416 ? -19.866 -23.767 -11.577 1.00 50.03 408 PHE B N 1
ATOM 5908 C CA . PHE B 1 416 ? -19.060 -24.638 -12.473 1.00 43.43 408 PHE B CA 1
ATOM 5909 C C . PHE B 1 416 ? -18.457 -25.779 -11.668 1.00 47.43 408 PHE B C 1
ATOM 5910 O O . PHE B 1 416 ? -17.885 -25.537 -10.594 1.00 56.30 408 PHE B O 1
ATOM 5918 N N . GLU B 1 417 ? -18.537 -26.986 -12.209 1.00 46.92 409 GLU B N 1
ATOM 5919 C CA . GLU B 1 417 ? -17.983 -28.196 -11.561 1.00 45.01 409 GLU B CA 1
ATOM 5920 C C . GLU B 1 417 ? -16.464 -28.059 -11.470 1.00 41.79 409 GLU B C 1
ATOM 5921 O O . GLU B 1 417 ? -15.886 -28.408 -10.414 1.00 42.17 409 GLU B O 1
ATOM 5927 N N . GLN B 1 418 ? -15.833 -27.618 -12.554 1.00 45.71 410 GLN B N 1
ATOM 5928 C CA . GLN B 1 418 ? -14.378 -27.314 -12.593 1.00 46.48 410 GLN B CA 1
ATOM 5929 C C . GLN B 1 418 ? -14.196 -25.866 -13.041 1.00 45.09 410 GLN B C 1
ATOM 5930 O O . GLN B 1 418 ? -14.030 -25.585 -14.224 1.00 47.37 410 GLN B O 1
ATOM 5936 N N . PRO B 1 419 ? -14.247 -24.894 -12.113 1.00 45.86 411 PRO B N 1
ATOM 5937 C CA . PRO B 1 419 ? -14.236 -23.486 -12.494 1.00 43.54 411 PRO B CA 1
ATOM 5938 C C . PRO B 1 419 ? -12.923 -23.114 -13.193 1.00 42.69 411 PRO B C 1
ATOM 5939 O O . PRO B 1 419 ? -12.977 -22.333 -14.102 1.00 43.91 411 PRO B O 1
ATOM 5943 N N . ILE B 1 420 ? -11.804 -23.697 -12.756 1.00 42.94 412 ILE B N 1
ATOM 5944 C CA . ILE B 1 420 ? -10.458 -23.451 -13.341 1.00 44.80 412 ILE B CA 1
ATOM 5945 C C . ILE B 1 420 ? -10.252 -24.451 -14.463 1.00 44.97 412 ILE B C 1
ATOM 5946 O O . ILE B 1 420 ? -10.079 -25.633 -14.170 1.00 41.75 412 ILE B O 1
ATOM 5951 N N . MET B 1 421 ? -10.248 -23.971 -15.702 1.00 47.82 413 MET B N 1
ATOM 5952 C CA . MET B 1 421 ? -10.130 -24.881 -16.853 1.00 47.81 413 MET B CA 1
ATOM 5953 C C . MET B 1 421 ? -8.679 -25.289 -17.059 1.00 48.03 413 MET B C 1
ATOM 5954 O O . MET B 1 421 ? -7.793 -24.464 -16.842 1.00 50.47 413 MET B O 1
ATOM 5959 N N . ASP B 1 422 ? -8.474 -26.546 -17.440 1.00 51.28 414 ASP B N 1
ATOM 5960 C CA . ASP B 1 422 ? -7.157 -27.088 -17.835 1.00 51.72 414 ASP B CA 1
ATOM 5961 C C . ASP B 1 422 ? -7.340 -27.772 -19.186 1.00 49.16 414 ASP B C 1
ATOM 5962 O O . ASP B 1 422 ? -8.449 -27.714 -19.736 1.00 45.75 414 ASP B O 1
ATOM 5967 N N . ARG B 1 423 ? -6.289 -28.411 -19.678 1.00 49.50 415 ARG B N 1
ATOM 5968 C CA . ARG B 1 423 ? -6.309 -29.089 -20.991 1.00 52.88 415 ARG B CA 1
ATOM 5969 C C . ARG B 1 423 ? -7.269 -30.290 -20.957 1.00 55.07 415 ARG B C 1
ATOM 5970 O O . ARG B 1 423 ? -8.098 -30.432 -21.891 1.00 46.63 415 ARG B O 1
ATOM 5978 N N . ALA B 1 424 ? -7.165 -31.137 -19.930 1.00 56.56 416 ALA B N 1
ATOM 5979 C CA . ALA B 1 424 ? -7.931 -32.406 -19.847 1.00 57.02 416 ALA B CA 1
ATOM 5980 C C . ALA B 1 424 ? -9.426 -32.083 -19.878 1.00 51.81 416 ALA B C 1
ATOM 5981 O O . ALA B 1 424 ? -10.170 -32.772 -20.606 1.00 54.46 416 ALA B O 1
ATOM 5983 N N . TYR B 1 425 ? -9.845 -31.049 -19.151 1.00 50.47 417 TYR B N 1
ATOM 5984 C CA . TYR B 1 425 ? -11.272 -30.667 -19.064 1.00 48.79 417 TYR B CA 1
ATOM 5985 C C . TYR B 1 425 ? -11.736 -30.168 -20.431 1.00 50.08 417 TYR B C 1
ATOM 5986 O O . TYR B 1 425 ? -12.863 -30.533 -20.848 1.00 50.92 417 TYR B O 1
ATOM 5995 N N . PHE B 1 426 ? -10.908 -29.368 -21.111 1.00 45.97 418 PHE B N 1
ATOM 5996 C CA . PHE B 1 426 ? -11.285 -28.803 -22.428 1.00 44.35 418 PHE B CA 1
ATOM 5997 C C . PHE B 1 426 ? -11.411 -29.941 -23.452 1.00 41.95 418 PHE B C 1
ATOM 5998 O O . PHE B 1 426 ? -12.379 -29.963 -24.221 1.00 38.43 418 PHE B O 1
ATOM 6006 N N . MET B 1 427 ? -10.454 -30.859 -23.480 1.00 47.33 419 MET B N 1
ATOM 6007 C CA . MET B 1 427 ? -10.499 -32.013 -24.420 1.00 54.56 419 MET B CA 1
ATOM 6008 C C . MET B 1 427 ? -11.734 -32.892 -24.136 1.00 51.61 419 MET B C 1
ATOM 6009 O O . MET B 1 427 ? -12.409 -33.290 -25.105 1.00 51.39 419 MET B O 1
ATOM 6014 N N . ALA B 1 428 ? -12.049 -33.162 -22.865 1.00 53.19 420 ALA B N 1
ATOM 6015 C CA . ALA B 1 428 ? -13.241 -33.954 -22.474 1.00 49.84 420 ALA B CA 1
ATOM 6016 C C . ALA B 1 428 ? -14.500 -33.222 -22.953 1.00 51.74 420 ALA B C 1
ATOM 6017 O O . ALA B 1 428 ? -15.394 -33.875 -23.530 1.00 54.97 420 ALA B O 1
ATOM 6019 N N . LEU B 1 429 ? -14.563 -31.908 -22.750 1.00 51.71 421 LEU B N 1
ATOM 6020 C CA . LEU B 1 429 ? -15.717 -31.088 -23.204 1.00 55.54 421 LEU B CA 1
ATOM 6021 C C . LEU B 1 429 ? -15.855 -31.196 -24.731 1.00 54.85 421 LEU B C 1
ATOM 6022 O O . LEU B 1 429 ? -16.995 -31.320 -25.230 1.00 52.93 421 LEU B O 1
ATOM 6027 N N . ALA B 1 430 ? -14.732 -31.146 -25.446 1.00 57.01 422 ALA B N 1
ATOM 6028 C CA . ALA B 1 430 ? -14.706 -31.214 -26.923 1.00 58.68 422 ALA B CA 1
ATOM 6029 C C . ALA B 1 430 ? -15.307 -32.557 -27.355 1.00 58.05 422 ALA B C 1
ATOM 6030 O O . ALA B 1 430 ? -16.180 -32.559 -28.256 1.00 50.28 422 ALA B O 1
ATOM 6032 N N . ASP B 1 431 ? -14.891 -33.649 -26.704 1.00 57.02 423 ASP B N 1
ATOM 6033 C CA . ASP B 1 431 ? -15.416 -35.010 -26.996 1.00 56.84 423 ASP B CA 1
ATOM 6034 C C . ASP B 1 431 ? -16.947 -34.983 -27.028 1.00 56.61 423 ASP B C 1
ATOM 6035 O O . ASP B 1 431 ? -17.531 -35.587 -27.931 1.00 63.40 423 ASP B O 1
ATOM 6040 N N . THR B 1 432 ? -17.590 -34.262 -26.116 1.00 56.94 424 THR B N 1
ATOM 6041 C CA . THR B 1 432 ? -19.072 -34.273 -25.994 1.00 54.96 424 THR B CA 1
ATOM 6042 C C . THR B 1 432 ? -19.720 -33.555 -27.174 1.00 52.53 424 THR B C 1
ATOM 6043 O O . THR B 1 432 ? -20.960 -33.575 -27.247 1.00 59.43 424 THR B O 1
ATOM 6047 N N . PHE B 1 433 ? -18.937 -32.897 -28.033 1.00 53.43 425 PHE B N 1
ATOM 6048 C CA . PHE B 1 433 ? -19.473 -32.198 -29.231 1.00 49.41 425 PHE B CA 1
ATOM 6049 C C . PHE B 1 433 ? -19.004 -32.884 -30.514 1.00 50.07 425 PHE B C 1
ATOM 6050 O O . PHE B 1 433 ? -19.475 -32.511 -31.596 1.00 49.83 425 PHE B O 1
ATOM 6058 N N . ARG B 1 434 ? -18.144 -33.888 -30.377 1.00 51.95 426 ARG B N 1
ATOM 6059 C CA . ARG B 1 434 ? -17.601 -34.687 -31.499 1.00 58.92 426 ARG B CA 1
ATOM 6060 C C . ARG B 1 434 ? -18.642 -35.735 -31.914 1.00 62.11 426 ARG B C 1
ATOM 6061 O O . ARG B 1 434 ? -18.712 -36.778 -31.249 1.00 75.81 426 ARG B O 1
ATOM 6069 N N . SER B 1 435 ? -19.392 -35.503 -32.993 1.00 64.64 427 SER B N 1
ATOM 6070 C CA . SER B 1 435 ? -20.456 -36.432 -33.456 1.00 59.98 427 SER B CA 1
ATOM 6071 C C . SER B 1 435 ? -19.828 -37.671 -34.079 1.00 61.98 427 SER B C 1
ATOM 6072 O O . SER B 1 435 ? -18.910 -37.560 -34.881 1.00 59.43 427 SER B O 1
ATOM 6075 N N . PRO B 1 436 ? -20.341 -38.885 -33.778 1.00 63.49 428 PRO B N 1
ATOM 6076 C CA . PRO B 1 436 ? -19.761 -40.117 -34.313 1.00 59.11 428 PRO B CA 1
ATOM 6077 C C . PRO B 1 436 ? -20.050 -40.331 -35.807 1.00 53.99 428 PRO B C 1
ATOM 6078 O O . PRO B 1 436 ? -19.525 -41.258 -36.353 1.00 54.46 428 PRO B O 1
ATOM 6082 N N . HIS B 1 437 ? -20.873 -39.488 -36.428 1.00 50.69 429 HIS B N 1
ATOM 6083 C CA . HIS B 1 437 ? -21.097 -39.500 -37.895 1.00 51.51 429 HIS B CA 1
ATOM 6084 C C . HIS B 1 437 ? -19.987 -38.716 -38.618 1.00 55.82 429 HIS B C 1
ATOM 6085 O O . HIS B 1 437 ? -19.984 -38.729 -39.872 1.00 60.72 429 HIS B O 1
ATOM 6092 N N . LEU B 1 438 ? -19.071 -38.065 -37.891 1.00 55.53 430 LEU B N 1
ATOM 6093 C CA . LEU B 1 438 ? -17.924 -37.332 -38.500 1.00 51.63 430 LEU B CA 1
ATOM 6094 C C . LEU B 1 438 ? -16.584 -37.845 -37.976 1.00 50.55 430 LEU B C 1
ATOM 6095 O O . LEU B 1 438 ? -15.589 -37.644 -38.682 1.00 54.49 430 LEU B O 1
ATOM 6100 N N . TRP B 1 439 ? -16.549 -38.441 -36.786 1.00 53.82 431 TRP B N 1
ATOM 6101 C CA . TRP B 1 439 ? -15.286 -38.814 -36.106 1.00 57.44 431 TRP B CA 1
ATOM 6102 C C . TRP B 1 439 ? -15.303 -40.297 -35.735 1.00 63.14 431 TRP B C 1
ATOM 6103 O O . TRP B 1 439 ? -16.306 -40.775 -35.186 1.00 59.00 431 TRP B O 1
ATOM 6114 N N . LYS B 1 440 ? -14.197 -40.980 -36.017 1.00 67.56 432 LYS B N 1
ATOM 6115 C CA . LYS B 1 440 ? -13.922 -42.358 -35.553 1.00 69.74 432 LYS B CA 1
ATOM 6116 C C . LYS B 1 440 ? -12.590 -42.321 -34.824 1.00 75.39 432 LYS B C 1
ATOM 6117 O O . LYS B 1 440 ? -11.737 -41.532 -35.242 1.00 85.79 432 LYS B O 1
ATOM 6123 N N . LYS B 1 441 ? -12.426 -43.119 -33.776 1.00 77.01 433 LYS B N 1
ATOM 6124 C CA . LYS B 1 441 ? -11.180 -43.088 -32.976 1.00 83.97 433 LYS B CA 1
ATOM 6125 C C . LYS B 1 441 ? -10.107 -43.936 -33.665 1.00 90.11 433 LYS B C 1
ATOM 6126 O O . LYS B 1 441 ? -10.459 -44.877 -34.408 1.00 83.91 433 LYS B O 1
ATOM 6132 N N . ASP B 1 442 ? -8.842 -43.561 -33.444 1.00 97.48 434 ASP B N 1
ATOM 6133 C CA . ASP B 1 442 ? -7.628 -44.241 -33.969 1.00 96.18 434 ASP B CA 1
ATOM 6134 C C . ASP B 1 442 ? -6.619 -44.317 -32.822 1.00 93.70 434 ASP B C 1
ATOM 6135 O O . ASP B 1 442 ? -5.806 -43.386 -32.703 1.00 98.71 434 ASP B O 1
ATOM 6137 N N . GLY B 1 443 ? -6.726 -45.356 -31.987 1.00 88.73 435 GLY B N 1
ATOM 6138 C CA . GLY B 1 443 ? -5.897 -45.551 -30.783 1.00 83.07 435 GLY B CA 1
ATOM 6139 C C . GLY B 1 443 ? -6.161 -44.499 -29.717 1.00 75.26 435 GLY B C 1
ATOM 6140 O O . GLY B 1 443 ? -7.352 -44.268 -29.423 1.00 82.94 435 GLY B O 1
ATOM 6141 N N . TRP B 1 446 ? -8.437 -39.630 -32.339 1.00 83.01 438 TRP B N 1
ATOM 6142 C CA . TRP B 1 446 ? -9.581 -39.286 -33.228 1.00 82.19 438 TRP B CA 1
ATOM 6143 C C . TRP B 1 446 ? -9.097 -39.055 -34.659 1.00 81.23 438 TRP B C 1
ATOM 6144 O O . TRP B 1 446 ? -7.939 -38.653 -34.848 1.00 85.65 438 TRP B O 1
ATOM 6155 N N . LYS B 1 447 ? -9.986 -39.278 -35.617 1.00 79.16 439 LYS B N 1
ATOM 6156 C CA . LYS B 1 447 ? -9.736 -39.008 -37.050 1.00 76.84 439 LYS B CA 1
ATOM 6157 C C . LYS B 1 447 ? -11.069 -38.818 -37.761 1.00 67.14 439 LYS B C 1
ATOM 6158 O O . LYS B 1 447 ? -12.056 -39.432 -37.340 1.00 65.63 439 LYS B O 1
ATOM 6164 N N . LEU B 1 448 ? -11.080 -37.972 -38.788 1.00 67.64 440 LEU B N 1
ATOM 6165 C CA . LEU B 1 448 ? -12.280 -37.700 -39.607 1.00 64.97 440 LEU B CA 1
ATOM 6166 C C . LEU B 1 448 ? -12.657 -38.993 -40.313 1.00 61.72 440 LEU B C 1
ATOM 6167 O O . LEU B 1 448 ? -11.775 -39.648 -40.895 1.00 59.67 440 LEU B O 1
ATOM 6172 N N . ARG B 1 449 ? -13.932 -39.348 -40.253 1.00 58.60 441 ARG B N 1
ATOM 6173 C CA . ARG B 1 449 ? -14.461 -40.471 -41.051 1.00 58.46 441 ARG B CA 1
ATOM 6174 C C . ARG B 1 449 ? -14.273 -40.115 -42.523 1.00 62.17 441 ARG B C 1
ATOM 6175 O O . ARG B 1 449 ? -13.880 -41.010 -43.296 1.00 67.32 441 ARG B O 1
ATOM 6183 N N . HIS B 1 450 ? -14.564 -38.862 -42.890 1.00 60.55 442 HIS B N 1
ATOM 6184 C CA . HIS B 1 450 ? -14.536 -38.388 -44.296 1.00 63.95 442 HIS B CA 1
ATOM 6185 C C . HIS B 1 450 ? -13.736 -37.089 -44.417 1.00 59.29 442 HIS B C 1
ATOM 6186 O O . HIS B 1 450 ? -14.189 -36.054 -43.923 1.00 61.73 442 HIS B O 1
ATOM 6193 N N . GLN B 1 451 ? -12.576 -37.181 -45.060 1.00 61.31 443 GLN B N 1
ATOM 6194 C CA . GLN B 1 451 ? -11.740 -36.030 -45.459 1.00 63.61 443 GLN B CA 1
ATOM 6195 C C . GLN B 1 451 ? -12.092 -35.635 -46.890 1.00 61.74 443 GLN B C 1
ATOM 6196 O O . GLN B 1 451 ? -12.427 -36.520 -47.691 1.00 62.35 443 GLN B O 1
ATOM 6202 N N . VAL B 1 452 ? -11.998 -34.347 -47.194 1.00 62.19 444 VAL B N 1
ATOM 6203 C CA . VAL B 1 452 ? -12.134 -33.836 -48.585 1.00 56.86 444 VAL B CA 1
ATOM 6204 C C . VAL B 1 452 ? -11.149 -34.621 -49.453 1.00 51.31 444 VAL B C 1
ATOM 6205 O O . VAL B 1 452 ? -10.071 -35.034 -48.940 1.00 50.77 444 VAL B O 1
ATOM 6209 N N . THR B 1 453 ? -11.535 -34.871 -50.701 1.00 51.87 445 THR B N 1
ATOM 6210 C CA . THR B 1 453 ? -10.731 -35.659 -51.667 1.00 55.58 445 THR B CA 1
ATOM 6211 C C . THR B 1 453 ? -10.759 -34.945 -53.009 1.00 51.41 445 THR B C 1
ATOM 6212 O O . THR B 1 453 ? -11.709 -34.205 -53.283 1.00 48.91 445 THR B O 1
ATOM 6216 N N . ASN B 1 454 ? -9.736 -35.203 -53.811 1.00 60.54 446 ASN B N 1
ATOM 6217 C CA . ASN B 1 454 ? -9.617 -34.657 -55.182 1.00 61.03 446 ASN B CA 1
ATOM 6218 C C . ASN B 1 454 ? -10.725 -35.256 -56.043 1.00 62.05 446 ASN B C 1
ATOM 6219 O O . ASN B 1 454 ? -11.171 -36.373 -55.753 1.00 69.30 446 ASN B O 1
ATOM 6224 N N . LEU B 1 455 ? -11.153 -34.521 -57.059 1.00 72.23 447 LEU B N 1
ATOM 6225 C CA . LEU B 1 455 ? -12.240 -34.951 -57.973 1.00 79.35 447 LEU B CA 1
ATOM 6226 C C . LEU B 1 455 ? -11.781 -36.195 -58.749 1.00 81.42 447 LEU B C 1
ATOM 6227 O O . LEU B 1 455 ? -10.576 -36.283 -59.108 1.00 74.87 447 LEU B O 1
ATOM 6232 N N . GLU B 1 456 ? -12.723 -37.107 -59.024 1.00 81.79 448 GLU B N 1
ATOM 6233 C CA . GLU B 1 456 ? -12.508 -38.373 -59.782 1.00 85.67 448 GLU B CA 1
ATOM 6234 C C . GLU B 1 456 ? -11.870 -38.059 -61.143 1.00 83.60 448 GLU B C 1
ATOM 6235 O O . GLU B 1 456 ? -10.860 -38.644 -61.537 1.00 81.27 448 GLU B O 1
#

Foldseek 3Di:
DDDFWDAAQQAFDTPLPVQDPNRHPPVLVLLVCCVPVDDLVVLQVVVLVVCVVQADDVPAAREEQEDQLFLLSLCVVLCCCVPSVGQYAYEYAAFLDFDPLSVVSSVLSVVLPHHYHYDDADLLLLLQLLLLLCLQPVASCQLVVLLSVQGRLVVCLVSLHAEYEYSAADPDPPDFWDDPPQQVDDGSNHTNCCCVVFQVDDPVSCVSSDHDDVVSNVVSNRTYGYCCSNHVRDSVVSVVVCCVSRVRDWAPDAQAQFRGTRDPNTHPCVLSNQQSCCLQRVFGDLSVVRRSCSSVVNDGNVVSLVGNVVGNNGRGPPCQQVSLQSNANDCVSRVRNQVVDPRRRGDDVNSVVSSVVNRDPSFWDDDPPDIDGPDGRDND/DDDFWDAAQQAGDTPLPCQDPNRHDPVLVLLVCCVPVPDLVVLQVVVLVVCVVQADPDPAASEEQEDQLFLLSLCVVLCCCVPSVGQYAYEYAAFLDFDPLSVVSSVLSVVLPHHYHYDDADLLLLLQLLLLLCLQVVASCQLVVLLRVQPRLVVCLVSLHAEYEYSAADPDRPDFWDQVLQVQQVCDDDFQSHDGSNHTPNCCVVFQVDDVVSCPSSHHDDSVSNVVSNRTYGYCCSNHVDDSVVSVVVCCVSRVRDWAPDAQAQARGGRPPNTHPCVLSNQQLCCQQRVFGDLSVVRRSCSSSVNDGNQVSLVGNVVGNNGRDPPCQVVSLQSNANDCVSRVRNQVVDPHRRGDDVNSVVSSVVNRDPSQFDDDVTDGPDGRDNDD

Solvent-accessible surface area: 33867 Å² total; per-residue (Å²): 224,68,144,187,26,96,38,0,54,41,0,1,8,3,55,24,130,123,87,56,157,128,15,13,8,110,38,11,95,44,23,79,112,37,114,87,91,22,86,62,144,66,26,28,123,51,1,108,94,9,2,87,146,31,92,22,211,118,13,45,25,8,0,0,0,20,25,29,1,22,14,39,9,2,41,0,0,14,19,3,32,106,111,9,39,4,22,1,0,0,0,1,17,1,9,12,33,19,1,62,20,1,58,106,4,1,29,26,1,0,39,2,0,0,9,0,1,4,11,10,4,7,2,30,6,6,18,1,0,0,0,8,0,1,35,68,62,0,49,1,13,38,0,13,80,78,0,87,157,4,6,1,18,40,6,0,18,47,38,166,6,79,2,0,3,40,10,87,68,13,88,121,65,38,52,20,72,32,159,159,68,27,61,77,92,117,11,0,28,6,6,25,92,89,0,79,80,53,21,36,18,66,67,10,14,8,46,7,5,99,101,19,45,104,113,83,37,138,113,74,113,16,43,22,6,26,1,1,17,7,21,135,37,53,42,57,64,4,30,127,40,0,57,112,54,18,50,11,53,22,4,86,73,85,0,18,6,0,48,12,89,35,35,56,9,22,6,28,0,12,4,2,30,49,17,1,17,4,0,45,44,9,3,1,5,0,0,51,15,0,0,96,42,23,32,51,60,69,24,72,22,96,79,0,1,57,42,7,108,188,31,4,70,72,33,5,100,70,16,2,124,77,1,3,156,13,1,4,0,41,118,131,38,13,85,97,1,2,138,99,20,165,55,38,89,8,67,94,73,51,1,52,55,17,0,62,99,48,22,33,106,51,4,10,37,71,50,81,116,60,102,120,22,140,106,58,1,72,76,182,221,66,144,180,25,87,34,0,106,41,0,0,10,2,56,24,121,120,90,58,154,120,10,20,12,122,34,8,89,53,29,114,122,26,124,92,76,22,88,62,146,74,26,33,122,46,2,110,93,8,2,88,144,22,83,21,215,101,12,43,30,8,0,0,0,18,24,28,1,22,11,42,10,3,40,0,0,15,17,2,36,101,106,8,40,4,22,6,0,0,0,1,18,2,9,10,31,18,2,64,28,1,60,107,5,2,30,28,0,0,42,1,0,1,9,0,0,4,12,10,4,9,1,30,7,6,14,1,0,0,0,8,0,2,38,66,64,0,41,1,16,36,0,12,78,62,0,74,105,9,9,1,19,46,4,0,17,55,39,135,8,90,2,0,3,20,10,82,75,18,90,118,76,39,54,18,64,31,100,108,65,53,70,48,61,74,106,70,161,97,139,64,40,37,86,10,0,29,10,0,28,16,83,0,82,84,54,22,37,19,70,70,6,15,8,52,6,6,95,36,14,49,40,113,74,37,144,117,45,118,15,42,22,6,20,1,0,14,8,19,108,33,49,17,67,63,4,34,136,40,0,56,111,51,17,50,11,50,24,8,98,66,97,2,17,7,0,47,10,31,38,17,58,12,23,7,25,1,13,4,2,36,51,17,1,14,6,0,42,41,8,4,1,4,0,0,57,11,0,1,60,26,22,72,34,63,54,29,82,22,115,86,0,0,58,38,6,106,188,17,5,58,63,35,5,101,91,20,2,128,84,0,4,102,12,2,0,0,26,116,139,39,12,87,94,3,2,138,97,23,166,55,38,87,8,69,95,74,52,0,50,56,18,0,60,102,49,22,30,108,48,6,10,104,133,76,108,112,70,12,117,100,51,2,94,67,100,159